Protein AF-A0A8K0CH19-F1 (afdb_monomer_lite)

Structure (mmCIF, N/CA/C/O backbone):
data_AF-A0A8K0CH19-F1
#
_entry.id   AF-A0A8K0CH19-F1
#
loop_
_atom_site.group_PDB
_atom_site.id
_atom_site.type_symbol
_atom_site.label_atom_id
_atom_site.label_alt_id
_atom_site.label_comp_id
_atom_site.label_asym_id
_atom_site.label_entity_id
_atom_site.label_seq_id
_atom_site.pdbx_PDB_ins_code
_atom_site.Cartn_x
_atom_site.Cartn_y
_atom_site.Cartn_z
_atom_site.occupancy
_atom_site.B_iso_or_equiv
_atom_site.auth_seq_id
_atom_site.auth_comp_id
_atom_site.auth_asym_id
_atom_site.auth_atom_id
_atom_site.pdbx_PDB_model_num
ATOM 1 N N . MET A 1 1 ? -45.791 -76.992 17.269 1.00 42.19 1 MET A N 1
ATOM 2 C CA . MET A 1 1 ? -44.495 -76.421 16.843 1.00 42.19 1 MET A CA 1
ATOM 3 C C . MET A 1 1 ? -44.687 -75.770 15.486 1.00 42.19 1 MET A C 1
ATOM 5 O O . MET A 1 1 ? -45.422 -76.334 14.689 1.00 42.19 1 MET A O 1
ATOM 9 N N . ALA A 1 2 ? -44.024 -74.625 15.293 1.00 30.45 2 ALA A N 1
ATOM 10 C CA . ALA A 1 2 ? -44.167 -73.616 14.233 1.00 30.45 2 ALA A CA 1
ATOM 11 C C . ALA A 1 2 ? -45.208 -72.511 14.525 1.00 30.45 2 ALA A C 1
ATOM 13 O O . ALA A 1 2 ? -46.260 -72.442 13.901 1.00 30.45 2 ALA A O 1
ATOM 14 N N . GLU A 1 3 ? -44.885 -71.625 15.477 1.00 32.59 3 GLU A N 1
ATOM 15 C CA . GLU A 1 3 ? -45.406 -70.251 15.468 1.00 32.59 3 GLU A CA 1
ATOM 16 C C . GLU A 1 3 ? -44.476 -69.396 14.594 1.00 32.59 3 GLU A C 1
ATOM 18 O O . GLU A 1 3 ? -43.272 -69.305 14.844 1.00 32.59 3 GLU A O 1
ATOM 23 N N . ASN A 1 4 ? -45.040 -68.815 13.535 1.00 35.94 4 ASN A N 1
ATOM 24 C CA . ASN A 1 4 ? -44.378 -67.883 12.626 1.00 35.94 4 ASN A CA 1
ATOM 25 C C . ASN A 1 4 ? -44.043 -66.583 13.368 1.00 35.94 4 ASN A C 1
ATOM 27 O O . ASN A 1 4 ? -44.925 -65.764 13.622 1.00 35.94 4 ASN A O 1
ATOM 31 N N . ASN A 1 5 ? -42.770 -66.385 13.708 1.00 42.81 5 ASN A N 1
ATOM 32 C CA . ASN A 1 5 ? -42.294 -65.165 14.353 1.00 42.81 5 ASN A CA 1
ATOM 33 C C . ASN A 1 5 ? -41.932 -64.123 13.275 1.00 42.81 5 ASN A C 1
ATOM 35 O O . ASN A 1 5 ? -40.780 -64.012 12.854 1.00 42.81 5 ASN A O 1
ATOM 39 N N . GLU A 1 6 ? -42.926 -63.379 12.782 1.00 58.75 6 GLU A N 1
ATOM 40 C CA . GLU A 1 6 ? -42.674 -62.181 11.972 1.00 58.75 6 GLU A CA 1
ATOM 41 C C . GLU A 1 6 ? -42.127 -61.071 12.887 1.00 58.75 6 GLU A C 1
ATOM 43 O O . GLU A 1 6 ? -42.857 -60.441 13.652 1.00 58.75 6 GLU A O 1
ATOM 48 N N . ASN A 1 7 ? -40.809 -60.857 12.854 1.00 67.06 7 ASN A N 1
ATOM 49 C CA . ASN A 1 7 ? -40.148 -59.800 13.623 1.00 67.06 7 ASN A CA 1
ATOM 50 C C . ASN A 1 7 ? -40.568 -58.406 13.127 1.00 67.06 7 ASN A C 1
ATOM 52 O O . ASN A 1 7 ? -40.637 -58.159 11.921 1.00 67.06 7 ASN A O 1
ATOM 56 N N . ILE A 1 8 ? -40.782 -57.462 14.051 1.00 77.94 8 ILE A N 1
ATOM 57 C CA . ILE A 1 8 ? -41.044 -56.063 13.689 1.00 77.94 8 ILE A CA 1
ATOM 58 C C . ILE A 1 8 ? -39.742 -55.376 13.220 1.00 77.94 8 ILE A C 1
ATOM 60 O O . ILE A 1 8 ? -38.651 -55.792 13.614 1.00 77.94 8 ILE A O 1
ATOM 64 N N . PRO A 1 9 ? -39.811 -54.301 12.403 1.00 76.75 9 PRO A N 1
ATOM 65 C CA . PRO A 1 9 ? -38.633 -53.667 11.788 1.00 76.75 9 PRO A CA 1
ATOM 66 C C . PRO A 1 9 ? -37.587 -53.099 12.759 1.00 76.75 9 PRO A C 1
ATOM 68 O O . PRO A 1 9 ? -36.509 -52.697 12.326 1.00 76.75 9 PRO A O 1
ATOM 71 N N . TRP A 1 10 ? -37.888 -53.031 14.059 1.00 81.62 10 TRP A N 1
ATOM 72 C CA . TRP A 1 10 ? -36.995 -52.490 15.082 1.00 81.62 10 TRP A CA 1
ATOM 73 C C . TRP A 1 10 ? -36.620 -53.584 16.087 1.00 81.62 10 TRP A C 1
ATOM 75 O O . TRP A 1 10 ? -37.356 -53.784 17.055 1.00 81.62 10 TRP A O 1
ATOM 85 N N . PRO A 1 11 ? -35.458 -54.247 15.916 1.00 77.81 11 PRO A N 1
ATOM 86 C CA . PRO A 1 11 ? -35.057 -55.390 16.739 1.00 77.81 11 PRO A CA 1
ATOM 87 C C . PRO A 1 11 ? -35.082 -55.120 18.247 1.00 77.81 11 PRO A C 1
ATOM 89 O O . PRO A 1 11 ? -35.492 -55.976 19.021 1.00 77.81 11 PRO A O 1
ATOM 92 N N . LEU A 1 12 ? -34.737 -53.893 18.658 1.00 77.50 12 LEU A N 1
ATOM 93 C CA . LEU A 1 12 ? -34.756 -53.443 20.058 1.00 77.50 12 LEU A CA 1
ATOM 94 C C . LEU A 1 12 ? -36.145 -53.504 20.720 1.00 77.50 12 LEU A C 1
ATOM 96 O O . LEU A 1 12 ? -36.247 -53.491 21.942 1.00 77.50 12 LEU A O 1
ATOM 100 N N . TYR A 1 13 ? -37.217 -53.532 19.928 1.00 80.38 13 TYR A N 1
ATOM 101 C CA . TYR A 1 13 ? -38.595 -53.570 20.413 1.00 80.38 13 TYR A CA 1
ATOM 102 C C . TYR A 1 13 ? -39.215 -54.973 20.337 1.00 80.38 13 TYR A C 1
ATOM 104 O O . TYR A 1 13 ? -40.284 -55.168 20.917 1.00 80.38 13 TYR A O 1
ATOM 112 N N . ASN A 1 14 ? -38.555 -55.946 19.692 1.00 79.69 14 ASN A N 1
ATOM 113 C CA . ASN A 1 14 ? -39.063 -57.317 19.528 1.00 79.69 14 ASN A CA 1
ATOM 114 C C . ASN A 1 14 ? -39.298 -58.026 20.871 1.00 79.69 14 ASN A C 1
ATOM 116 O O . ASN A 1 14 ? -40.173 -58.877 20.970 1.00 79.69 14 ASN A O 1
ATOM 120 N N . GLU A 1 15 ? -38.559 -57.655 21.922 1.00 77.88 15 GLU A N 1
ATOM 121 C CA . GLU A 1 15 ? -38.748 -58.218 23.268 1.00 77.88 15 GLU A CA 1
ATOM 122 C C . GLU A 1 15 ? -40.051 -57.758 23.945 1.00 77.88 15 GLU A C 1
ATOM 124 O O . GLU A 1 15 ? -40.527 -58.393 24.885 1.00 77.88 15 GLU A O 1
ATOM 129 N N . TYR A 1 16 ? -40.637 -56.647 23.489 1.00 82.00 16 TYR A N 1
ATOM 130 C CA . TYR A 1 16 ? -41.769 -55.990 24.155 1.00 82.00 16 TYR A CA 1
ATOM 131 C C . TYR A 1 16 ? -43.038 -55.955 23.301 1.00 82.00 16 TYR A C 1
ATOM 133 O O . TYR A 1 16 ? -44.139 -55.782 23.837 1.00 82.00 16 TYR A O 1
ATOM 141 N N . PHE A 1 17 ? -42.900 -56.120 21.985 1.00 87.00 17 PHE A N 1
ATOM 142 C CA . PHE A 1 17 ? -43.994 -56.059 21.028 1.00 87.00 17 PHE A CA 1
ATOM 143 C C . PHE A 1 17 ? -43.929 -57.225 20.049 1.00 87.00 17 PHE A C 1
ATOM 145 O O . PHE A 1 17 ? -42.879 -57.495 19.474 1.00 87.00 17 PHE A O 1
ATOM 152 N N . SER A 1 18 ? -45.075 -57.858 19.809 1.00 84.00 18 SER A N 1
ATOM 153 C CA . SER A 1 18 ? -45.239 -58.866 18.762 1.00 84.00 18 SER A CA 1
ATOM 154 C C . SER A 1 18 ? -45.997 -58.288 17.572 1.00 84.00 18 SER A C 1
ATOM 156 O O . SER A 1 18 ? -46.897 -57.454 17.725 1.00 84.00 18 SER A O 1
ATOM 158 N N . TYR A 1 19 ? -45.617 -58.697 16.365 1.00 85.25 19 TYR A N 1
ATOM 159 C CA . TYR A 1 19 ? -46.344 -58.328 15.157 1.00 85.25 19 TYR A CA 1
ATOM 160 C C . TYR A 1 19 ? -47.758 -58.932 15.173 1.00 85.25 19 TYR A C 1
ATOM 162 O O . TYR A 1 19 ? -47.952 -60.047 15.651 1.00 85.25 19 TYR A O 1
ATOM 170 N N . HIS A 1 20 ? -48.747 -58.187 14.669 1.00 83.19 20 HIS A N 1
ATOM 171 C CA . HIS A 1 20 ? -50.131 -58.657 14.576 1.00 83.19 20 HIS A CA 1
ATOM 172 C C . HIS A 1 20 ? -50.646 -58.670 13.132 1.00 83.19 20 HIS A C 1
ATOM 174 O O . HIS A 1 20 ? -51.088 -59.704 12.650 1.00 83.19 20 HIS A O 1
ATOM 180 N N . GLU A 1 21 ? -50.625 -57.530 12.436 1.00 81.88 21 GLU A N 1
ATOM 181 C CA . GLU A 1 21 ? -51.044 -57.443 11.028 1.00 81.88 21 GLU A CA 1
ATOM 182 C C . GLU A 1 21 ? -50.446 -56.206 10.345 1.00 81.88 21 GLU A C 1
ATOM 184 O O . GLU A 1 21 ? -50.095 -55.229 11.008 1.00 81.88 21 GLU A O 1
ATOM 189 N N . LYS A 1 22 ? -50.397 -56.194 9.010 1.00 80.19 22 LYS A N 1
ATOM 190 C CA . LYS A 1 22 ? -50.036 -55.017 8.208 1.00 80.19 22 LYS A CA 1
ATOM 191 C C . LYS A 1 22 ? -51.245 -54.542 7.413 1.00 80.19 22 LYS A C 1
ATOM 193 O O . LYS A 1 22 ? -51.845 -55.310 6.667 1.00 80.19 22 LYS A O 1
ATOM 198 N N . LYS A 1 23 ? -51.568 -53.253 7.528 1.00 73.25 23 LYS A N 1
ATOM 199 C CA . LYS A 1 23 ? -52.623 -52.581 6.755 1.00 73.25 23 LYS A CA 1
ATOM 200 C C . LYS A 1 23 ? -52.025 -51.373 6.038 1.00 73.25 23 LYS A C 1
ATOM 202 O O . LYS A 1 23 ? -51.727 -50.347 6.650 1.00 73.25 23 LYS A O 1
ATOM 207 N N . GLY A 1 24 ? -51.819 -51.507 4.728 1.00 78.19 24 GLY A N 1
ATOM 208 C CA . GLY A 1 24 ? -51.186 -50.477 3.899 1.00 78.19 24 GLY A CA 1
ATOM 209 C C . GLY A 1 24 ? -49.733 -50.202 4.310 1.00 78.19 24 GLY A C 1
ATOM 210 O O . GLY A 1 24 ? -48.910 -51.116 4.363 1.00 78.19 24 GLY A O 1
ATOM 211 N N . GLN A 1 25 ? -49.413 -48.936 4.602 1.00 76.94 25 GLN A N 1
ATOM 212 C CA . GLN A 1 25 ? -48.077 -48.499 5.044 1.00 76.94 25 GLN A CA 1
ATOM 213 C C . GLN A 1 25 ? -47.848 -48.614 6.566 1.00 76.94 25 GLN A C 1
ATOM 215 O O . GLN A 1 25 ? -46.754 -48.311 7.048 1.00 76.94 25 GLN A O 1
ATOM 220 N N . ASN A 1 26 ? -48.848 -49.081 7.322 1.00 83.94 26 ASN A N 1
ATOM 221 C CA . ASN A 1 26 ? -48.775 -49.228 8.773 1.00 83.94 26 ASN A CA 1
ATOM 222 C C . ASN A 1 26 ? -48.775 -50.702 9.192 1.00 83.94 26 ASN A C 1
ATOM 224 O O . ASN A 1 26 ? -49.422 -51.547 8.569 1.00 83.94 26 ASN A O 1
ATOM 228 N N . ILE A 1 27 ? -48.074 -50.987 10.286 1.00 86.75 27 ILE A N 1
ATOM 229 C CA . ILE A 1 27 ? -48.107 -52.265 10.992 1.00 86.75 27 ILE A CA 1
ATOM 230 C C . ILE A 1 27 ? -48.814 -52.091 12.331 1.00 86.75 27 ILE A C 1
ATOM 232 O O . ILE A 1 27 ? -48.576 -51.131 13.067 1.00 86.75 27 ILE A O 1
ATOM 236 N N . THR A 1 28 ? -49.688 -53.035 12.641 1.00 85.31 28 THR A N 1
ATOM 237 C CA . THR A 1 28 ? -50.307 -53.180 13.949 1.00 85.31 28 THR A CA 1
ATOM 238 C C . THR A 1 28 ? -49.471 -54.164 14.756 1.00 85.31 28 THR A C 1
ATOM 240 O O . THR A 1 28 ? -49.204 -55.279 14.307 1.00 85.31 28 THR A O 1
ATOM 243 N N . VAL A 1 29 ? -49.063 -53.756 15.954 1.00 88.88 29 VAL A N 1
ATOM 244 C CA . VAL A 1 29 ? -48.272 -54.571 16.881 1.00 88.88 29 VAL A CA 1
ATOM 245 C C . VAL A 1 29 ? -48.985 -54.686 18.225 1.00 88.88 29 VAL A C 1
ATOM 247 O O . VAL A 1 29 ? -49.681 -53.761 18.655 1.00 88.88 29 VAL A O 1
ATOM 250 N N . LYS A 1 30 ? -48.818 -55.817 18.903 1.00 85.88 30 LYS A N 1
ATOM 251 C CA . LYS A 1 30 ? -49.375 -56.095 20.226 1.00 85.88 30 LYS A CA 1
ATOM 252 C C . LYS A 1 30 ? -48.317 -55.856 21.296 1.00 85.88 30 LYS A C 1
ATOM 254 O O . LYS A 1 30 ? -47.218 -56.390 21.212 1.00 85.88 30 LYS A O 1
ATOM 259 N N . CYS A 1 31 ? -48.649 -55.069 22.318 1.00 87.50 31 CYS A N 1
ATOM 260 C CA . CYS A 1 31 ? -47.792 -54.916 23.493 1.00 87.50 31 CYS A CA 1
ATOM 261 C C . CYS A 1 31 ? -47.897 -56.156 24.386 1.00 87.50 31 CYS A C 1
ATOM 263 O O . CYS A 1 31 ? -48.989 -56.498 24.847 1.00 87.50 31 CYS A O 1
ATOM 265 N N . MET A 1 32 ? -46.762 -56.794 24.670 1.00 83.12 32 MET A N 1
ATOM 266 C CA . MET A 1 32 ? -46.691 -57.991 25.515 1.00 83.12 32 MET A CA 1
ATOM 267 C C . MET A 1 32 ? -46.634 -57.658 27.015 1.00 83.12 32 MET A C 1
ATOM 269 O O . MET A 1 32 ? -46.832 -58.534 27.850 1.00 83.12 32 MET A O 1
ATOM 273 N N . LEU A 1 33 ? -46.415 -56.387 27.368 1.00 83.00 33 LEU A N 1
ATOM 274 C CA . LEU A 1 33 ? -46.300 -55.914 28.754 1.00 83.00 33 LEU A CA 1
ATOM 275 C C . LEU A 1 33 ? -47.628 -55.432 29.367 1.00 83.00 33 LEU A C 1
ATOM 277 O O . LEU A 1 33 ? -47.699 -55.224 30.574 1.00 83.00 33 LEU A O 1
ATOM 281 N N . CYS A 1 34 ? -48.673 -55.238 28.558 1.00 82.06 34 CYS A N 1
ATOM 282 C CA . CYS A 1 34 ? -49.981 -54.731 29.003 1.00 82.06 34 CYS A CA 1
ATOM 283 C C . CYS A 1 34 ? -50.935 -55.821 29.531 1.00 82.06 34 CYS A C 1
ATOM 285 O O . CYS A 1 34 ? -52.100 -55.528 29.802 1.00 82.06 34 CYS A O 1
ATOM 287 N N . LEU A 1 35 ? -50.483 -57.072 29.665 1.00 74.38 35 LEU A N 1
ATOM 288 C CA . LEU A 1 35 ? -51.346 -58.178 30.092 1.00 74.38 35 LEU A CA 1
ATOM 289 C C . LEU A 1 35 ? -51.959 -57.923 31.488 1.00 74.38 35 LEU A C 1
ATOM 291 O O . LEU A 1 35 ? -51.276 -57.384 32.358 1.00 74.38 35 LEU A O 1
ATOM 295 N N . PRO A 1 36 ? -53.236 -58.304 31.716 1.00 57.53 36 PRO A N 1
ATOM 296 C CA . PRO A 1 36 ? -54.105 -59.102 30.837 1.00 57.53 36 PRO A CA 1
ATOM 297 C C . PRO A 1 36 ? -54.802 -58.298 29.722 1.00 57.53 36 PRO A C 1
ATOM 299 O O . PRO A 1 36 ? -55.461 -58.877 28.859 1.00 57.53 36 PRO A O 1
ATOM 302 N N . VAL A 1 37 ? -54.646 -56.972 29.691 1.00 72.50 37 VAL A N 1
ATOM 303 C CA . VAL A 1 37 ? -55.267 -56.106 28.682 1.00 72.50 37 VAL A CA 1
ATOM 304 C C . VAL A 1 37 ? -54.479 -56.186 27.373 1.00 72.50 37 VAL A C 1
ATOM 306 O O . VAL A 1 37 ? -53.375 -55.662 27.236 1.00 72.50 37 VAL A O 1
ATOM 309 N N . THR A 1 38 ? -55.059 -56.827 26.359 1.00 78.69 38 THR A N 1
ATOM 310 C CA . THR A 1 38 ? -54.433 -56.891 25.031 1.00 78.69 38 THR A CA 1
ATOM 311 C C . THR A 1 38 ? -54.470 -55.511 24.371 1.00 78.69 38 THR A C 1
ATOM 313 O O . THR A 1 38 ? -55.521 -55.059 23.919 1.00 78.69 38 THR A O 1
ATOM 316 N N . LYS A 1 39 ? -53.318 -54.827 24.307 1.00 82.69 39 LYS A N 1
ATOM 317 C CA . LYS A 1 39 ? -53.197 -53.508 23.670 1.00 82.69 39 LYS A CA 1
ATOM 318 C C . LYS A 1 39 ? -52.540 -53.612 22.293 1.00 82.69 39 LYS A C 1
ATOM 320 O O . LYS A 1 39 ? -51.369 -53.973 22.192 1.00 82.69 39 LYS A O 1
ATOM 325 N N . LEU A 1 40 ? -53.295 -53.252 21.254 1.00 85.12 40 LEU A N 1
ATOM 326 C CA . LEU A 1 40 ? -52.825 -53.144 19.870 1.00 85.12 40 LEU A CA 1
ATOM 327 C C . LEU A 1 40 ? -52.467 -51.689 19.533 1.00 85.12 40 LEU A C 1
ATOM 329 O O . LEU A 1 40 ? -53.176 -50.759 19.927 1.00 85.12 40 LEU A O 1
ATOM 333 N N . LEU A 1 41 ? -51.365 -51.494 18.812 1.00 84.94 41 LEU A N 1
ATOM 334 C CA . LEU A 1 41 ? -50.832 -50.193 18.410 1.00 84.94 41 LEU A CA 1
ATOM 335 C C . LEU A 1 41 ? -50.548 -50.198 16.910 1.00 84.94 41 LEU A C 1
ATOM 337 O O . LEU A 1 41 ? -49.833 -51.069 16.431 1.00 84.94 41 LEU A O 1
ATOM 341 N N . SER A 1 42 ? -51.053 -49.201 16.187 1.00 83.50 42 SER A N 1
ATOM 342 C CA . SER A 1 42 ? -50.683 -48.959 14.788 1.00 83.50 42 SER A CA 1
ATOM 343 C C . SER A 1 42 ? -49.466 -48.032 14.719 1.00 83.50 42 SER A C 1
ATOM 345 O O . SER A 1 42 ? -49.426 -46.991 15.386 1.00 83.50 42 SER A O 1
ATOM 347 N N . THR A 1 43 ? -48.461 -48.399 13.929 1.00 81.44 43 THR A N 1
ATOM 348 C CA . THR A 1 43 ? -47.263 -47.589 13.684 1.00 81.44 43 THR A CA 1
ATOM 349 C C . THR A 1 43 ? -46.808 -47.722 12.232 1.00 81.44 43 THR A C 1
ATOM 351 O O . THR A 1 43 ? -46.974 -48.774 11.619 1.00 81.44 43 THR A O 1
ATOM 354 N N . ALA A 1 44 ? -46.245 -46.660 11.657 1.00 81.25 44 ALA A N 1
ATOM 355 C CA . ALA A 1 44 ? -45.715 -46.705 10.293 1.00 81.25 44 ALA A CA 1
ATOM 356 C C . ALA A 1 44 ? -44.483 -47.616 10.229 1.00 81.25 44 ALA A C 1
ATOM 358 O O . ALA A 1 44 ? -43.667 -47.583 11.144 1.00 81.25 44 ALA A O 1
ATOM 359 N N . VAL A 1 45 ? -44.304 -48.388 9.150 1.00 79.44 45 VAL A N 1
ATOM 360 C CA . VAL A 1 45 ? -43.194 -49.367 9.003 1.00 79.44 45 VAL A CA 1
ATOM 361 C C . VAL A 1 45 ? -41.803 -48.737 9.203 1.00 79.44 45 VAL A C 1
ATOM 363 O O . VAL A 1 45 ? -40.871 -49.415 9.622 1.00 79.44 45 VAL A O 1
ATOM 366 N N . ASN A 1 46 ? -41.659 -47.436 8.940 1.00 77.94 46 ASN A N 1
ATOM 367 C CA . ASN A 1 46 ? -40.414 -46.670 9.057 1.00 77.94 46 ASN A CA 1
ATOM 368 C C . ASN A 1 46 ? -40.311 -45.793 10.325 1.00 77.94 46 ASN A C 1
ATOM 370 O O . ASN A 1 46 ? -39.316 -45.090 10.486 1.00 77.94 46 ASN A O 1
ATOM 374 N N . SER A 1 47 ? -41.293 -45.811 11.236 1.00 80.00 47 SER A N 1
ATOM 375 C CA . SER A 1 47 ? -41.249 -45.046 12.491 1.00 80.00 47 SER A CA 1
ATOM 376 C C . SER A 1 47 ? -41.692 -45.861 13.706 1.00 80.00 47 SER A C 1
ATOM 378 O O . SER A 1 47 ? -42.794 -46.398 13.741 1.00 80.00 47 SER A O 1
ATOM 380 N N . SER A 1 48 ? -40.870 -45.869 14.760 1.00 82.12 48 SER A N 1
ATOM 381 C CA . SER A 1 48 ? -41.164 -46.509 16.056 1.00 82.12 48 SER A CA 1
ATOM 382 C C . SER A 1 48 ? -41.770 -45.551 17.091 1.00 82.12 48 SER A C 1
ATOM 384 O O . SER A 1 48 ? -41.930 -45.896 18.264 1.00 82.12 48 SER A O 1
ATOM 386 N N . SER A 1 49 ? -42.131 -44.331 16.678 1.00 81.56 49 SER A N 1
ATOM 387 C CA . SER A 1 49 ? -42.540 -43.253 17.589 1.00 81.56 49 SER A CA 1
ATOM 388 C C . SER A 1 49 ? -43.763 -43.604 18.440 1.00 81.56 49 SER A C 1
ATOM 390 O O . SER A 1 49 ? -43.810 -43.251 19.619 1.00 81.56 49 SER A O 1
ATOM 392 N N . ASN A 1 50 ? -44.732 -44.339 17.885 1.00 82.31 50 ASN A N 1
ATOM 393 C CA . ASN A 1 50 ? -45.915 -44.767 18.635 1.00 82.31 50 ASN A CA 1
ATOM 394 C C . ASN A 1 50 ? -45.579 -45.847 19.675 1.00 82.31 50 ASN A C 1
ATOM 396 O O . ASN A 1 50 ? -46.142 -45.827 20.770 1.00 82.31 50 ASN A O 1
ATOM 400 N N . LEU A 1 51 ? -44.610 -46.722 19.385 1.00 85.81 51 LEU A N 1
ATOM 401 C CA . LEU A 1 51 ? -44.133 -47.751 20.317 1.00 85.81 51 LEU A CA 1
ATOM 402 C C . LEU A 1 51 ? -43.371 -47.117 21.482 1.00 85.81 51 LEU A C 1
ATOM 404 O O . LEU A 1 51 ? -43.658 -47.402 22.645 1.00 85.81 51 LEU A O 1
ATOM 408 N N . ARG A 1 52 ? -42.475 -46.169 21.178 1.00 82.94 52 ARG A N 1
ATOM 409 C CA . ARG A 1 52 ? -41.738 -45.391 22.183 1.00 82.94 52 ARG A CA 1
ATOM 410 C C . ARG A 1 52 ? -42.680 -44.587 23.080 1.00 82.94 52 ARG A C 1
ATOM 412 O O . ARG A 1 52 ? -42.543 -44.644 24.298 1.00 82.94 52 ARG A O 1
ATOM 419 N N . LYS A 1 53 ? -43.675 -43.891 22.509 1.00 84.06 53 LYS A N 1
ATOM 420 C CA . LYS A 1 53 ? -44.695 -43.152 23.281 1.00 84.06 53 LYS A CA 1
ATOM 421 C C . LYS A 1 53 ? -45.534 -44.075 24.164 1.00 84.06 53 LYS A C 1
ATOM 423 O O . LYS A 1 53 ? -45.869 -43.695 25.285 1.00 84.06 53 LYS A O 1
ATOM 428 N N . HIS A 1 54 ? -45.870 -45.272 23.684 1.00 85.38 54 HIS A N 1
ATOM 429 C CA . HIS A 1 54 ? -46.579 -46.259 24.492 1.00 85.38 54 HIS A CA 1
ATOM 430 C C . HIS A 1 54 ? -45.727 -46.735 25.677 1.00 85.38 54 HIS A C 1
ATOM 432 O O . HIS A 1 54 ? -46.203 -46.662 26.809 1.00 85.38 54 HIS A O 1
ATOM 438 N N . LEU A 1 55 ? -44.462 -47.121 25.453 1.00 84.38 55 LEU A N 1
ATOM 439 C CA . LEU A 1 55 ? -43.543 -47.492 26.538 1.00 84.38 55 LEU A CA 1
ATOM 440 C C . LEU A 1 55 ? -43.340 -46.340 27.525 1.00 84.38 55 LEU A C 1
ATOM 442 O O . LEU A 1 55 ? -43.397 -46.559 28.725 1.00 84.38 55 LEU A O 1
ATOM 446 N N . GLN A 1 56 ? -43.182 -45.104 27.053 1.00 83.19 56 GLN A N 1
ATOM 447 C CA . GLN A 1 56 ? -43.015 -43.944 27.931 1.00 83.19 56 GLN A CA 1
ATOM 448 C C . GLN A 1 56 ? -44.220 -43.719 28.855 1.00 83.19 56 GLN A C 1
ATOM 450 O O . GLN A 1 56 ? -44.042 -43.320 30.002 1.00 83.19 56 GLN A O 1
ATOM 455 N N . ARG A 1 57 ? -45.441 -43.956 28.362 1.00 80.19 57 ARG A N 1
ATOM 456 C CA . ARG A 1 57 ? -46.677 -43.684 29.111 1.00 80.19 57 ARG A CA 1
ATOM 457 C C . ARG A 1 57 ? -47.121 -44.846 29.993 1.00 80.19 57 ARG A C 1
ATOM 459 O O . ARG A 1 57 ? -47.591 -44.602 31.093 1.00 80.19 57 ARG A O 1
ATOM 466 N N . GLN A 1 58 ? -47.013 -46.079 29.503 1.00 79.94 58 GLN A N 1
ATOM 467 C CA . GLN A 1 58 ? -47.569 -47.265 30.167 1.00 79.94 58 GLN A CA 1
ATOM 468 C C . GLN A 1 58 ? -46.489 -48.134 30.829 1.00 79.94 58 GLN A C 1
ATOM 470 O O . GLN A 1 58 ? -46.770 -48.823 31.805 1.00 79.94 58 GLN A O 1
ATOM 475 N N . HIS A 1 59 ? -45.238 -48.075 30.352 1.00 82.81 59 HIS A N 1
ATOM 476 C CA . HIS A 1 59 ? -44.123 -48.899 30.844 1.00 82.81 59 HIS A CA 1
ATOM 477 C C . HIS A 1 59 ? -42.799 -48.110 30.987 1.00 82.81 59 HIS A C 1
ATOM 479 O O . HIS A 1 59 ? -41.763 -48.530 30.454 1.00 82.81 59 HIS A O 1
ATOM 485 N N . PRO A 1 60 ? -42.781 -46.965 31.703 1.00 76.44 60 PRO A N 1
ATOM 486 C CA . PRO A 1 60 ? -41.641 -46.039 31.719 1.00 76.44 60 PRO A CA 1
ATOM 487 C C . PRO A 1 60 ? -40.340 -46.668 32.243 1.00 76.44 60 PRO A C 1
ATOM 489 O O . PRO A 1 60 ? -39.247 -46.278 31.832 1.00 76.44 60 PRO A O 1
ATOM 492 N N . ALA A 1 61 ? -40.440 -47.681 33.109 1.00 71.62 61 ALA A N 1
ATOM 493 C CA . ALA A 1 61 ? -39.290 -48.420 33.627 1.00 71.62 61 ALA A CA 1
ATOM 494 C C . ALA A 1 61 ? -38.531 -49.203 32.539 1.00 71.62 61 ALA A C 1
ATOM 496 O O . ALA A 1 61 ? -37.315 -49.351 32.635 1.00 71.62 61 ALA A O 1
ATOM 497 N N . LYS A 1 62 ? -39.220 -49.671 31.487 1.00 72.56 62 LYS A N 1
ATOM 498 C CA . LYS A 1 62 ? -38.601 -50.414 30.377 1.00 72.56 62 LYS A CA 1
ATOM 499 C C . LYS A 1 62 ? -37.950 -49.490 29.347 1.00 72.56 62 LYS A C 1
ATOM 501 O O . LYS A 1 62 ? -36.936 -49.859 28.766 1.00 72.56 62 LYS A O 1
ATOM 506 N N . LEU A 1 63 ? -38.438 -48.254 29.203 1.00 69.19 63 LEU A N 1
ATOM 507 C CA . LEU A 1 63 ? -37.789 -47.243 28.362 1.00 69.19 63 LEU A CA 1
ATOM 508 C C . LEU A 1 63 ? -36.393 -46.860 28.891 1.00 69.19 63 LEU A C 1
ATOM 510 O O . LEU A 1 63 ? -35.471 -46.714 28.100 1.00 69.19 63 LEU A O 1
ATOM 514 N N . LYS A 1 64 ? -36.207 -46.783 30.219 1.00 59.62 64 LYS A N 1
ATOM 515 C CA . LYS A 1 64 ? -34.899 -46.499 30.848 1.00 59.62 64 LYS A CA 1
ATOM 516 C C . LYS A 1 64 ? -33.839 -47.583 30.613 1.00 59.62 64 LYS A C 1
ATOM 518 O O . LYS A 1 64 ? -32.657 -47.292 30.742 1.00 59.62 64 LYS A O 1
ATOM 523 N N . ILE A 1 65 ? -34.252 -48.815 30.306 1.00 63.09 65 ILE A N 1
ATOM 524 C CA . ILE A 1 65 ? -33.345 -49.926 29.970 1.00 63.09 65 ILE A CA 1
ATOM 525 C C . ILE A 1 65 ? -32.898 -49.833 28.500 1.00 63.09 65 ILE A C 1
ATOM 527 O O . ILE A 1 65 ? -31.786 -50.231 28.174 1.00 63.09 65 ILE A O 1
ATOM 531 N N . LEU A 1 66 ? -33.736 -49.258 27.630 1.00 61.53 66 LEU A N 1
ATOM 532 C CA . LEU A 1 66 ? -33.462 -49.070 26.200 1.00 61.53 66 LEU A CA 1
ATOM 533 C C . LEU A 1 66 ? -32.619 -47.818 25.885 1.00 61.53 66 LEU A C 1
ATOM 535 O O . LEU A 1 66 ? -32.223 -47.630 24.736 1.00 61.53 66 LEU A O 1
ATOM 539 N N . GLU A 1 67 ? -32.334 -46.958 26.869 1.00 55.25 67 GLU A N 1
ATOM 540 C CA . GLU A 1 67 ? -31.508 -45.757 26.697 1.00 55.25 67 GLU A CA 1
ATOM 541 C C . GLU A 1 67 ? -30.124 -45.934 27.348 1.00 55.25 67 GLU A C 1
ATOM 543 O O . GLU A 1 67 ? -30.042 -46.139 28.562 1.00 55.25 67 GLU A O 1
ATOM 548 N N . PRO A 1 68 ? -29.008 -45.830 26.599 1.00 42.94 68 PRO A N 1
ATOM 549 C CA . PRO A 1 68 ? -27.684 -45.872 27.205 1.00 42.94 68 PRO A CA 1
ATOM 550 C C . PRO A 1 68 ? -27.445 -44.625 28.074 1.00 42.94 68 PRO A C 1
ATOM 552 O O . PRO A 1 68 ? -27.654 -43.487 27.646 1.00 42.94 68 PRO A O 1
ATOM 555 N N . LYS A 1 69 ? -26.995 -44.846 29.318 1.00 36.94 69 LYS A N 1
ATOM 556 C CA . LYS A 1 69 ? -26.637 -43.794 30.285 1.00 36.94 69 LYS A CA 1
ATOM 557 C C . LYS A 1 69 ? -25.551 -42.870 29.709 1.00 36.94 69 LYS A C 1
ATOM 559 O O . LYS A 1 69 ? -24.499 -43.343 29.287 1.00 36.94 69 LYS A O 1
ATOM 564 N N . LYS A 1 70 ? -25.777 -41.549 29.766 1.00 39.78 70 LYS A N 1
ATOM 565 C CA . LYS A 1 70 ? -24.738 -40.516 29.587 1.00 39.78 70 LYS A CA 1
ATOM 566 C C . LYS A 1 70 ? -23.605 -40.769 30.591 1.00 39.78 70 LYS A C 1
ATOM 568 O O . LYS A 1 70 ? -23.856 -40.731 31.792 1.00 39.78 70 LYS A O 1
ATOM 573 N N . ALA A 1 71 ? -22.389 -41.028 30.112 1.00 32.19 71 ALA A N 1
ATOM 574 C CA . ALA A 1 71 ? -21.217 -41.214 30.963 1.00 32.19 71 ALA A CA 1
ATOM 575 C C . ALA A 1 71 ? -20.423 -39.906 31.109 1.00 32.19 71 ALA A C 1
ATOM 577 O O . ALA A 1 71 ? -20.035 -39.273 30.126 1.00 32.19 71 ALA A O 1
ATOM 578 N N . GLU A 1 72 ? -20.216 -39.522 32.366 1.00 31.22 72 GLU A N 1
ATOM 579 C CA . GLU A 1 72 ? -19.391 -38.417 32.848 1.00 31.22 72 GLU A CA 1
ATOM 580 C C . GLU A 1 72 ? -17.890 -38.661 32.621 1.00 31.22 72 GLU A C 1
ATOM 582 O O . GLU A 1 72 ? -17.406 -39.794 32.600 1.00 31.22 72 GLU A O 1
ATOM 587 N N . LYS A 1 73 ? -17.140 -37.560 32.497 1.00 33.44 73 LYS A N 1
ATOM 588 C CA . LYS A 1 73 ? -15.677 -37.524 32.371 1.00 33.44 73 LYS A CA 1
ATOM 589 C C . LYS A 1 73 ? -14.996 -38.167 33.589 1.00 33.44 73 LYS A C 1
ATOM 591 O O . LYS A 1 73 ? -15.142 -37.671 34.703 1.00 33.44 73 LYS A O 1
ATOM 596 N N . ARG A 1 74 ? -14.140 -39.171 33.367 1.00 27.17 74 ARG A N 1
ATOM 597 C CA . ARG A 1 74 ? -13.084 -39.580 34.311 1.00 27.17 74 ARG A CA 1
ATOM 598 C C . ARG A 1 74 ? -11.726 -39.611 33.610 1.00 27.17 74 ARG A C 1
ATOM 600 O O . ARG A 1 74 ? -11.598 -40.164 32.523 1.00 27.17 74 ARG A O 1
ATOM 607 N N . LYS A 1 75 ? -10.738 -38.978 34.249 1.00 34.88 75 LYS A N 1
ATOM 608 C CA . LYS A 1 75 ? -9.303 -39.060 33.937 1.00 34.88 75 LYS A CA 1
ATOM 609 C C . LYS A 1 75 ? -8.785 -40.455 34.311 1.00 34.88 75 LYS A C 1
ATOM 611 O O . LYS A 1 75 ? -9.040 -40.861 35.441 1.00 34.88 75 LYS A O 1
ATOM 616 N N . TYR A 1 76 ? -8.019 -41.115 33.439 1.00 24.53 76 TYR A N 1
ATOM 617 C CA . TYR A 1 76 ? -6.881 -41.953 33.842 1.00 24.53 76 TYR A CA 1
ATOM 618 C C . TYR A 1 76 ? -5.926 -42.237 32.669 1.00 24.53 76 TYR A C 1
ATOM 620 O O . TYR A 1 76 ? -6.263 -41.998 31.513 1.00 24.53 76 TYR A O 1
ATOM 628 N N . GLU A 1 77 ? -4.731 -42.666 33.054 1.00 25.55 77 GLU A N 1
ATOM 629 C CA . GLU A 1 77 ? -3.415 -42.636 32.411 1.00 25.55 77 GLU A CA 1
ATOM 630 C C . GLU A 1 77 ? -3.209 -43.529 31.172 1.00 25.55 77 GLU A C 1
ATOM 632 O O . GLU A 1 77 ? -3.959 -44.464 30.899 1.00 25.55 77 GLU A O 1
ATOM 637 N N . ASP A 1 78 ? -2.145 -43.194 30.434 1.00 31.12 78 ASP A N 1
ATOM 638 C CA . ASP A 1 78 ? -1.678 -43.785 29.179 1.00 31.12 78 ASP A CA 1
ATOM 639 C C . ASP A 1 78 ? -1.379 -45.294 29.243 1.00 31.12 78 ASP A C 1
ATOM 641 O O . ASP A 1 78 ? -0.684 -45.773 30.134 1.00 31.12 78 ASP A O 1
ATOM 645 N N . THR A 1 79 ? -1.778 -46.026 28.197 1.00 25.00 79 THR A N 1
ATOM 646 C CA . THR A 1 79 ? -0.912 -46.971 27.453 1.00 25.00 79 THR A CA 1
ATOM 647 C C . THR A 1 79 ? -1.563 -47.345 26.102 1.00 25.00 79 THR A C 1
ATOM 649 O O . THR A 1 79 ? -2.772 -47.188 25.925 1.00 25.00 79 THR A O 1
ATOM 652 N N . PRO A 1 80 ? -0.771 -47.740 25.082 1.00 40.50 80 PRO A N 1
ATOM 653 C CA . PRO A 1 80 ? -0.980 -47.281 23.714 1.00 40.50 80 PRO A CA 1
ATOM 654 C C . PRO A 1 80 ? -1.458 -48.385 22.767 1.00 40.50 80 PRO A C 1
ATOM 656 O O . PRO A 1 80 ? -0.853 -49.447 22.675 1.00 40.50 80 PRO A O 1
ATOM 659 N N . SER A 1 81 ? -2.495 -48.110 21.978 1.00 32.28 81 SER A N 1
ATOM 660 C CA . SER A 1 81 ? -2.660 -48.620 20.605 1.00 32.28 81 SER A CA 1
ATOM 661 C C . SER A 1 81 ? -4.003 -48.157 20.036 1.00 32.28 81 SER A C 1
ATOM 663 O O . SER A 1 81 ? -5.000 -48.050 20.739 1.00 32.28 81 SER A O 1
ATOM 665 N N . THR A 1 82 ? -4.039 -47.896 18.729 1.00 31.27 82 THR A N 1
ATOM 666 C CA . THR A 1 82 ? -5.224 -47.573 17.897 1.00 31.27 82 THR A CA 1
ATOM 667 C C . THR A 1 82 ? -5.658 -46.101 17.761 1.00 31.27 82 THR A C 1
ATOM 669 O O . THR A 1 82 ? -6.319 -45.781 16.775 1.00 31.27 82 THR A O 1
ATOM 672 N N . SER A 1 83 ? -5.209 -45.157 18.599 1.00 34.41 83 SER A N 1
ATOM 673 C CA . SER A 1 83 ? -5.513 -43.716 18.401 1.00 34.41 83 SER A CA 1
ATOM 674 C C . SER A 1 83 ? -4.620 -43.024 17.355 1.00 34.41 83 SER A C 1
ATOM 676 O O . SER A 1 83 ? -5.003 -42.022 16.747 1.00 34.41 83 SER A O 1
ATOM 678 N N . THR A 1 84 ? -3.444 -43.585 17.063 1.00 30.44 84 THR A N 1
ATOM 679 C CA . THR A 1 84 ? -2.424 -42.930 16.225 1.00 30.44 84 THR A CA 1
ATOM 680 C C . THR A 1 84 ? -2.748 -42.938 14.727 1.00 30.44 84 THR A C 1
ATOM 682 O O . THR A 1 84 ? -2.187 -42.132 13.987 1.00 30.44 84 THR A O 1
ATOM 685 N N . LYS A 1 85 ? -3.651 -43.810 14.249 1.00 30.45 85 LYS A N 1
ATOM 686 C CA . LYS A 1 85 ? -4.052 -43.833 12.827 1.00 30.45 85 LYS A CA 1
ATOM 687 C C . LYS A 1 85 ? -5.107 -42.775 12.493 1.00 30.45 85 LYS A C 1
ATOM 689 O O . LYS A 1 85 ? -4.995 -42.150 11.447 1.00 30.45 85 LYS A O 1
ATOM 694 N N . ILE A 1 86 ? -6.057 -42.507 13.392 1.00 38.84 86 ILE A N 1
ATOM 695 C CA . ILE A 1 86 ? -7.173 -41.578 13.131 1.00 38.84 86 ILE A CA 1
ATOM 696 C C . ILE A 1 86 ? -6.736 -40.110 13.294 1.00 38.84 86 ILE A C 1
ATOM 698 O O . ILE A 1 86 ? -7.131 -39.246 12.510 1.00 38.84 86 ILE A O 1
ATOM 702 N N . GLN A 1 87 ? -5.830 -39.823 14.234 1.00 32.12 87 GLN A N 1
ATOM 703 C CA . GLN A 1 87 ? -5.268 -38.476 14.396 1.00 32.12 87 GLN A CA 1
ATOM 704 C C . GLN A 1 87 ? -4.239 -38.127 13.313 1.00 32.12 87 GLN A C 1
ATOM 706 O O . GLN A 1 87 ? -4.170 -36.977 12.878 1.00 32.12 87 GLN A O 1
ATOM 711 N N . LYS A 1 88 ? -3.497 -39.119 12.793 1.00 30.09 88 LYS A N 1
ATOM 712 C CA . LYS A 1 88 ? -2.627 -38.900 11.629 1.00 30.09 88 LYS A CA 1
ATOM 713 C C . LYS A 1 88 ? -3.427 -38.594 10.368 1.00 30.09 88 LYS A C 1
ATOM 715 O O . LYS A 1 88 ? -2.991 -37.714 9.637 1.00 30.09 88 LYS A O 1
ATOM 720 N N . THR A 1 89 ? -4.598 -39.204 10.148 1.00 31.62 89 THR A N 1
ATOM 721 C CA . THR A 1 89 ? -5.447 -38.909 8.975 1.00 31.62 89 THR A CA 1
ATOM 722 C C . THR A 1 89 ? -6.090 -37.522 9.001 1.00 31.62 89 THR A C 1
ATOM 724 O O . THR A 1 89 ? -6.232 -36.921 7.942 1.00 31.62 89 THR A O 1
ATOM 727 N N . SER A 1 90 ? -6.394 -36.956 10.177 1.00 31.80 90 SER A N 1
ATOM 728 C CA . SER A 1 90 ? -6.887 -35.568 10.259 1.00 31.80 90 SER A CA 1
ATOM 729 C C . SER A 1 90 ? -5.794 -34.549 9.914 1.00 31.80 90 SER A C 1
ATOM 731 O O . SER A 1 90 ? -6.074 -33.534 9.288 1.00 31.80 90 SER A O 1
ATOM 733 N N . ASN A 1 91 ? -4.533 -34.854 10.248 1.00 28.23 91 ASN A N 1
ATOM 734 C CA . ASN A 1 91 ? -3.397 -33.988 9.927 1.00 28.23 91 ASN A CA 1
ATOM 735 C C . ASN A 1 91 ? -2.814 -34.238 8.525 1.00 28.23 91 ASN A C 1
ATOM 737 O O . ASN A 1 91 ? -2.193 -33.333 7.980 1.00 28.23 91 ASN A O 1
ATOM 741 N N . THR A 1 92 ? -3.028 -35.406 7.901 1.00 27.67 92 THR A N 1
ATOM 742 C CA . THR A 1 92 ? -2.637 -35.650 6.490 1.00 27.67 92 THR A CA 1
ATOM 743 C C . THR A 1 92 ? -3.654 -35.120 5.478 1.00 27.67 92 THR A C 1
ATOM 745 O O . THR A 1 92 ? -3.293 -34.917 4.322 1.00 27.67 92 THR A O 1
ATOM 748 N N . LEU A 1 93 ? -4.886 -34.805 5.899 1.00 33.56 93 LEU A N 1
ATOM 749 C CA . LEU A 1 93 ? -5.875 -34.126 5.052 1.00 33.56 93 LEU A CA 1
ATOM 750 C C . LEU A 1 93 ? -5.654 -32.608 4.928 1.00 33.56 93 LEU A C 1
ATOM 752 O O . LEU A 1 93 ? -6.378 -31.947 4.194 1.00 33.56 93 LEU A O 1
ATOM 756 N N . THR A 1 94 ? -4.637 -32.051 5.592 1.00 32.25 94 THR A N 1
ATOM 757 C CA . THR A 1 94 ? -4.252 -30.632 5.461 1.00 32.25 94 THR A CA 1
ATOM 758 C C . THR A 1 94 ? -3.615 -30.301 4.104 1.00 32.25 94 THR A C 1
ATOM 760 O O . THR A 1 94 ? -3.466 -29.132 3.764 1.00 32.25 94 THR A O 1
ATOM 763 N N . ASN A 1 95 ? -3.297 -31.319 3.293 1.00 30.81 95 ASN A N 1
ATOM 764 C CA . ASN A 1 95 ? -2.797 -31.166 1.923 1.00 30.81 95 ASN A CA 1
ATOM 765 C C . ASN A 1 95 ? -3.895 -31.245 0.847 1.00 30.81 95 ASN A C 1
ATOM 767 O O . ASN A 1 95 ? -3.598 -31.108 -0.344 1.00 30.81 95 ASN A O 1
ATOM 771 N N . TRP A 1 96 ? -5.160 -31.466 1.226 1.00 34.34 96 TRP A N 1
ATOM 772 C CA . TRP A 1 96 ? -6.259 -31.406 0.270 1.00 34.34 96 TRP A CA 1
ATOM 773 C C . TRP A 1 96 ? -6.601 -29.937 0.020 1.00 34.34 96 TRP A C 1
ATOM 775 O O . TRP A 1 96 ? -7.259 -29.287 0.826 1.00 34.34 96 TRP A O 1
ATOM 785 N N . LYS A 1 97 ? -6.113 -29.399 -1.104 1.00 42.69 97 LYS A N 1
ATOM 786 C CA . LYS A 1 97 ? -6.516 -28.083 -1.617 1.00 42.69 97 LYS A CA 1
ATOM 787 C C . LYS A 1 97 ? -8.036 -27.944 -1.512 1.00 42.69 97 LYS A C 1
ATOM 789 O O . LYS A 1 97 ? -8.745 -28.817 -2.015 1.00 42.69 97 LYS A O 1
ATOM 794 N N . ILE A 1 98 ? -8.477 -26.864 -0.868 1.00 54.50 98 ILE A N 1
ATOM 795 C CA . ILE A 1 98 ? -9.870 -26.512 -0.562 1.00 54.50 98 ILE A CA 1
ATOM 796 C C . ILE A 1 98 ? -10.791 -26.934 -1.713 1.00 54.50 98 ILE A C 1
ATOM 798 O O . ILE A 1 98 ? -10.627 -26.484 -2.848 1.00 54.50 98 ILE A O 1
ATOM 802 N N . GLN A 1 99 ? -11.681 -27.885 -1.420 1.00 57.72 99 GLN A N 1
ATOM 803 C CA . GLN A 1 99 ? -12.634 -28.449 -2.368 1.00 57.72 99 GLN A CA 1
ATOM 804 C C . GLN A 1 99 ? -14.013 -27.829 -2.166 1.00 57.72 99 GLN A C 1
ATOM 806 O O . GLN A 1 99 ? -14.360 -27.446 -1.046 1.00 57.72 99 GLN A O 1
ATOM 811 N N . PRO A 1 100 ? -14.841 -27.821 -3.215 1.00 64.25 100 PRO A N 1
ATOM 812 C CA . PRO A 1 100 ? -16.259 -27.541 -3.083 1.00 64.25 100 PRO A CA 1
ATOM 813 C C . PRO A 1 100 ? -16.931 -28.404 -2.018 1.00 64.25 100 PRO A C 1
ATOM 815 O O . PRO A 1 100 ? -16.712 -29.617 -1.974 1.00 64.25 100 PRO A O 1
ATOM 818 N N . LEU A 1 101 ? -17.827 -27.816 -1.221 1.00 70.94 101 LEU A N 1
ATOM 819 C CA . LEU A 1 101 ? -18.605 -28.574 -0.232 1.00 70.94 101 LEU A CA 1
ATOM 820 C C . LEU A 1 101 ? -19.442 -29.679 -0.891 1.00 70.94 101 LEU A C 1
ATOM 822 O O . LEU A 1 101 ? -19.734 -30.684 -0.264 1.00 70.94 101 LEU A O 1
ATOM 826 N N . GLN A 1 102 ? -19.791 -29.533 -2.168 1.00 74.00 102 GLN A N 1
ATOM 827 C CA . GLN A 1 102 ? -20.537 -30.518 -2.948 1.00 74.00 102 GLN A CA 1
ATOM 828 C C . GLN A 1 102 ? -19.727 -31.791 -3.247 1.00 74.00 102 GLN A C 1
ATOM 830 O O . GLN A 1 102 ? -20.308 -32.796 -3.649 1.00 74.00 102 GLN A O 1
ATOM 835 N N . VAL A 1 103 ? -18.403 -31.794 -3.035 1.00 78.38 103 VAL A N 1
ATOM 836 C CA . VAL A 1 103 ? -17.578 -32.998 -3.221 1.00 78.38 103 VAL A CA 1
ATOM 837 C C . VAL A 1 103 ? -18.025 -34.128 -2.296 1.00 78.38 103 VAL A C 1
ATOM 839 O O . VAL A 1 103 ? -18.004 -35.280 -2.725 1.00 78.38 103 VAL A O 1
ATOM 842 N N . VAL A 1 104 ? -18.507 -33.826 -1.082 1.00 81.25 104 VAL A N 1
ATOM 843 C CA . VAL A 1 104 ? -18.980 -34.875 -0.158 1.00 81.25 104 VAL A CA 1
ATOM 844 C C . VAL A 1 104 ? -20.278 -35.548 -0.608 1.00 81.25 104 VAL A C 1
ATOM 846 O O . VAL A 1 104 ? -20.576 -36.648 -0.151 1.00 81.25 104 VAL A O 1
ATOM 849 N N . ASP A 1 105 ? -21.008 -34.933 -1.542 1.00 81.75 105 ASP A N 1
ATOM 850 C CA . ASP A 1 105 ? -22.211 -35.511 -2.147 1.00 81.75 105 ASP A CA 1
ATOM 851 C C . ASP A 1 105 ? -21.891 -36.326 -3.415 1.00 81.75 105 ASP A C 1
ATOM 853 O O . ASP A 1 105 ? -22.765 -37.001 -3.964 1.00 81.75 105 ASP A O 1
ATOM 857 N N . ASN A 1 106 ? -20.649 -36.280 -3.913 1.00 82.94 106 ASN A N 1
ATOM 858 C CA . ASN A 1 106 ? -20.259 -37.017 -5.109 1.00 82.94 106 ASN A CA 1
ATOM 859 C C . ASN A 1 106 ? -20.225 -38.525 -4.824 1.00 82.94 106 ASN A C 1
ATOM 861 O O . ASN A 1 106 ? -19.522 -38.986 -3.925 1.00 82.94 106 ASN A O 1
ATOM 865 N N . LYS A 1 107 ? -20.937 -39.311 -5.641 1.00 81.50 107 LYS A N 1
ATOM 866 C CA . LYS A 1 107 ? -21.046 -40.764 -5.466 1.00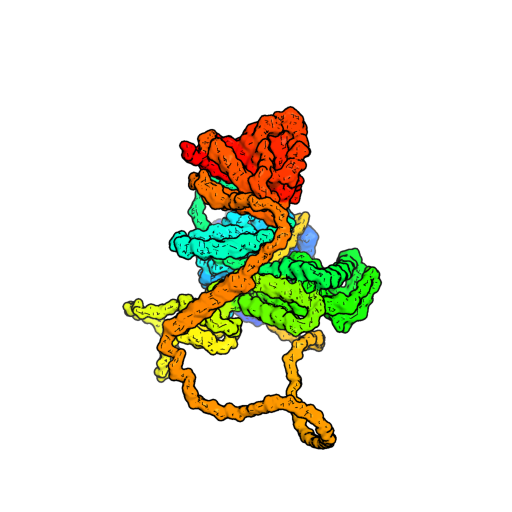 81.50 107 LYS A CA 1
ATOM 867 C C . LYS A 1 107 ? -19.685 -41.468 -5.448 1.00 81.50 107 LYS A C 1
ATOM 869 O O . LYS A 1 107 ? -19.456 -42.283 -4.565 1.00 81.50 107 LYS A O 1
ATOM 874 N N . SER A 1 108 ? -18.759 -41.085 -6.325 1.00 82.88 108 SER A N 1
ATOM 875 C CA . SER A 1 108 ? -17.404 -41.648 -6.361 1.00 82.88 108 SER A CA 1
ATOM 876 C C . SER A 1 108 ? -16.600 -41.318 -5.100 1.00 82.88 108 SER A C 1
ATOM 878 O O . SER A 1 108 ? -15.824 -42.147 -4.633 1.00 82.88 108 SER A O 1
ATOM 880 N N . PHE A 1 109 ? -16.792 -40.125 -4.523 1.00 82.94 109 PHE A N 1
ATOM 881 C CA . PHE A 1 109 ? -16.169 -39.745 -3.252 1.00 82.94 109 PHE A CA 1
ATOM 882 C C . PHE A 1 109 ? -16.758 -40.544 -2.086 1.00 82.94 109 PHE A C 1
ATOM 884 O O . PHE A 1 109 ? -16.015 -41.064 -1.258 1.00 82.94 109 PHE A O 1
ATOM 891 N N . ILE A 1 110 ? -18.084 -40.694 -2.047 1.00 82.38 110 ILE A N 1
ATOM 892 C CA . ILE A 1 110 ? -18.770 -41.506 -1.038 1.00 82.38 110 ILE A CA 1
ATOM 893 C C . ILE A 1 110 ? -18.290 -42.957 -1.123 1.00 82.38 110 ILE A C 1
ATOM 895 O O . ILE A 1 110 ? -17.878 -43.513 -0.111 1.00 82.38 110 ILE A O 1
ATOM 899 N N . ASP A 1 111 ? -18.277 -43.551 -2.315 1.00 81.62 111 ASP A N 1
ATOM 900 C CA . ASP A 1 111 ? -17.867 -44.943 -2.518 1.00 81.62 111 ASP A CA 1
ATOM 901 C C . ASP A 1 111 ? -16.397 -45.164 -2.118 1.00 81.62 111 ASP A C 1
ATOM 903 O O . ASP A 1 111 ? -16.080 -46.162 -1.471 1.00 81.62 111 ASP A O 1
ATOM 907 N N . LEU A 1 112 ? -15.515 -44.195 -2.398 1.00 82.69 112 LEU A N 1
ATOM 908 C CA . LEU A 1 112 ? -14.119 -44.203 -1.948 1.00 82.69 112 LEU A CA 1
ATOM 909 C C . LEU A 1 112 ? -13.992 -44.138 -0.418 1.00 82.69 112 LEU A C 1
ATOM 911 O O . LEU A 1 112 ? -13.189 -44.863 0.164 1.00 82.69 112 LEU A O 1
ATOM 915 N N . VAL A 1 113 ? -14.757 -43.269 0.248 1.00 80.50 113 VAL A N 1
ATOM 916 C CA . VAL A 1 113 ? -14.696 -43.097 1.712 1.00 80.50 113 VAL A CA 1
ATOM 917 C C . VAL A 1 113 ? -15.337 -44.276 2.451 1.00 80.50 113 VAL A C 1
ATOM 919 O O . VAL A 1 113 ? -14.931 -44.592 3.572 1.00 80.50 113 VAL A O 1
ATOM 922 N N . MET A 1 114 ? -16.319 -44.933 1.835 1.00 80.25 114 MET A N 1
ATOM 923 C CA . MET A 1 114 ? -16.993 -46.112 2.384 1.00 80.25 114 MET A CA 1
ATOM 924 C C . MET A 1 114 ? -16.224 -47.417 2.169 1.00 80.25 114 MET A C 1
ATOM 926 O O . MET A 1 114 ? -16.530 -48.422 2.813 1.00 80.25 114 MET A O 1
ATOM 930 N N . LEU A 1 115 ? -15.211 -47.416 1.304 1.00 80.56 115 LEU A N 1
ATOM 931 C CA . LEU A 1 115 ? -14.397 -48.589 1.006 1.00 80.56 115 LEU A CA 1
ATOM 932 C C . LEU A 1 115 ? -13.668 -49.076 2.274 1.00 80.56 115 LEU A C 1
ATOM 934 O O . LEU A 1 115 ? -12.785 -48.408 2.810 1.00 80.56 115 LEU A O 1
ATOM 938 N N . GLY A 1 116 ? -14.062 -50.252 2.774 1.00 67.50 116 GLY A N 1
ATOM 939 C CA . GLY A 1 116 ? -13.477 -50.875 3.968 1.00 67.50 116 GLY A CA 1
ATOM 940 C C . GLY A 1 116 ? -13.971 -50.329 5.315 1.00 67.50 116 GLY A C 1
ATOM 941 O O . GLY A 1 116 ? -13.330 -50.593 6.334 1.00 67.50 116 GLY A O 1
ATOM 942 N N . ARG A 1 117 ? -15.080 -49.575 5.351 1.00 72.19 117 ARG A N 1
ATOM 943 C CA . ARG A 1 117 ? -15.706 -49.085 6.593 1.00 72.19 117 ARG A CA 1
ATOM 944 C C . ARG A 1 117 ? -16.993 -49.825 6.950 1.00 72.19 117 ARG A C 1
ATOM 946 O O . ARG A 1 117 ? -17.633 -50.445 6.108 1.00 72.19 117 ARG A O 1
ATOM 953 N N . ASP A 1 118 ? -17.346 -49.747 8.231 1.00 71.75 118 ASP A N 1
ATOM 954 C CA . ASP A 1 118 ? -18.573 -50.323 8.778 1.00 71.75 118 ASP A CA 1
ATOM 955 C C . ASP A 1 118 ? -19.816 -49.664 8.155 1.00 71.75 118 ASP A C 1
ATOM 957 O O . ASP A 1 118 ? -19.925 -48.437 8.104 1.00 71.75 118 ASP A O 1
ATOM 961 N N . SER A 1 119 ? -20.762 -50.494 7.714 1.00 64.94 119 SER A N 1
ATOM 962 C CA . SER A 1 119 ? -22.034 -50.108 7.083 1.00 64.94 119 SER A CA 1
ATOM 963 C C . SER A 1 119 ? -22.923 -49.192 7.938 1.00 64.94 119 SER A C 1
ATOM 965 O O . SER A 1 119 ? -23.851 -48.576 7.417 1.00 64.94 119 SER A O 1
ATOM 967 N N . ALA A 1 120 ? -22.638 -49.078 9.238 1.00 69.31 120 ALA A N 1
ATOM 968 C CA . ALA A 1 120 ? -23.335 -48.185 10.160 1.00 69.31 120 ALA A CA 1
ATOM 969 C C . ALA A 1 120 ? -22.910 -46.705 10.055 1.00 69.31 120 ALA A C 1
ATOM 971 O O . ALA A 1 120 ? -23.591 -45.833 10.597 1.00 69.31 120 ALA A O 1
ATOM 972 N N . LEU A 1 121 ? -21.789 -46.396 9.395 1.00 72.94 121 LEU A N 1
ATOM 973 C CA . LEU A 1 121 ? -21.283 -45.029 9.257 1.00 72.94 121 LEU A CA 1
ATOM 974 C C . LEU A 1 121 ? -21.755 -44.413 7.936 1.00 72.94 121 LEU A C 1
ATOM 976 O O . LEU A 1 121 ? -21.568 -44.995 6.875 1.00 72.94 121 LEU A O 1
ATOM 980 N N . SER A 1 122 ? -22.332 -43.210 7.990 1.00 77.38 122 SER A N 1
ATOM 981 C CA . SER A 1 122 ? -22.731 -42.432 6.808 1.00 77.38 122 SER A CA 1
ATOM 982 C C . SER A 1 122 ? -21.746 -41.292 6.532 1.00 77.38 122 SER A C 1
ATOM 984 O O . SER A 1 122 ? -21.308 -40.614 7.465 1.00 77.38 122 SER A O 1
ATOM 986 N N . VAL A 1 123 ? -21.446 -41.019 5.260 1.00 79.62 123 VAL A N 1
ATOM 987 C CA . VAL A 1 123 ? -20.712 -39.810 4.861 1.00 79.62 123 VAL A CA 1
ATOM 988 C C . VAL A 1 123 ? -21.636 -38.610 5.051 1.00 79.62 123 VAL A C 1
ATOM 990 O O . VAL A 1 123 ? -22.821 -38.660 4.726 1.00 79.62 123 VAL A O 1
ATOM 993 N N . MET A 1 124 ? -21.093 -37.548 5.637 1.00 82.38 124 MET A N 1
ATOM 994 C CA . MET A 1 124 ? -21.810 -36.299 5.869 1.00 82.38 124 MET A CA 1
ATOM 995 C C . MET A 1 124 ? -22.188 -35.655 4.532 1.00 82.38 124 MET A C 1
ATOM 997 O O . MET A 1 124 ? -21.335 -35.544 3.659 1.00 82.38 124 MET A O 1
ATOM 1001 N N . CYS A 1 125 ? -23.434 -35.201 4.383 1.00 82.88 125 CYS A N 1
ATOM 1002 C CA . CYS A 1 125 ? -23.843 -34.457 3.191 1.00 82.88 125 CYS A CA 1
ATOM 1003 C C . CYS A 1 125 ? -23.391 -32.992 3.258 1.00 82.88 125 CYS A C 1
ATOM 1005 O O . CYS A 1 125 ? -23.142 -32.450 4.343 1.00 82.88 125 CYS A O 1
ATOM 1007 N N . SER A 1 126 ? -23.350 -32.316 2.110 1.00 79.94 126 SER A N 1
ATOM 1008 C CA . SER A 1 126 ? -22.910 -30.917 2.003 1.00 79.94 126 SER A CA 1
ATOM 1009 C C . SER A 1 126 ? -23.699 -29.963 2.903 1.00 79.94 126 SER A C 1
ATOM 1011 O O . SER A 1 126 ? -23.124 -29.032 3.465 1.00 79.94 126 SER A O 1
ATOM 1013 N N . LYS A 1 127 ? -25.001 -30.212 3.114 1.00 81.25 127 LYS A N 1
ATOM 1014 C CA . LYS A 1 127 ? -25.850 -29.417 4.021 1.00 81.25 127 LYS A CA 1
ATOM 1015 C C . LYS A 1 127 ? -25.393 -29.523 5.475 1.00 81.25 127 LYS A C 1
ATOM 1017 O O . LYS A 1 127 ? -25.278 -28.506 6.156 1.00 81.25 127 LYS A O 1
ATOM 1022 N N . THR A 1 128 ? -25.118 -30.738 5.948 1.00 82.06 128 THR A N 1
ATOM 1023 C CA . THR A 1 128 ? -24.613 -30.966 7.308 1.00 82.06 128 THR A CA 1
ATOM 1024 C C . THR A 1 128 ? -23.199 -30.413 7.459 1.00 82.06 128 THR A C 1
ATOM 1026 O O . THR A 1 128 ? -22.911 -29.773 8.466 1.00 82.06 128 THR A O 1
ATOM 1029 N N . LEU A 1 129 ? -22.349 -30.562 6.437 1.00 81.56 129 LEU A N 1
ATOM 1030 C CA . LEU A 1 129 ? -21.006 -29.981 6.424 1.00 81.56 129 LEU A CA 1
ATOM 1031 C C . LEU A 1 129 ? -21.049 -28.451 6.520 1.00 81.56 129 LEU A C 1
ATOM 1033 O O . LEU A 1 129 ? -20.356 -27.876 7.354 1.00 81.56 129 LEU A O 1
ATOM 1037 N N . ARG A 1 130 ? -21.921 -27.797 5.741 1.00 76.44 130 ARG A N 1
ATOM 1038 C CA . ARG A 1 130 ? -22.160 -26.347 5.817 1.00 76.44 130 ARG A CA 1
ATOM 1039 C C . ARG A 1 130 ? -22.613 -25.927 7.213 1.00 76.44 130 ARG A C 1
ATOM 1041 O O . ARG A 1 130 ? -22.069 -24.979 7.761 1.00 76.44 130 ARG A O 1
ATOM 1048 N N . SER A 1 131 ? -23.590 -26.628 7.792 1.00 79.38 131 SER A N 1
ATOM 1049 C CA . SER A 1 131 ? -24.091 -26.320 9.137 1.00 79.38 131 SER A CA 1
ATOM 1050 C C . SER A 1 131 ? -23.001 -26.442 10.202 1.00 79.38 131 SER A C 1
ATOM 1052 O O . SER A 1 131 ? -22.929 -25.602 11.094 1.00 79.38 131 SER A O 1
ATOM 1054 N N . ASN A 1 132 ? -22.156 -27.470 10.116 1.00 80.62 132 ASN A N 1
ATOM 1055 C CA . ASN A 1 132 ? -21.064 -27.667 11.066 1.00 80.62 132 ASN A CA 1
ATOM 1056 C C . ASN A 1 132 ? -19.995 -26.577 10.924 1.00 80.62 132 ASN A C 1
ATOM 1058 O O . ASN A 1 132 ? -19.559 -26.041 11.935 1.00 80.62 132 ASN A O 1
ATOM 1062 N N . LEU A 1 133 ? -19.642 -26.189 9.693 1.00 79.31 133 LEU A N 1
ATOM 1063 C CA . LEU A 1 133 ? -18.708 -25.086 9.440 1.00 79.31 133 LEU A CA 1
ATOM 1064 C C . LEU A 1 133 ? -19.201 -23.761 10.033 1.00 79.31 133 LEU A C 1
ATOM 1066 O O . LEU A 1 133 ? -18.422 -23.060 10.670 1.00 79.31 133 LEU A O 1
ATOM 1070 N N . VAL A 1 134 ? -20.491 -23.441 9.879 1.00 77.50 134 VAL A N 1
ATOM 1071 C CA . VAL A 1 134 ? -21.093 -22.239 10.486 1.00 77.50 134 VAL A CA 1
ATOM 1072 C C . VAL A 1 134 ? -20.988 -22.291 12.014 1.00 77.50 134 VAL A C 1
ATOM 1074 O O . VAL A 1 134 ? -20.532 -21.332 12.630 1.00 77.50 134 VAL A O 1
ATOM 1077 N N . GLN A 1 135 ? -21.332 -23.426 12.633 1.00 80.50 135 GLN A N 1
ATOM 1078 C CA . GLN A 1 135 ? -21.239 -23.589 14.090 1.00 80.50 135 GLN A CA 1
ATOM 1079 C C . GLN A 1 135 ? -19.796 -23.514 14.607 1.00 80.50 135 GLN A C 1
ATOM 1081 O O . GLN A 1 135 ? -19.544 -22.955 15.677 1.00 80.50 135 GLN A O 1
ATOM 1086 N N . ASP A 1 136 ? -18.838 -24.081 13.875 1.00 79.38 136 ASP A N 1
ATOM 1087 C CA . ASP A 1 136 ? -17.425 -24.023 14.243 1.00 79.38 136 ASP A CA 1
ATOM 1088 C C . ASP A 1 136 ? -16.865 -22.601 14.086 1.00 79.38 136 ASP A C 1
ATOM 1090 O O . ASP A 1 136 ? -16.108 -22.155 14.952 1.00 79.38 136 ASP A O 1
ATOM 1094 N N . ALA A 1 137 ? -17.298 -21.850 13.069 1.00 76.31 137 ALA A N 1
ATOM 1095 C CA . ALA A 1 137 ? -16.953 -20.440 12.900 1.00 76.31 137 ALA A CA 1
ATOM 1096 C C . ALA A 1 137 ? -17.534 -19.560 14.014 1.00 76.31 137 ALA A C 1
ATOM 1098 O O . ALA A 1 137 ? -16.814 -18.747 14.592 1.00 76.31 137 ALA A O 1
ATOM 1099 N N . GLU A 1 138 ? -18.794 -19.767 14.406 1.00 82.12 138 GLU A N 1
ATOM 1100 C CA . GLU A 1 138 ? -19.392 -19.079 15.558 1.00 82.12 138 GLU A CA 1
ATOM 1101 C C . GLU A 1 138 ? -18.641 -19.389 16.857 1.00 82.12 138 GLU A C 1
ATOM 1103 O O . GLU A 1 138 ? -18.336 -18.484 17.640 1.00 82.12 138 GLU A O 1
ATOM 1108 N N . ARG A 1 139 ? -18.283 -20.661 17.083 1.00 84.00 139 ARG A N 1
ATOM 1109 C CA . ARG A 1 139 ? -17.468 -21.064 18.237 1.00 84.00 139 ARG A CA 1
ATOM 1110 C C . ARG A 1 139 ? -16.104 -20.377 18.210 1.00 84.00 139 ARG A C 1
ATOM 1112 O O . ARG A 1 139 ? -15.624 -19.930 19.251 1.00 84.00 139 ARG A O 1
ATOM 1119 N N . MET A 1 140 ? -15.479 -20.287 17.039 1.00 82.75 140 MET A N 1
ATOM 1120 C CA . MET A 1 140 ? -14.193 -19.622 16.863 1.00 82.75 140 MET A CA 1
ATOM 1121 C C . MET A 1 140 ? -14.290 -18.123 17.139 1.00 82.75 140 MET A C 1
ATOM 1123 O O . MET A 1 140 ? -13.476 -17.606 17.904 1.00 82.75 140 MET A O 1
ATOM 1127 N N . ARG A 1 141 ? -15.310 -17.449 16.602 1.00 85.44 141 ARG A N 1
ATOM 1128 C CA . ARG A 1 141 ? -15.592 -16.034 16.863 1.00 85.44 141 ARG A CA 1
ATOM 1129 C C . ARG A 1 141 ? -15.740 -15.776 18.359 1.00 85.44 141 ARG A C 1
ATOM 1131 O O . ARG A 1 141 ? -15.040 -14.923 18.890 1.00 85.44 141 ARG A O 1
ATOM 1138 N N . ASN A 1 142 ? -16.546 -16.576 19.058 1.00 89.00 142 ASN A N 1
ATOM 1139 C CA . ASN A 1 142 ? -16.726 -16.446 20.507 1.00 89.00 142 ASN A CA 1
ATOM 1140 C C . ASN A 1 142 ? -15.404 -16.632 21.274 1.00 89.00 142 ASN A C 1
ATOM 1142 O O . ASN A 1 142 ? -15.098 -15.849 22.168 1.00 89.00 142 ASN A O 1
ATOM 1146 N N . ASN A 1 143 ? -14.577 -17.610 20.888 1.00 90.12 143 ASN A N 1
ATOM 1147 C CA . ASN A 1 143 ? -13.256 -17.814 21.494 1.00 90.12 143 ASN A CA 1
ATOM 1148 C C . ASN A 1 143 ? -12.306 -16.627 21.263 1.00 90.12 143 ASN A C 1
ATOM 1150 O O . ASN A 1 143 ? -11.501 -16.302 22.142 1.00 90.12 143 ASN A O 1
ATOM 1154 N N . ILE A 1 144 ? -12.363 -16.007 20.079 1.00 90.19 144 ILE A N 1
ATOM 1155 C CA . ILE A 1 144 ? -11.595 -14.799 19.760 1.00 90.19 144 ILE A CA 1
ATOM 1156 C C . ILE A 1 144 ? -12.097 -13.640 20.624 1.00 90.19 144 ILE A C 1
ATOM 1158 O O . ILE A 1 144 ? -11.273 -13.021 21.290 1.00 90.19 144 ILE A O 1
ATOM 1162 N N . CYS A 1 145 ? -13.411 -13.404 20.709 1.00 90.56 145 CYS A N 1
ATOM 1163 C CA . CYS A 1 145 ? -13.988 -12.360 21.562 1.00 90.56 145 CYS A CA 1
ATOM 1164 C C . CYS A 1 145 ? -13.564 -12.522 23.028 1.00 90.56 145 CYS A C 1
ATOM 1166 O O . CYS A 1 145 ? -13.013 -11.588 23.599 1.00 90.56 145 CYS A O 1
ATOM 1168 N N . SER A 1 146 ? -13.696 -13.720 23.613 1.00 91.62 146 SER A N 1
ATOM 1169 C CA . SER A 1 146 ? -13.255 -13.978 24.996 1.00 91.62 146 SER A CA 1
ATOM 1170 C C . SER A 1 146 ? -11.748 -13.795 25.194 1.00 91.62 146 SER A C 1
ATOM 1172 O O . SER A 1 146 ? -11.301 -13.445 26.283 1.00 91.62 146 SER A O 1
ATOM 1174 N N . THR A 1 147 ? -10.942 -14.040 24.155 1.00 92.19 147 THR A N 1
ATOM 1175 C CA . THR A 1 147 ? -9.499 -13.771 24.212 1.00 92.19 147 THR A CA 1
ATOM 1176 C C . THR A 1 147 ? -9.239 -12.265 24.183 1.00 92.19 147 THR A C 1
ATOM 1178 O O . THR A 1 147 ? -8.521 -11.763 25.040 1.00 92.19 147 THR A O 1
ATOM 1181 N N . LEU A 1 148 ? -9.825 -11.543 23.224 1.00 92.12 148 LEU A N 1
ATOM 1182 C CA . LEU A 1 148 ? -9.625 -10.103 23.030 1.00 92.12 148 LEU A CA 1
ATOM 1183 C C . LEU A 1 148 ? -10.238 -9.263 24.157 1.00 92.12 148 LEU A C 1
ATOM 1185 O O . LEU A 1 148 ? -9.777 -8.152 24.406 1.00 92.12 148 LEU A O 1
ATOM 1189 N N . GLU A 1 149 ? -11.221 -9.786 24.889 1.00 92.12 149 GLU A N 1
ATOM 1190 C CA . GLU A 1 149 ? -11.780 -9.161 26.091 1.00 92.12 149 GLU A CA 1
ATOM 1191 C C . GLU A 1 149 ? -10.704 -8.906 27.159 1.00 92.12 149 GLU A C 1
ATOM 1193 O O . GLU A 1 149 ? -10.674 -7.829 27.750 1.00 92.12 149 GLU A O 1
ATOM 1198 N N . GLN A 1 150 ? -9.757 -9.835 27.316 1.00 90.75 150 GLN A N 1
ATOM 1199 C CA . GLN A 1 150 ? -8.668 -9.768 28.301 1.00 90.75 150 GLN A CA 1
ATOM 1200 C C . GLN A 1 150 ? -7.450 -8.962 27.822 1.00 90.75 150 GLN A C 1
ATOM 1202 O O . GLN A 1 150 ? -6.477 -8.809 28.559 1.00 90.75 150 GLN A O 1
ATOM 1207 N N . ILE A 1 151 ? -7.465 -8.495 26.574 1.00 93.69 151 ILE A N 1
ATOM 1208 C CA . ILE A 1 151 ? -6.359 -7.767 25.954 1.00 93.69 151 ILE A CA 1
ATOM 1209 C C . ILE A 1 151 ? -6.669 -6.272 25.952 1.00 93.69 151 ILE A C 1
ATOM 1211 O O . ILE A 1 151 ? -7.746 -5.864 25.523 1.00 93.69 151 ILE A O 1
ATOM 1215 N N . ASP A 1 152 ? -5.713 -5.457 26.394 1.00 90.38 152 ASP A N 1
ATOM 1216 C CA . ASP A 1 152 ? -5.862 -3.995 26.441 1.00 90.38 152 ASP A CA 1
ATOM 1217 C C . ASP A 1 152 ? -5.586 -3.331 25.084 1.00 90.38 152 ASP A C 1
ATOM 1219 O O . ASP A 1 152 ? -6.249 -2.368 24.707 1.00 90.38 152 ASP A O 1
ATOM 1223 N N . PHE A 1 153 ? -4.604 -3.856 24.344 1.00 93.31 153 PHE A N 1
ATOM 1224 C CA . PHE A 1 153 ? -4.092 -3.256 23.115 1.00 93.31 153 PHE A CA 1
ATOM 1225 C C . PHE A 1 153 ? -4.145 -4.254 21.961 1.00 93.31 153 PHE A C 1
ATOM 1227 O O . PHE A 1 153 ? -3.553 -5.333 22.028 1.00 93.31 153 PHE A O 1
ATOM 1234 N N . VAL A 1 154 ? -4.826 -3.870 20.885 1.00 93.19 154 VAL A N 1
ATOM 1235 C CA . VAL A 1 154 ? -4.970 -4.654 19.655 1.00 93.19 154 VAL A CA 1
ATOM 1236 C C . VAL A 1 154 ? -4.451 -3.823 18.488 1.00 93.19 154 VAL A C 1
ATOM 1238 O O . VAL A 1 154 ? -4.686 -2.624 18.418 1.00 93.19 154 VAL A O 1
ATOM 1241 N N . ALA A 1 155 ? -3.745 -4.431 17.549 1.00 92.38 155 ALA A N 1
ATOM 1242 C CA . ALA A 1 155 ? -3.470 -3.833 16.252 1.00 92.38 155 ALA A CA 1
ATOM 1243 C C . ALA A 1 155 ? -4.212 -4.616 15.184 1.00 92.38 155 ALA A C 1
ATOM 1245 O O . ALA A 1 155 ? -4.388 -5.827 15.303 1.00 92.38 155 ALA A O 1
ATOM 1246 N N . THR A 1 156 ? -4.628 -3.939 14.129 1.00 91.88 156 THR A N 1
ATOM 1247 C CA . THR A 1 156 ? -5.261 -4.591 12.988 1.00 91.88 156 THR A CA 1
ATOM 1248 C C . THR A 1 156 ? -4.399 -4.418 11.751 1.00 91.88 156 THR A C 1
ATOM 1250 O O . THR A 1 156 ? -3.675 -3.432 11.610 1.00 91.88 156 THR A O 1
ATOM 1253 N N . THR A 1 157 ? -4.437 -5.392 10.850 1.00 89.50 157 THR A N 1
ATOM 1254 C CA . THR A 1 157 ? -3.980 -5.190 9.475 1.00 89.50 157 THR A CA 1
ATOM 1255 C C . THR A 1 157 ? -5.140 -5.447 8.544 1.00 89.50 157 THR A C 1
ATOM 1257 O O . THR A 1 157 ? -5.882 -6.413 8.741 1.00 89.50 157 THR A O 1
ATOM 1260 N N . ALA A 1 158 ? -5.289 -4.595 7.543 1.00 86.31 158 ALA A N 1
ATOM 1261 C CA . ALA A 1 158 ? -6.362 -4.702 6.575 1.00 86.31 158 ALA A CA 1
ATOM 1262 C C . ALA A 1 158 ? -5.796 -4.643 5.156 1.00 86.31 158 ALA A C 1
ATOM 1264 O O . ALA A 1 158 ? -4.795 -3.971 4.908 1.00 86.31 158 ALA A O 1
ATOM 1265 N N . ASP A 1 159 ? -6.421 -5.412 4.274 1.00 82.94 159 ASP A N 1
ATOM 1266 C CA . ASP A 1 159 ? -6.058 -5.557 2.869 1.00 82.94 159 ASP A CA 1
ATOM 1267 C C . ASP A 1 159 ? -7.339 -5.635 2.034 1.00 82.94 159 ASP A C 1
ATOM 1269 O O . ASP A 1 159 ? -8.330 -6.232 2.472 1.00 82.94 159 ASP A O 1
ATOM 1273 N N . CYS A 1 160 ? -7.336 -5.021 0.854 1.00 79.56 160 CYS A N 1
ATOM 1274 C CA . CYS A 1 160 ? -8.457 -5.071 -0.077 1.00 79.56 160 CYS A CA 1
ATOM 1275 C C . CYS A 1 160 ? -7.957 -5.483 -1.451 1.00 79.56 160 CYS A C 1
ATOM 1277 O O . CYS A 1 160 ? -7.091 -4.836 -2.026 1.00 79.56 160 CYS A O 1
ATOM 1279 N N . TRP A 1 161 ? -8.556 -6.531 -2.004 1.00 75.25 161 TRP A N 1
ATOM 1280 C CA . TRP A 1 161 ? -8.202 -7.020 -3.329 1.00 75.25 161 TRP A CA 1
ATOM 1281 C C . TRP A 1 161 ? -9.446 -7.323 -4.152 1.00 75.25 161 TRP A C 1
ATOM 1283 O O . TRP A 1 161 ? -10.500 -7.707 -3.632 1.00 75.25 161 TRP A O 1
ATOM 1293 N N . SER A 1 162 ? -9.286 -7.204 -5.464 1.00 68.81 162 SER A N 1
ATOM 1294 C CA . SER A 1 162 ? -10.281 -7.596 -6.454 1.00 68.81 162 SER A CA 1
ATOM 1295 C C . SER A 1 162 ? -9.893 -8.933 -7.085 1.00 68.81 162 SER A C 1
ATOM 1297 O O . SER A 1 162 ? -8.723 -9.231 -7.317 1.00 68.81 162 SER A O 1
ATOM 1299 N N . ASN A 1 163 ? -10.883 -9.779 -7.347 1.00 66.38 163 ASN A N 1
ATOM 1300 C CA . ASN A 1 163 ? -10.733 -11.058 -8.027 1.00 66.38 163 ASN A CA 1
ATOM 1301 C C . ASN A 1 163 ? -11.873 -11.231 -9.037 1.00 66.38 163 ASN A C 1
ATOM 1303 O O . ASN A 1 163 ? -12.987 -11.646 -8.697 1.00 66.38 163 ASN A O 1
ATOM 1307 N N . GLY A 1 164 ? -11.601 -10.878 -10.294 1.00 70.88 164 GLY A N 1
ATOM 1308 C CA . GLY A 1 164 ? -12.636 -10.745 -11.315 1.00 70.88 164 GLY A CA 1
ATOM 1309 C C . GLY A 1 164 ? -13.599 -9.607 -10.966 1.00 70.88 164 GLY A C 1
ATOM 1310 O O . GLY A 1 164 ? -13.168 -8.516 -10.629 1.00 70.88 164 GLY A O 1
ATOM 1311 N N . LYS A 1 165 ? -14.911 -9.867 -11.006 1.00 75.31 165 LYS A N 1
ATOM 1312 C CA . LYS A 1 165 ? -15.967 -8.870 -10.721 1.00 75.31 165 LYS A CA 1
ATOM 1313 C C . LYS A 1 165 ? -16.348 -8.770 -9.234 1.00 75.31 165 LYS A C 1
ATOM 1315 O O . LYS A 1 165 ? -17.492 -8.459 -8.902 1.00 75.31 165 LYS A O 1
ATOM 1320 N N . ARG A 1 166 ? -15.465 -9.191 -8.329 1.00 75.19 166 ARG A N 1
ATOM 1321 C CA . ARG A 1 166 ? -15.741 -9.272 -6.887 1.00 75.19 166 ARG A CA 1
ATOM 1322 C C . ARG A 1 166 ? -14.536 -8.762 -6.128 1.00 75.19 166 ARG A C 1
ATOM 1324 O O . ARG A 1 166 ? -13.426 -9.187 -6.432 1.00 75.19 166 ARG A O 1
ATOM 1331 N N . SER A 1 167 ? -14.774 -7.966 -5.100 1.00 79.38 167 SER A N 1
ATOM 1332 C CA . SER A 1 167 ? -13.702 -7.453 -4.252 1.00 79.38 167 SER A CA 1
ATOM 1333 C C . SER A 1 167 ? -13.974 -7.799 -2.802 1.00 79.38 167 SER A C 1
ATOM 1335 O O . SER A 1 167 ? -15.123 -8.000 -2.391 1.00 79.38 167 SER A O 1
ATOM 1337 N N . PHE A 1 168 ? -12.900 -7.917 -2.037 1.00 81.69 168 PHE A N 1
ATOM 1338 C CA . PHE A 1 168 ? -12.928 -8.448 -0.687 1.00 81.69 168 PHE A CA 1
ATOM 1339 C C . PHE A 1 168 ? -12.067 -7.586 0.229 1.00 81.69 168 PHE A C 1
ATOM 1341 O O . PHE A 1 168 ? -10.996 -7.140 -0.168 1.00 81.69 168 PHE A O 1
ATOM 1348 N N . LEU A 1 169 ? -12.545 -7.381 1.454 1.00 85.06 169 LEU A N 1
ATOM 1349 C CA . LEU A 1 169 ? -11.844 -6.737 2.553 1.00 85.06 169 LEU A CA 1
ATOM 1350 C C . LEU A 1 169 ? -11.436 -7.806 3.565 1.00 85.06 169 LEU A C 1
ATOM 1352 O O . LEU A 1 169 ? -12.277 -8.379 4.263 1.00 85.06 169 LEU A O 1
ATOM 1356 N N . GLY A 1 170 ? -10.140 -8.054 3.658 1.00 85.81 170 GLY A N 1
ATOM 1357 C CA . GLY A 1 170 ? -9.545 -8.917 4.662 1.00 85.81 170 GLY A CA 1
ATOM 1358 C C . GLY A 1 170 ? -9.070 -8.107 5.859 1.00 85.81 170 GLY A C 1
ATOM 1359 O O . GLY A 1 170 ? -8.330 -7.142 5.691 1.00 85.81 170 GLY A O 1
ATOM 1360 N N . VAL A 1 171 ? -9.442 -8.509 7.075 1.00 88.62 171 VAL A N 1
ATOM 1361 C CA . VAL A 1 171 ? -8.982 -7.875 8.319 1.00 88.62 171 VAL A CA 1
ATOM 1362 C C . VAL A 1 171 ? -8.447 -8.933 9.274 1.00 88.62 171 VAL A C 1
ATOM 1364 O O . VAL A 1 171 ? -9.092 -9.952 9.529 1.00 88.62 171 VAL A O 1
ATOM 1367 N N . THR A 1 172 ? -7.270 -8.681 9.839 1.00 90.81 172 THR A N 1
ATOM 1368 C CA . THR A 1 172 ? -6.667 -9.514 10.887 1.00 90.81 172 THR A CA 1
ATOM 1369 C C . THR A 1 172 ? -6.363 -8.677 12.123 1.00 90.81 172 THR A C 1
ATOM 1371 O O . THR A 1 172 ? -6.016 -7.503 12.005 1.00 90.81 172 THR A O 1
ATOM 1374 N N . ALA A 1 173 ? -6.496 -9.273 13.305 1.00 92.38 173 ALA A N 1
ATOM 1375 C CA . ALA A 1 173 ? -6.116 -8.692 14.585 1.00 92.38 173 ALA A CA 1
ATOM 1376 C C . ALA A 1 173 ? -4.820 -9.315 15.100 1.00 92.38 173 ALA A C 1
ATOM 1378 O O . ALA A 1 173 ? -4.572 -10.507 14.918 1.00 92.38 173 ALA A O 1
ATOM 1379 N N . HIS A 1 174 ? -4.035 -8.506 15.799 1.00 92.19 174 HIS A N 1
ATOM 1380 C CA . HIS A 1 174 ? -2.741 -8.844 16.372 1.00 92.19 174 HIS A CA 1
ATOM 1381 C C . HIS A 1 174 ? -2.644 -8.261 17.771 1.00 92.19 174 HIS A C 1
ATOM 1383 O O . HIS A 1 174 ? -3.023 -7.114 18.002 1.00 92.19 174 HIS A O 1
ATOM 1389 N N . TRP A 1 175 ? -2.112 -9.032 18.707 1.00 93.38 175 TRP A N 1
ATOM 1390 C CA . TRP A 1 175 ? -1.857 -8.567 20.065 1.00 93.38 175 TRP A CA 1
ATOM 1391 C C . TRP A 1 175 ? -0.609 -9.233 20.622 1.00 93.38 175 TRP A C 1
ATOM 1393 O O . TRP A 1 175 ? -0.216 -10.319 20.197 1.00 93.38 175 TRP A O 1
ATOM 1403 N N . ILE A 1 176 ? 0.031 -8.581 21.586 1.00 91.75 176 ILE A N 1
ATOM 1404 C CA . ILE A 1 176 ? 1.117 -9.190 22.351 1.00 91.75 176 ILE A CA 1
ATOM 1405 C C . ILE A 1 176 ? 0.498 -9.833 23.585 1.00 91.75 176 ILE A C 1
ATOM 1407 O O . ILE A 1 176 ? -0.165 -9.160 24.374 1.00 91.75 176 ILE A O 1
ATOM 1411 N N . ASN A 1 177 ? 0.700 -11.139 23.754 1.00 89.69 177 ASN A N 1
ATOM 1412 C CA . ASN A 1 177 ? 0.246 -11.851 24.937 1.00 89.69 177 ASN A CA 1
ATOM 1413 C C . ASN A 1 177 ? 0.962 -11.265 26.165 1.00 89.69 177 ASN A C 1
ATOM 1415 O O . ASN A 1 177 ? 2.193 -11.339 26.228 1.00 89.69 177 ASN A O 1
ATOM 1419 N N . PRO A 1 178 ? 0.238 -10.703 27.151 1.00 87.19 178 PRO A N 1
ATOM 1420 C CA . PRO A 1 178 ? 0.879 -10.046 28.273 1.00 87.19 178 PRO A CA 1
ATOM 1421 C C . PRO A 1 178 ? 1.829 -10.972 29.012 1.00 87.19 178 PRO A C 1
ATOM 1423 O O . PRO A 1 178 ? 2.883 -10.495 29.397 1.00 87.19 178 PRO A O 1
ATOM 1426 N N . SER A 1 179 ? 1.514 -12.266 29.158 1.00 85.50 179 SER A N 1
ATOM 1427 C CA . SER A 1 179 ? 2.295 -13.249 29.917 1.00 85.50 179 SER A CA 1
ATOM 1428 C C . SER A 1 179 ? 3.555 -13.717 29.194 1.00 85.50 179 SER A C 1
ATOM 1430 O O . SER A 1 179 ? 4.610 -13.745 29.820 1.00 85.50 179 SER A O 1
ATOM 1432 N N . THR A 1 180 ? 3.455 -14.071 27.909 1.00 85.69 180 THR A N 1
ATOM 1433 C CA . THR A 1 180 ? 4.589 -14.620 27.138 1.00 85.69 180 THR A CA 1
ATOM 1434 C C . THR A 1 180 ? 5.375 -13.558 26.379 1.00 85.69 180 THR A C 1
ATOM 1436 O O . THR A 1 180 ? 6.472 -13.841 25.925 1.00 85.69 180 THR A O 1
ATOM 1439 N N . LEU A 1 181 ? 4.812 -12.355 26.218 1.00 86.19 181 LEU A N 1
ATOM 1440 C CA . LEU A 1 181 ? 5.316 -11.285 25.350 1.00 86.19 181 LEU A CA 1
ATOM 1441 C C . LEU A 1 181 ? 5.449 -11.681 23.874 1.00 86.19 181 LEU A C 1
ATOM 1443 O O . LEU A 1 181 ? 5.978 -10.910 23.080 1.00 86.19 181 LEU A O 1
ATOM 1447 N N . GLU A 1 182 ? 4.904 -12.832 23.485 1.00 87.00 182 GLU A N 1
ATOM 1448 C CA . GLU A 1 182 ? 4.833 -13.261 22.096 1.00 87.00 182 GLU A CA 1
ATOM 1449 C C . GLU A 1 182 ? 3.612 -12.650 21.410 1.00 87.00 182 GLU A C 1
ATOM 1451 O O . GLU A 1 182 ? 2.547 -12.472 22.012 1.00 87.00 182 GLU A O 1
ATOM 1456 N N . ARG A 1 183 ? 3.747 -12.365 20.114 1.00 88.75 183 ARG A N 1
ATOM 1457 C CA . ARG A 1 183 ? 2.618 -11.939 19.291 1.00 88.75 183 ARG A CA 1
ATOM 1458 C C . ARG A 1 183 ? 1.697 -13.118 18.981 1.00 88.75 183 ARG A C 1
ATOM 1460 O O . ARG A 1 183 ? 2.142 -14.154 18.490 1.00 88.75 183 ARG A O 1
ATOM 1467 N N . GLU A 1 184 ? 0.407 -12.912 19.194 1.00 89.81 184 GLU A N 1
ATOM 1468 C CA . GLU A 1 184 ? -0.672 -13.760 18.697 1.00 89.81 184 GLU A CA 1
ATOM 1469 C C . GLU A 1 184 ? -1.483 -12.983 17.646 1.00 89.81 184 GLU A C 1
ATOM 1471 O O . GLU A 1 184 ? -1.525 -11.749 17.660 1.00 89.81 184 GLU A O 1
ATOM 1476 N N . SER A 1 185 ? -2.111 -13.706 16.719 1.00 89.62 185 SER A N 1
ATOM 1477 C CA . SER A 1 185 ? -2.946 -13.122 15.670 1.00 89.62 185 SER A CA 1
ATOM 1478 C C . SER A 1 185 ? -4.192 -13.962 15.388 1.00 89.62 185 SER A C 1
ATOM 1480 O O . SER A 1 185 ? -4.242 -15.164 15.682 1.00 89.62 185 SER A O 1
ATOM 1482 N N . ALA A 1 186 ? -5.215 -13.317 14.834 1.00 88.81 186 ALA A N 1
ATOM 1483 C CA . ALA A 1 186 ? -6.458 -13.946 14.403 1.00 88.81 186 ALA A CA 1
ATOM 1484 C C . ALA A 1 186 ? -7.022 -13.251 13.158 1.00 88.81 186 ALA A C 1
ATOM 1486 O O . ALA A 1 186 ? -6.969 -12.026 13.045 1.00 88.81 186 ALA A O 1
ATOM 1487 N N . ALA A 1 187 ? -7.600 -14.026 12.242 1.00 87.75 187 ALA A N 1
ATOM 1488 C CA . ALA A 1 187 ? -8.436 -13.478 11.182 1.00 87.75 187 ALA A CA 1
ATOM 1489 C C . ALA A 1 187 ? -9.742 -12.962 11.799 1.00 87.75 187 ALA A C 1
ATOM 1491 O O . ALA A 1 187 ? -10.384 -13.693 12.554 1.00 87.75 187 ALA A O 1
ATOM 1492 N N . LEU A 1 188 ? -10.118 -11.718 11.504 1.00 87.38 188 LEU A N 1
ATOM 1493 C CA . LEU A 1 188 ? -11.404 -11.166 11.930 1.00 87.38 188 LEU A CA 1
ATOM 1494 C C . LEU A 1 188 ? -12.452 -11.301 10.833 1.00 87.38 188 LEU A C 1
ATOM 1496 O O . LEU A 1 188 ? -13.587 -11.656 11.113 1.00 87.38 188 LEU A O 1
ATOM 1500 N N . ALA A 1 189 ? -12.084 -10.997 9.590 1.00 85.38 189 ALA A N 1
ATOM 1501 C CA . ALA A 1 189 ? -13.054 -10.944 8.509 1.00 85.38 189 ALA A CA 1
ATOM 1502 C C . ALA A 1 189 ? -12.401 -11.125 7.139 1.00 85.38 189 ALA A C 1
ATOM 1504 O O . ALA A 1 189 ? -11.255 -10.724 6.935 1.00 85.38 189 ALA A O 1
ATOM 1505 N N . CYS A 1 190 ? -13.167 -11.680 6.202 1.00 83.62 190 CYS A N 1
ATOM 1506 C CA . CYS A 1 190 ? -12.906 -11.661 4.764 1.00 83.62 190 CYS A CA 1
ATOM 1507 C C . CYS A 1 190 ? -14.219 -11.287 4.066 1.00 83.62 190 CYS A C 1
ATOM 1509 O O . CYS A 1 190 ? -14.928 -12.140 3.530 1.00 83.62 190 CYS A O 1
ATOM 1511 N N . ARG A 1 191 ? -14.584 -10.006 4.143 1.00 82.12 191 ARG A N 1
ATOM 1512 C CA . ARG A 1 191 ? -15.894 -9.515 3.706 1.00 82.12 191 ARG A CA 1
ATOM 1513 C C . ARG A 1 191 ? -15.915 -9.216 2.231 1.00 82.12 191 ARG A C 1
ATOM 1515 O O . ARG A 1 191 ? -15.067 -8.483 1.736 1.00 82.12 191 ARG A O 1
ATOM 1522 N N . ARG A 1 192 ? -16.947 -9.686 1.538 1.00 81.94 192 ARG A N 1
ATOM 1523 C CA . ARG A 1 192 ? -17.221 -9.222 0.181 1.00 81.94 192 ARG A CA 1
ATOM 1524 C C . ARG A 1 192 ? -17.697 -7.771 0.212 1.00 81.94 192 ARG A C 1
ATOM 1526 O O . ARG A 1 192 ? -18.677 -7.446 0.876 1.00 81.94 192 ARG A O 1
ATOM 1533 N N . LEU A 1 193 ? -17.054 -6.931 -0.585 1.00 81.19 193 LEU A N 1
ATOM 1534 C CA . LEU A 1 193 ? -17.491 -5.572 -0.865 1.00 81.19 193 LEU A CA 1
ATOM 1535 C C . LEU A 1 193 ? -18.359 -5.583 -2.136 1.00 81.19 193 LEU A C 1
ATOM 1537 O O . LEU A 1 193 ? -17.997 -6.204 -3.139 1.00 81.19 193 LEU A O 1
ATOM 1541 N N . LYS A 1 194 ? -19.535 -4.950 -2.079 1.00 77.44 194 LYS A N 1
ATOM 1542 C CA . LYS A 1 194 ? -20.495 -4.851 -3.192 1.00 77.44 194 LYS A CA 1
ATOM 1543 C C . LYS A 1 194 ? -20.678 -3.383 -3.573 1.00 77.44 194 LYS A C 1
ATOM 1545 O O . LYS A 1 194 ? -20.788 -2.550 -2.681 1.00 77.44 194 LYS A O 1
ATOM 1550 N N . GLY A 1 195 ? -20.779 -3.105 -4.872 1.00 71.31 195 GLY A N 1
ATOM 1551 C CA . GLY A 1 195 ? -20.900 -1.738 -5.386 1.00 71.31 195 GLY A CA 1
ATOM 1552 C C . GLY A 1 195 ? -19.572 -0.980 -5.362 1.00 71.31 195 GLY A C 1
ATOM 1553 O O . GLY A 1 195 ? -18.510 -1.596 -5.274 1.00 71.31 195 GLY A O 1
ATOM 1554 N N . LYS A 1 196 ? -19.651 0.351 -5.453 1.00 68.00 196 LYS A N 1
ATOM 1555 C CA . LYS A 1 196 ? -18.495 1.256 -5.466 1.00 68.00 196 LYS A CA 1
ATOM 1556 C C . LYS A 1 196 ? -17.655 1.082 -4.193 1.00 68.00 196 LYS A C 1
ATOM 1558 O O . LYS A 1 196 ? -18.180 1.100 -3.079 1.00 68.00 196 LYS A O 1
ATOM 1563 N N . HIS A 1 197 ? -16.340 0.918 -4.341 1.00 67.88 197 HIS A N 1
ATOM 1564 C CA . HIS A 1 197 ? -15.400 0.750 -3.220 1.00 67.88 197 HIS A CA 1
ATOM 1565 C C . HIS A 1 197 ? -14.948 2.108 -2.673 1.00 67.88 197 HIS A C 1
ATOM 1567 O O . HIS A 1 197 ? -13.751 2.396 -2.613 1.00 67.88 197 HIS A O 1
ATOM 1573 N N . THR A 1 198 ? -15.899 2.972 -2.329 1.00 69.06 198 THR A N 1
ATOM 1574 C CA . THR A 1 198 ? -15.596 4.303 -1.807 1.00 69.06 198 THR A CA 1
ATOM 1575 C C . THR A 1 198 ? -14.980 4.215 -0.406 1.00 69.06 198 THR A C 1
ATOM 1577 O O . THR A 1 198 ? -15.114 3.220 0.319 1.00 69.06 198 THR A O 1
ATOM 1580 N N . PHE A 1 199 ? -14.245 5.256 -0.018 1.00 69.12 199 PHE A N 1
ATOM 1581 C CA . PHE A 1 199 ? -13.505 5.276 1.244 1.00 69.12 199 PHE A CA 1
ATOM 1582 C C . PHE A 1 199 ? -14.427 5.185 2.475 1.00 69.12 199 PHE A C 1
ATOM 1584 O O . PHE A 1 199 ? -14.055 4.608 3.496 1.00 69.12 199 PHE A O 1
ATOM 1591 N N . ASP A 1 200 ? -15.644 5.713 2.378 1.00 68.31 200 ASP A N 1
ATOM 1592 C CA . ASP A 1 200 ? -16.675 5.677 3.412 1.00 68.31 200 ASP A CA 1
ATOM 1593 C C . ASP A 1 200 ? -17.310 4.284 3.549 1.00 68.31 200 ASP A C 1
ATOM 1595 O O . ASP A 1 200 ? -17.573 3.844 4.669 1.00 68.31 200 ASP A O 1
ATOM 1599 N N . VAL A 1 201 ? -17.482 3.541 2.447 1.00 77.81 201 VAL A N 1
ATOM 1600 C CA . VAL A 1 201 ? -17.907 2.131 2.488 1.00 77.81 201 VAL A CA 1
ATOM 1601 C C . VAL A 1 201 ? -16.844 1.285 3.186 1.00 77.81 201 VAL A C 1
ATOM 1603 O O . VAL A 1 201 ? -17.176 0.486 4.063 1.00 77.81 201 VAL A O 1
ATOM 1606 N N . LEU A 1 202 ? -15.562 1.492 2.866 1.00 80.25 202 LEU A N 1
ATOM 1607 C CA . LEU A 1 202 ? -14.454 0.815 3.550 1.00 80.25 202 LEU A CA 1
ATOM 1608 C C . LEU A 1 202 ? -14.421 1.155 5.046 1.00 80.25 202 LEU A C 1
ATOM 1610 O O . LEU A 1 202 ? -14.332 0.246 5.871 1.00 80.25 202 LEU A O 1
ATOM 1614 N N . ALA A 1 203 ? -14.562 2.434 5.406 1.00 79.94 203 ALA A N 1
ATOM 1615 C CA . ALA A 1 203 ? -14.603 2.880 6.797 1.00 79.94 203 ALA A CA 1
ATOM 1616 C C . ALA A 1 203 ? -15.757 2.235 7.580 1.00 79.94 203 ALA A C 1
ATOM 1618 O O . ALA A 1 203 ? -15.540 1.683 8.661 1.00 79.94 203 ALA A O 1
ATOM 1619 N N . ARG A 1 204 ? -16.969 2.237 7.009 1.00 82.06 204 ARG A N 1
ATOM 1620 C CA . ARG A 1 204 ? -18.161 1.600 7.590 1.00 82.06 204 ARG A CA 1
ATOM 1621 C C . ARG A 1 204 ? -17.962 0.105 7.803 1.00 82.06 204 ARG A C 1
ATOM 1623 O O . ARG A 1 204 ? -18.260 -0.408 8.881 1.00 82.06 204 ARG A O 1
ATOM 1630 N N . GLN A 1 205 ? -17.417 -0.593 6.807 1.00 85.50 205 GLN A N 1
ATOM 1631 C CA . GLN A 1 205 ? -17.163 -2.030 6.907 1.00 85.50 205 GLN A CA 1
ATOM 1632 C C . GLN A 1 205 ? -16.106 -2.356 7.962 1.00 85.50 205 GLN A C 1
ATOM 1634 O O . GLN A 1 205 ? -16.315 -3.256 8.773 1.00 85.50 205 GLN A O 1
ATOM 1639 N N . MET A 1 206 ? -15.006 -1.603 8.016 1.00 85.94 206 MET A N 1
ATOM 1640 C CA . MET A 1 206 ? -13.978 -1.783 9.043 1.00 85.94 206 MET A CA 1
ATOM 1641 C C . MET A 1 206 ? -14.521 -1.521 10.448 1.00 85.94 206 MET A C 1
ATOM 1643 O O . MET A 1 206 ? -14.293 -2.325 11.349 1.00 85.94 206 MET A O 1
ATOM 1647 N N . TYR A 1 207 ? -15.276 -0.437 10.633 1.00 85.94 207 TYR A N 1
ATOM 1648 C CA . TYR A 1 207 ? -15.876 -0.113 11.924 1.00 85.94 207 TYR A CA 1
ATOM 1649 C C . TYR A 1 207 ? -16.875 -1.186 12.376 1.00 85.94 207 TYR A C 1
ATOM 1651 O O . TYR A 1 207 ? -16.828 -1.617 13.526 1.00 85.94 207 TYR A O 1
ATOM 1659 N N . SER A 1 208 ? -17.706 -1.698 11.462 1.00 87.00 208 SER A N 1
ATOM 1660 C CA . SER A 1 208 ? -18.601 -2.828 11.740 1.00 87.00 208 SER A CA 1
ATOM 1661 C C . SER A 1 208 ? -17.833 -4.076 12.194 1.00 87.00 208 SER A C 1
ATOM 1663 O O . SER A 1 208 ? -18.202 -4.666 13.206 1.00 87.00 208 SER A O 1
ATOM 1665 N N . ILE A 1 209 ? -16.725 -4.435 11.531 1.00 89.38 209 ILE A N 1
ATOM 1666 C CA . ILE A 1 209 ? -15.867 -5.549 11.974 1.00 89.38 209 ILE A CA 1
ATOM 1667 C C . ILE A 1 209 ? -15.349 -5.294 13.397 1.00 89.38 209 ILE A C 1
ATOM 1669 O O . ILE A 1 209 ? -15.315 -6.202 14.222 1.00 89.38 209 ILE A O 1
ATOM 1673 N N . TYR A 1 210 ? -14.951 -4.064 13.722 1.00 89.94 210 TYR A N 1
ATOM 1674 C CA . TYR A 1 210 ? -14.445 -3.742 15.059 1.00 89.94 210 TYR A CA 1
ATOM 1675 C C . TYR A 1 210 ? -15.517 -3.860 16.147 1.00 89.94 210 TYR A C 1
ATOM 1677 O O . TYR A 1 210 ? -15.200 -4.297 17.257 1.00 89.94 210 TYR A O 1
ATOM 1685 N N . LEU A 1 211 ? -16.770 -3.523 15.829 1.00 88.12 211 LEU A N 1
ATOM 1686 C CA . LEU A 1 211 ? -17.912 -3.693 16.727 1.00 88.12 211 LEU A CA 1
ATOM 1687 C C . LEU A 1 211 ? -18.247 -5.171 16.965 1.00 88.12 211 LEU A C 1
ATOM 1689 O O . LEU A 1 211 ? -18.452 -5.559 18.116 1.00 88.12 211 LEU A O 1
ATOM 1693 N N . ASP A 1 212 ? -18.210 -6.009 15.926 1.00 87.88 212 ASP A N 1
ATOM 1694 C CA . ASP A 1 212 ? -18.537 -7.443 16.026 1.00 87.88 212 ASP A CA 1
ATOM 1695 C C . ASP A 1 212 ? -17.634 -8.206 17.005 1.00 87.88 212 ASP A C 1
ATOM 1697 O O . ASP A 1 212 ? -18.042 -9.209 17.603 1.00 87.88 212 ASP A O 1
ATOM 1701 N N . TYR A 1 213 ? -16.409 -7.708 17.191 1.00 89.81 213 TYR A N 1
ATOM 1702 C CA . TYR A 1 213 ? -15.426 -8.230 18.141 1.00 89.81 213 TYR A CA 1
ATOM 1703 C C . TYR A 1 213 ? -15.272 -7.366 19.403 1.00 89.81 213 TYR A C 1
ATOM 1705 O O . TYR A 1 213 ? -14.485 -7.718 20.280 1.00 89.81 213 TYR A O 1
ATOM 1713 N N . SER A 1 214 ? -16.016 -6.259 19.521 1.00 88.94 214 SER A N 1
ATOM 1714 C CA . SER A 1 214 ? -15.965 -5.318 20.654 1.00 88.94 214 SER A CA 1
ATOM 1715 C C . SER A 1 214 ? -14.555 -4.779 20.946 1.00 88.94 214 SER A C 1
ATOM 1717 O O . SER A 1 214 ? -14.132 -4.655 22.098 1.00 88.94 214 SER A O 1
ATOM 1719 N N . ILE A 1 215 ? -13.800 -4.471 19.886 1.00 89.31 215 ILE A N 1
ATOM 1720 C CA . ILE A 1 215 ? -12.407 -4.001 19.966 1.00 89.31 215 ILE A CA 1
ATOM 1721 C C . ILE A 1 215 ? -12.208 -2.549 19.533 1.00 89.31 215 ILE A C 1
ATOM 1723 O O . ILE A 1 215 ? -11.085 -2.057 19.596 1.00 89.31 215 ILE A O 1
ATOM 1727 N N . GLN A 1 216 ? -13.259 -1.831 19.140 1.00 86.12 216 GLN A N 1
ATOM 1728 C CA . GLN A 1 216 ? -13.194 -0.462 18.615 1.00 86.12 216 GLN A CA 1
ATOM 1729 C C . GLN A 1 216 ? -12.390 0.511 19.501 1.00 86.12 216 GLN A C 1
ATOM 1731 O O . GLN A 1 216 ? -11.692 1.380 18.989 1.00 86.12 216 GLN A O 1
ATOM 1736 N N . ASN A 1 217 ? -12.412 0.314 20.825 1.00 85.12 217 ASN A N 1
ATOM 1737 C CA . ASN A 1 217 ? -11.693 1.150 21.796 1.00 85.12 217 ASN A CA 1
ATOM 1738 C C . ASN A 1 217 ? -10.305 0.616 22.190 1.00 85.12 217 ASN A C 1
ATOM 1740 O O . ASN A 1 217 ? -9.579 1.280 22.925 1.00 85.12 217 ASN A O 1
ATOM 1744 N N . LYS A 1 218 ? -9.941 -0.581 21.722 1.00 89.62 218 LYS A N 1
ATOM 1745 C CA . LYS A 1 218 ? -8.684 -1.278 22.038 1.00 89.62 218 LYS A CA 1
ATOM 1746 C C . LYS A 1 218 ? -7.662 -1.187 20.905 1.00 89.62 218 LYS A C 1
ATOM 1748 O O . LYS A 1 218 ? -6.498 -1.541 21.099 1.00 89.62 218 LYS A O 1
ATOM 1753 N N . ILE A 1 219 ? -8.087 -0.750 19.715 1.00 89.38 219 ILE A N 1
ATOM 1754 C CA . ILE A 1 219 ? -7.218 -0.699 18.541 1.00 89.38 219 ILE A CA 1
ATOM 1755 C C . ILE A 1 219 ? -6.227 0.462 18.672 1.00 89.38 219 ILE A C 1
ATOM 1757 O O . ILE A 1 219 ? -6.610 1.629 18.609 1.00 89.38 219 ILE A O 1
ATOM 1761 N N . VAL A 1 220 ? -4.940 0.138 18.820 1.00 87.62 220 VAL A N 1
ATOM 1762 C CA . VAL A 1 220 ? -3.852 1.127 18.884 1.00 87.62 220 VAL A CA 1
ATOM 1763 C C . VAL A 1 220 ? -3.452 1.633 17.504 1.00 87.62 220 VAL A C 1
ATOM 1765 O O . VAL A 1 220 ? -3.032 2.778 17.366 1.00 87.62 220 VAL A O 1
ATOM 1768 N N . CYS A 1 221 ? -3.551 0.776 16.484 1.00 86.94 221 CYS A N 1
ATOM 1769 C CA . CYS A 1 221 ? -3.168 1.107 15.120 1.00 86.94 221 CYS A CA 1
ATOM 1770 C C . CYS A 1 221 ? -3.757 0.110 14.114 1.00 86.94 221 CYS A C 1
ATOM 1772 O O . CYS A 1 221 ? -3.761 -1.096 14.375 1.00 86.94 221 CYS A O 1
ATOM 1774 N N . THR A 1 222 ? -4.174 0.607 12.948 1.00 86.38 222 THR A N 1
ATOM 1775 C CA . THR A 1 222 ? -4.444 -0.214 11.759 1.00 86.38 222 THR A CA 1
ATOM 1776 C C . THR A 1 222 ? -3.318 -0.062 10.730 1.00 86.38 222 THR A C 1
ATOM 1778 O O . THR A 1 222 ? -2.985 1.054 10.338 1.00 86.38 222 THR A O 1
ATOM 1781 N N . THR A 1 223 ? -2.721 -1.171 10.285 1.00 85.12 223 THR A N 1
ATOM 1782 C CA . THR A 1 223 ? -1.680 -1.198 9.239 1.00 85.12 223 THR A CA 1
ATOM 1783 C C . THR A 1 223 ? -2.270 -1.615 7.902 1.00 85.12 223 THR A C 1
ATOM 1785 O O . THR A 1 223 ? -2.879 -2.681 7.805 1.00 85.12 223 THR A O 1
ATOM 1788 N N . MET A 1 224 ? -2.060 -0.806 6.872 1.00 80.19 224 MET A N 1
ATOM 1789 C CA . MET A 1 224 ? -2.690 -0.989 5.560 1.00 80.19 224 MET A CA 1
ATOM 1790 C C . MET A 1 224 ? -1.685 -0.747 4.444 1.00 80.19 224 MET A C 1
ATOM 1792 O O . MET A 1 224 ? -0.650 -0.122 4.683 1.00 80.19 224 MET A O 1
ATOM 1796 N N . ASP A 1 225 ? -1.959 -1.254 3.247 1.00 70.75 225 ASP A N 1
ATOM 1797 C CA . ASP A 1 225 ? -1.218 -0.846 2.055 1.00 70.75 225 ASP A CA 1
ATOM 1798 C C . ASP A 1 225 ? -1.454 0.648 1.743 1.00 70.75 225 ASP A C 1
ATOM 1800 O O . ASP A 1 225 ? -2.283 1.315 2.367 1.00 70.75 225 ASP A O 1
ATOM 1804 N N . ASN A 1 226 ? -0.678 1.218 0.818 1.00 62.91 226 ASN A N 1
ATOM 1805 C CA . ASN A 1 226 ? -0.792 2.643 0.484 1.00 62.91 226 ASN A CA 1
ATOM 1806 C C . ASN A 1 226 ? -1.974 2.941 -0.457 1.00 62.91 226 ASN A C 1
ATOM 1808 O O . ASN A 1 226 ? -1.999 4.012 -1.058 1.00 62.91 226 ASN A O 1
ATOM 1812 N N . GLY A 1 227 ? -2.961 2.042 -0.565 1.00 59.22 227 GLY A N 1
ATOM 1813 C CA . GLY A 1 227 ? -4.121 2.230 -1.427 1.00 59.22 227 GLY A CA 1
ATOM 1814 C C . GLY A 1 227 ? -4.818 3.565 -1.146 1.00 59.22 227 GLY A C 1
ATOM 1815 O O . GLY A 1 227 ? -5.178 3.878 -0.003 1.00 59.22 227 GLY A O 1
ATOM 1816 N N . SER A 1 228 ? -5.020 4.365 -2.195 1.00 55.75 228 SER A N 1
ATOM 1817 C CA . SER A 1 228 ? -5.569 5.729 -2.111 1.00 55.75 228 SER A CA 1
ATOM 1818 C C . SER A 1 228 ? -6.926 5.777 -1.389 1.00 55.75 228 SER A C 1
ATOM 1820 O O . SER A 1 228 ? -7.185 6.680 -0.588 1.00 55.75 228 SER A O 1
ATOM 1822 N N . LYS A 1 229 ? -7.760 4.743 -1.579 1.00 60.09 229 LYS A N 1
ATOM 1823 C CA . LYS A 1 229 ? -9.070 4.554 -0.928 1.00 60.09 229 LYS A CA 1
ATOM 1824 C C . LYS A 1 229 ? -8.964 4.430 0.599 1.00 60.09 229 LYS A C 1
ATOM 1826 O O . LYS A 1 229 ? -9.758 5.032 1.322 1.00 60.09 229 LYS A O 1
ATOM 1831 N N . PHE A 1 230 ? -7.954 3.727 1.108 1.00 59.09 230 PHE A N 1
ATOM 1832 C CA . PHE A 1 230 ? -7.720 3.598 2.549 1.00 59.09 230 PHE A CA 1
ATOM 1833 C C . PHE A 1 230 ? -7.109 4.858 3.159 1.00 59.09 230 PHE A C 1
ATOM 1835 O O . PHE A 1 230 ? -7.528 5.284 4.237 1.00 59.09 230 PHE A O 1
ATOM 1842 N N . CYS A 1 231 ? -6.181 5.507 2.448 1.00 57.12 231 CYS A N 1
ATOM 1843 C CA . CYS A 1 231 ? -5.614 6.781 2.889 1.00 57.12 231 CYS A CA 1
ATOM 1844 C C . CYS A 1 231 ? -6.708 7.853 3.054 1.00 57.12 231 CYS A C 1
ATOM 1846 O O . CYS A 1 231 ? -6.731 8.553 4.069 1.00 57.12 231 CYS A O 1
ATOM 1848 N N . LYS A 1 232 ? -7.660 7.933 2.112 1.00 58.44 232 LYS A N 1
ATOM 1849 C CA . LYS A 1 232 ? -8.820 8.840 2.193 1.00 58.44 232 LYS A CA 1
ATOM 1850 C C . LYS A 1 232 ? -9.747 8.499 3.370 1.00 58.44 232 LYS A C 1
ATOM 1852 O O . LYS A 1 232 ? -10.124 9.402 4.117 1.00 58.44 232 LYS A O 1
ATOM 1857 N N . ALA A 1 233 ? -10.040 7.214 3.602 1.00 55.16 233 ALA A N 1
ATOM 1858 C CA . ALA A 1 233 ? -10.924 6.760 4.685 1.00 55.16 233 ALA A CA 1
ATOM 1859 C C . ALA A 1 233 ? -10.423 7.202 6.065 1.00 55.16 233 ALA A C 1
ATOM 1861 O O . ALA A 1 233 ? -11.158 7.791 6.857 1.00 55.16 233 ALA A O 1
ATOM 1862 N N . PHE A 1 234 ? -9.141 6.971 6.344 1.00 60.84 234 PHE A N 1
ATOM 1863 C CA . PHE A 1 234 ? -8.567 7.349 7.629 1.00 60.84 234 PHE A CA 1
ATOM 1864 C C . PHE A 1 234 ? -8.278 8.851 7.731 1.00 60.84 234 PHE A C 1
ATOM 1866 O O . PHE A 1 234 ? -8.362 9.391 8.830 1.00 60.84 234 PHE A O 1
ATOM 1873 N N . ARG A 1 235 ? -8.005 9.559 6.625 1.00 56.59 235 ARG A N 1
ATOM 1874 C CA . ARG A 1 235 ? -7.907 11.030 6.640 1.00 56.59 235 ARG A CA 1
ATOM 1875 C C . ARG A 1 235 ? -9.219 11.669 7.103 1.00 56.59 235 ARG A C 1
ATOM 1877 O O . ARG A 1 235 ? -9.173 12.606 7.887 1.00 56.59 235 ARG A O 1
ATOM 1884 N N . TYR A 1 236 ? -10.366 11.144 6.675 1.00 52.66 236 TYR A N 1
ATOM 1885 C CA . TYR A 1 236 ? -11.675 11.698 7.028 1.00 52.66 236 TYR A CA 1
ATOM 1886 C C . TYR A 1 236 ? -12.145 11.280 8.436 1.00 52.66 236 TYR A C 1
ATOM 1888 O O . TYR A 1 236 ? -12.533 12.125 9.237 1.00 52.66 236 TYR A O 1
ATOM 1896 N N . TYR A 1 237 ? -12.045 9.991 8.784 1.00 56.88 237 TYR A N 1
ATOM 1897 C CA . TYR A 1 237 ? -12.669 9.441 10.002 1.00 56.88 237 TYR A CA 1
ATOM 1898 C C . TYR A 1 237 ? -11.739 9.300 11.228 1.00 56.88 237 TYR A C 1
ATOM 1900 O O . TYR A 1 237 ? -12.203 8.896 12.293 1.00 56.88 237 TYR A O 1
ATOM 1908 N N . VAL A 1 238 ? -10.441 9.628 11.128 1.00 54.66 238 VAL A N 1
ATOM 1909 C CA . VAL A 1 238 ? -9.535 9.730 12.302 1.00 54.66 238 VAL A CA 1
ATOM 1910 C C . VAL A 1 238 ? -9.561 11.134 12.920 1.00 54.66 238 VAL A C 1
ATOM 1912 O O . VAL A 1 238 ? -9.381 11.282 14.129 1.00 54.66 238 VAL A O 1
ATOM 1915 N N . ILE A 1 239 ? -9.799 12.173 12.111 1.00 49.25 239 ILE A N 1
ATOM 1916 C CA . ILE A 1 239 ? -9.699 13.585 12.524 1.00 49.25 239 ILE A CA 1
ATOM 1917 C C . ILE A 1 239 ? -10.848 14.006 13.464 1.00 49.25 239 ILE A C 1
ATOM 1919 O O . ILE A 1 239 ? -10.673 14.914 14.276 1.00 49.25 239 ILE A O 1
ATOM 1923 N N . ASN A 1 240 ? -11.969 13.277 13.487 1.00 41.44 240 ASN A N 1
ATOM 1924 C CA . ASN A 1 240 ? -13.131 13.604 14.327 1.00 41.44 240 ASN A CA 1
ATOM 1925 C C . ASN A 1 240 ? -13.003 13.257 15.823 1.00 41.44 240 ASN A C 1
ATOM 1927 O O . ASN A 1 240 ? -13.977 13.346 16.562 1.00 41.44 240 ASN A O 1
ATOM 1931 N N . LYS A 1 241 ? -11.813 12.895 16.326 1.00 39.22 241 LYS A N 1
ATOM 1932 C CA . LYS A 1 241 ? -11.648 12.548 17.749 1.00 39.22 241 LYS A CA 1
ATOM 1933 C C . LYS A 1 241 ? -11.324 13.728 18.679 1.00 39.22 241 LYS A C 1
ATOM 1935 O O . LYS A 1 241 ? -11.375 13.529 19.884 1.00 39.22 241 LYS A O 1
ATOM 1940 N N . ASN A 1 242 ? -10.990 14.930 18.187 1.00 37.91 242 ASN A N 1
ATOM 1941 C CA . ASN A 1 242 ? -10.694 16.090 19.053 1.00 37.91 242 ASN A CA 1
ATOM 1942 C C . ASN A 1 242 ? -10.882 17.447 18.343 1.00 37.91 242 ASN A C 1
ATOM 1944 O O . ASN A 1 242 ? -9.911 18.109 17.972 1.00 37.91 242 ASN A O 1
ATOM 1948 N N . ILE A 1 243 ? -12.125 17.929 18.258 1.00 41.03 243 ILE A N 1
ATOM 1949 C CA . ILE A 1 243 ? -12.433 19.307 17.821 1.00 41.03 243 ILE A CA 1
ATOM 1950 C C . ILE A 1 243 ? -11.811 20.375 18.757 1.00 41.03 243 ILE A C 1
ATOM 1952 O O . ILE A 1 243 ? -11.612 21.514 18.347 1.00 41.03 243 ILE A O 1
ATOM 1956 N N . LEU A 1 244 ? -11.351 20.022 19.967 1.00 38.81 244 LEU A N 1
ATOM 1957 C CA . LEU A 1 244 ? -10.630 20.959 20.847 1.00 38.81 244 LEU A CA 1
ATOM 1958 C C . LEU A 1 244 ? -9.138 21.161 20.498 1.00 38.81 244 LEU A C 1
ATOM 1960 O O . LEU A 1 244 ? -8.539 22.140 20.933 1.00 38.81 244 LEU A O 1
ATOM 1964 N N . SER A 1 245 ? -8.531 20.278 19.694 1.00 38.38 245 SER A N 1
ATOM 1965 C CA . SER A 1 245 ? -7.144 20.436 19.209 1.00 38.38 245 SER A CA 1
ATOM 1966 C C . SER A 1 245 ? -7.060 21.225 17.894 1.00 38.38 245 SER A C 1
ATOM 1968 O O . SER A 1 245 ? -5.962 21.558 17.438 1.00 38.38 245 SER A O 1
ATOM 1970 N N . TYR A 1 246 ? -8.211 21.515 17.281 1.00 41.28 246 TYR A N 1
ATOM 1971 C CA . TYR A 1 246 ? -8.334 22.071 15.935 1.00 41.28 246 TYR A CA 1
ATOM 1972 C C . TYR A 1 246 ? -7.644 23.439 15.792 1.00 41.28 246 TYR A C 1
ATOM 1974 O O . TYR A 1 246 ? -7.021 23.700 14.770 1.00 41.28 246 TYR A O 1
ATOM 1982 N N . ILE A 1 247 ? -7.619 24.255 16.853 1.00 40.00 247 ILE A N 1
ATOM 1983 C CA . ILE A 1 247 ? -7.032 25.608 16.823 1.00 40.00 247 ILE A CA 1
ATOM 1984 C C . ILE A 1 247 ? -5.491 25.596 16.891 1.00 40.00 247 ILE A C 1
ATOM 1986 O O . ILE A 1 247 ? -4.847 26.495 16.358 1.00 40.00 247 ILE A O 1
ATOM 1990 N N . LEU A 1 248 ? -4.867 24.570 17.484 1.00 35.06 248 LEU A N 1
ATOM 1991 C CA . LEU A 1 248 ? -3.397 24.475 17.562 1.00 35.06 248 LEU A CA 1
ATOM 1992 C C . LEU A 1 248 ? -2.775 23.768 16.345 1.00 35.06 248 LEU A C 1
ATOM 1994 O O . LEU A 1 248 ? -1.581 23.913 16.090 1.00 35.06 248 LEU A O 1
ATOM 1998 N N . SER A 1 249 ? -3.570 23.021 15.572 1.00 40.84 249 SER A N 1
ATOM 1999 C CA . SER A 1 249 ? -3.082 22.221 14.441 1.00 40.84 249 SER A CA 1
ATOM 2000 C C . SER A 1 249 ? -3.009 22.968 13.109 1.00 40.84 249 SER A C 1
ATOM 2002 O O . SER A 1 249 ? -2.400 22.455 12.179 1.00 40.84 249 SER A O 1
ATOM 2004 N N . THR A 1 250 ? -3.569 24.172 12.987 1.00 36.81 250 THR A N 1
ATOM 2005 C CA . THR A 1 250 ? -3.689 24.882 11.699 1.00 36.81 250 THR A CA 1
ATOM 2006 C C . THR A 1 250 ? -2.328 25.191 11.058 1.00 36.81 250 THR A C 1
ATOM 2008 O O . THR A 1 250 ? -2.194 25.169 9.838 1.00 36.81 250 THR A O 1
ATOM 2011 N N . ILE A 1 251 ? -1.276 25.367 11.867 1.00 40.03 251 ILE A N 1
ATOM 2012 C CA . ILE A 1 251 ? 0.109 25.525 11.384 1.00 40.03 251 ILE A CA 1
ATOM 2013 C C . ILE A 1 251 ? 0.718 24.169 10.976 1.00 40.03 251 ILE A C 1
ATOM 2015 O O . ILE A 1 251 ? 1.449 24.081 9.990 1.00 40.03 251 ILE A O 1
ATOM 2019 N N . TRP A 1 252 ? 0.376 23.087 11.682 1.00 36.56 252 TRP A N 1
ATOM 2020 C CA . TRP A 1 252 ? 0.816 21.727 11.350 1.00 36.56 252 TRP A CA 1
ATOM 2021 C C . TRP A 1 252 ? 0.111 21.181 10.096 1.00 36.56 252 TRP A C 1
ATOM 2023 O O . TRP A 1 252 ? 0.733 20.500 9.288 1.00 36.56 252 TRP A O 1
ATOM 2033 N N . PHE A 1 253 ? -1.162 21.526 9.888 1.00 35.94 253 PHE A N 1
ATOM 2034 C CA . PHE A 1 253 ? -2.000 21.093 8.767 1.00 35.94 253 PHE A CA 1
ATOM 2035 C C . PHE A 1 253 ? -1.501 21.644 7.422 1.00 35.94 253 PHE A C 1
ATOM 2037 O O . PHE A 1 253 ? -1.360 20.879 6.469 1.00 35.94 253 PHE A O 1
ATOM 2044 N N . SER A 1 254 ? -1.121 22.926 7.356 1.00 36.12 254 SER A N 1
ATOM 2045 C CA . SER A 1 254 ? -0.492 23.502 6.154 1.00 36.12 254 SER A CA 1
ATOM 2046 C C . SER A 1 254 ? 0.895 22.921 5.867 1.00 36.12 254 SER A C 1
ATOM 2048 O O . SER A 1 254 ? 1.259 22.740 4.706 1.00 36.12 254 SER A O 1
ATOM 2050 N N . PHE A 1 255 ? 1.669 22.577 6.902 1.00 34.53 255 PHE A N 1
ATOM 2051 C CA . PHE A 1 255 ? 2.992 21.972 6.723 1.00 34.53 255 PHE A CA 1
ATOM 2052 C C . PHE A 1 255 ? 2.901 20.502 6.274 1.00 34.53 255 PHE A C 1
ATOM 2054 O O . PHE A 1 255 ? 3.680 20.061 5.433 1.00 34.53 255 PHE A O 1
ATOM 2061 N N . PHE A 1 256 ? 1.916 19.751 6.781 1.00 35.16 256 PHE A N 1
ATOM 2062 C CA . PHE A 1 256 ? 1.707 18.342 6.436 1.00 35.16 256 PHE A CA 1
ATOM 2063 C C . PHE A 1 256 ? 1.092 18.165 5.037 1.00 35.16 256 PHE A C 1
ATOM 2065 O O . PHE A 1 256 ? 1.524 17.281 4.300 1.00 35.16 256 PHE A O 1
ATOM 2072 N N . ASN A 1 257 ? 0.154 19.032 4.629 1.00 37.81 257 ASN A N 1
ATOM 2073 C CA . ASN A 1 257 ? -0.457 18.979 3.293 1.00 37.81 257 ASN A CA 1
ATOM 2074 C C . ASN A 1 257 ? 0.519 19.397 2.180 1.00 37.81 257 ASN A C 1
ATOM 2076 O O . ASN A 1 257 ? 0.563 18.741 1.145 1.00 37.81 257 ASN A O 1
ATOM 2080 N N . ARG A 1 258 ? 1.378 20.401 2.411 1.00 32.75 258 ARG A N 1
ATOM 2081 C CA . ARG A 1 258 ? 2.355 20.869 1.408 1.00 32.75 258 ARG A CA 1
ATOM 2082 C C . ARG A 1 258 ? 3.460 19.848 1.099 1.00 32.75 258 ARG A C 1
ATOM 2084 O O . ARG A 1 258 ? 4.035 19.876 0.014 1.00 32.75 258 ARG A O 1
ATOM 2091 N N . VAL A 1 259 ? 3.763 18.940 2.027 1.00 37.72 259 VAL A N 1
ATOM 2092 C CA . VAL A 1 259 ? 4.686 17.812 1.787 1.00 37.72 259 VAL A CA 1
ATOM 2093 C C . VAL A 1 259 ? 3.976 16.654 1.068 1.00 37.72 259 VAL A C 1
ATOM 2095 O O . VAL A 1 259 ? 4.607 15.965 0.275 1.00 37.72 259 VAL A O 1
ATOM 2098 N N . TYR A 1 260 ? 2.669 16.476 1.293 1.00 37.44 260 TYR A N 1
ATOM 2099 C CA . TYR A 1 260 ? 1.857 15.401 0.708 1.00 37.44 260 TYR A CA 1
ATOM 2100 C C . TYR A 1 260 ? 1.402 15.669 -0.738 1.00 37.44 260 TYR A C 1
ATOM 2102 O O . TYR A 1 260 ? 1.455 14.762 -1.564 1.00 37.44 260 TYR A O 1
ATOM 2110 N N . GLU A 1 261 ? 1.002 16.898 -1.077 1.00 33.53 261 GLU A N 1
ATOM 2111 C CA . GLU A 1 261 ? 0.552 17.253 -2.439 1.00 33.53 261 GLU A CA 1
ATOM 2112 C C . GLU A 1 261 ? 1.674 17.182 -3.480 1.00 33.53 261 GLU A C 1
ATOM 2114 O O . GLU A 1 261 ? 1.448 16.771 -4.614 1.00 33.53 261 GLU A O 1
ATOM 2119 N N . ASN A 1 262 ? 2.911 17.495 -3.084 1.00 32.84 262 ASN A N 1
ATOM 2120 C CA . ASN A 1 262 ? 4.070 17.397 -3.976 1.00 32.84 262 ASN A CA 1
ATOM 2121 C C . ASN A 1 262 ? 4.492 15.942 -4.274 1.00 32.84 262 ASN A C 1
ATOM 2123 O O . ASN A 1 262 ? 5.352 15.732 -5.122 1.00 32.84 262 ASN A O 1
ATOM 2127 N N . GLN A 1 263 ? 3.916 14.950 -3.585 1.00 38.34 263 GLN A N 1
ATOM 2128 C CA . GLN A 1 263 ? 4.264 13.529 -3.705 1.00 38.34 263 GLN A CA 1
ATOM 2129 C C . GLN A 1 263 ? 3.210 12.729 -4.500 1.00 38.34 263 GLN A C 1
ATOM 2131 O O . GLN A 1 263 ? 3.555 11.741 -5.139 1.00 38.34 263 GLN A O 1
ATOM 2136 N N . GLU A 1 264 ? 1.946 13.180 -4.530 1.00 33.94 264 GLU A N 1
ATOM 2137 C CA . GLU A 1 264 ? 0.857 12.552 -5.308 1.00 33.94 264 GLU A CA 1
ATOM 2138 C C . GLU A 1 264 ? 0.871 12.903 -6.809 1.00 33.94 264 GLU A C 1
ATOM 2140 O O . GLU A 1 264 ? 0.235 12.204 -7.598 1.00 33.94 264 GLU A O 1
ATOM 2145 N N . LEU A 1 265 ? 1.585 13.957 -7.224 1.00 34.47 265 LEU A N 1
ATOM 2146 C CA . LEU A 1 265 ? 1.662 14.358 -8.636 1.00 34.47 265 LEU A CA 1
ATOM 2147 C C . LEU A 1 265 ? 2.555 13.434 -9.488 1.00 34.47 265 LEU A C 1
ATOM 2149 O O . LEU A 1 265 ? 2.300 13.311 -10.677 1.00 34.47 265 LEU A O 1
ATOM 2153 N N . GLU A 1 266 ? 3.542 12.737 -8.906 1.00 35.84 266 GLU A N 1
ATOM 2154 C CA . GLU A 1 266 ? 4.371 11.758 -9.647 1.00 35.84 266 GLU A CA 1
ATOM 2155 C C . GLU A 1 266 ? 3.794 10.323 -9.619 1.00 35.84 266 GLU A C 1
ATOM 2157 O O . GLU A 1 266 ? 4.109 9.514 -10.490 1.00 35.84 266 GLU A O 1
ATOM 2162 N N . GLU A 1 267 ? 2.939 9.976 -8.645 1.00 33.72 267 GLU A N 1
ATOM 2163 C CA . GLU A 1 267 ? 2.369 8.618 -8.515 1.00 33.72 267 GLU A CA 1
ATOM 2164 C C . GLU A 1 267 ? 1.068 8.422 -9.323 1.00 33.72 267 GLU A C 1
ATOM 2166 O O . GLU A 1 267 ? 0.707 7.282 -9.618 1.00 33.72 267 GLU A O 1
ATOM 2171 N N . ARG A 1 268 ? 0.404 9.507 -9.757 1.00 30.17 268 ARG A N 1
ATOM 2172 C CA . ARG A 1 268 ? -0.834 9.455 -10.563 1.00 30.17 268 ARG A CA 1
ATOM 2173 C C . ARG A 1 268 ? -0.641 8.969 -12.006 1.00 30.17 268 ARG A C 1
ATOM 2175 O O . ARG A 1 268 ? -1.602 8.522 -12.615 1.00 30.17 268 ARG A O 1
ATOM 2182 N N . GLU A 1 269 ? 0.577 8.992 -12.546 1.00 30.94 269 GLU A N 1
ATOM 2183 C CA . GLU A 1 269 ? 0.828 8.583 -13.939 1.00 30.94 269 GLU A CA 1
ATOM 2184 C C . GLU A 1 269 ? 0.931 7.059 -14.156 1.00 30.94 269 GLU A C 1
ATOM 2186 O O . GLU A 1 269 ? 1.092 6.631 -15.294 1.00 30.94 269 GLU A O 1
ATOM 2191 N N . ASN A 1 270 ? 0.890 6.206 -13.117 1.00 38.16 270 ASN A N 1
ATOM 2192 C CA . ASN A 1 270 ? 1.301 4.799 -13.281 1.00 38.16 270 ASN A CA 1
ATOM 2193 C C . ASN A 1 270 ? 0.465 3.729 -12.541 1.00 38.16 270 ASN A C 1
ATOM 2195 O O . ASN A 1 270 ? 1.012 2.669 -12.203 1.00 38.16 270 ASN A O 1
ATOM 2199 N N . GLU A 1 271 ? -0.837 3.956 -12.345 1.00 27.34 271 GLU A N 1
ATOM 2200 C CA . GLU A 1 271 ? -1.824 2.887 -12.106 1.00 27.34 271 GLU A CA 1
ATOM 2201 C C . GLU A 1 271 ? -2.776 2.789 -13.305 1.00 27.34 271 GLU A C 1
ATOM 2203 O O . GLU A 1 271 ? -3.681 3.596 -13.481 1.00 27.34 271 GLU A O 1
ATOM 2208 N N . ASP A 1 272 ? -2.547 1.776 -14.140 1.00 31.22 272 ASP A N 1
ATOM 2209 C CA . ASP A 1 272 ? -3.471 1.334 -15.184 1.00 31.22 272 ASP A CA 1
ATOM 2210 C C . ASP A 1 272 ? -4.569 0.488 -14.504 1.00 31.22 272 ASP A C 1
ATOM 2212 O O . ASP A 1 272 ? -4.554 -0.739 -14.546 1.00 31.22 272 ASP A O 1
ATOM 2216 N N . ASP A 1 273 ? -5.451 1.161 -13.765 1.00 28.91 273 ASP A N 1
ATOM 2217 C CA . ASP A 1 273 ? -6.768 0.675 -13.344 1.00 28.91 273 ASP A CA 1
ATOM 2218 C C . ASP A 1 273 ? -7.705 1.895 -13.357 1.00 28.91 273 ASP A C 1
ATOM 2220 O O . ASP A 1 273 ? -7.775 2.685 -12.414 1.00 28.91 273 ASP A O 1
ATOM 2224 N N . ASN A 1 274 ? -8.397 2.064 -14.488 1.00 31.48 274 ASN A N 1
ATOM 2225 C CA . ASN A 1 274 ? -9.533 2.969 -14.640 1.00 31.48 274 ASN A CA 1
ATOM 2226 C C . ASN A 1 274 ? -10.569 2.673 -13.552 1.00 31.48 274 ASN A C 1
ATOM 2228 O O . ASN A 1 274 ? -11.256 1.665 -13.654 1.00 31.48 274 ASN A O 1
ATOM 2232 N N . ASP A 1 275 ? -10.677 3.549 -12.556 1.00 28.38 275 ASP A N 1
ATOM 2233 C CA . ASP A 1 275 ? -11.870 3.776 -11.732 1.00 28.38 275 ASP A CA 1
ATOM 2234 C C . ASP A 1 275 ? -11.696 5.131 -11.004 1.00 28.38 275 ASP A C 1
ATOM 2236 O O . ASP A 1 275 ? -11.643 5.210 -9.770 1.00 28.38 275 ASP A O 1
ATOM 2240 N N . GLU A 1 276 ? -11.564 6.226 -11.763 1.00 28.62 276 GLU A N 1
ATOM 2241 C CA . GLU A 1 276 ? -11.878 7.554 -11.226 1.00 28.62 276 GLU A CA 1
ATOM 2242 C C . GLU A 1 276 ? -13.397 7.668 -11.119 1.00 28.62 276 GLU A C 1
ATOM 2244 O O . GLU A 1 276 ? -14.110 7.760 -12.115 1.00 28.62 276 GLU A O 1
ATOM 2249 N N . GLU A 1 277 ? -13.908 7.605 -9.892 1.00 30.86 277 GLU A N 1
ATOM 2250 C CA . GLU A 1 277 ? -15.341 7.628 -9.643 1.00 30.86 277 GLU A CA 1
ATOM 2251 C C . GLU A 1 277 ? -15.728 8.854 -8.810 1.00 30.86 277 GLU A C 1
ATOM 2253 O O . GLU A 1 277 ? -15.340 8.993 -7.645 1.00 30.86 277 GLU A O 1
ATOM 2258 N N . PHE A 1 278 ? -16.509 9.741 -9.435 1.00 25.50 278 PHE A N 1
ATOM 2259 C CA . PHE A 1 278 ? -17.216 10.849 -8.796 1.00 25.50 278 PHE A CA 1
ATOM 2260 C C . PHE A 1 278 ? -18.160 10.307 -7.706 1.00 25.50 278 PHE A C 1
ATOM 2262 O O . PHE A 1 278 ? -18.929 9.365 -7.928 1.00 25.50 278 PHE A O 1
ATOM 2269 N N . ILE A 1 279 ? -18.097 10.893 -6.507 1.00 31.16 279 ILE A N 1
ATOM 2270 C CA . ILE A 1 279 ? -18.992 10.563 -5.392 1.00 31.16 279 ILE A CA 1
ATOM 2271 C C . ILE A 1 279 ? -20.227 11.461 -5.491 1.00 31.16 279 ILE A C 1
ATOM 2273 O O . ILE A 1 279 ? -20.147 12.663 -5.246 1.00 31.16 279 ILE A O 1
ATOM 2277 N N . GLU A 1 280 ? -21.371 10.861 -5.815 1.00 26.77 280 GLU A N 1
ATOM 2278 C CA . GLU A 1 280 ? -22.678 11.510 -5.754 1.00 26.77 280 GLU A CA 1
ATOM 2279 C C . GLU A 1 280 ? -23.131 11.626 -4.287 1.00 26.77 280 GLU A C 1
ATOM 2281 O O . GLU A 1 280 ? -23.384 10.626 -3.603 1.00 26.77 280 GLU A O 1
ATOM 2286 N N . LEU A 1 281 ? -23.222 12.866 -3.798 1.00 27.50 281 LEU A N 1
ATOM 2287 C CA . LEU A 1 281 ? -23.563 13.224 -2.414 1.00 27.50 281 LEU A CA 1
ATOM 2288 C C . LEU A 1 281 ? -24.961 12.723 -1.989 1.00 27.50 281 LEU A C 1
ATOM 2290 O O . LEU A 1 281 ? -25.226 12.564 -0.798 1.00 27.50 281 LEU A O 1
ATOM 2294 N N . THR A 1 282 ? -25.835 12.420 -2.952 1.00 28.25 282 THR A N 1
ATOM 2295 C CA . THR A 1 282 ? -27.205 11.925 -2.748 1.00 28.25 282 THR A CA 1
ATOM 2296 C C . THR A 1 282 ? -27.243 10.539 -2.100 1.00 28.25 282 THR A C 1
ATOM 2298 O O . THR A 1 282 ? -28.070 10.276 -1.230 1.00 28.25 282 THR A O 1
ATOM 2301 N N . SER A 1 283 ? -26.283 9.668 -2.423 1.00 29.94 283 SER A N 1
ATOM 2302 C CA . SER A 1 283 ? -26.230 8.295 -1.893 1.00 29.94 283 SER A CA 1
ATOM 2303 C C . SER A 1 283 ? -25.822 8.203 -0.410 1.00 29.94 283 SER A C 1
ATOM 2305 O O . SER A 1 283 ? -25.941 7.141 0.206 1.00 29.94 283 SER A O 1
ATOM 2307 N N . LEU A 1 284 ? -25.398 9.325 0.189 1.00 32.25 284 LEU A N 1
ATOM 2308 C CA . LEU A 1 284 ? -25.146 9.468 1.628 1.00 32.25 284 LEU A CA 1
ATOM 2309 C C . LEU A 1 284 ? -26.394 9.880 2.431 1.00 32.25 284 LEU A C 1
ATOM 2311 O O . LEU A 1 284 ? -26.362 9.798 3.657 1.00 32.25 284 LEU A O 1
ATOM 2315 N N . LEU A 1 285 ? -27.472 10.319 1.770 1.00 30.44 285 LEU A N 1
ATOM 2316 C CA . LEU A 1 285 ? -28.668 10.867 2.424 1.00 30.44 285 LEU A CA 1
ATOM 2317 C C . LEU A 1 285 ? -29.857 9.892 2.484 1.00 30.44 285 LEU A C 1
ATOM 2319 O O . LEU A 1 285 ? -30.830 10.186 3.170 1.00 30.44 285 LEU A O 1
ATOM 2323 N N . GLU A 1 286 ? -29.773 8.725 1.839 1.00 31.30 286 GLU A N 1
ATOM 2324 C CA . GLU A 1 286 ? -30.866 7.730 1.803 1.00 31.30 286 GLU A CA 1
ATOM 2325 C C . GLU A 1 286 ? -30.618 6.481 2.676 1.00 31.30 286 GLU A C 1
ATOM 2327 O O . GLU A 1 286 ? -31.306 5.470 2.549 1.00 31.30 286 GLU A O 1
ATOM 2332 N N . GLY A 1 287 ? -29.638 6.523 3.583 1.00 31.14 287 GLY A N 1
ATOM 2333 C CA . GLY A 1 287 ? -29.421 5.465 4.573 1.00 31.14 287 GLY A CA 1
ATOM 2334 C C . GLY A 1 287 ? -30.120 5.780 5.893 1.00 31.14 287 GLY A C 1
ATOM 2335 O O . GLY A 1 287 ? -29.673 6.672 6.608 1.00 31.14 287 GLY A O 1
ATOM 2336 N N . ASP A 1 288 ? -31.181 5.035 6.206 1.00 30.17 288 ASP A N 1
ATOM 2337 C CA . ASP A 1 288 ? -31.972 5.122 7.439 1.00 30.17 288 ASP A CA 1
ATOM 2338 C C . ASP A 1 288 ? -31.138 5.354 8.721 1.00 30.17 288 ASP A C 1
ATOM 2340 O O . ASP A 1 288 ? -30.241 4.584 9.067 1.00 30.17 288 ASP A O 1
ATOM 2344 N N . ASP A 1 289 ? -31.489 6.442 9.411 1.00 38.91 289 ASP A N 1
ATOM 2345 C CA . ASP A 1 289 ? -31.572 6.638 10.864 1.00 38.91 289 ASP A CA 1
ATOM 2346 C C . ASP A 1 289 ? -30.674 5.746 11.754 1.00 38.91 289 ASP A C 1
ATOM 2348 O O . ASP A 1 289 ? -31.092 4.688 12.202 1.00 38.91 289 ASP A O 1
ATOM 2352 N N . TYR A 1 290 ? -29.430 6.187 11.998 1.00 32.94 290 TYR A N 1
ATOM 2353 C CA . TYR A 1 290 ? -28.682 6.153 13.274 1.00 32.94 290 TYR A CA 1
ATOM 2354 C C . TYR A 1 290 ? -27.310 6.802 13.023 1.00 32.94 290 TYR A C 1
ATOM 2356 O O . TYR A 1 290 ? -26.353 6.149 12.598 1.00 32.94 290 TYR A O 1
ATOM 2364 N N . SER A 1 291 ? -27.181 8.102 13.300 1.00 37.16 291 SER A N 1
ATOM 2365 C CA . SER A 1 291 ? -25.895 8.809 13.296 1.00 37.16 291 SER A CA 1
ATOM 2366 C C . SER A 1 291 ? -25.012 8.328 14.457 1.00 37.16 291 SER A C 1
ATOM 2368 O O . SER A 1 291 ? -24.868 8.998 15.480 1.00 37.16 291 SER A O 1
ATOM 2370 N N . THR A 1 292 ? -24.422 7.143 14.317 1.00 42.31 292 THR A N 1
ATOM 2371 C CA . THR A 1 292 ? -23.246 6.763 15.103 1.00 42.31 292 THR A CA 1
ATOM 2372 C C . THR A 1 292 ? -22.059 7.427 14.428 1.00 42.31 292 THR A C 1
ATOM 2374 O O . THR A 1 292 ? -21.700 7.066 13.310 1.00 42.31 292 THR A O 1
ATOM 2377 N N . GLU A 1 293 ? -21.485 8.439 15.068 1.00 58.88 293 GLU A N 1
ATOM 2378 C CA . GLU A 1 293 ? -20.280 9.114 14.594 1.00 58.88 293 GLU A CA 1
ATOM 2379 C C . GLU A 1 293 ? -19.157 8.072 14.425 1.00 58.88 293 GLU A C 1
ATOM 2381 O O . GLU A 1 293 ? -18.649 7.507 15.396 1.00 58.88 293 GLU A O 1
ATOM 2386 N N . ILE A 1 294 ? -18.829 7.726 13.175 1.00 63.94 294 ILE A N 1
ATOM 2387 C CA . ILE A 1 294 ? -17.821 6.704 12.876 1.00 63.94 294 ILE A CA 1
ATOM 2388 C C . ILE A 1 294 ? -16.450 7.309 13.155 1.00 63.94 294 ILE A C 1
ATOM 2390 O O . ILE A 1 294 ? -16.011 8.217 12.455 1.00 63.94 294 ILE A O 1
ATOM 2394 N N . ILE A 1 295 ? -15.755 6.776 14.157 1.00 67.06 295 ILE A N 1
ATOM 2395 C CA . ILE A 1 295 ? -14.379 7.161 14.475 1.00 67.06 295 ILE A CA 1
ATOM 2396 C C . ILE A 1 295 ? -13.484 5.955 14.217 1.00 67.06 295 ILE A C 1
ATOM 2398 O O . ILE A 1 295 ? -13.577 4.935 14.907 1.00 67.06 295 ILE A O 1
ATOM 2402 N N . LEU A 1 296 ? -12.607 6.071 13.221 1.00 73.75 296 LEU A N 1
ATOM 2403 C CA . LEU A 1 296 ? -11.603 5.050 12.947 1.00 73.75 296 LEU A CA 1
ATOM 2404 C C . LEU A 1 296 ? -10.385 5.227 13.873 1.00 73.75 296 LEU A C 1
ATOM 2406 O O . LEU A 1 296 ? -10.021 6.351 14.227 1.00 73.75 296 LEU A O 1
ATOM 2410 N N . PRO A 1 297 ? -9.729 4.127 14.280 1.00 74.25 297 PRO A N 1
ATOM 2411 C CA . PRO A 1 297 ? -8.493 4.196 15.053 1.00 74.25 297 PRO A CA 1
ATOM 2412 C C . PRO A 1 297 ? -7.345 4.798 14.220 1.00 74.25 297 PRO A C 1
ATOM 2414 O O . PRO A 1 297 ? -7.430 4.841 12.994 1.00 74.25 297 PRO A O 1
ATOM 2417 N N . PRO A 1 298 ? -6.231 5.223 14.846 1.00 75.31 298 PRO A N 1
ATOM 2418 C CA . PRO A 1 298 ? -5.049 5.678 14.117 1.00 75.31 298 PRO A CA 1
ATOM 2419 C C . PRO A 1 298 ? -4.566 4.641 13.092 1.00 75.31 298 PRO A C 1
ATOM 2421 O O . PRO A 1 298 ? -4.638 3.434 13.340 1.00 75.31 298 PRO A O 1
ATOM 2424 N N . HIS A 1 299 ? -4.019 5.097 11.963 1.00 79.94 299 HIS A N 1
ATOM 2425 C CA . HIS A 1 299 ? -3.447 4.213 10.945 1.00 79.94 299 HIS A CA 1
ATOM 2426 C C . HIS A 1 299 ? -1.962 4.469 10.713 1.00 79.94 299 HIS A C 1
ATOM 2428 O O . HIS A 1 299 ? -1.442 5.562 10.958 1.00 79.94 299 HIS A O 1
ATOM 2434 N N . HIS A 1 300 ? -1.287 3.450 10.189 1.00 75.94 300 HIS A N 1
ATOM 2435 C CA . HIS A 1 300 ? 0.053 3.573 9.635 1.00 75.94 300 HIS A CA 1
ATOM 2436 C C . HIS A 1 300 ? 0.139 2.883 8.271 1.00 75.94 300 HIS A C 1
ATOM 2438 O O . HIS A 1 300 ? -0.484 1.847 8.027 1.00 75.94 300 HIS A O 1
ATOM 2444 N N . ARG A 1 301 ? 0.925 3.499 7.388 1.00 78.19 301 ARG A N 1
ATOM 2445 C CA . ARG A 1 301 ? 1.217 3.016 6.040 1.00 78.19 301 ARG A CA 1
ATOM 2446 C C . ARG A 1 301 ? 2.189 1.855 6.098 1.00 78.19 301 ARG A C 1
ATOM 2448 O O . ARG A 1 301 ? 3.243 1.977 6.712 1.00 78.19 301 ARG A O 1
ATOM 2455 N N . CYS A 1 302 ? 1.888 0.758 5.417 1.00 84.81 302 CYS A N 1
ATOM 2456 C CA . CYS A 1 302 ? 2.759 -0.405 5.363 1.00 84.81 302 CYS A CA 1
ATOM 2457 C C . CYS A 1 302 ? 4.183 -0.008 4.942 1.00 84.81 302 CYS A C 1
ATOM 2459 O O . CYS A 1 302 ? 4.443 0.316 3.786 1.00 84.81 302 CYS A O 1
ATOM 2461 N N . ALA A 1 303 ? 5.140 -0.102 5.868 1.00 85.56 303 ALA A N 1
ATOM 2462 C CA . ALA A 1 303 ? 6.526 0.256 5.591 1.00 85.56 303 ALA A CA 1
ATOM 2463 C C . ALA A 1 303 ? 7.159 -0.676 4.551 1.00 85.56 303 ALA A C 1
ATOM 2465 O O . ALA A 1 303 ? 8.013 -0.246 3.783 1.00 85.56 303 ALA A O 1
ATOM 2466 N N . CYS A 1 304 ? 6.712 -1.936 4.490 1.00 84.69 304 CYS A N 1
ATOM 2467 C CA . CYS A 1 304 ? 7.139 -2.863 3.443 1.00 84.69 304 CYS A CA 1
ATOM 2468 C C . CYS A 1 304 ? 6.633 -2.444 2.061 1.00 84.69 304 CYS A C 1
ATOM 2470 O O . CYS A 1 304 ? 7.378 -2.547 1.095 1.00 84.69 304 CYS A O 1
ATOM 2472 N N . HIS A 1 305 ? 5.399 -1.949 1.958 1.00 82.06 305 HIS A N 1
ATOM 2473 C CA . HIS A 1 305 ? 4.879 -1.418 0.701 1.00 82.06 305 HIS A CA 1
ATOM 2474 C C . HIS A 1 305 ? 5.615 -0.125 0.312 1.00 82.06 305 HIS A C 1
ATOM 2476 O O . HIS A 1 305 ? 6.015 0.055 -0.830 1.00 82.06 305 HIS A O 1
ATOM 2482 N N . THR A 1 306 ? 5.919 0.740 1.278 1.00 83.69 306 THR A N 1
ATOM 2483 C CA . THR A 1 306 ? 6.736 1.932 1.022 1.00 83.69 306 THR A CA 1
ATOM 2484 C C . THR A 1 306 ? 8.143 1.584 0.519 1.00 83.69 306 THR A C 1
ATOM 2486 O O . THR A 1 306 ? 8.606 2.157 -0.460 1.00 83.69 306 THR A O 1
ATOM 2489 N N . LEU A 1 307 ? 8.825 0.617 1.140 1.00 86.88 307 LEU A N 1
ATOM 2490 C CA . LEU A 1 307 ? 10.132 0.138 0.669 1.00 86.88 307 LEU A CA 1
ATOM 2491 C C . LEU A 1 307 ? 10.040 -0.609 -0.672 1.00 86.88 307 LEU A C 1
ATOM 2493 O O . LEU A 1 307 ? 10.985 -0.589 -1.454 1.00 86.88 307 LEU A O 1
ATOM 2497 N N . HIS A 1 308 ? 8.905 -1.247 -0.957 1.00 84.19 308 HIS A N 1
ATOM 2498 C CA . HIS A 1 308 ? 8.621 -1.842 -2.259 1.00 84.19 308 HIS A CA 1
ATOM 2499 C C . HIS A 1 308 ? 8.585 -0.781 -3.366 1.00 84.19 308 HIS A C 1
ATOM 2501 O O . HIS A 1 308 ? 9.175 -1.006 -4.422 1.00 84.19 308 HIS A O 1
ATOM 2507 N N . LEU A 1 309 ? 7.957 0.376 -3.126 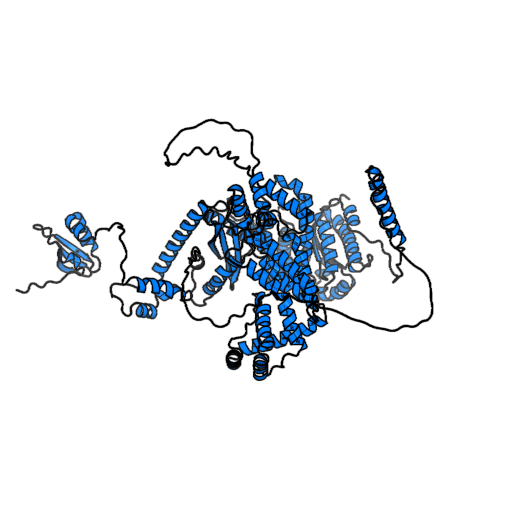1.00 84.12 309 LEU A N 1
ATOM 2508 C CA . LEU A 1 309 ? 7.955 1.497 -4.076 1.00 84.12 309 LEU A CA 1
ATOM 2509 C C . LEU A 1 309 ? 9.379 2.003 -4.346 1.00 84.12 309 LEU A C 1
ATOM 2511 O O . LEU A 1 309 ? 9.732 2.233 -5.498 1.00 84.12 309 LEU A O 1
ATOM 2515 N N . VAL A 1 310 ? 10.237 2.051 -3.320 1.00 88.56 310 VAL A N 1
ATOM 2516 C CA . VAL A 1 310 ? 11.668 2.367 -3.495 1.00 88.56 310 VAL A CA 1
ATOM 2517 C C . VAL A 1 310 ? 12.361 1.334 -4.396 1.00 88.56 310 VAL A C 1
ATOM 2519 O O . VAL A 1 310 ? 13.092 1.686 -5.319 1.00 88.56 310 VAL A O 1
ATOM 2522 N N . ALA A 1 311 ? 12.113 0.043 -4.158 1.00 86.31 311 ALA A N 1
ATOM 2523 C CA . ALA A 1 311 ? 12.728 -1.055 -4.909 1.00 86.31 311 ALA A CA 1
ATOM 2524 C C . ALA A 1 311 ? 12.281 -1.144 -6.378 1.00 86.31 311 ALA A C 1
ATOM 2526 O O . ALA A 1 311 ? 12.948 -1.803 -7.177 1.00 86.31 311 ALA A O 1
ATOM 2527 N N . THR A 1 312 ? 11.131 -0.555 -6.709 1.00 85.31 312 THR A N 1
ATOM 2528 C CA . THR A 1 312 ? 10.476 -0.685 -8.014 1.00 85.31 312 THR A CA 1
ATOM 2529 C C . THR A 1 312 ? 10.420 0.662 -8.722 1.00 85.31 312 THR A C 1
ATOM 2531 O O . THR A 1 312 ? 11.243 0.909 -9.597 1.00 85.31 312 THR A O 1
ATOM 2534 N N . LYS A 1 313 ? 9.512 1.545 -8.305 1.00 84.19 313 LYS A N 1
ATOM 2535 C CA . LYS A 1 313 ? 9.251 2.850 -8.920 1.00 84.19 313 LYS A CA 1
ATOM 2536 C C . LYS A 1 313 ? 10.453 3.778 -8.837 1.00 84.19 313 LYS A C 1
ATOM 2538 O O . LYS A 1 313 ? 10.913 4.270 -9.861 1.00 84.19 313 LYS A O 1
ATOM 2543 N N . ASP A 1 314 ? 11.017 3.976 -7.648 1.00 88.06 314 ASP A N 1
ATOM 2544 C CA . ASP A 1 314 ? 12.152 4.893 -7.536 1.00 88.06 314 ASP A CA 1
ATOM 2545 C C . ASP A 1 314 ? 13.349 4.335 -8.303 1.00 88.06 314 ASP A C 1
ATOM 2547 O O . ASP A 1 314 ? 13.949 5.060 -9.085 1.00 88.06 314 ASP A O 1
ATOM 2551 N N . ALA A 1 315 ? 13.644 3.036 -8.168 1.00 89.31 315 ALA A N 1
ATOM 2552 C CA . ALA A 1 315 ? 14.742 2.372 -8.871 1.00 89.31 315 ALA A CA 1
ATOM 2553 C C . ALA A 1 315 ? 14.710 2.552 -10.407 1.00 89.31 315 ALA A C 1
ATOM 2555 O O . ALA A 1 315 ? 15.767 2.500 -11.045 1.00 89.31 315 ALA A O 1
ATOM 2556 N N . GLU A 1 316 ? 13.548 2.812 -11.018 1.00 88.75 316 GLU A N 1
ATOM 2557 C CA . GLU A 1 316 ? 13.436 3.155 -12.442 1.00 88.75 316 GLU A CA 1
ATOM 2558 C C . GLU A 1 316 ? 14.095 4.498 -12.786 1.00 88.75 316 GLU A C 1
ATOM 2560 O O . GLU A 1 316 ? 14.627 4.642 -13.890 1.00 88.75 316 GLU A O 1
ATOM 2565 N N . LYS A 1 317 ? 14.190 5.448 -11.846 1.00 91.88 317 LYS A N 1
ATOM 2566 C CA . LYS A 1 317 ? 14.908 6.723 -12.036 1.00 91.88 317 LYS A CA 1
ATOM 2567 C C . LYS A 1 317 ? 16.397 6.500 -12.338 1.00 91.88 317 LYS A C 1
ATOM 2569 O O . LYS A 1 317 ? 17.012 7.297 -13.046 1.00 91.88 317 LYS A O 1
ATOM 2574 N N . ALA A 1 318 ? 16.973 5.354 -11.951 1.00 92.25 318 ALA A N 1
ATOM 2575 C CA . ALA A 1 318 ? 18.335 4.982 -12.349 1.00 92.25 318 ALA A CA 1
ATOM 2576 C C . ALA A 1 318 ? 18.495 4.838 -13.881 1.00 92.25 318 ALA A C 1
ATOM 2578 O O . ALA A 1 318 ? 19.603 4.979 -14.406 1.00 92.25 318 ALA A O 1
ATOM 2579 N N . MET A 1 319 ? 17.399 4.618 -14.624 1.00 91.31 319 MET A N 1
ATOM 2580 C CA . MET A 1 319 ? 17.379 4.546 -16.093 1.00 91.31 319 MET A CA 1
ATOM 2581 C C . MET A 1 319 ? 17.642 5.889 -16.782 1.00 91.31 319 MET A C 1
ATOM 2583 O O . MET A 1 319 ? 17.853 5.901 -17.996 1.00 91.31 319 MET A O 1
ATOM 2587 N N . ILE A 1 320 ? 17.655 7.009 -16.051 1.00 92.50 320 ILE A N 1
ATOM 2588 C CA . ILE A 1 320 ? 18.091 8.310 -16.581 1.00 92.50 320 ILE A CA 1
ATOM 2589 C C . ILE A 1 320 ? 19.571 8.239 -16.985 1.00 92.50 320 ILE A C 1
ATOM 2591 O O . ILE A 1 320 ? 19.982 8.807 -17.998 1.00 92.50 320 ILE A O 1
ATOM 2595 N N . ASN A 1 321 ? 20.384 7.468 -16.253 1.00 93.56 321 ASN A N 1
ATOM 2596 C CA . ASN A 1 321 ? 21.777 7.253 -16.610 1.00 93.56 321 ASN A CA 1
ATOM 2597 C C . ASN A 1 321 ? 21.896 6.329 -17.837 1.00 93.56 321 ASN A C 1
ATOM 2599 O O . ASN A 1 321 ? 21.591 5.137 -17.771 1.00 93.56 321 ASN A O 1
ATOM 2603 N N . ALA A 1 322 ? 22.405 6.861 -18.952 1.00 93.25 322 ALA A N 1
ATOM 2604 C CA . ALA A 1 322 ? 22.492 6.137 -20.223 1.00 93.25 322 ALA A CA 1
ATOM 2605 C C . ALA A 1 322 ? 23.310 4.834 -20.140 1.00 93.25 322 ALA A C 1
ATOM 2607 O O . ALA A 1 322 ? 22.909 3.815 -20.708 1.00 93.25 322 ALA A O 1
ATOM 2608 N N . ARG A 1 323 ? 24.428 4.841 -19.397 1.00 93.44 323 ARG A N 1
ATOM 2609 C CA . ARG A 1 323 ? 25.305 3.670 -19.238 1.00 93.44 323 ARG A CA 1
ATOM 2610 C C . ARG A 1 323 ? 24.605 2.556 -18.461 1.00 93.44 323 ARG A C 1
ATOM 2612 O O . ARG A 1 323 ? 24.650 1.406 -18.892 1.00 93.44 323 ARG A O 1
ATOM 2619 N N . TYR A 1 324 ? 23.939 2.897 -17.356 1.00 94.81 324 TYR A N 1
ATOM 2620 C CA . TYR A 1 324 ? 23.133 1.952 -16.580 1.00 94.81 324 TYR A CA 1
ATOM 2621 C C . TYR A 1 324 ? 21.956 1.416 -17.405 1.00 94.81 324 TYR A C 1
ATOM 2623 O O . TYR A 1 324 ? 21.781 0.205 -17.519 1.00 94.81 324 TYR A O 1
ATOM 2631 N N . LYS A 1 325 ? 21.203 2.299 -18.072 1.00 95.31 325 LYS A N 1
ATOM 2632 C CA . LYS A 1 325 ? 20.057 1.939 -18.922 1.00 95.31 325 LYS A CA 1
ATOM 2633 C C . LYS A 1 325 ? 20.430 0.926 -20.003 1.00 95.31 325 LYS A C 1
ATOM 2635 O O . LYS A 1 325 ? 19.698 -0.039 -20.219 1.00 95.31 325 LYS A O 1
ATOM 2640 N N . GLN A 1 326 ? 21.555 1.138 -20.686 1.00 94.62 326 GLN A N 1
ATOM 2641 C CA . GLN A 1 326 ? 22.003 0.262 -21.766 1.00 94.62 326 GLN A CA 1
ATOM 2642 C C . GLN A 1 326 ? 22.346 -1.144 -21.255 1.00 94.62 326 GLN A C 1
ATOM 2644 O O . GLN A 1 326 ? 21.837 -2.128 -21.798 1.00 94.62 326 GLN A O 1
ATOM 2649 N N . ILE A 1 327 ? 23.169 -1.250 -20.203 1.00 96.06 327 ILE A N 1
ATOM 2650 C CA . ILE A 1 327 ? 23.582 -2.555 -19.667 1.00 96.06 327 ILE A CA 1
ATOM 2651 C C . ILE A 1 327 ? 22.419 -3.281 -18.978 1.00 96.06 327 ILE A C 1
ATOM 2653 O O . ILE A 1 327 ? 22.260 -4.488 -19.174 1.00 96.06 327 ILE A O 1
ATOM 2657 N N . PHE A 1 328 ? 21.552 -2.549 -18.267 1.00 94.94 328 PHE A N 1
ATOM 2658 C CA . PHE A 1 328 ? 20.349 -3.094 -17.641 1.00 94.94 328 PHE A CA 1
ATOM 2659 C C . PHE A 1 328 ? 19.426 -3.704 -18.696 1.00 94.94 328 PHE A C 1
ATOM 2661 O O . PHE A 1 328 ? 19.086 -4.881 -18.606 1.00 94.94 328 PHE A O 1
ATOM 2668 N N . ARG A 1 329 ? 19.068 -2.944 -19.743 1.00 94.62 329 ARG A N 1
ATOM 2669 C CA . ARG A 1 329 ? 18.162 -3.421 -20.802 1.00 94.62 329 ARG A CA 1
ATOM 2670 C C . ARG A 1 329 ? 18.735 -4.619 -21.555 1.00 94.62 329 ARG A C 1
ATOM 2672 O O . ARG A 1 329 ? 17.994 -5.566 -21.801 1.00 94.62 329 ARG A O 1
ATOM 2679 N N . SER A 1 330 ? 20.031 -4.609 -21.883 1.00 95.25 330 SER A N 1
ATOM 2680 C CA . SER A 1 330 ? 20.689 -5.749 -22.544 1.00 95.25 330 SER A CA 1
ATOM 2681 C C . SER A 1 330 ? 20.613 -7.014 -21.688 1.00 95.25 330 SER A C 1
ATOM 2683 O O . SER A 1 330 ? 20.140 -8.058 -22.144 1.00 95.25 330 SER A O 1
ATOM 2685 N N . THR A 1 331 ? 21.010 -6.898 -20.418 1.00 95.50 331 THR A N 1
ATOM 2686 C CA . THR A 1 331 ? 21.055 -8.020 -19.474 1.00 95.50 331 THR A CA 1
ATOM 2687 C C . THR A 1 331 ? 19.658 -8.572 -19.202 1.00 95.50 331 THR A C 1
ATOM 2689 O O . THR A 1 331 ? 19.405 -9.763 -19.381 1.00 95.50 331 THR A O 1
ATOM 2692 N N . VAL A 1 332 ? 18.723 -7.702 -18.813 1.00 92.50 332 VAL A N 1
ATOM 2693 C CA . VAL A 1 332 ? 17.355 -8.077 -18.435 1.00 92.50 332 VAL A CA 1
ATOM 2694 C C . VAL A 1 332 ? 16.604 -8.670 -19.627 1.00 92.50 332 VAL A C 1
ATOM 2696 O O . VAL A 1 332 ? 15.881 -9.647 -19.452 1.00 92.50 332 VAL A O 1
ATOM 2699 N N . ALA A 1 333 ? 16.833 -8.186 -20.854 1.00 93.19 333 ALA A N 1
ATOM 2700 C CA . ALA A 1 333 ? 16.259 -8.792 -22.056 1.00 93.19 333 ALA A CA 1
ATOM 2701 C C . ALA A 1 333 ? 16.757 -10.229 -22.293 1.00 93.19 333 ALA A C 1
ATOM 2703 O O . ALA A 1 333 ? 15.966 -11.090 -22.689 1.00 93.19 333 ALA A O 1
ATOM 2704 N N . LYS A 1 334 ? 18.042 -10.523 -22.043 1.00 94.62 334 LYS A N 1
ATOM 2705 C CA . LYS A 1 334 ? 18.571 -11.898 -22.124 1.00 94.62 334 LYS A CA 1
ATOM 2706 C C . LYS A 1 334 ? 17.965 -12.793 -21.047 1.00 94.62 334 LYS A C 1
ATOM 2708 O O . LYS A 1 334 ? 17.508 -13.889 -21.372 1.00 94.62 334 LYS A O 1
ATOM 2713 N N . CYS A 1 335 ? 17.884 -12.311 -19.807 1.00 93.25 335 CYS A N 1
ATOM 2714 C CA . CYS A 1 335 ? 17.236 -13.039 -18.717 1.00 93.25 335 CYS A CA 1
ATOM 2715 C C . CYS A 1 335 ? 15.758 -13.327 -19.031 1.00 93.25 335 CYS A C 1
ATOM 2717 O O . CYS A 1 335 ? 15.326 -14.472 -18.929 1.00 93.25 335 CYS A O 1
ATOM 2719 N N . HIS A 1 336 ? 15.004 -12.338 -19.526 1.00 92.50 336 HIS A N 1
ATOM 2720 C CA . HIS A 1 336 ? 13.612 -12.528 -19.944 1.00 92.50 336 HIS A CA 1
ATOM 2721 C C . HIS A 1 336 ? 13.455 -13.562 -21.048 1.00 92.50 336 HIS A C 1
ATOM 2723 O O . HIS A 1 336 ? 12.545 -14.384 -20.970 1.00 92.50 336 HIS A O 1
ATOM 2729 N N . LYS A 1 337 ? 14.335 -13.568 -22.055 1.00 93.19 337 LYS A N 1
ATOM 2730 C CA . LYS A 1 337 ? 14.309 -14.598 -23.102 1.00 93.19 337 LYS A CA 1
ATOM 2731 C C . LYS A 1 337 ? 14.546 -15.993 -22.524 1.00 93.19 337 LYS A C 1
ATOM 2733 O O . LYS A 1 337 ? 13.852 -16.925 -22.922 1.00 93.19 337 LYS A O 1
ATOM 2738 N N . LEU A 1 338 ? 15.470 -16.134 -21.572 1.00 92.94 338 LEU A N 1
ATOM 2739 C CA . LEU A 1 338 ? 15.736 -17.407 -20.900 1.00 92.94 338 LEU A CA 1
ATOM 2740 C C . LEU A 1 338 ? 14.530 -17.872 -20.064 1.00 92.94 338 LEU A C 1
ATOM 2742 O O . LEU A 1 338 ? 14.071 -19.003 -20.224 1.00 92.94 338 LEU A O 1
ATOM 2746 N N . TRP A 1 339 ? 13.958 -16.991 -19.240 1.00 93.94 339 TRP A N 1
ATOM 2747 C CA . TRP A 1 339 ? 12.751 -17.285 -18.457 1.00 93.94 339 TRP A CA 1
ATOM 2748 C C . TRP A 1 339 ? 11.550 -17.624 -19.349 1.00 93.94 339 TRP A C 1
ATOM 2750 O O . TRP A 1 339 ? 10.817 -18.571 -19.072 1.00 93.94 339 TRP A O 1
ATOM 2760 N N . ALA A 1 340 ? 11.364 -16.897 -20.454 1.00 92.25 340 ALA A N 1
ATOM 2761 C CA . ALA A 1 340 ? 10.301 -17.160 -21.417 1.00 92.25 340 ALA A CA 1
ATOM 2762 C C . ALA A 1 340 ? 10.467 -18.531 -22.085 1.00 92.25 340 ALA A C 1
ATOM 2764 O O . ALA A 1 340 ? 9.492 -19.270 -22.196 1.00 92.25 340 ALA A O 1
ATOM 2765 N N . LYS A 1 341 ? 11.693 -18.910 -22.472 1.00 91.50 341 LYS A N 1
ATOM 2766 C CA . LYS A 1 341 ? 11.979 -20.236 -23.042 1.00 91.50 341 LYS A CA 1
ATOM 2767 C C . LYS A 1 341 ? 11.641 -21.358 -22.068 1.00 91.50 341 LYS A C 1
ATOM 2769 O O . LYS A 1 341 ? 10.987 -22.311 -22.483 1.00 91.50 341 LYS A O 1
ATOM 2774 N N . GLN A 1 342 ? 12.012 -21.216 -20.794 1.00 92.94 342 GLN A N 1
ATOM 2775 C CA . GLN A 1 342 ? 11.611 -22.163 -19.753 1.00 92.94 342 GLN A CA 1
ATOM 2776 C C . GLN A 1 342 ? 10.082 -22.275 -19.658 1.00 92.94 342 GLN A C 1
ATOM 2778 O O . GLN A 1 342 ? 9.543 -23.374 -19.633 1.00 92.94 342 GLN A O 1
ATOM 2783 N N . ASN A 1 343 ? 9.370 -21.149 -19.633 1.00 90.75 343 ASN A N 1
ATOM 2784 C CA . ASN A 1 343 ? 7.921 -21.148 -19.417 1.00 90.75 343 ASN A CA 1
ATOM 2785 C C . ASN A 1 343 ? 7.105 -21.608 -20.637 1.00 90.75 343 ASN A C 1
ATOM 2787 O O . ASN A 1 343 ? 5.957 -22.014 -20.480 1.00 90.75 343 ASN A O 1
ATOM 2791 N N . GLN A 1 344 ? 7.667 -21.526 -21.844 1.00 90.62 344 GLN A N 1
ATOM 2792 C CA . GLN A 1 344 ? 6.965 -21.835 -23.096 1.00 90.62 344 GLN A CA 1
ATOM 2793 C C . GLN A 1 344 ? 7.309 -23.216 -23.672 1.00 90.62 344 GLN A C 1
ATOM 2795 O O . GLN A 1 344 ? 6.564 -23.724 -24.506 1.00 90.62 344 GLN A O 1
ATOM 2800 N N . SER A 1 345 ? 8.425 -23.827 -23.262 1.00 93.19 345 SER A N 1
ATOM 2801 C CA . SER A 1 345 ? 8.893 -25.113 -23.785 1.00 93.19 345 SER A CA 1
ATOM 2802 C C . SER A 1 345 ? 9.193 -26.083 -22.651 1.00 93.19 345 SER A C 1
ATOM 2804 O O . SER A 1 345 ? 10.127 -25.879 -21.878 1.00 93.19 345 SER A O 1
ATOM 2806 N N . THR A 1 346 ? 8.449 -27.189 -22.605 1.00 91.25 346 THR A N 1
ATOM 2807 C CA . THR A 1 346 ? 8.690 -28.283 -21.653 1.00 91.25 346 THR A CA 1
ATOM 2808 C C . THR A 1 346 ? 10.087 -28.877 -21.819 1.00 91.25 346 THR A C 1
ATOM 2810 O O . THR A 1 346 ? 10.788 -29.052 -20.832 1.00 91.25 346 THR A O 1
ATOM 2813 N N . GLN A 1 347 ? 10.553 -29.062 -23.059 1.00 92.94 347 GLN A N 1
ATOM 2814 C CA . GLN A 1 347 ? 11.910 -29.550 -23.339 1.00 92.94 347 GLN A CA 1
ATOM 2815 C C . GLN A 1 347 ? 12.994 -28.594 -22.821 1.00 92.94 347 GLN A C 1
ATOM 2817 O O . GLN A 1 347 ? 14.034 -29.036 -22.341 1.00 92.94 347 GLN A O 1
ATOM 2822 N N . ALA A 1 348 ? 12.762 -27.280 -22.912 1.00 89.50 348 ALA A N 1
ATOM 2823 C CA . ALA A 1 348 ? 13.702 -26.294 -22.388 1.00 89.50 348 ALA A CA 1
ATOM 2824 C C . ALA A 1 348 ? 13.666 -26.269 -20.858 1.00 89.50 348 ALA A C 1
ATOM 2826 O O . ALA A 1 348 ? 14.720 -26.211 -20.235 1.00 89.50 348 ALA A O 1
ATOM 2827 N N . ALA A 1 349 ? 12.480 -26.366 -20.253 1.00 91.25 349 ALA A N 1
ATOM 2828 C CA . ALA A 1 349 ? 12.328 -26.445 -18.806 1.00 91.25 349 ALA A CA 1
ATOM 2829 C C . ALA A 1 349 ? 13.014 -27.679 -18.211 1.00 91.25 349 ALA A C 1
ATOM 2831 O O . ALA A 1 349 ? 13.743 -27.550 -17.228 1.00 91.25 349 ALA A O 1
ATOM 2832 N N . ASP A 1 350 ? 12.823 -28.849 -18.820 1.00 93.44 350 ASP A N 1
ATOM 2833 C CA . ASP A 1 350 ? 13.453 -30.095 -18.381 1.00 93.44 350 ASP A CA 1
ATOM 2834 C C . ASP A 1 350 ? 14.971 -30.006 -18.535 1.00 93.44 350 ASP A C 1
ATOM 2836 O O . ASP A 1 350 ? 15.697 -30.247 -17.574 1.00 93.44 350 ASP A O 1
ATOM 2840 N N . LYS A 1 351 ? 15.463 -29.512 -19.681 1.00 92.69 351 LYS A N 1
ATOM 2841 C CA . LYS A 1 351 ? 16.904 -29.327 -19.887 1.00 92.69 351 LYS A CA 1
ATOM 2842 C C . LYS A 1 351 ? 17.526 -28.348 -18.889 1.00 92.69 351 LYS A C 1
ATOM 2844 O O . LYS A 1 351 ? 18.622 -28.602 -18.396 1.00 92.69 351 LYS A O 1
ATOM 2849 N N . ILE A 1 352 ? 16.847 -27.240 -18.591 1.00 92.00 352 ILE A N 1
ATOM 2850 C CA . ILE A 1 352 ? 17.296 -26.260 -17.594 1.00 92.00 352 ILE A CA 1
ATOM 2851 C C . ILE A 1 352 ? 17.352 -26.906 -16.207 1.00 92.00 352 ILE A C 1
ATOM 2853 O O . ILE A 1 352 ? 18.355 -26.755 -15.515 1.00 92.00 352 ILE A O 1
ATOM 2857 N N . LYS A 1 353 ? 16.327 -27.668 -15.814 1.00 92.75 353 LYS A N 1
ATOM 2858 C CA . LYS A 1 353 ? 16.315 -28.377 -14.531 1.00 92.75 353 LYS A CA 1
ATOM 2859 C C . LYS A 1 353 ? 17.402 -29.446 -14.442 1.00 92.75 353 LYS A C 1
ATOM 2861 O O . LYS A 1 353 ? 18.015 -29.567 -13.387 1.00 92.75 353 LYS A O 1
ATOM 2866 N N . ASP A 1 354 ? 17.663 -30.177 -15.520 1.00 92.75 354 ASP A N 1
ATOM 2867 C CA . ASP A 1 354 ? 18.707 -31.203 -15.562 1.00 92.75 354 ASP A CA 1
ATOM 2868 C C . ASP A 1 354 ? 20.108 -30.598 -15.403 1.00 92.75 354 ASP A C 1
ATOM 2870 O O . ASP A 1 354 ? 20.959 -31.166 -14.726 1.00 92.75 354 ASP A O 1
ATOM 2874 N N . VAL A 1 355 ? 20.354 -29.437 -16.021 1.00 91.94 355 VAL A N 1
ATOM 2875 C CA . VAL A 1 355 ? 21.670 -28.778 -16.014 1.00 91.94 355 VAL A CA 1
ATOM 2876 C C . VAL A 1 355 ? 21.892 -27.935 -14.756 1.00 91.94 355 VAL A C 1
ATOM 2878 O O . VAL A 1 355 ? 22.991 -27.938 -14.208 1.00 91.94 355 VAL A O 1
ATOM 2881 N N . LEU A 1 356 ? 20.874 -27.202 -14.295 1.00 88.88 356 LEU A N 1
ATOM 2882 C CA . LEU A 1 356 ? 20.977 -26.300 -13.140 1.00 88.88 356 LEU A CA 1
ATOM 2883 C C . LEU A 1 356 ? 20.562 -26.962 -11.816 1.00 88.88 356 LEU A C 1
ATOM 2885 O O . LEU A 1 356 ? 20.734 -26.363 -10.757 1.00 88.88 356 LEU A O 1
ATOM 2889 N N . GLY A 1 357 ? 19.981 -28.165 -11.855 1.00 88.25 357 GLY A N 1
ATOM 2890 C CA . GLY A 1 357 ? 19.443 -28.879 -10.689 1.00 88.25 357 GLY A CA 1
ATOM 2891 C C . GLY A 1 357 ? 18.111 -28.327 -10.161 1.00 88.25 357 GLY A C 1
ATOM 2892 O O . GLY A 1 357 ? 17.491 -28.926 -9.282 1.00 88.25 357 GLY A O 1
ATOM 2893 N N . ALA A 1 358 ? 17.643 -27.198 -10.693 1.00 89.38 358 ALA A N 1
ATOM 2894 C CA . ALA A 1 358 ? 16.397 -26.548 -10.312 1.00 89.38 358 ALA A CA 1
ATOM 2895 C C . ALA A 1 358 ? 15.814 -25.758 -11.490 1.00 89.38 358 ALA A C 1
ATOM 2897 O O . ALA A 1 358 ? 16.536 -25.336 -12.392 1.00 89.38 358 ALA A O 1
ATOM 2898 N N . TYR A 1 359 ? 14.502 -25.515 -11.460 1.00 92.25 359 TYR A N 1
ATOM 2899 C CA . TYR A 1 359 ? 13.895 -24.538 -12.363 1.00 92.25 359 TYR A CA 1
ATOM 2900 C C . TYR A 1 359 ? 14.349 -23.123 -11.987 1.00 92.25 359 TYR A C 1
ATOM 2902 O O . TYR A 1 359 ? 14.538 -22.802 -10.807 1.00 92.25 359 TYR A O 1
ATOM 2910 N N . LEU A 1 360 ? 14.488 -22.260 -12.990 1.00 90.69 360 LEU A N 1
ATOM 2911 C CA . LEU A 1 360 ? 14.746 -20.845 -12.774 1.00 90.69 360 LEU A CA 1
ATOM 2912 C C . LEU A 1 360 ? 13.514 -20.185 -12.156 1.00 90.69 360 LEU A C 1
ATOM 2914 O O . LEU A 1 360 ? 12.397 -20.337 -12.658 1.00 90.69 360 LEU A O 1
ATOM 2918 N N . LYS A 1 361 ? 13.731 -19.410 -11.096 1.00 89.38 361 LYS A N 1
ATOM 2919 C CA . LYS A 1 361 ? 12.766 -18.443 -10.589 1.00 89.38 361 LYS A CA 1
ATOM 2920 C C . LYS A 1 361 ? 12.489 -17.442 -11.706 1.00 89.38 361 LYS A C 1
ATOM 2922 O O . LYS A 1 361 ? 13.413 -16.905 -12.313 1.00 89.38 361 LYS A O 1
ATOM 2927 N N . THR A 1 362 ? 11.215 -17.193 -11.971 1.00 85.56 362 THR A N 1
ATOM 2928 C CA . THR A 1 362 ? 10.787 -16.216 -12.972 1.00 85.56 362 THR A CA 1
ATOM 2929 C C . THR A 1 362 ? 10.208 -14.991 -12.276 1.00 85.56 362 THR A C 1
ATOM 2931 O O . THR A 1 362 ? 9.410 -15.171 -11.348 1.00 85.56 362 THR A O 1
ATOM 2934 N N . PRO A 1 363 ? 10.560 -13.767 -12.706 1.00 82.12 363 PRO A N 1
ATOM 2935 C CA . PRO A 1 363 ? 9.998 -12.560 -12.123 1.00 82.12 363 PRO A CA 1
ATOM 2936 C C . PRO A 1 363 ? 8.474 -12.544 -12.242 1.00 82.12 363 PRO A C 1
ATOM 2938 O O . PRO A 1 363 ? 7.907 -12.932 -13.264 1.00 82.12 363 PRO A O 1
ATOM 2941 N N . VAL A 1 364 ? 7.819 -12.078 -11.187 1.00 69.44 364 VAL A N 1
ATOM 2942 C CA . VAL A 1 364 ? 6.378 -11.874 -11.096 1.00 69.44 364 VAL A CA 1
ATOM 2943 C C . VAL A 1 364 ? 6.165 -10.420 -10.706 1.00 69.44 364 VAL A C 1
ATOM 2945 O O . VAL A 1 364 ? 6.559 -10.019 -9.614 1.00 69.44 364 VAL A O 1
ATOM 2948 N N . VAL A 1 365 ? 5.511 -9.649 -11.575 1.00 55.56 365 VAL A N 1
ATOM 2949 C CA . VAL A 1 365 ? 5.318 -8.196 -11.402 1.00 55.56 365 VAL A CA 1
ATOM 2950 C C . VAL A 1 365 ? 4.675 -7.859 -10.048 1.00 55.56 365 VAL A C 1
ATOM 2952 O O . VAL A 1 365 ? 5.086 -6.917 -9.385 1.00 55.56 365 VAL A O 1
ATOM 2955 N N . THR A 1 366 ? 3.759 -8.704 -9.563 1.00 53.53 366 THR A N 1
ATOM 2956 C CA . THR A 1 366 ? 3.067 -8.527 -8.272 1.00 53.53 366 THR A CA 1
ATOM 2957 C C . THR A 1 366 ? 3.918 -8.839 -7.031 1.00 53.53 366 THR A C 1
ATOM 2959 O O . THR A 1 366 ? 3.423 -8.777 -5.909 1.00 53.53 366 THR A O 1
ATOM 2962 N N . ARG A 1 367 ? 5.193 -9.221 -7.183 1.00 62.09 367 ARG A N 1
ATOM 2963 C CA . ARG A 1 367 ? 6.124 -9.492 -6.073 1.00 62.09 367 ARG A CA 1
ATOM 2964 C C . ARG A 1 367 ? 7.469 -8.825 -6.352 1.00 62.09 367 ARG A C 1
ATOM 2966 O O . ARG A 1 367 ? 8.258 -9.358 -7.126 1.00 62.09 367 ARG A O 1
ATOM 2973 N N . TRP A 1 368 ? 7.779 -7.725 -5.671 1.00 69.00 368 TRP A N 1
ATOM 2974 C CA . TRP A 1 368 ? 9.034 -6.974 -5.877 1.00 69.00 368 TRP A CA 1
ATOM 2975 C C . TRP A 1 368 ? 10.312 -7.811 -5.800 1.00 69.00 368 TRP A C 1
ATOM 2977 O O . TRP A 1 368 ? 11.199 -7.649 -6.633 1.00 69.00 368 TRP A O 1
ATOM 2987 N N . ASN A 1 369 ? 10.397 -8.732 -4.837 1.00 74.12 369 ASN A N 1
ATOM 2988 C CA . ASN A 1 369 ? 11.578 -9.573 -4.656 1.00 74.12 369 ASN A CA 1
ATOM 2989 C C . ASN A 1 369 ? 11.861 -10.479 -5.850 1.00 74.12 369 ASN A C 1
ATOM 2991 O O . ASN A 1 369 ? 12.982 -10.936 -6.022 1.00 74.12 369 ASN A O 1
ATOM 2995 N N . SER A 1 370 ? 10.861 -10.741 -6.691 1.00 82.00 370 SER A N 1
ATOM 2996 C CA . SER A 1 370 ? 10.942 -11.773 -7.717 1.00 82.00 370 SER A CA 1
ATOM 2997 C C . SER A 1 370 ? 12.022 -11.512 -8.769 1.00 82.00 370 SER A C 1
ATOM 2999 O O . SER A 1 370 ? 12.659 -12.465 -9.217 1.00 82.00 370 SER A O 1
ATOM 3001 N N . LEU A 1 371 ? 12.260 -10.249 -9.147 1.00 87.38 371 LEU A N 1
ATOM 3002 C CA . LEU A 1 371 ? 13.327 -9.904 -10.087 1.00 87.38 371 LEU A CA 1
ATOM 3003 C C . LEU A 1 371 ? 14.702 -10.072 -9.436 1.00 87.38 371 LEU A C 1
ATOM 3005 O O . LEU A 1 371 ? 15.586 -10.677 -10.039 1.00 87.38 371 LEU A O 1
ATOM 3009 N N . TYR A 1 372 ? 14.862 -9.585 -8.202 1.00 90.88 372 TYR A N 1
ATOM 3010 C CA . TYR A 1 372 ? 16.090 -9.753 -7.428 1.00 90.88 372 TYR A CA 1
ATOM 3011 C C . TYR A 1 372 ? 16.409 -11.236 -7.201 1.00 90.88 372 TYR A C 1
ATOM 3013 O O . TYR A 1 372 ? 17.501 -11.680 -7.527 1.00 90.88 372 TYR A O 1
ATOM 3021 N N . ASP A 1 373 ? 15.436 -12.020 -6.743 1.00 90.00 373 ASP A N 1
ATOM 3022 C CA . ASP A 1 373 ? 15.528 -13.464 -6.533 1.00 90.00 373 ASP A CA 1
ATOM 3023 C C . ASP A 1 373 ? 15.944 -14.227 -7.798 1.00 90.00 373 ASP A C 1
ATOM 3025 O O . ASP A 1 373 ? 16.774 -15.139 -7.744 1.00 90.00 373 ASP A O 1
ATOM 3029 N N . ALA A 1 374 ? 15.338 -13.880 -8.938 1.00 91.75 374 ALA A N 1
ATOM 3030 C CA . ALA A 1 374 ? 15.631 -14.502 -10.223 1.00 91.75 374 ALA A CA 1
ATOM 3031 C C . ALA A 1 374 ? 17.037 -14.133 -10.718 1.00 91.75 374 ALA A C 1
ATOM 3033 O O . ALA A 1 374 ? 17.779 -15.001 -11.180 1.00 91.75 374 ALA A O 1
ATOM 3034 N N . MET A 1 375 ? 17.429 -12.864 -10.572 1.00 92.88 375 MET A N 1
ATOM 3035 C CA . MET A 1 375 ? 18.784 -12.402 -10.881 1.00 92.88 375 MET A CA 1
ATOM 3036 C C . MET A 1 375 ? 19.827 -13.023 -9.952 1.00 92.88 375 MET A C 1
ATOM 3038 O O . MET A 1 375 ? 20.883 -13.429 -10.424 1.00 92.88 375 MET A O 1
ATOM 3042 N N . LEU A 1 376 ? 19.524 -13.171 -8.661 1.00 93.88 376 LEU A N 1
ATOM 3043 C CA . LEU A 1 376 ? 20.410 -13.778 -7.672 1.00 93.88 376 LEU A CA 1
ATOM 3044 C C . LEU A 1 376 ? 20.665 -15.253 -7.988 1.00 93.88 376 LEU A C 1
ATOM 3046 O O . LEU A 1 376 ? 21.806 -15.706 -7.923 1.00 93.88 376 LEU A O 1
ATOM 3050 N N . GLN A 1 377 ? 19.635 -16.000 -8.395 1.00 93.38 377 GLN A N 1
ATOM 3051 C CA . GLN A 1 377 ? 19.815 -17.385 -8.834 1.00 93.38 377 GLN A CA 1
ATOM 3052 C C . GLN A 1 377 ? 20.730 -17.465 -10.063 1.00 93.38 377 GLN A C 1
ATOM 3054 O O . GLN A 1 377 ? 21.659 -18.273 -10.087 1.00 93.38 377 GLN A O 1
ATOM 3059 N N . ILE A 1 378 ? 20.511 -16.601 -11.059 1.00 93.00 378 ILE A N 1
ATOM 3060 C CA . ILE A 1 378 ? 21.378 -16.508 -12.241 1.00 93.00 378 ILE A CA 1
ATOM 3061 C C . ILE A 1 378 ? 22.814 -16.149 -11.829 1.00 93.00 378 ILE A C 1
ATOM 3063 O O . ILE A 1 378 ? 23.754 -16.795 -12.289 1.00 93.00 378 ILE A O 1
ATOM 3067 N N . ASN A 1 379 ? 22.995 -15.183 -10.925 1.00 94.75 379 ASN A N 1
ATOM 3068 C CA . ASN A 1 379 ? 24.298 -14.766 -10.412 1.00 94.75 379 ASN A CA 1
ATOM 3069 C C . ASN A 1 379 ? 25.051 -15.915 -9.728 1.00 94.75 379 ASN A C 1
ATOM 3071 O O . ASN A 1 379 ? 26.245 -16.098 -9.963 1.00 94.75 379 ASN A O 1
ATOM 3075 N N . ASN A 1 380 ? 24.355 -16.718 -8.920 1.00 92.75 380 ASN A N 1
ATOM 3076 C CA . ASN A 1 380 ? 24.945 -17.868 -8.237 1.00 92.75 380 ASN A CA 1
ATOM 3077 C C . ASN A 1 380 ? 25.460 -18.906 -9.246 1.00 92.75 380 ASN A C 1
ATOM 3079 O O . ASN A 1 380 ? 26.583 -19.391 -9.108 1.00 92.75 380 ASN A O 1
ATOM 3083 N N . HIS A 1 381 ? 24.697 -19.192 -10.306 1.00 90.38 381 HIS A N 1
ATOM 3084 C CA . HIS A 1 381 ? 25.159 -20.080 -11.377 1.00 90.38 381 HIS A CA 1
ATOM 3085 C C . HIS A 1 381 ? 26.307 -19.471 -12.190 1.00 90.38 381 HIS A C 1
ATOM 3087 O O . HIS A 1 381 ? 27.261 -20.177 -12.501 1.00 90.38 381 HIS A O 1
ATOM 3093 N N . ILE A 1 382 ? 26.269 -18.169 -12.492 1.00 90.44 382 ILE A N 1
ATOM 3094 C CA . ILE A 1 382 ? 27.368 -17.466 -13.174 1.00 90.44 382 ILE A CA 1
ATOM 3095 C C . ILE A 1 382 ? 28.664 -17.529 -12.352 1.00 90.44 382 ILE A C 1
ATOM 3097 O O . ILE A 1 382 ? 29.730 -17.713 -12.933 1.00 90.44 382 ILE A O 1
ATOM 3101 N N . THR A 1 383 ? 28.571 -17.386 -11.029 1.00 88.00 383 THR A N 1
ATOM 3102 C CA . THR A 1 383 ? 29.731 -17.291 -10.130 1.00 88.00 383 THR A CA 1
ATOM 3103 C C . THR A 1 383 ? 30.338 -18.657 -9.817 1.00 88.00 383 THR A C 1
ATOM 3105 O O . THR A 1 383 ? 31.557 -18.795 -9.811 1.00 88.00 383 THR A O 1
ATOM 3108 N N . HIS A 1 384 ? 29.508 -19.672 -9.558 1.00 85.69 384 HIS A N 1
ATOM 3109 C CA . HIS A 1 384 ? 29.985 -20.977 -9.092 1.00 85.69 384 HIS A CA 1
ATOM 3110 C C . HIS A 1 384 ? 30.095 -22.028 -10.200 1.00 85.69 384 HIS A C 1
ATOM 3112 O O . HIS A 1 384 ? 30.942 -22.912 -10.108 1.00 85.69 384 HIS A O 1
ATOM 3118 N N . VAL A 1 385 ? 29.248 -21.964 -11.236 1.00 85.50 385 VAL A N 1
ATOM 3119 C CA . VAL A 1 385 ? 29.183 -22.990 -12.293 1.00 85.50 385 VAL A CA 1
ATOM 3120 C C . VAL A 1 385 ? 28.876 -22.354 -13.666 1.00 85.50 385 VAL A C 1
ATOM 3122 O O . VAL A 1 385 ? 27.832 -22.640 -14.264 1.00 85.50 385 VAL A O 1
ATOM 3125 N N . PRO A 1 386 ? 29.748 -21.481 -14.205 1.00 82.44 386 PRO A N 1
ATOM 3126 C CA . PRO A 1 386 ? 29.452 -20.676 -15.399 1.00 82.44 386 PRO A CA 1
ATOM 3127 C C . PRO A 1 386 ? 29.117 -21.505 -16.649 1.00 82.44 386 PRO A C 1
ATOM 3129 O O . PRO A 1 386 ? 28.311 -21.075 -17.479 1.00 82.44 386 PRO A O 1
ATOM 3132 N N . ASP A 1 387 ? 29.672 -22.711 -16.774 1.00 87.69 387 ASP A N 1
ATOM 3133 C CA . A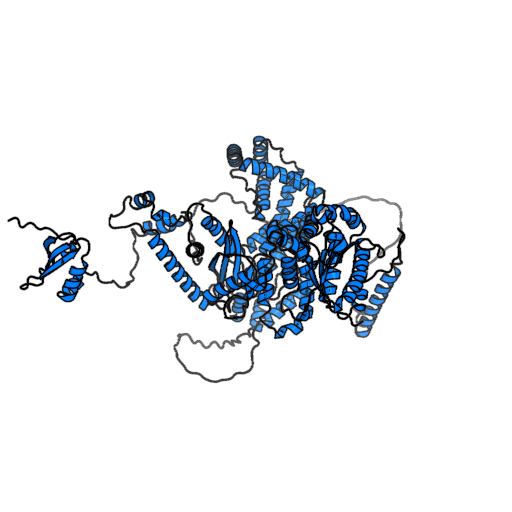SP A 1 387 ? 29.403 -23.603 -17.906 1.00 87.69 387 ASP A CA 1
ATOM 3134 C C . ASP A 1 387 ? 27.963 -24.125 -17.922 1.00 87.69 387 ASP A C 1
ATOM 3136 O O . ASP A 1 387 ? 27.387 -24.328 -18.994 1.00 87.69 387 ASP A O 1
ATOM 3140 N N . SER A 1 388 ? 27.337 -24.272 -16.749 1.00 88.06 388 SER A N 1
ATOM 3141 C CA . SER A 1 388 ? 25.952 -24.743 -16.631 1.00 88.06 388 SER A CA 1
ATOM 3142 C C . SER A 1 388 ? 24.970 -23.755 -17.268 1.00 88.06 388 SER A C 1
ATOM 3144 O O . SER A 1 388 ? 24.121 -24.137 -18.078 1.00 88.06 388 SER A O 1
ATOM 3146 N N . ILE A 1 389 ? 25.138 -22.457 -16.994 1.00 89.69 389 ILE A N 1
ATOM 3147 C CA . ILE A 1 389 ? 24.262 -21.430 -17.556 1.00 89.69 389 ILE A CA 1
ATOM 3148 C C . ILE A 1 389 ? 24.555 -21.193 -19.037 1.00 89.69 389 ILE A C 1
ATOM 3150 O O . ILE A 1 389 ? 23.622 -21.018 -19.816 1.00 89.69 389 ILE A O 1
ATOM 3154 N N . ASN A 1 390 ? 25.822 -21.279 -19.459 1.00 92.12 390 ASN A N 1
ATOM 3155 C CA . ASN A 1 390 ? 26.189 -21.214 -20.876 1.00 92.12 390 ASN A CA 1
ATOM 3156 C C . ASN A 1 390 ? 25.552 -22.362 -21.672 1.00 92.12 390 ASN A C 1
ATOM 3158 O O . ASN A 1 390 ? 24.959 -22.114 -22.717 1.00 92.12 390 ASN A O 1
ATOM 3162 N N . THR A 1 391 ? 25.573 -23.583 -21.130 1.00 92.56 391 THR A N 1
ATOM 3163 C CA . THR A 1 391 ? 24.924 -24.757 -21.736 1.00 92.56 391 THR A CA 1
ATOM 3164 C C . THR A 1 391 ? 23.418 -24.544 -21.910 1.00 92.56 391 THR A C 1
ATOM 3166 O O . THR A 1 391 ? 22.856 -24.889 -22.949 1.00 92.56 391 THR A O 1
ATOM 3169 N N . CYS A 1 392 ? 22.753 -23.939 -20.919 1.00 92.06 392 CYS A N 1
ATOM 3170 C CA . CYS A 1 392 ? 21.331 -23.603 -21.016 1.00 92.06 392 CYS A CA 1
ATOM 3171 C C . CYS A 1 392 ? 21.058 -22.550 -22.100 1.00 92.06 392 CYS A C 1
ATOM 3173 O O . CYS A 1 392 ? 20.105 -22.695 -22.868 1.00 92.06 392 CYS A O 1
ATOM 3175 N N . MET A 1 393 ? 21.893 -21.509 -22.181 1.00 92.88 393 MET A N 1
ATOM 3176 C CA . MET A 1 393 ? 21.774 -20.458 -23.197 1.00 92.88 393 MET A CA 1
ATOM 3177 C C . MET A 1 393 ? 21.974 -21.024 -24.607 1.00 92.88 393 MET A C 1
ATOM 3179 O O . MET A 1 393 ? 21.155 -20.752 -25.483 1.00 92.88 393 MET A O 1
ATOM 3183 N N . ASP A 1 394 ? 22.985 -21.873 -24.802 1.00 94.00 394 ASP A N 1
ATOM 3184 C CA . ASP A 1 394 ? 23.271 -22.515 -26.088 1.00 94.00 394 ASP A CA 1
ATOM 3185 C C . ASP A 1 394 ? 22.123 -23.431 -26.529 1.00 94.00 394 ASP A C 1
ATOM 3187 O O . ASP A 1 394 ? 21.659 -23.337 -27.665 1.00 94.00 394 ASP A O 1
ATOM 3191 N N . PHE A 1 395 ? 21.605 -24.268 -25.620 1.00 92.69 395 PHE A N 1
ATOM 3192 C CA . PHE A 1 395 ? 20.459 -25.138 -25.906 1.00 92.69 395 PHE A CA 1
ATOM 3193 C C . PHE A 1 395 ? 19.207 -24.335 -26.285 1.00 92.69 395 PHE A C 1
ATOM 3195 O O . PHE A 1 395 ? 18.458 -24.717 -27.181 1.00 92.69 395 PHE A O 1
ATOM 3202 N N . CYS A 1 396 ? 18.990 -23.193 -25.630 1.00 90.75 396 CYS A N 1
ATOM 3203 C CA . CYS A 1 396 ? 17.875 -22.298 -25.934 1.00 90.75 396 CYS A CA 1
ATOM 3204 C C . CYS A 1 396 ? 18.101 -21.427 -27.185 1.00 90.75 396 CYS A C 1
ATOM 3206 O O . CYS A 1 396 ? 17.220 -20.624 -27.513 1.00 90.75 396 CYS A O 1
ATOM 3208 N N . ALA A 1 397 ? 19.246 -21.572 -27.867 1.00 92.19 397 ALA A N 1
ATOM 3209 C CA . ALA A 1 397 ? 19.699 -20.731 -28.974 1.00 92.19 397 ALA A CA 1
ATOM 3210 C C . ALA A 1 397 ? 19.726 -19.229 -28.617 1.00 92.19 397 ALA A C 1
ATOM 3212 O O . ALA A 1 397 ? 19.308 -18.373 -29.399 1.00 92.19 397 ALA A O 1
ATOM 3213 N N . LEU A 1 398 ? 20.185 -18.903 -27.405 1.00 92.75 398 LEU A N 1
ATOM 3214 C CA . LEU A 1 398 ? 20.301 -17.540 -26.890 1.00 92.75 398 LEU A CA 1
ATOM 3215 C C . LEU A 1 398 ? 21.771 -17.096 -26.825 1.00 92.75 398 LEU A C 1
ATOM 3217 O O . LEU A 1 398 ? 22.635 -17.888 -26.451 1.00 92.75 398 LEU A O 1
ATOM 3221 N N . PRO A 1 399 ? 22.081 -15.816 -27.110 1.00 92.94 399 PRO A N 1
ATOM 3222 C CA . PRO A 1 399 ? 23.432 -15.294 -26.933 1.00 92.94 399 PRO A CA 1
ATOM 3223 C C . PRO A 1 399 ? 23.867 -15.377 -25.468 1.00 92.94 399 PRO A C 1
ATOM 3225 O O . PRO A 1 399 ? 23.159 -14.880 -24.590 1.00 92.94 399 PRO A O 1
ATOM 3228 N N . ARG A 1 400 ? 25.052 -15.941 -25.209 1.00 93.75 400 ARG A N 1
ATOM 3229 C CA . ARG A 1 400 ? 25.643 -16.012 -23.863 1.00 93.75 400 ARG A CA 1
ATOM 3230 C C . ARG A 1 400 ? 25.797 -14.614 -23.236 1.00 93.75 400 ARG A C 1
ATOM 3232 O O . ARG A 1 400 ? 25.852 -13.594 -23.934 1.00 93.75 400 ARG A O 1
ATOM 3239 N N . PHE A 1 401 ? 25.871 -14.567 -21.906 1.00 94.19 401 PHE A N 1
ATOM 3240 C CA . PHE A 1 401 ? 26.155 -13.329 -21.174 1.00 94.19 401 PHE A CA 1
ATOM 3241 C C . PHE A 1 401 ? 27.601 -12.884 -21.399 1.00 94.19 401 PHE A C 1
ATOM 3243 O O . PHE A 1 401 ? 28.520 -13.703 -21.275 1.00 94.19 401 PHE A O 1
ATOM 3250 N N . THR A 1 402 ? 27.787 -11.601 -21.711 1.00 94.69 402 THR A N 1
ATOM 3251 C CA . THR A 1 402 ? 29.108 -10.967 -21.827 1.00 94.69 402 THR A CA 1
ATOM 3252 C C . THR A 1 402 ? 29.696 -10.694 -20.443 1.00 94.69 402 THR A C 1
ATOM 3254 O O . THR A 1 402 ? 28.965 -10.662 -19.453 1.00 94.69 402 THR A O 1
ATOM 3257 N N . ASP A 1 403 ? 31.004 -10.450 -20.354 1.00 92.88 403 ASP A N 1
ATOM 3258 C CA . ASP A 1 403 ? 31.657 -10.157 -19.068 1.00 92.88 403 ASP A CA 1
ATOM 3259 C C . ASP A 1 403 ? 31.099 -8.887 -18.410 1.00 92.88 403 ASP A C 1
ATOM 3261 O O . ASP A 1 403 ? 30.879 -8.855 -17.201 1.00 92.88 403 ASP A O 1
ATOM 3265 N N . ALA A 1 404 ? 30.762 -7.874 -19.216 1.00 94.19 404 ALA A N 1
ATOM 3266 C CA . ALA A 1 404 ? 30.097 -6.661 -18.744 1.00 94.19 404 ALA A CA 1
ATOM 3267 C C . ALA A 1 404 ? 28.712 -6.947 -18.135 1.00 94.19 404 ALA A C 1
ATOM 3269 O O . ALA A 1 404 ? 28.356 -6.369 -17.111 1.00 94.19 404 ALA A O 1
ATOM 3270 N N . GLU A 1 405 ? 27.928 -7.844 -18.744 1.00 95.25 405 GLU A N 1
ATOM 3271 C CA . GLU A 1 405 ? 26.611 -8.237 -18.227 1.00 95.25 405 GLU A CA 1
ATOM 3272 C C . GLU A 1 405 ? 26.738 -9.085 -16.955 1.00 95.25 405 GLU A C 1
ATOM 3274 O O . GLU A 1 405 ? 25.949 -8.915 -16.030 1.00 95.25 405 GLU A O 1
ATOM 3279 N N . ARG A 1 406 ? 27.746 -9.965 -16.869 1.00 94.25 406 ARG A N 1
ATOM 3280 C CA . ARG A 1 406 ? 28.024 -10.759 -15.659 1.00 94.25 406 ARG A CA 1
ATOM 3281 C C . ARG A 1 406 ? 28.415 -9.871 -14.482 1.00 94.25 406 ARG A C 1
ATOM 3283 O O . ARG A 1 406 ? 27.859 -10.039 -13.399 1.00 94.25 406 ARG A O 1
ATOM 3290 N N . GLU A 1 407 ? 29.311 -8.907 -14.695 1.00 94.50 407 GLU A N 1
ATOM 3291 C CA . GLU A 1 407 ? 29.697 -7.968 -13.635 1.00 94.50 407 GLU A CA 1
ATOM 3292 C C . GLU A 1 407 ? 28.516 -7.072 -13.237 1.00 94.50 407 GLU A C 1
ATOM 3294 O O . GLU A 1 407 ? 28.284 -6.849 -12.052 1.00 94.50 407 GLU A O 1
ATOM 3299 N N . PHE A 1 408 ? 27.692 -6.642 -14.199 1.00 95.88 408 PHE A N 1
ATOM 3300 C CA . PHE A 1 408 ? 26.458 -5.917 -13.902 1.00 95.88 408 PHE A CA 1
ATOM 3301 C C . PHE A 1 408 ? 25.476 -6.737 -13.043 1.00 95.88 408 PHE A C 1
ATOM 3303 O O . PHE A 1 408 ? 24.964 -6.207 -12.060 1.00 95.88 408 PHE A O 1
ATOM 3310 N N . ILE A 1 409 ? 25.226 -8.017 -13.360 1.00 95.56 409 ILE A N 1
ATOM 3311 C CA . ILE A 1 409 ? 24.342 -8.894 -12.562 1.00 95.56 409 ILE A CA 1
ATOM 3312 C C . ILE A 1 409 ? 24.847 -8.996 -11.118 1.00 95.56 409 ILE A C 1
ATOM 3314 O O . ILE A 1 409 ? 24.058 -8.890 -10.174 1.00 95.56 409 ILE A O 1
ATOM 3318 N N . LYS A 1 410 ? 26.159 -9.167 -10.945 1.00 94.25 410 LYS A N 1
ATOM 3319 C CA . LYS A 1 410 ? 26.809 -9.240 -9.636 1.00 94.25 410 LYS A CA 1
ATOM 3320 C C . LYS A 1 410 ? 26.651 -7.938 -8.850 1.00 94.25 410 LYS A C 1
ATOM 3322 O O . LYS A 1 410 ? 26.217 -7.979 -7.698 1.00 94.25 410 LYS A O 1
ATOM 3327 N N . GLU A 1 411 ? 26.928 -6.790 -9.469 1.00 94.94 411 GLU A N 1
ATOM 3328 C CA . GLU A 1 411 ? 26.724 -5.477 -8.844 1.00 94.94 411 GLU A CA 1
ATOM 3329 C C . GLU A 1 411 ? 25.255 -5.229 -8.486 1.00 94.94 411 GLU A C 1
ATOM 3331 O O . GLU A 1 411 ? 24.962 -4.778 -7.379 1.00 94.94 411 GLU A O 1
ATOM 3336 N N . TYR A 1 412 ? 24.323 -5.563 -9.382 1.00 95.00 412 TYR A N 1
ATOM 3337 C CA . TYR A 1 412 ? 22.888 -5.412 -9.151 1.00 95.00 412 TYR A CA 1
ATOM 3338 C C . TYR A 1 412 ? 22.439 -6.228 -7.933 1.00 95.00 412 TYR A C 1
ATOM 3340 O O . TYR A 1 412 ? 21.777 -5.702 -7.037 1.00 95.00 412 TYR A O 1
ATOM 3348 N N . CYS A 1 413 ? 22.862 -7.495 -7.847 1.00 94.25 413 CYS A N 1
ATOM 3349 C CA . CYS A 1 413 ? 22.547 -8.352 -6.705 1.00 94.25 413 CYS A CA 1
ATOM 3350 C C . CYS A 1 413 ? 23.163 -7.819 -5.404 1.00 94.25 413 CYS A C 1
ATOM 3352 O O . CYS A 1 413 ? 22.533 -7.880 -4.349 1.00 94.25 413 CYS A O 1
ATOM 3354 N N . GLN A 1 414 ? 24.372 -7.264 -5.465 1.00 92.88 414 GLN A N 1
ATOM 3355 C CA . GLN A 1 414 ? 25.034 -6.666 -4.309 1.00 92.88 414 GLN A CA 1
ATOM 3356 C C . GLN A 1 414 ? 24.302 -5.414 -3.798 1.00 92.88 414 GLN A C 1
ATOM 3358 O O . GLN A 1 414 ? 24.173 -5.243 -2.585 1.00 92.88 414 GLN A O 1
ATOM 3363 N N . VAL A 1 415 ? 23.823 -4.553 -4.701 1.00 94.25 415 VAL A N 1
ATOM 3364 C CA . VAL A 1 415 ? 23.116 -3.307 -4.361 1.00 94.25 415 VAL A CA 1
ATOM 3365 C C . VAL A 1 415 ? 21.700 -3.574 -3.847 1.00 94.25 415 VAL A C 1
ATOM 3367 O O . VAL A 1 415 ? 21.285 -2.956 -2.871 1.00 94.25 415 VAL A O 1
ATOM 3370 N N . MET A 1 416 ? 20.974 -4.521 -4.445 1.00 92.62 416 MET A N 1
ATOM 3371 C CA . MET A 1 416 ? 19.600 -4.849 -4.040 1.00 92.62 416 MET A CA 1
ATOM 3372 C C . MET A 1 416 ? 19.526 -5.745 -2.790 1.00 92.62 416 MET A C 1
ATOM 3374 O O . MET A 1 416 ? 18.506 -5.754 -2.104 1.00 92.62 416 MET A O 1
ATOM 3378 N N . CYS A 1 417 ? 20.598 -6.469 -2.442 1.00 92.12 417 CYS A N 1
ATOM 3379 C CA . CYS A 1 417 ? 20.631 -7.396 -1.301 1.00 92.12 417 CYS A CA 1
ATOM 3380 C C . CYS A 1 417 ? 20.260 -6.757 0.057 1.00 92.12 417 CYS A C 1
ATOM 3382 O O . CYS A 1 417 ? 19.402 -7.314 0.752 1.00 92.12 417 CYS A O 1
ATOM 3384 N N . PRO A 1 418 ? 20.823 -5.596 0.463 1.00 93.06 418 PRO A N 1
ATOM 3385 C CA . PRO A 1 418 ? 20.425 -4.930 1.704 1.00 93.06 418 PRO A CA 1
ATOM 3386 C C . PRO A 1 418 ? 18.928 -4.612 1.760 1.00 93.06 418 PRO A C 1
ATOM 3388 O O . PRO A 1 418 ? 18.305 -4.827 2.800 1.00 93.06 418 PRO A O 1
ATOM 3391 N N . LEU A 1 419 ? 18.358 -4.146 0.644 1.00 90.94 419 LEU A N 1
ATOM 3392 C CA . LEU A 1 419 ? 16.939 -3.812 0.524 1.00 90.94 419 LEU A CA 1
ATOM 3393 C C . LEU A 1 419 ? 16.066 -5.067 0.620 1.00 90.94 419 LEU A C 1
ATOM 3395 O O . LEU A 1 419 ? 15.109 -5.076 1.394 1.00 90.94 419 LEU A O 1
ATOM 3399 N N . SER A 1 420 ? 16.457 -6.144 -0.074 1.00 89.25 420 SER A N 1
ATOM 3400 C CA . SER A 1 420 ? 15.796 -7.450 0.032 1.00 89.25 420 SER A CA 1
ATOM 3401 C C . SER A 1 420 ? 15.764 -7.943 1.477 1.00 89.25 420 SER A C 1
ATOM 3403 O O . SER A 1 420 ? 14.709 -8.261 2.018 1.00 89.25 420 SER A O 1
ATOM 3405 N N . THR A 1 421 ? 16.926 -7.913 2.134 1.00 89.19 421 THR A N 1
ATOM 3406 C CA . THR A 1 421 ? 17.096 -8.366 3.521 1.00 89.19 421 THR A CA 1
ATOM 3407 C C . THR A 1 421 ? 16.242 -7.549 4.491 1.00 89.19 421 THR A C 1
ATOM 3409 O O . THR A 1 421 ? 15.629 -8.102 5.402 1.00 89.19 421 THR A O 1
ATOM 3412 N N . ALA A 1 422 ? 16.199 -6.224 4.323 1.00 90.31 422 ALA A N 1
ATOM 3413 C CA . ALA A 1 422 ? 15.405 -5.341 5.172 1.00 90.31 422 ALA A CA 1
ATOM 3414 C C . ALA A 1 422 ? 13.915 -5.694 5.108 1.00 90.31 422 ALA A C 1
ATOM 3416 O O . ALA A 1 422 ? 13.243 -5.804 6.135 1.00 90.31 422 ALA A O 1
ATOM 3417 N N . LEU A 1 423 ? 13.409 -5.919 3.903 1.00 86.81 423 LEU A N 1
ATOM 3418 C CA . LEU A 1 423 ? 12.026 -6.297 3.679 1.00 86.81 423 LEU A CA 1
ATOM 3419 C C . LEU A 1 423 ? 11.714 -7.714 4.180 1.00 86.81 423 LEU A C 1
ATOM 3421 O O . LEU A 1 423 ? 10.688 -7.886 4.833 1.00 86.81 423 LEU A O 1
ATOM 3425 N N . ASP A 1 424 ? 12.602 -8.693 3.987 1.00 85.19 424 ASP A N 1
ATOM 3426 C CA . ASP A 1 424 ? 12.429 -10.048 4.536 1.00 85.19 424 ASP A CA 1
ATOM 3427 C C . ASP A 1 424 ? 12.323 -10.030 6.071 1.00 85.19 424 ASP A C 1
ATOM 3429 O O . ASP A 1 424 ? 11.479 -10.717 6.653 1.00 85.19 424 ASP A O 1
ATOM 3433 N N . ILE A 1 425 ? 13.121 -9.185 6.738 1.00 87.31 425 ILE A N 1
ATOM 3434 C CA . ILE A 1 425 ? 13.033 -8.973 8.190 1.00 87.31 425 ILE A CA 1
ATOM 3435 C C . ILE A 1 425 ? 11.680 -8.358 8.561 1.00 87.31 425 ILE A C 1
ATOM 3437 O O . ILE A 1 425 ? 11.001 -8.871 9.447 1.00 87.31 425 ILE A O 1
ATOM 3441 N N . LEU A 1 426 ? 11.263 -7.269 7.907 1.00 86.88 426 LEU A N 1
ATOM 3442 C CA . LEU A 1 426 ? 10.024 -6.558 8.259 1.00 86.88 426 LEU A CA 1
ATOM 3443 C C . LEU A 1 426 ? 8.751 -7.346 7.914 1.00 86.88 426 LEU A C 1
ATOM 3445 O O . LEU A 1 426 ? 7.714 -7.136 8.545 1.00 86.88 426 LEU A O 1
ATOM 3449 N N . GLN A 1 427 ? 8.823 -8.261 6.947 1.00 81.88 427 GLN A N 1
ATOM 3450 C CA . GLN A 1 427 ? 7.744 -9.182 6.583 1.00 81.88 427 GLN A CA 1
ATOM 3451 C C . GLN A 1 427 ? 7.697 -10.446 7.461 1.00 81.88 427 GLN A C 1
ATOM 3453 O O . GLN A 1 427 ? 6.790 -11.276 7.303 1.00 81.88 427 GLN A O 1
ATOM 3458 N N . GLY A 1 428 ? 8.635 -10.615 8.397 1.00 79.00 428 GLY A N 1
ATOM 3459 C CA . GLY A 1 428 ? 8.624 -11.726 9.342 1.00 79.00 428 GLY A CA 1
ATOM 3460 C C . GLY A 1 428 ? 7.397 -11.692 10.262 1.00 79.00 428 GLY A C 1
ATOM 3461 O O . GLY A 1 428 ? 7.008 -10.651 10.782 1.00 79.00 428 GLY A O 1
ATOM 3462 N N . GLU A 1 429 ? 6.763 -12.847 10.477 1.00 66.50 429 GLU A N 1
ATOM 3463 C CA . GLU A 1 429 ? 5.560 -12.948 11.326 1.00 66.50 429 GLU A CA 1
ATOM 3464 C C . GLU A 1 429 ? 5.900 -13.127 12.809 1.00 66.50 429 GLU A C 1
ATOM 3466 O O . GLU A 1 429 ? 5.175 -12.658 13.686 1.00 66.50 429 GLU A O 1
ATOM 3471 N N . LYS A 1 430 ? 7.013 -13.810 13.101 1.00 72.31 430 LYS A N 1
ATOM 3472 C CA . LYS A 1 430 ? 7.435 -14.151 14.463 1.00 72.31 430 LYS A CA 1
ATOM 3473 C C . LYS A 1 430 ? 8.551 -13.231 14.934 1.00 72.31 430 LYS A C 1
ATOM 3475 O O . LYS A 1 430 ? 9.558 -13.091 14.251 1.00 72.31 430 LYS A O 1
ATOM 3480 N N . GLY A 1 431 ? 8.383 -12.649 16.121 1.00 72.94 431 GLY A N 1
ATOM 3481 C CA . GLY A 1 431 ? 9.416 -11.845 16.784 1.00 72.94 431 GLY A CA 1
ATOM 3482 C C . GLY A 1 431 ? 9.681 -10.468 16.163 1.00 72.94 431 GLY A C 1
ATOM 3483 O O . GLY A 1 431 ? 10.570 -9.763 16.630 1.00 72.94 431 GLY A O 1
ATOM 3484 N N . ILE A 1 432 ? 8.920 -10.063 15.140 1.00 83.75 432 ILE A N 1
ATOM 3485 C CA . ILE A 1 432 ? 9.069 -8.758 14.485 1.00 83.75 432 ILE A CA 1
ATOM 3486 C C . ILE A 1 432 ? 8.091 -7.758 15.086 1.00 83.75 432 ILE A C 1
ATOM 3488 O O . ILE A 1 432 ? 6.922 -7.704 14.717 1.00 83.75 432 ILE A O 1
ATOM 3492 N N . TYR A 1 433 ? 8.573 -6.941 16.012 1.00 88.88 433 TYR A N 1
ATOM 3493 C CA . TYR A 1 433 ? 7.795 -5.874 16.641 1.00 88.88 433 TYR A CA 1
ATOM 3494 C C . TYR A 1 433 ? 7.888 -4.555 15.867 1.00 88.88 433 TYR A C 1
ATOM 3496 O O . TYR A 1 433 ? 8.815 -4.375 15.078 1.00 88.88 433 TYR A O 1
ATOM 3504 N N . MET A 1 434 ? 6.984 -3.598 16.112 1.00 89.62 434 MET A N 1
ATOM 3505 C CA . MET A 1 434 ? 7.098 -2.263 15.499 1.00 89.62 434 MET A CA 1
ATOM 3506 C C . MET A 1 434 ? 8.469 -1.615 15.770 1.00 89.62 434 MET A C 1
ATOM 3508 O O . MET A 1 434 ? 9.040 -0.970 14.893 1.00 89.62 434 MET A O 1
ATOM 3512 N N . GLY A 1 435 ? 9.072 -1.877 16.935 1.00 88.56 435 GLY A N 1
ATOM 3513 C CA . GLY A 1 435 ? 10.420 -1.429 17.282 1.00 88.56 435 GLY A CA 1
ATOM 3514 C C . GLY A 1 435 ? 11.554 -1.951 16.382 1.00 88.56 435 GLY A C 1
ATOM 3515 O O . GLY A 1 435 ? 12.680 -1.480 16.527 1.00 88.56 435 GLY A O 1
ATOM 3516 N N . TYR A 1 436 ? 11.300 -2.884 15.453 1.00 89.12 436 TYR A N 1
ATOM 3517 C CA . TYR A 1 436 ? 12.253 -3.308 14.413 1.00 89.12 436 TYR A CA 1
ATOM 3518 C C . TYR A 1 436 ? 12.271 -2.396 13.183 1.00 89.12 436 TYR A C 1
ATOM 3520 O O . TYR A 1 436 ? 13.236 -2.459 12.426 1.00 89.12 436 TYR A O 1
ATOM 3528 N N . LEU A 1 437 ? 11.275 -1.522 12.996 1.00 89.44 437 LEU A N 1
ATOM 3529 C CA . LEU A 1 437 ? 11.139 -0.700 11.790 1.00 89.44 437 LEU A CA 1
ATOM 3530 C C . LEU A 1 437 ? 12.313 0.271 11.572 1.00 89.44 437 LEU A C 1
ATOM 3532 O O . LEU A 1 437 ? 13.121 0.074 10.667 1.00 89.44 437 LEU A O 1
ATOM 3536 N N . LEU A 1 438 ? 12.438 1.296 12.420 1.00 88.25 438 LEU A N 1
ATOM 3537 C CA . LEU A 1 438 ? 13.506 2.310 12.328 1.00 88.25 438 LEU A CA 1
ATOM 3538 C C . LEU A 1 438 ? 14.930 1.724 12.263 1.00 88.25 438 LEU A C 1
ATOM 3540 O O . LEU A 1 438 ? 15.719 2.153 11.433 1.00 88.25 438 LEU A O 1
ATOM 3544 N N . PRO A 1 439 ? 15.286 0.719 13.068 1.00 87.19 439 PRO A N 1
ATOM 3545 C CA . PRO A 1 439 ? 16.619 0.112 13.050 1.00 87.19 439 PRO A CA 1
ATOM 3546 C C . PRO A 1 439 ? 16.944 -0.603 11.750 1.00 87.19 439 PRO A C 1
ATOM 3548 O O . PRO A 1 439 ? 18.079 -0.535 11.288 1.00 87.19 439 PRO A O 1
ATOM 3551 N N . VAL A 1 440 ? 15.964 -1.304 11.174 1.00 89.12 440 VAL A N 1
ATOM 3552 C CA . VAL A 1 440 ? 16.136 -1.957 9.878 1.00 89.12 440 VAL A CA 1
ATOM 3553 C C . VAL A 1 440 ? 16.334 -0.900 8.797 1.00 89.12 440 VAL A C 1
ATOM 3555 O O . VAL A 1 440 ? 17.237 -1.050 7.984 1.00 89.12 440 VAL A O 1
ATOM 3558 N N . LEU A 1 441 ? 15.579 0.201 8.839 1.00 89.06 441 LEU A N 1
ATOM 3559 C CA . LEU A 1 441 ? 15.725 1.319 7.902 1.00 89.06 441 LEU A CA 1
ATOM 3560 C C . LEU A 1 441 ? 17.084 2.025 8.028 1.00 89.06 441 LEU A C 1
ATOM 3562 O O . LEU A 1 441 ? 17.745 2.271 7.023 1.00 89.06 441 LEU A O 1
ATOM 3566 N N . TYR A 1 442 ? 17.542 2.301 9.250 1.00 86.69 442 TYR A N 1
ATOM 3567 C CA . TYR A 1 442 ? 18.859 2.903 9.488 1.00 86.69 442 TYR A CA 1
ATOM 3568 C C . TYR A 1 442 ? 19.992 1.955 9.082 1.00 86.69 442 TYR A C 1
ATOM 3570 O O . TYR A 1 442 ? 20.956 2.383 8.458 1.00 86.69 442 TYR A O 1
ATOM 3578 N N . SER A 1 443 ? 19.866 0.655 9.373 1.00 89.31 443 SER A N 1
ATOM 3579 C CA . SER A 1 443 ? 20.848 -0.340 8.930 1.00 89.31 443 SER A CA 1
ATOM 3580 C C . SER A 1 443 ? 20.853 -0.507 7.411 1.00 89.31 443 SER A C 1
ATOM 3582 O O . SER A 1 443 ? 21.920 -0.704 6.836 1.00 89.31 443 SER A O 1
ATOM 3584 N N . LEU A 1 444 ? 19.689 -0.428 6.761 1.00 90.62 444 LEU A N 1
ATOM 3585 C CA . LEU A 1 444 ? 19.564 -0.423 5.307 1.00 90.62 444 LEU A CA 1
ATOM 3586 C C . LEU A 1 444 ? 20.302 0.778 4.714 1.00 90.62 444 LEU A C 1
ATOM 3588 O O . LEU A 1 444 ? 21.123 0.584 3.820 1.00 90.62 444 LEU A O 1
ATOM 3592 N N . LYS A 1 445 ? 20.069 1.980 5.255 1.00 89.81 445 LYS A N 1
ATOM 3593 C CA . LYS A 1 445 ? 20.758 3.204 4.837 1.00 89.81 445 LYS A CA 1
ATOM 3594 C C . LYS A 1 445 ? 22.276 3.075 4.993 1.00 89.81 445 LYS A C 1
ATOM 3596 O O . LYS A 1 445 ? 22.978 3.158 3.994 1.00 89.81 445 LYS A O 1
ATOM 3601 N N . ASP A 1 446 ? 22.762 2.725 6.187 1.00 88.19 446 ASP A N 1
ATOM 3602 C CA . ASP A 1 446 ? 24.197 2.527 6.453 1.00 88.19 446 ASP A CA 1
ATOM 3603 C C . ASP A 1 446 ? 24.820 1.493 5.480 1.00 88.19 446 ASP A C 1
ATOM 3605 O O . ASP A 1 446 ? 25.936 1.670 4.986 1.00 88.19 446 ASP A O 1
ATOM 3609 N N . LYS A 1 447 ? 24.101 0.402 5.165 1.00 91.56 447 LYS A N 1
ATOM 3610 C CA . LYS A 1 447 ? 24.564 -0.637 4.226 1.00 91.56 447 LYS A CA 1
ATOM 3611 C C . LYS A 1 447 ? 24.570 -0.187 2.767 1.00 91.56 447 LYS A C 1
ATOM 3613 O O . LYS A 1 447 ? 25.397 -0.708 2.016 1.00 91.56 447 LYS A O 1
ATOM 3618 N N . LEU A 1 448 ? 23.654 0.694 2.361 1.00 91.50 448 LEU A N 1
ATOM 3619 C CA . LEU A 1 448 ? 23.600 1.287 1.022 1.00 91.50 448 LEU A CA 1
ATOM 3620 C C . LEU A 1 448 ? 24.667 2.377 0.863 1.00 91.50 448 LEU A C 1
ATOM 3622 O O . LEU A 1 448 ? 25.403 2.346 -0.122 1.00 91.50 448 LEU A O 1
ATOM 3626 N N . ASP A 1 449 ? 24.850 3.239 1.866 1.00 89.00 449 ASP A N 1
ATOM 3627 C CA . ASP A 1 449 ? 25.928 4.237 1.918 1.00 89.00 449 ASP A CA 1
ATOM 3628 C C . ASP A 1 449 ? 27.304 3.567 1.805 1.00 89.00 449 ASP A C 1
ATOM 3630 O O . ASP A 1 449 ? 28.161 3.981 1.022 1.00 89.00 449 ASP A O 1
ATOM 3634 N N . ALA A 1 450 ? 27.501 2.440 2.495 1.00 89.19 450 ALA A N 1
ATOM 3635 C CA . ALA A 1 450 ? 28.719 1.645 2.368 1.00 89.19 450 ALA A CA 1
ATOM 3636 C C . ALA A 1 450 ? 28.949 1.086 0.947 1.00 89.19 450 ALA A C 1
ATOM 3638 O O . ALA A 1 450 ? 30.090 0.773 0.601 1.00 89.19 450 ALA A O 1
ATOM 3639 N N . GLN A 1 451 ? 27.914 0.951 0.103 1.00 88.00 451 GLN A N 1
ATOM 3640 C CA . GLN A 1 451 ? 28.094 0.555 -1.302 1.00 88.00 451 GLN A CA 1
ATOM 3641 C C . GLN A 1 451 ? 28.668 1.687 -2.156 1.00 88.00 451 GLN A C 1
ATOM 3643 O O . GLN A 1 451 ? 29.364 1.392 -3.124 1.00 88.00 451 GLN A O 1
ATOM 3648 N N . ILE A 1 452 ? 28.433 2.957 -1.804 1.00 81.62 452 ILE A N 1
ATOM 3649 C CA . ILE A 1 452 ? 28.999 4.113 -2.524 1.00 81.62 452 ILE A CA 1
ATOM 3650 C C . ILE A 1 452 ? 30.527 4.081 -2.462 1.00 81.62 452 ILE A C 1
ATOM 3652 O O . ILE A 1 452 ? 31.203 4.364 -3.451 1.00 81.62 452 ILE A O 1
ATOM 3656 N N . MET A 1 453 ? 31.068 3.683 -1.309 1.00 74.81 453 MET A N 1
ATOM 3657 C CA . MET A 1 453 ? 32.510 3.571 -1.081 1.00 74.81 453 MET A CA 1
ATOM 3658 C C . MET A 1 453 ? 33.159 2.425 -1.867 1.00 74.81 453 MET A C 1
ATOM 3660 O O . MET A 1 453 ? 34.384 2.356 -1.961 1.00 74.81 453 MET A O 1
ATOM 3664 N N . LYS A 1 454 ? 32.363 1.519 -2.447 1.00 82.81 454 LYS A N 1
ATOM 3665 C CA . LYS A 1 454 ? 32.868 0.430 -3.283 1.00 82.81 454 LYS A CA 1
ATOM 3666 C C . LYS A 1 454 ? 33.021 0.891 -4.730 1.00 82.81 454 LYS A C 1
ATOM 3668 O O . LYS A 1 454 ? 32.264 1.716 -5.241 1.00 82.81 454 LYS A O 1
ATOM 3673 N N . SER A 1 455 ? 33.992 0.313 -5.432 1.00 79.44 455 SER A N 1
ATOM 3674 C CA . SER A 1 455 ? 34.257 0.589 -6.846 1.00 79.44 455 SER A CA 1
ATOM 3675 C C . SER A 1 455 ? 33.216 -0.070 -7.766 1.00 79.44 455 SER A C 1
ATOM 3677 O O . SER A 1 455 ? 33.536 -1.003 -8.495 1.00 79.44 455 SER A O 1
ATOM 3679 N N . LEU A 1 456 ? 31.966 0.400 -7.724 1.00 88.56 456 LEU A N 1
ATOM 3680 C CA . LEU A 1 456 ? 30.902 -0.023 -8.641 1.00 88.56 456 LEU A CA 1
ATOM 3681 C C . LEU A 1 456 ? 31.110 0.604 -10.034 1.00 88.56 456 LEU A C 1
ATOM 3683 O O . LEU A 1 456 ? 31.343 1.813 -10.156 1.00 88.56 456 LEU A O 1
ATOM 3687 N N . ILE A 1 457 ? 31.016 -0.207 -11.085 1.00 89.25 457 ILE A N 1
ATOM 3688 C CA . ILE A 1 457 ? 31.218 0.162 -12.490 1.00 89.25 457 ILE A CA 1
ATOM 3689 C C . ILE A 1 457 ? 29.907 0.642 -13.122 1.00 89.25 457 ILE A C 1
ATOM 3691 O O . ILE A 1 457 ? 29.915 1.620 -13.876 1.00 89.25 457 ILE A O 1
ATOM 3695 N N . TYR A 1 458 ? 28.788 -0.026 -12.825 1.00 92.94 458 TYR A N 1
ATOM 3696 C CA . TYR A 1 458 ? 27.492 0.211 -13.465 1.00 92.94 458 TYR A CA 1
ATOM 3697 C C . TYR A 1 458 ? 26.401 0.633 -12.479 1.00 92.94 458 TYR A C 1
ATOM 3699 O O . TYR A 1 458 ? 25.618 1.518 -12.812 1.00 92.94 458 TYR A O 1
ATOM 3707 N N . CYS A 1 459 ? 26.340 0.056 -11.275 1.00 94.19 459 CYS A N 1
ATOM 3708 C CA . CYS A 1 459 ? 25.195 0.229 -10.364 1.00 94.19 459 CYS A CA 1
ATOM 3709 C C . CYS A 1 459 ? 25.276 1.442 -9.418 1.00 94.19 459 CYS A C 1
ATOM 3711 O O . CYS A 1 459 ? 24.426 1.578 -8.542 1.00 94.19 459 CYS A O 1
ATOM 3713 N N . LYS A 1 460 ? 26.241 2.360 -9.592 1.00 93.00 460 LYS A N 1
ATOM 3714 C CA . LYS A 1 460 ? 26.293 3.615 -8.807 1.00 93.00 460 LYS A CA 1
ATOM 3715 C C . LYS A 1 460 ? 24.993 4.437 -8.875 1.00 93.00 460 LYS A C 1
ATOM 3717 O O . LYS A 1 460 ? 24.522 4.827 -7.809 1.00 93.00 460 LYS A O 1
ATOM 3722 N N . PRO A 1 461 ? 24.377 4.654 -10.059 1.00 94.25 461 PRO A N 1
ATOM 3723 C CA . PRO A 1 461 ? 23.121 5.401 -10.154 1.00 94.25 461 PRO A CA 1
ATOM 3724 C C . PRO A 1 461 ? 21.974 4.730 -9.392 1.00 94.25 461 PRO A C 1
ATOM 3726 O O . PRO A 1 461 ? 21.145 5.413 -8.806 1.00 94.25 461 PRO A O 1
ATOM 3729 N N . LEU A 1 462 ? 21.950 3.392 -9.352 1.00 94.81 462 LEU A N 1
ATOM 3730 C CA . LEU A 1 462 ? 20.944 2.644 -8.601 1.00 94.81 462 LEU A CA 1
ATOM 3731 C C . LEU A 1 462 ? 21.081 2.884 -7.091 1.00 94.81 462 LEU A C 1
ATOM 3733 O O . LEU A 1 462 ? 20.081 3.122 -6.429 1.00 94.81 462 LEU A O 1
ATOM 3737 N N . VAL A 1 463 ? 22.303 2.874 -6.545 1.00 94.31 463 VAL A N 1
ATOM 3738 C CA . VAL A 1 463 ? 22.531 3.148 -5.112 1.00 94.31 463 VAL A CA 1
ATOM 3739 C C . VAL A 1 463 ? 22.034 4.544 -4.725 1.00 94.31 463 VAL A C 1
ATOM 3741 O O . VAL A 1 463 ? 21.359 4.678 -3.709 1.00 94.31 463 VAL A O 1
ATOM 3744 N N . GLN A 1 464 ? 22.342 5.559 -5.539 1.00 92.94 464 GLN A N 1
ATOM 3745 C CA . GLN A 1 464 ? 21.944 6.950 -5.285 1.00 92.94 464 GLN A CA 1
ATOM 3746 C C . GLN A 1 464 ? 20.424 7.094 -5.228 1.00 92.94 464 GLN A C 1
ATOM 3748 O O . GLN A 1 464 ? 19.884 7.565 -4.234 1.00 92.94 464 GLN A O 1
ATOM 3753 N N . VAL A 1 465 ? 19.737 6.578 -6.243 1.00 93.94 465 VAL A N 1
ATOM 3754 C CA . VAL A 1 465 ? 18.278 6.640 -6.344 1.00 93.94 465 VAL A CA 1
ATOM 3755 C C . VAL A 1 465 ? 17.581 5.883 -5.206 1.00 93.94 465 VAL A C 1
ATOM 3757 O O . VAL A 1 465 ? 16.582 6.357 -4.669 1.00 93.94 465 VAL A O 1
ATOM 3760 N N . LEU A 1 466 ? 18.111 4.726 -4.787 1.00 93.44 466 LEU A N 1
ATOM 3761 C CA . LEU A 1 466 ? 17.569 3.990 -3.639 1.00 93.44 466 LEU A CA 1
ATOM 3762 C C . LEU A 1 466 ? 17.728 4.775 -2.327 1.00 93.44 466 LEU A C 1
ATOM 3764 O O . LEU A 1 466 ? 16.819 4.767 -1.498 1.00 93.44 466 LEU A O 1
ATOM 3768 N N . LEU A 1 467 ? 18.866 5.446 -2.126 1.00 92.75 467 LEU A N 1
ATOM 3769 C CA . LEU A 1 467 ? 19.101 6.288 -0.950 1.00 92.75 467 LEU A CA 1
ATOM 3770 C C . LEU A 1 467 ? 18.188 7.514 -0.946 1.00 92.75 467 LEU A C 1
ATOM 3772 O O . LEU A 1 467 ? 17.531 7.759 0.062 1.00 92.75 467 LEU A O 1
ATOM 3776 N N . GLU A 1 468 ? 18.078 8.215 -2.075 1.00 91.38 468 GLU A N 1
ATOM 3777 C CA . GLU A 1 468 ? 17.165 9.350 -2.254 1.00 91.38 468 GLU A CA 1
ATOM 3778 C C . GLU A 1 468 ? 15.714 8.945 -1.951 1.00 91.38 468 GLU A C 1
ATOM 3780 O O . GLU A 1 468 ? 15.022 9.630 -1.198 1.00 91.38 468 GLU A O 1
ATOM 3785 N N . GLY A 1 469 ? 15.269 7.782 -2.442 1.00 89.38 469 GLY A N 1
ATOM 3786 C CA . GLY A 1 469 ? 13.932 7.247 -2.173 1.00 89.38 469 GLY A CA 1
ATOM 3787 C C . GLY A 1 469 ? 13.664 6.939 -0.693 1.00 89.38 469 GLY A C 1
ATOM 3788 O O . GLY A 1 469 ? 12.551 7.157 -0.197 1.00 89.38 469 GLY A O 1
ATOM 3789 N N . ILE A 1 470 ? 14.678 6.462 0.038 1.00 89.50 470 ILE A N 1
ATOM 3790 C CA . ILE A 1 470 ? 14.611 6.216 1.490 1.00 89.50 470 ILE A CA 1
ATOM 3791 C C . ILE A 1 470 ? 14.603 7.540 2.264 1.00 89.50 470 ILE A C 1
ATOM 3793 O O . ILE A 1 470 ? 13.816 7.696 3.199 1.00 89.50 470 ILE A O 1
ATOM 3797 N N . GLU A 1 471 ? 15.458 8.492 1.892 1.00 87.50 471 GLU A N 1
ATOM 3798 C CA . GLU A 1 471 ? 15.569 9.800 2.547 1.00 87.50 471 GLU A CA 1
ATOM 3799 C C . GLU A 1 471 ? 14.306 10.636 2.368 1.00 87.50 471 GLU A C 1
ATOM 3801 O O . GLU A 1 471 ? 13.780 11.178 3.341 1.00 87.50 471 GLU A O 1
ATOM 3806 N N . TYR A 1 472 ? 13.754 10.650 1.156 1.00 84.75 472 TYR A N 1
ATOM 3807 C CA . TYR A 1 472 ? 12.510 11.341 0.839 1.00 84.75 472 TYR A CA 1
ATOM 3808 C C . TYR A 1 472 ? 11.343 10.886 1.727 1.00 84.75 472 TYR A C 1
ATOM 3810 O O . TYR A 1 472 ? 10.483 11.680 2.109 1.00 84.75 472 TYR A O 1
ATOM 3818 N N . ARG A 1 473 ? 11.338 9.609 2.127 1.00 80.81 473 ARG A N 1
ATOM 3819 C CA . ARG A 1 473 ? 10.289 9.007 2.962 1.00 80.81 473 ARG A CA 1
ATOM 3820 C C . ARG A 1 473 ? 10.663 8.909 4.446 1.00 80.81 473 ARG A C 1
ATOM 3822 O O . ARG A 1 473 ? 9.876 8.394 5.241 1.00 80.81 473 ARG A O 1
ATOM 3829 N N . GLN A 1 474 ? 11.805 9.462 4.863 1.00 75.25 474 GLN A N 1
ATOM 3830 C CA . GLN A 1 474 ? 12.261 9.441 6.258 1.00 75.25 474 GLN A CA 1
ATOM 3831 C C . GLN A 1 474 ? 11.302 10.181 7.206 1.00 75.25 474 GLN A C 1
ATOM 3833 O O . GLN A 1 474 ? 11.091 9.741 8.340 1.00 75.25 474 GLN A O 1
ATOM 3838 N N . SER A 1 475 ? 10.680 11.265 6.735 1.00 70.31 475 SER A N 1
ATOM 3839 C CA . SER A 1 475 ? 9.687 12.049 7.485 1.00 70.31 475 SER A CA 1
ATOM 3840 C C . SER A 1 475 ? 8.455 11.224 7.877 1.00 70.31 475 SER A C 1
ATOM 3842 O O . SER A 1 475 ? 7.889 11.426 8.949 1.00 70.31 475 SER A O 1
ATOM 3844 N N . ILE A 1 476 ? 8.079 10.232 7.060 1.00 70.75 476 ILE A N 1
ATOM 3845 C CA . ILE A 1 476 ? 6.949 9.329 7.318 1.00 70.75 476 ILE A CA 1
ATOM 3846 C C . ILE A 1 476 ? 7.239 8.424 8.522 1.00 70.75 476 ILE A C 1
ATOM 3848 O O . ILE A 1 476 ? 6.328 8.078 9.280 1.00 70.75 476 ILE A O 1
ATOM 3852 N N . TRP A 1 477 ? 8.502 8.035 8.702 1.00 72.81 477 TRP A N 1
ATOM 3853 C CA . TRP A 1 477 ? 8.918 7.080 9.726 1.00 72.81 477 TRP A CA 1
ATOM 3854 C C . TRP A 1 477 ? 9.323 7.745 11.047 1.00 72.81 477 TRP A C 1
ATOM 3856 O O . TRP A 1 477 ? 9.266 7.102 12.094 1.00 72.81 477 TRP A O 1
ATOM 3866 N N . TRP A 1 478 ? 9.672 9.034 11.051 1.00 80.06 478 TRP A N 1
ATOM 3867 C CA . TRP A 1 478 ? 10.045 9.758 12.271 1.00 80.06 478 TRP A CA 1
ATOM 3868 C C . TRP A 1 478 ? 8.825 10.257 13.069 1.00 80.06 478 TRP A C 1
ATOM 3870 O O . TRP A 1 478 ? 8.574 11.455 13.185 1.00 80.06 478 TRP A O 1
ATOM 3880 N N . LYS A 1 479 ? 8.049 9.324 13.632 1.00 83.00 479 LYS A N 1
ATOM 3881 C CA . LYS A 1 479 ? 6.883 9.611 14.491 1.00 83.00 479 LYS A CA 1
ATOM 3882 C C . LYS A 1 479 ? 7.149 9.229 15.947 1.00 83.00 479 LYS A C 1
ATOM 3884 O O . LYS A 1 479 ? 7.828 8.227 16.196 1.00 83.00 479 LYS A O 1
ATOM 3889 N N . LYS A 1 480 ? 6.574 9.976 16.904 1.00 84.62 480 LYS A N 1
ATOM 3890 C CA . LYS A 1 480 ? 6.743 9.745 18.356 1.00 84.62 480 LYS A CA 1
ATOM 3891 C C . LYS A 1 480 ? 6.462 8.287 18.721 1.00 84.62 480 LYS A C 1
ATOM 3893 O O . LYS A 1 480 ? 7.252 7.662 19.419 1.00 84.62 480 LYS A O 1
ATOM 3898 N N . GLU A 1 481 ? 5.394 7.704 18.186 1.00 85.62 481 GLU A N 1
ATOM 3899 C CA . GLU A 1 481 ? 4.958 6.338 18.486 1.00 85.62 481 GLU A CA 1
ATOM 3900 C C . GLU A 1 481 ? 5.950 5.280 17.985 1.00 85.62 481 GLU A C 1
ATOM 3902 O O . GLU A 1 481 ? 6.167 4.275 18.663 1.00 85.62 481 GLU A O 1
ATOM 3907 N N . LEU A 1 482 ? 6.573 5.509 16.822 1.00 86.88 482 LEU A N 1
ATOM 3908 C CA . LEU A 1 482 ? 7.562 4.604 16.223 1.00 86.88 482 LEU A CA 1
ATOM 3909 C C . LEU A 1 482 ? 8.902 4.676 16.961 1.00 86.88 482 LEU A C 1
ATOM 3911 O O . LEU A 1 482 ? 9.537 3.646 17.207 1.00 86.88 482 LEU A O 1
ATOM 3915 N N . VAL A 1 483 ? 9.306 5.883 17.365 1.00 87.06 483 VAL A N 1
ATOM 3916 C CA . VAL A 1 483 ? 10.493 6.098 18.201 1.00 87.06 483 VAL A CA 1
ATOM 3917 C C . VAL A 1 483 ? 10.293 5.447 19.569 1.00 87.06 483 VAL A C 1
ATOM 3919 O O . VAL A 1 483 ? 11.149 4.678 20.005 1.00 87.06 483 VAL A O 1
ATOM 3922 N N . LEU A 1 484 ? 9.132 5.647 20.200 1.00 86.94 484 LEU A N 1
ATOM 3923 C CA . LEU A 1 484 ? 8.777 5.000 21.464 1.00 86.94 484 LEU A CA 1
ATOM 3924 C C . LEU A 1 484 ? 8.796 3.476 21.353 1.00 86.94 484 LEU A C 1
ATOM 3926 O O . LEU A 1 484 ? 9.449 2.837 22.176 1.00 86.94 484 LEU A O 1
ATOM 3930 N N . ALA A 1 485 ? 8.168 2.892 20.321 1.00 87.94 485 ALA A N 1
ATOM 3931 C CA . ALA A 1 485 ? 8.156 1.443 20.091 1.00 87.94 485 ALA A CA 1
ATOM 3932 C C . ALA A 1 485 ? 9.568 0.845 20.107 1.00 87.94 485 ALA A C 1
ATOM 3934 O O . ALA A 1 485 ? 9.801 -0.217 20.690 1.00 87.94 485 ALA A O 1
ATOM 3935 N N . ARG A 1 486 ? 10.526 1.557 19.512 1.00 85.38 486 ARG A N 1
ATOM 3936 C CA . ARG A 1 486 ? 11.936 1.181 19.495 1.00 85.38 486 ARG A CA 1
ATOM 3937 C C . ARG A 1 486 ? 12.623 1.397 20.847 1.00 85.38 486 ARG A C 1
ATOM 3939 O O . ARG A 1 486 ? 13.316 0.490 21.310 1.00 85.38 486 ARG A O 1
ATOM 3946 N N . CYS A 1 487 ? 12.454 2.558 21.478 1.00 84.88 487 CYS A N 1
ATOM 3947 C CA . CYS A 1 487 ? 13.127 2.898 22.736 1.00 84.88 487 CYS A CA 1
ATOM 3948 C C . CYS A 1 487 ? 12.766 1.944 23.878 1.00 84.88 487 CYS A C 1
ATOM 3950 O O . CYS A 1 487 ? 13.621 1.615 24.696 1.00 84.88 487 CYS A O 1
ATOM 3952 N N . VAL A 1 488 ? 11.530 1.446 23.903 1.00 86.12 488 VAL A N 1
ATOM 3953 C CA . VAL A 1 488 ? 11.059 0.496 24.924 1.00 86.12 488 VAL A CA 1
ATOM 3954 C C . VAL A 1 488 ? 11.372 -0.964 24.583 1.00 86.12 488 VAL A C 1
ATOM 3956 O O . VAL A 1 488 ? 11.060 -1.862 25.362 1.00 86.12 488 VAL A O 1
ATOM 3959 N N . HIS A 1 489 ? 11.992 -1.231 23.430 1.00 86.31 489 HIS A N 1
ATOM 3960 C CA . HIS A 1 489 ? 12.345 -2.580 23.009 1.00 86.31 489 HIS A CA 1
ATOM 3961 C C . HIS A 1 489 ? 13.683 -3.031 23.649 1.00 86.31 489 HIS A C 1
ATOM 3963 O O . HIS A 1 489 ? 14.718 -2.402 23.393 1.00 86.31 489 HIS A O 1
ATOM 3969 N N . PRO A 1 490 ? 13.731 -4.151 24.407 1.00 81.00 490 PRO A N 1
ATOM 3970 C CA . PRO A 1 490 ? 14.917 -4.569 25.175 1.00 81.00 490 PRO A CA 1
ATOM 3971 C C . PRO A 1 490 ? 16.189 -4.791 24.347 1.00 81.00 490 PRO A C 1
ATOM 3973 O O . PRO A 1 490 ? 17.284 -4.459 24.796 1.00 81.00 490 PRO A O 1
ATOM 3976 N N . ARG A 1 491 ? 16.049 -5.280 23.107 1.00 81.19 491 ARG A N 1
ATOM 3977 C CA . ARG A 1 491 ? 17.167 -5.526 22.169 1.00 81.19 491 ARG A CA 1
ATOM 3978 C C . ARG A 1 491 ? 17.911 -4.257 21.730 1.00 81.19 491 ARG A C 1
ATOM 3980 O O . ARG A 1 491 ? 18.939 -4.325 21.066 1.00 81.19 491 ARG A O 1
ATOM 3987 N N . PHE A 1 492 ? 17.363 -3.086 22.004 1.00 81.06 492 PHE A N 1
ATOM 3988 C CA . PHE A 1 492 ? 17.367 -2.057 20.989 1.00 81.06 492 PHE A CA 1
ATOM 3989 C C . PHE A 1 492 ? 17.501 -0.653 21.571 1.00 81.06 492 PHE A C 1
ATOM 3991 O O . PHE A 1 492 ? 18.458 0.048 21.217 1.00 81.06 492 PHE A O 1
ATOM 3998 N N . LYS A 1 493 ? 16.601 -0.281 22.486 1.00 83.44 493 LYS A N 1
ATOM 3999 C CA . LYS A 1 493 ? 16.718 0.902 23.346 1.00 83.44 493 LYS A CA 1
ATOM 4000 C C . LYS A 1 493 ? 17.136 2.152 22.547 1.00 83.44 493 LYS A C 1
ATOM 4002 O O . LYS A 1 493 ? 16.636 2.386 21.445 1.00 83.44 493 LYS A O 1
ATOM 4007 N N . LEU A 1 494 ? 18.105 2.912 23.057 1.00 79.38 494 LEU A N 1
ATOM 4008 C CA . LEU A 1 494 ? 18.658 4.117 22.426 1.00 79.38 494 LEU A CA 1
ATOM 4009 C C . LEU A 1 494 ? 19.905 3.857 21.554 1.00 79.38 494 LEU A C 1
ATOM 4011 O O . LEU A 1 494 ? 20.493 4.802 21.040 1.00 79.38 494 LEU A O 1
ATOM 4015 N N . ALA A 1 495 ? 20.335 2.602 21.371 1.00 73.38 495 ALA A N 1
ATOM 4016 C CA . ALA A 1 495 ? 21.628 2.274 20.745 1.00 73.38 495 ALA A CA 1
ATOM 4017 C C . ALA A 1 495 ? 21.728 2.598 19.238 1.00 73.38 495 ALA A C 1
ATOM 4019 O O . ALA A 1 495 ? 22.806 2.543 18.661 1.00 73.38 495 ALA A O 1
ATOM 4020 N N . TRP A 1 496 ? 20.605 2.901 18.588 1.00 73.12 496 TRP A N 1
ATOM 4021 C CA . TRP A 1 496 ? 20.521 3.161 17.147 1.00 73.12 496 TRP A CA 1
ATOM 4022 C C . TRP A 1 496 ? 20.657 4.649 16.786 1.00 73.12 496 TRP A C 1
ATOM 4024 O O . TRP A 1 496 ? 20.911 4.971 15.628 1.00 73.12 496 TRP A O 1
ATOM 4034 N N . LEU A 1 497 ? 20.499 5.552 17.761 1.00 74.50 497 LEU A N 1
ATOM 4035 C CA . LEU A 1 497 ? 20.628 6.994 17.560 1.00 74.50 497 LEU A CA 1
ATOM 4036 C C . LEU A 1 497 ? 22.069 7.423 17.816 1.00 74.50 497 LEU A C 1
ATOM 4038 O O . LEU A 1 497 ? 22.521 7.452 18.959 1.00 74.50 497 LEU A O 1
ATOM 4042 N N . LYS A 1 498 ? 22.777 7.750 16.730 1.00 72.19 498 LYS A N 1
ATOM 4043 C CA . LYS A 1 498 ? 24.127 8.338 16.769 1.00 72.19 498 LYS A CA 1
ATOM 4044 C C . LYS A 1 498 ? 24.090 9.840 17.104 1.00 72.19 498 LYS A C 1
ATOM 4046 O O . LYS A 1 498 ? 25.055 10.375 17.631 1.00 72.19 498 LYS A O 1
ATOM 4051 N N . ASP A 1 499 ? 22.974 10.494 16.796 1.00 78.56 499 ASP A N 1
ATOM 4052 C CA . ASP A 1 499 ? 22.715 11.920 17.012 1.00 78.56 499 ASP A CA 1
ATOM 4053 C C . ASP A 1 499 ? 22.298 12.180 18.472 1.00 78.56 499 ASP A C 1
ATOM 4055 O O . ASP A 1 499 ? 21.347 11.559 18.961 1.00 78.56 499 ASP A O 1
ATOM 4059 N N . SER A 1 500 ? 23.017 13.066 19.175 1.00 77.81 500 SER A N 1
ATOM 4060 C CA . SER A 1 500 ? 22.786 13.317 20.603 1.00 77.81 500 SER A CA 1
ATOM 4061 C C . SER A 1 500 ? 21.469 14.036 20.881 1.00 77.81 500 SER A C 1
ATOM 4063 O O . SER A 1 500 ? 20.825 13.726 21.878 1.00 77.81 500 SER A O 1
ATOM 4065 N N . GLU A 1 501 ? 21.043 14.945 20.002 1.00 81.94 501 GLU A N 1
ATOM 4066 C CA . GLU A 1 501 ? 19.818 15.732 20.178 1.00 81.94 501 GLU A CA 1
ATOM 4067 C C . GLU A 1 501 ? 18.586 14.839 20.006 1.00 81.94 501 GLU A C 1
ATOM 4069 O O . GLU A 1 501 ? 17.701 14.787 20.862 1.00 81.94 501 GLU A O 1
ATOM 4074 N N . LYS A 1 502 ? 18.576 14.018 18.948 1.00 80.81 502 LYS A N 1
ATOM 4075 C CA . LYS A 1 502 ? 17.506 13.032 18.721 1.00 80.81 502 LYS A CA 1
ATOM 4076 C C . LYS A 1 502 ? 17.436 11.995 19.832 1.00 80.81 502 LYS A C 1
ATOM 4078 O O . LYS A 1 502 ? 16.354 11.514 20.166 1.00 80.81 502 LYS A O 1
ATOM 4083 N N . ARG A 1 503 ? 18.588 11.619 20.389 1.00 81.06 503 ARG A N 1
ATOM 4084 C CA . ARG A 1 503 ? 18.665 10.677 21.505 1.00 81.06 503 ARG A CA 1
ATOM 4085 C C . ARG A 1 503 ? 18.043 11.261 22.773 1.00 81.06 503 ARG A C 1
ATOM 4087 O O . ARG A 1 503 ? 17.268 10.557 23.415 1.00 81.06 503 ARG A O 1
ATOM 4094 N N . GLU A 1 504 ? 18.345 12.513 23.104 1.00 82.00 504 GLU A N 1
ATOM 4095 C CA . GLU A 1 504 ? 17.752 13.216 24.247 1.00 82.00 504 GLU A CA 1
ATOM 4096 C C . GLU A 1 504 ? 16.237 13.388 24.073 1.00 82.00 504 GLU A C 1
ATOM 4098 O O . GLU A 1 504 ? 15.465 13.054 24.970 1.00 82.00 504 GLU A O 1
ATOM 4103 N N . GLN A 1 505 ? 15.791 13.798 22.882 1.00 83.50 505 GLN A N 1
ATOM 4104 C CA . GLN A 1 505 ? 14.367 13.900 22.557 1.00 83.50 505 GLN A CA 1
ATOM 4105 C C . GLN A 1 505 ? 13.636 12.560 22.741 1.00 83.50 505 GLN A C 1
ATOM 4107 O O . GLN A 1 505 ? 12.566 12.505 23.349 1.00 83.50 505 GLN A O 1
ATOM 4112 N N . ALA A 1 506 ? 14.221 11.468 22.244 1.00 83.38 506 ALA A N 1
ATOM 4113 C CA . ALA A 1 506 ? 13.648 10.134 22.370 1.00 83.38 506 ALA A CA 1
ATOM 4114 C C . ALA A 1 506 ? 13.591 9.653 23.829 1.00 83.38 506 ALA A C 1
ATOM 4116 O O . ALA A 1 506 ? 12.642 8.968 24.208 1.00 83.38 506 ALA A O 1
ATOM 4117 N N . GLU A 1 507 ? 14.587 10.001 24.644 1.00 82.69 507 GLU A N 1
ATOM 4118 C CA . GLU A 1 507 ? 14.606 9.705 26.076 1.00 82.69 507 GLU A CA 1
ATOM 4119 C C . GLU A 1 507 ? 13.520 10.496 26.828 1.00 82.69 507 GLU A C 1
ATOM 4121 O O . GLU A 1 507 ? 12.755 9.903 27.593 1.00 82.69 507 GLU A O 1
ATOM 4126 N N . ASN A 1 508 ? 13.365 11.789 26.534 1.00 84.31 508 ASN A N 1
ATOM 4127 C CA . ASN A 1 508 ? 12.318 12.633 27.115 1.00 84.31 508 ASN A CA 1
ATOM 4128 C C . ASN A 1 508 ? 10.911 12.096 26.818 1.00 84.31 508 ASN A C 1
ATOM 4130 O O . ASN A 1 508 ? 10.092 11.988 27.730 1.00 84.31 508 ASN A O 1
ATOM 4134 N N . TRP A 1 509 ? 10.644 11.652 25.585 1.00 86.25 509 TRP A N 1
ATOM 4135 C CA . TRP A 1 509 ? 9.356 11.037 25.242 1.00 86.25 509 TRP A CA 1
ATOM 4136 C C . TRP A 1 509 ? 9.052 9.767 26.039 1.00 86.25 509 TRP A C 1
ATOM 4138 O O . TRP A 1 509 ? 7.890 9.522 26.360 1.00 86.25 509 TRP A O 1
ATOM 4148 N N . VAL A 1 510 ? 10.061 8.952 26.368 1.00 83.75 510 VAL A N 1
ATOM 4149 C CA . VAL A 1 510 ? 9.850 7.762 27.209 1.00 83.75 510 VAL A CA 1
ATOM 4150 C C . VAL A 1 510 ? 9.466 8.177 28.627 1.00 83.75 510 VAL A C 1
ATOM 4152 O O . VAL A 1 510 ? 8.584 7.554 29.212 1.00 83.75 510 VAL A O 1
ATOM 4155 N N . TYR A 1 511 ? 10.091 9.222 29.174 1.00 83.00 511 TYR A N 1
ATOM 4156 C CA . TYR A 1 511 ? 9.751 9.728 30.504 1.00 83.00 511 TYR A CA 1
ATOM 4157 C C . TYR A 1 511 ? 8.355 10.362 30.562 1.00 83.00 511 TYR A C 1
ATOM 4159 O O . TYR A 1 511 ? 7.668 10.175 31.560 1.00 83.00 511 TYR A O 1
ATOM 4167 N N . GLU A 1 512 ? 7.911 11.053 29.508 1.00 83.62 512 GLU A N 1
ATOM 4168 C CA . GLU A 1 512 ? 6.563 11.644 29.424 1.00 83.62 512 GLU A CA 1
ATOM 4169 C C . GLU A 1 512 ? 5.428 10.607 29.480 1.00 83.62 512 GLU A C 1
ATOM 4171 O O . GLU A 1 512 ? 4.363 10.886 30.023 1.00 83.62 512 GLU A O 1
ATOM 4176 N N . GLU A 1 513 ? 5.628 9.411 28.917 1.00 81.69 513 GLU A N 1
ATOM 4177 C CA . GLU A 1 513 ? 4.598 8.358 28.873 1.00 81.69 513 GLU A CA 1
ATOM 4178 C C . GLU A 1 513 ? 4.463 7.580 30.194 1.00 81.69 513 GLU A C 1
ATOM 4180 O O . GLU A 1 513 ? 3.632 6.672 30.312 1.00 81.69 513 GLU A O 1
ATOM 4185 N N . ILE A 1 514 ? 5.285 7.897 31.195 1.00 77.69 514 ILE A N 1
ATOM 4186 C CA . ILE A 1 514 ? 5.317 7.184 32.467 1.00 77.69 514 ILE A CA 1
ATOM 4187 C C . ILE A 1 514 ? 4.593 8.018 33.519 1.00 77.69 514 ILE A C 1
ATOM 4189 O O . ILE A 1 514 ? 4.922 9.187 33.701 1.00 77.69 514 ILE A O 1
ATOM 4193 N N . PRO A 1 515 ? 3.607 7.446 34.236 1.00 64.62 515 PRO A N 1
ATOM 4194 C CA . PRO A 1 515 ? 2.874 8.191 35.248 1.00 64.62 515 PRO A CA 1
ATOM 4195 C C . PRO A 1 515 ? 3.823 8.748 36.316 1.00 64.62 515 PRO A C 1
ATOM 4197 O O . PRO A 1 515 ? 4.535 7.980 36.972 1.00 64.62 515 PRO A O 1
ATOM 4200 N N . SER A 1 516 ? 3.807 10.070 36.512 1.00 52.56 516 SER A N 1
ATOM 4201 C CA . SER A 1 516 ? 4.520 10.716 37.616 1.00 52.56 516 SER A CA 1
ATOM 4202 C C . SER A 1 516 ? 4.086 10.115 38.959 1.00 52.56 516 SER A C 1
ATOM 4204 O O . SER A 1 516 ? 2.904 9.801 39.142 1.00 52.56 516 SER A O 1
ATOM 4206 N N . PRO A 1 517 ? 4.998 9.972 39.937 1.00 45.81 517 PRO A N 1
ATOM 4207 C CA . PRO A 1 517 ? 4.617 9.588 41.288 1.00 45.81 517 PRO A CA 1
ATOM 4208 C C . PRO A 1 517 ? 3.732 10.692 41.880 1.00 45.81 517 PRO A C 1
ATOM 4210 O O . PRO A 1 517 ? 4.238 11.740 42.261 1.00 45.81 517 PRO A O 1
ATOM 4213 N N . ASN A 1 518 ? 2.412 10.489 41.937 1.00 34.69 518 ASN A N 1
ATOM 4214 C CA . ASN A 1 518 ? 1.502 11.415 42.614 1.00 34.69 518 ASN A CA 1
ATOM 4215 C C . ASN A 1 518 ? 1.768 11.363 44.130 1.00 34.69 518 ASN A C 1
ATOM 4217 O O . ASN A 1 518 ? 1.480 10.339 44.757 1.00 34.69 518 ASN A O 1
ATOM 4221 N N . PRO A 1 519 ? 2.247 12.442 44.772 1.00 40.69 519 PRO A N 1
ATOM 4222 C CA . PRO A 1 519 ? 2.286 12.520 46.217 1.00 40.69 519 PRO A CA 1
ATOM 4223 C C . PRO A 1 519 ? 0.938 13.074 46.675 1.00 40.69 519 PRO A C 1
ATOM 4225 O O . PRO A 1 519 ? 0.793 14.289 46.776 1.00 40.69 519 PRO A O 1
ATOM 4228 N N . LYS A 1 520 ? -0.054 12.193 46.874 1.00 35.84 520 LYS A N 1
ATOM 4229 C CA . LYS A 1 520 ? -1.211 12.334 47.792 1.00 35.84 520 LYS A CA 1
ATOM 4230 C C . LYS A 1 520 ? -2.336 11.372 47.399 1.00 35.84 520 LYS A C 1
ATOM 4232 O O . LYS A 1 520 ? -3.114 11.654 46.499 1.00 35.84 520 LYS A O 1
ATOM 4237 N N . MET A 1 521 ? -2.458 10.288 48.156 1.00 28.94 521 MET A N 1
ATOM 4238 C CA . MET A 1 521 ? -3.729 9.853 48.745 1.00 28.94 521 MET A CA 1
ATOM 4239 C C . MET A 1 521 ? -3.405 8.815 49.821 1.00 28.94 521 MET A C 1
ATOM 4241 O O . MET A 1 521 ? -3.265 7.626 49.559 1.00 28.94 521 MET A O 1
ATOM 4245 N N . GLN A 1 522 ? -3.237 9.299 51.053 1.00 35.03 522 GLN A N 1
ATOM 4246 C CA . GLN A 1 522 ? -3.529 8.479 52.218 1.00 35.03 522 GLN A CA 1
ATOM 4247 C C . GLN A 1 522 ? -5.046 8.314 52.256 1.00 35.03 522 GLN A C 1
ATOM 4249 O O . GLN A 1 522 ? -5.761 9.268 52.549 1.00 35.03 522 GLN A O 1
ATOM 4254 N N . THR A 1 523 ? -5.527 7.111 51.978 1.00 29.03 523 THR A N 1
ATOM 4255 C CA . THR A 1 523 ? -6.799 6.643 52.526 1.00 29.03 523 THR A CA 1
ATOM 4256 C C . THR A 1 523 ? -6.587 5.226 53.025 1.00 29.03 523 THR A C 1
ATOM 4258 O O . THR A 1 523 ? -6.401 4.284 52.261 1.00 29.03 523 THR A O 1
ATOM 4261 N N . SER A 1 524 ? -6.546 5.154 54.348 1.00 33.75 524 SER A N 1
ATOM 4262 C CA . SER A 1 524 ? -6.635 3.993 55.218 1.00 33.75 524 SER A CA 1
ATOM 4263 C C . SER A 1 524 ? -7.796 3.064 54.866 1.00 33.75 524 SER A C 1
ATOM 4265 O O . SER A 1 524 ? -8.911 3.532 54.641 1.00 33.75 524 SER A O 1
ATOM 4267 N N . GLY A 1 525 ? -7.549 1.757 54.939 1.00 26.97 525 GLY A N 1
ATOM 4268 C CA . GLY A 1 525 ? -8.591 0.734 54.896 1.00 26.97 525 GLY A CA 1
ATOM 4269 C C . GLY A 1 525 ? -8.011 -0.661 54.704 1.00 26.97 525 GLY A C 1
ATOM 4270 O O . GLY A 1 525 ? -8.133 -1.231 53.627 1.00 26.97 525 GLY A O 1
ATOM 4271 N N . ALA A 1 526 ? -7.339 -1.178 55.733 1.00 33.12 526 ALA A N 1
ATOM 4272 C CA . ALA A 1 526 ? -6.954 -2.582 55.822 1.00 33.12 526 ALA A CA 1
ATOM 4273 C C . ALA A 1 526 ? -8.178 -3.450 56.163 1.00 33.12 526 ALA A C 1
ATOM 4275 O O . ALA A 1 526 ? -8.964 -3.060 57.026 1.00 33.12 526 ALA A O 1
ATOM 4276 N N . ALA A 1 527 ? -8.298 -4.614 55.517 1.00 27.89 527 ALA A N 1
ATOM 4277 C CA . ALA A 1 527 ? -8.991 -5.796 56.036 1.00 27.89 527 ALA A CA 1
ATOM 4278 C C . ALA A 1 527 ? -8.573 -7.049 55.233 1.00 27.89 527 ALA A C 1
ATOM 4280 O O . ALA A 1 527 ? -9.091 -7.311 54.152 1.00 27.89 527 ALA A O 1
ATOM 4281 N N . ASP A 1 528 ? -7.546 -7.720 55.758 1.00 27.72 528 ASP A N 1
ATOM 4282 C CA . ASP A 1 528 ? -7.395 -9.161 56.021 1.00 27.72 528 ASP A CA 1
ATOM 4283 C C . ASP A 1 528 ? -7.873 -10.236 55.025 1.00 27.72 528 ASP A C 1
ATOM 4285 O O . ASP A 1 528 ? -9.053 -10.337 54.694 1.00 27.72 528 ASP A O 1
ATOM 4289 N N . LEU A 1 529 ? -6.932 -11.135 54.676 1.00 31.48 529 LEU A N 1
ATOM 4290 C CA . LEU A 1 529 ? -6.880 -12.575 55.052 1.00 31.48 529 LEU A CA 1
ATOM 4291 C C . LEU A 1 529 ? -5.751 -13.261 54.234 1.00 31.48 529 LEU A C 1
ATOM 4293 O O . LEU A 1 529 ? -5.842 -13.349 53.013 1.00 31.48 529 LEU A O 1
ATOM 4297 N N . GLU A 1 530 ? -4.555 -13.456 54.817 1.00 31.16 530 GLU A N 1
ATOM 4298 C CA . GLU A 1 530 ? -3.994 -14.728 55.359 1.00 31.16 530 GLU A CA 1
ATOM 4299 C C . GLU A 1 530 ? -3.869 -15.886 54.330 1.00 31.16 530 GLU A C 1
ATOM 4301 O O . GLU A 1 530 ? -4.830 -16.223 53.655 1.00 31.16 530 GLU A O 1
ATOM 4306 N N . TYR A 1 531 ? -2.734 -16.584 54.143 1.00 30.55 531 TYR A N 1
ATOM 4307 C CA . TYR A 1 531 ? -1.869 -17.194 55.164 1.00 30.55 531 TYR A CA 1
ATOM 4308 C C . TYR A 1 531 ? -0.460 -17.588 54.633 1.00 30.55 531 TYR A C 1
ATOM 4310 O O . TYR A 1 531 ? -0.318 -18.084 53.517 1.00 30.55 531 TYR A O 1
ATOM 4318 N N . ASN A 1 532 ? 0.527 -17.363 55.510 1.00 29.27 532 ASN A N 1
ATOM 4319 C CA . ASN A 1 532 ? 1.921 -17.830 55.675 1.00 29.27 532 ASN A CA 1
ATOM 4320 C C . ASN A 1 532 ? 2.634 -18.733 54.643 1.00 29.27 532 ASN A C 1
ATOM 4322 O O . ASN A 1 532 ? 2.220 -19.865 54.400 1.00 29.27 532 ASN A O 1
ATOM 4326 N N . ASP A 1 533 ? 3.864 -18.327 54.290 1.00 26.62 533 ASP A N 1
ATOM 4327 C CA . ASP A 1 533 ? 4.978 -19.258 54.059 1.00 26.62 533 ASP A CA 1
ATOM 4328 C C . ASP A 1 533 ? 6.139 -18.989 55.045 1.00 26.62 533 ASP A C 1
ATOM 4330 O O . ASP A 1 533 ? 6.388 -17.874 55.502 1.00 26.62 533 ASP A O 1
ATOM 4334 N N . PHE A 1 534 ? 6.812 -20.074 55.392 1.00 32.34 534 PHE A N 1
ATOM 4335 C CA . PHE A 1 534 ? 7.475 -20.473 56.634 1.00 32.34 534 PHE A CA 1
ATOM 4336 C C . PHE A 1 534 ? 8.891 -19.890 56.862 1.00 32.34 534 PHE A C 1
ATOM 4338 O O . PHE A 1 534 ? 9.568 -20.259 57.820 1.00 32.34 534 PHE A O 1
ATOM 4345 N N . PHE A 1 535 ? 9.347 -18.951 56.025 1.00 28.59 535 PHE A N 1
ATOM 4346 C CA . PHE A 1 535 ? 10.727 -18.427 56.025 1.00 28.59 535 PHE A CA 1
ATOM 4347 C C . PHE A 1 535 ? 10.818 -16.902 56.185 1.00 28.59 535 PHE A C 1
ATOM 4349 O O . PHE A 1 535 ? 11.513 -16.224 55.428 1.00 28.59 535 PHE A O 1
ATOM 4356 N N . CYS A 1 536 ? 10.164 -16.338 57.202 1.00 30.34 536 CYS A N 1
ATOM 4357 C CA . CYS A 1 536 ? 10.356 -14.930 57.557 1.00 30.34 536 CYS A CA 1
ATOM 4358 C C . CYS A 1 536 ? 11.672 -14.743 58.340 1.00 30.34 536 CYS A C 1
ATOM 4360 O O . CYS A 1 536 ? 11.684 -14.500 59.545 1.00 30.34 536 CYS A O 1
ATOM 4362 N N . LEU A 1 537 ? 12.807 -14.891 57.649 1.00 30.42 537 LEU A N 1
ATOM 4363 C CA . LEU A 1 537 ? 14.057 -14.286 58.093 1.00 30.42 537 LEU A CA 1
ATOM 4364 C C . LEU A 1 537 ? 13.925 -12.787 57.842 1.00 30.42 537 LEU A C 1
ATOM 4366 O O . LEU A 1 537 ? 13.831 -12.355 56.694 1.00 30.42 537 LEU A O 1
ATOM 4370 N N . THR A 1 538 ? 13.915 -12.002 58.917 1.00 35.28 538 THR A N 1
ATOM 4371 C CA . THR A 1 538 ? 14.097 -10.549 58.889 1.00 35.28 538 THR A CA 1
ATOM 4372 C C . THR A 1 538 ? 15.434 -10.214 58.233 1.00 35.28 538 THR A C 1
ATOM 4374 O O . THR A 1 538 ? 16.438 -9.986 58.903 1.00 35.28 538 THR A O 1
ATOM 4377 N N . PHE A 1 539 ? 15.453 -10.171 56.906 1.00 30.38 539 PHE A N 1
ATOM 4378 C CA . PHE A 1 539 ? 16.338 -9.276 56.196 1.00 30.38 539 PHE A CA 1
ATOM 4379 C C . PHE A 1 539 ? 15.628 -7.932 56.172 1.00 30.38 539 PHE A C 1
ATOM 4381 O O . PHE A 1 539 ? 14.636 -7.754 55.468 1.00 30.38 539 PHE A O 1
ATOM 4388 N N . ASN A 1 540 ? 16.148 -6.992 56.959 1.00 34.78 540 ASN A N 1
ATOM 4389 C CA . ASN A 1 540 ? 15.997 -5.571 56.682 1.00 34.78 540 ASN A CA 1
ATOM 4390 C C . ASN A 1 540 ? 16.591 -5.316 55.290 1.00 34.78 540 ASN A C 1
ATOM 4392 O O . ASN A 1 540 ? 17.746 -4.924 55.150 1.00 34.78 540 ASN A O 1
ATOM 4396 N N . ALA A 1 541 ? 15.830 -5.628 54.249 1.00 31.28 541 ALA A N 1
ATOM 4397 C CA . ALA A 1 541 ? 16.041 -5.045 52.952 1.00 31.28 541 ALA A CA 1
ATOM 4398 C C . ALA A 1 541 ? 15.372 -3.677 53.030 1.00 31.28 541 ALA A C 1
ATOM 4400 O O . ALA A 1 541 ? 14.145 -3.585 53.073 1.00 31.28 541 ALA A O 1
ATOM 4401 N N . ASP A 1 542 ? 16.182 -2.623 53.045 1.00 32.84 542 ASP A N 1
ATOM 4402 C CA . ASP A 1 542 ? 15.784 -1.347 52.463 1.00 32.84 542 ASP A CA 1
ATOM 4403 C C . ASP A 1 542 ? 15.357 -1.621 51.013 1.00 32.84 542 ASP A C 1
ATOM 4405 O O . ASP A 1 542 ? 16.127 -1.497 50.060 1.00 32.84 542 ASP A O 1
ATOM 4409 N N . VAL A 1 543 ? 14.114 -2.063 50.824 1.00 37.72 543 VAL A N 1
ATOM 4410 C CA . VAL A 1 543 ? 13.470 -2.080 49.519 1.00 37.72 543 VAL A CA 1
ATOM 4411 C C . VAL A 1 543 ? 13.012 -0.651 49.287 1.00 37.72 543 VAL A C 1
ATOM 4413 O O . VAL A 1 543 ? 11.834 -0.318 49.389 1.00 37.72 543 VAL A O 1
ATOM 4416 N N . HIS A 1 544 ? 13.965 0.214 48.944 1.00 39.56 544 HIS A N 1
ATOM 4417 C CA . HIS A 1 544 ? 13.654 1.330 48.070 1.00 39.56 544 HIS A CA 1
ATOM 4418 C C . HIS A 1 544 ? 13.063 0.718 46.795 1.00 39.56 544 HIS A C 1
ATOM 4420 O O . HIS A 1 544 ? 13.787 0.278 45.898 1.00 39.56 544 HIS A O 1
ATOM 4426 N N . THR A 1 545 ? 11.734 0.625 46.717 1.00 45.38 545 THR A N 1
ATOM 4427 C CA . THR A 1 545 ? 11.041 0.383 45.455 1.00 45.38 545 THR A CA 1
ATOM 4428 C C . THR A 1 545 ? 11.405 1.549 44.551 1.00 45.38 545 THR A C 1
ATOM 4430 O O . THR A 1 545 ? 10.846 2.637 44.688 1.00 45.38 545 THR A O 1
ATOM 4433 N N . LYS A 1 546 ? 12.406 1.344 43.688 1.00 57.00 546 LYS A N 1
ATOM 4434 C CA . LYS A 1 546 ? 12.875 2.351 42.734 1.00 57.00 546 LYS A CA 1
ATOM 4435 C C . LYS A 1 546 ? 11.671 2.941 42.017 1.00 57.00 546 LYS A C 1
ATOM 4437 O O . LYS A 1 546 ? 10.799 2.183 41.582 1.00 57.00 546 LYS A O 1
ATOM 4442 N N . THR A 1 547 ? 11.604 4.259 41.898 1.00 66.12 547 THR A N 1
ATOM 4443 C CA . THR A 1 547 ? 10.482 4.912 41.211 1.00 66.12 547 THR A CA 1
ATOM 4444 C C . THR A 1 547 ? 10.402 4.438 39.748 1.00 66.12 547 THR A C 1
ATOM 4446 O O . THR A 1 547 ? 11.423 4.026 39.187 1.00 66.12 547 THR A O 1
ATOM 4449 N N . PRO A 1 548 ? 9.232 4.488 39.080 1.00 64.44 548 PRO A N 1
ATOM 4450 C CA . PRO A 1 548 ? 9.127 4.142 37.659 1.00 64.44 548 PRO A CA 1
ATOM 4451 C C . PRO A 1 548 ? 10.171 4.859 36.783 1.00 64.44 548 PRO A C 1
ATOM 4453 O O . PRO A 1 548 ? 10.763 4.233 35.908 1.00 64.44 548 PRO A O 1
ATOM 4456 N N . HIS A 1 549 ? 10.485 6.123 37.089 1.00 70.31 549 HIS A N 1
ATOM 4457 C CA . HIS A 1 549 ? 11.543 6.892 36.424 1.00 70.31 549 HIS A CA 1
ATOM 4458 C C . HIS A 1 549 ? 12.954 6.330 36.660 1.00 70.31 549 HIS A C 1
ATOM 4460 O O . HIS A 1 549 ? 13.731 6.202 35.714 1.00 70.31 549 HIS A O 1
ATOM 4466 N N . GLU A 1 550 ? 13.302 5.948 37.892 1.00 67.06 550 GLU A N 1
ATOM 4467 C CA . GLU A 1 550 ? 14.601 5.324 38.186 1.00 67.06 550 GLU A CA 1
ATOM 4468 C C . GLU A 1 550 ? 14.757 3.974 37.480 1.00 67.06 550 GLU A C 1
ATOM 4470 O O . GLU A 1 550 ? 15.837 3.644 36.989 1.00 67.06 550 GLU A O 1
ATOM 4475 N N . GLN A 1 551 ? 13.673 3.202 37.374 1.00 70.44 551 GLN A N 1
ATOM 4476 C CA . GLN A 1 551 ? 13.673 1.921 36.666 1.00 70.44 551 GLN A CA 1
ATOM 4477 C C . GLN A 1 551 ? 13.852 2.094 35.153 1.00 70.44 551 GLN A C 1
ATOM 4479 O O . GLN A 1 551 ? 14.510 1.271 34.520 1.00 70.44 551 GLN A O 1
ATOM 4484 N N . VAL A 1 552 ? 13.335 3.178 34.574 1.00 73.88 552 VAL A N 1
ATOM 4485 C CA . VAL A 1 552 ? 13.536 3.527 33.156 1.00 73.88 552 VAL A CA 1
ATOM 4486 C C . VAL A 1 552 ? 14.964 3.943 32.893 1.00 73.88 552 VAL A C 1
ATOM 4488 O O . VAL A 1 552 ? 15.575 3.449 31.950 1.00 73.88 552 VAL A O 1
ATOM 4491 N N . LYS A 1 553 ? 15.531 4.778 33.764 1.00 74.62 553 LYS A N 1
ATOM 4492 C CA . LYS A 1 553 ? 16.935 5.176 33.671 1.00 74.62 553 LYS A CA 1
ATOM 4493 C C . LYS A 1 553 ? 17.862 3.960 33.727 1.00 74.62 553 LYS A C 1
ATOM 4495 O O . LYS A 1 553 ? 18.816 3.862 32.956 1.00 74.62 553 LYS A O 1
ATOM 4500 N N . ILE A 1 554 ? 17.554 2.992 34.592 1.00 75.00 554 ILE A N 1
ATOM 4501 C CA . ILE A 1 554 ? 18.259 1.704 34.641 1.00 75.00 554 ILE A CA 1
ATOM 4502 C C . ILE A 1 554 ? 18.048 0.921 33.342 1.00 75.00 554 ILE A C 1
ATOM 4504 O O . ILE A 1 554 ? 19.015 0.504 32.716 1.00 75.00 554 ILE A O 1
ATOM 4508 N N . PHE A 1 555 ? 16.810 0.777 32.872 1.00 79.00 555 PHE A N 1
ATOM 4509 C CA . PHE A 1 555 ? 16.519 0.055 31.633 1.00 79.00 555 PHE A CA 1
ATOM 4510 C C . PHE A 1 555 ? 17.263 0.633 30.419 1.00 79.00 555 PHE A C 1
ATOM 4512 O O . PHE A 1 555 ? 17.841 -0.132 29.646 1.00 79.00 555 PHE A O 1
ATOM 4519 N N . LEU A 1 556 ? 17.280 1.959 30.262 1.00 75.88 556 LEU A N 1
ATOM 4520 C CA . LEU A 1 556 ? 17.940 2.655 29.155 1.00 75.88 556 LEU A CA 1
ATOM 4521 C C . LEU A 1 556 ? 19.474 2.597 29.240 1.00 75.88 556 LEU A C 1
ATOM 4523 O O . LEU A 1 556 ? 20.130 2.650 28.199 1.00 75.88 556 LEU A O 1
ATOM 4527 N N . SER A 1 557 ? 20.038 2.469 30.446 1.00 71.56 557 SER A N 1
ATOM 4528 C CA . SER A 1 557 ? 21.488 2.342 30.673 1.00 71.56 557 SER A CA 1
ATOM 4529 C C . SER A 1 557 ? 21.998 0.898 30.641 1.00 71.56 557 SER A C 1
ATOM 4531 O O . SER A 1 557 ? 23.180 0.669 30.392 1.00 71.56 557 SER A O 1
ATOM 4533 N N . GLU A 1 558 ? 21.128 -0.091 30.849 1.00 74.75 558 GLU A N 1
ATOM 4534 C CA . GLU A 1 558 ? 21.480 -1.505 30.743 1.00 74.75 558 GLU A CA 1
ATOM 4535 C C . GLU A 1 558 ? 21.833 -1.917 29.305 1.00 74.75 558 GLU A C 1
ATOM 4537 O O . GLU A 1 558 ? 21.233 -1.450 28.331 1.00 74.75 558 GLU A O 1
ATOM 4542 N N . GLN A 1 559 ? 22.715 -2.912 29.172 1.00 68.44 559 GLN A N 1
ATOM 4543 C CA . GLN A 1 559 ? 23.018 -3.530 27.880 1.00 68.44 559 GLN A CA 1
ATOM 4544 C C . GLN A 1 559 ? 21.759 -4.135 27.226 1.00 68.44 559 GLN A C 1
ATOM 4546 O O . GLN A 1 559 ? 20.818 -4.526 27.933 1.00 68.44 559 GLN A O 1
ATOM 4551 N N . PRO A 1 560 ? 21.694 -4.196 25.885 1.00 66.31 560 PRO A N 1
ATOM 4552 C CA . PRO A 1 560 ? 20.563 -4.796 25.192 1.00 66.31 560 PRO A CA 1
ATOM 4553 C C . PRO A 1 560 ? 20.384 -6.286 25.523 1.00 66.31 560 PRO A C 1
ATOM 4555 O O . PRO A 1 560 ? 21.361 -7.027 25.600 1.00 66.31 560 PRO A O 1
ATOM 4558 N N . LYS A 1 561 ? 19.135 -6.728 25.709 1.00 68.81 561 LYS A N 1
ATOM 4559 C CA . LYS A 1 561 ? 18.762 -8.112 26.081 1.00 68.81 561 LYS A CA 1
ATOM 4560 C C . LYS A 1 561 ? 17.650 -8.647 25.170 1.00 68.81 561 LYS A C 1
ATOM 4562 O O . LYS A 1 561 ? 17.011 -7.872 24.454 1.00 68.81 561 LYS A O 1
ATOM 4567 N N . GLU A 1 562 ? 17.407 -9.959 25.193 1.00 61.56 562 GLU A N 1
ATOM 4568 C CA . GLU A 1 562 ? 16.217 -10.552 24.559 1.00 61.56 562 GLU A CA 1
ATOM 4569 C C . GLU A 1 562 ? 14.919 -10.116 25.266 1.00 61.56 562 GLU A C 1
ATOM 4571 O O . GLU A 1 562 ? 14.946 -9.597 26.383 1.00 61.56 562 GLU A O 1
ATOM 4576 N N . THR A 1 563 ? 13.778 -10.262 24.585 1.00 59.44 563 THR A N 1
ATOM 4577 C CA . THR A 1 563 ? 12.470 -9.680 24.956 1.00 59.44 563 THR A CA 1
ATOM 4578 C C . THR A 1 563 ? 11.894 -10.137 26.300 1.00 59.44 563 THR A C 1
ATOM 4580 O O . THR A 1 563 ? 10.984 -9.487 26.809 1.00 59.44 563 THR A O 1
ATOM 4583 N N . ASP A 1 564 ? 12.445 -11.185 26.908 1.00 56.25 564 ASP A N 1
ATOM 4584 C CA . ASP A 1 564 ? 11.860 -11.867 28.070 1.00 56.25 564 ASP A CA 1
ATOM 4585 C C . ASP A 1 564 ? 12.181 -11.190 29.419 1.00 56.25 564 ASP A C 1
ATOM 4587 O O . ASP A 1 564 ? 11.804 -11.684 30.480 1.00 56.25 564 ASP A O 1
ATOM 4591 N N . SER A 1 565 ? 12.869 -10.043 29.411 1.00 58.44 565 SER A N 1
ATOM 4592 C CA . SER A 1 565 ? 13.360 -9.383 30.625 1.00 58.44 565 SER A CA 1
ATOM 4593 C C . SER A 1 565 ? 12.880 -7.931 30.723 1.00 58.44 565 SER A C 1
ATOM 4595 O O . SER A 1 565 ? 13.575 -6.999 30.321 1.00 58.44 565 SER A O 1
ATOM 4597 N N . PHE A 1 566 ? 11.682 -7.727 31.284 1.00 64.50 566 PHE A N 1
ATOM 4598 C CA . PHE A 1 566 ? 11.236 -6.411 31.756 1.00 64.50 566 PHE A CA 1
ATOM 4599 C C . PHE A 1 566 ? 11.291 -6.350 33.281 1.00 64.50 566 PHE A C 1
ATOM 4601 O O . PHE A 1 566 ? 10.593 -7.096 33.963 1.00 64.50 566 PHE A O 1
ATOM 4608 N N . SER A 1 567 ? 12.074 -5.412 33.812 1.00 60.03 567 SER A N 1
ATOM 4609 C CA . SER A 1 567 ? 12.231 -5.194 35.257 1.00 60.03 567 SER A CA 1
ATOM 4610 C C . SER A 1 567 ? 11.038 -4.468 35.900 1.00 60.03 567 SER A C 1
ATOM 4612 O O . SER A 1 567 ? 10.897 -4.485 37.117 1.00 60.03 567 SER A O 1
ATOM 4614 N N . CYS A 1 568 ? 10.179 -3.826 35.094 1.00 71.38 568 CYS A N 1
ATOM 4615 C CA . CYS A 1 568 ? 9.071 -2.979 35.544 1.00 71.38 568 CYS A CA 1
ATOM 4616 C C . CYS A 1 568 ? 7.770 -3.280 34.788 1.00 71.38 568 CYS A C 1
ATOM 4618 O O . CYS A 1 568 ? 7.770 -3.389 33.557 1.00 71.38 568 CYS A O 1
ATOM 4620 N N . SER A 1 569 ? 6.638 -3.306 35.501 1.00 77.25 569 SER A N 1
ATOM 4621 C CA . SER A 1 569 ? 5.306 -3.463 34.900 1.00 77.25 569 SER A CA 1
ATOM 4622 C C . SER A 1 569 ? 4.907 -2.286 33.997 1.00 77.25 569 SER A C 1
ATOM 4624 O O . SER A 1 569 ? 4.240 -2.506 32.987 1.00 77.25 569 SER A O 1
ATOM 4626 N N . ALA A 1 570 ? 5.351 -1.059 34.298 1.00 78.50 570 ALA A N 1
ATOM 4627 C CA . ALA A 1 570 ? 5.069 0.128 33.486 1.00 78.50 570 ALA A CA 1
ATOM 4628 C C . ALA A 1 570 ? 5.768 0.065 32.117 1.00 78.50 570 ALA A C 1
ATOM 4630 O O . ALA A 1 570 ? 5.117 0.229 31.087 1.00 78.50 570 ALA A O 1
ATOM 4631 N N . LEU A 1 571 ? 7.063 -0.278 32.092 1.00 81.25 571 LEU A N 1
ATOM 4632 C CA . LEU A 1 571 ? 7.816 -0.477 30.846 1.00 81.25 571 LEU A CA 1
ATOM 4633 C C . LEU A 1 571 ? 7.245 -1.623 30.007 1.00 81.25 571 LEU A C 1
ATOM 4635 O O . LEU A 1 571 ? 7.145 -1.496 28.791 1.00 81.25 571 LEU A O 1
ATOM 4639 N N . ARG A 1 572 ? 6.816 -2.717 30.649 1.00 84.81 572 ARG A N 1
ATOM 4640 C CA . ARG A 1 572 ? 6.149 -3.833 29.963 1.00 84.81 572 ARG A CA 1
ATOM 4641 C C . ARG A 1 572 ? 4.849 -3.383 29.294 1.00 84.81 572 ARG A C 1
ATOM 4643 O O . ARG A 1 572 ? 4.615 -3.723 28.139 1.00 84.81 572 ARG A O 1
ATOM 4650 N N . LYS A 1 573 ? 4.013 -2.602 29.988 1.00 86.38 573 LYS A N 1
ATOM 4651 C CA . LYS A 1 573 ? 2.780 -2.040 29.409 1.00 86.38 573 LYS A CA 1
ATOM 4652 C C . LYS A 1 573 ? 3.079 -1.104 28.239 1.00 86.38 573 LYS A C 1
ATOM 4654 O O . LYS A 1 573 ? 2.420 -1.207 27.209 1.00 86.38 573 LYS A O 1
ATOM 4659 N N . LEU A 1 574 ? 4.091 -0.245 28.368 1.00 86.50 574 LEU A N 1
ATOM 4660 C CA . LEU A 1 574 ? 4.502 0.675 27.306 1.00 86.50 574 LEU A CA 1
ATOM 4661 C C . LEU A 1 574 ? 5.050 -0.081 26.084 1.00 86.50 574 LEU A C 1
ATOM 4663 O O . LEU A 1 574 ? 4.698 0.237 24.948 1.00 86.50 574 LEU A O 1
ATOM 4667 N N . PHE A 1 575 ? 5.829 -1.143 26.312 1.00 89.38 575 PHE A N 1
ATOM 4668 C CA . PHE A 1 575 ? 6.253 -2.062 25.262 1.00 89.38 575 PHE A CA 1
ATOM 4669 C C . PHE A 1 575 ? 5.056 -2.659 24.533 1.00 89.38 575 PHE A C 1
ATOM 4671 O O . PHE A 1 575 ? 4.980 -2.511 23.318 1.00 89.38 575 PHE A O 1
ATOM 4678 N N . ILE A 1 576 ? 4.103 -3.257 25.254 1.00 90.12 576 ILE A N 1
ATOM 4679 C CA . ILE A 1 576 ? 2.907 -3.857 24.650 1.00 90.12 576 ILE A CA 1
ATOM 4680 C C . ILE A 1 576 ? 2.136 -2.804 23.839 1.00 90.12 576 ILE A C 1
ATOM 4682 O O . ILE A 1 576 ? 1.853 -3.043 22.668 1.00 90.12 576 ILE A O 1
ATOM 4686 N N . LYS A 1 577 ? 1.871 -1.616 24.397 1.00 90.19 577 LYS A N 1
ATOM 4687 C CA . LYS A 1 577 ? 1.144 -0.525 23.722 1.00 90.19 577 LYS A CA 1
ATOM 4688 C C . LYS A 1 577 ? 1.780 -0.141 22.380 1.00 90.19 577 LYS A C 1
ATOM 4690 O O . LYS A 1 577 ? 1.094 -0.128 21.362 1.00 90.19 577 LYS A O 1
ATOM 4695 N N . HIS A 1 578 ? 3.086 0.133 22.359 1.00 90.06 578 HIS A N 1
ATOM 4696 C CA . HIS A 1 578 ? 3.757 0.658 21.163 1.00 90.06 578 HIS A CA 1
ATOM 4697 C C . HIS A 1 578 ? 4.271 -0.421 20.193 1.00 90.06 578 HIS A C 1
ATOM 4699 O O . HIS A 1 578 ? 4.442 -0.141 19.010 1.00 90.06 578 HIS A O 1
ATOM 4705 N N . ASN A 1 579 ? 4.494 -1.662 20.643 1.00 91.44 579 ASN A N 1
ATOM 4706 C CA . ASN A 1 579 ? 5.014 -2.751 19.800 1.00 91.44 579 ASN A CA 1
ATOM 4707 C C . ASN A 1 579 ? 3.944 -3.710 19.260 1.00 91.44 579 ASN A C 1
ATOM 4709 O O . ASN A 1 579 ? 4.270 -4.590 18.453 1.00 91.44 579 ASN A O 1
ATOM 4713 N N . THR A 1 580 ? 2.684 -3.550 19.676 1.00 91.19 580 THR A N 1
ATOM 4714 C CA . THR A 1 580 ? 1.572 -4.370 19.173 1.00 91.19 580 THR A CA 1
ATOM 4715 C C . THR A 1 580 ? 1.319 -4.139 17.679 1.00 91.19 580 THR A C 1
ATOM 4717 O O . THR A 1 580 ? 1.046 -5.100 16.962 1.00 91.19 580 THR A O 1
ATOM 4720 N N . ALA A 1 581 ? 1.491 -2.907 17.189 1.00 89.00 581 ALA A N 1
ATOM 4721 C CA . ALA A 1 581 ? 1.398 -2.585 15.764 1.00 89.00 581 ALA A CA 1
ATOM 4722 C C . ALA A 1 581 ? 2.457 -3.316 14.913 1.00 89.00 581 ALA A C 1
ATOM 4724 O O . ALA A 1 581 ? 3.509 -3.733 15.410 1.00 89.00 581 ALA A O 1
ATOM 4725 N N . LEU A 1 582 ? 2.186 -3.461 13.612 1.00 87.81 582 LEU A N 1
ATOM 4726 C CA . LEU A 1 582 ? 3.073 -4.143 12.670 1.00 87.81 582 LEU A CA 1
ATOM 4727 C C . LEU A 1 582 ? 3.655 -3.166 11.648 1.00 87.81 582 LEU A C 1
ATOM 4729 O O . LEU A 1 582 ? 2.935 -2.316 11.137 1.00 87.81 582 LEU A O 1
ATOM 4733 N N . PRO A 1 583 ? 4.929 -3.319 11.252 1.00 86.38 583 PRO A N 1
ATOM 4734 C CA . PRO A 1 583 ? 5.479 -2.535 10.149 1.00 86.38 583 PRO A CA 1
ATOM 4735 C C . PRO A 1 583 ? 4.886 -2.939 8.785 1.00 86.38 583 PRO A C 1
ATOM 4737 O O . PRO A 1 583 ? 5.082 -2.225 7.804 1.00 86.38 583 PRO A O 1
ATOM 4740 N N . THR A 1 584 ? 4.163 -4.064 8.701 1.00 84.81 584 THR A N 1
ATOM 4741 C CA . THR A 1 584 ? 3.695 -4.667 7.448 1.00 84.81 584 THR A CA 1
ATOM 4742 C C . THR A 1 584 ? 2.207 -5.034 7.465 1.00 84.81 584 THR A C 1
ATOM 4744 O O . THR A 1 584 ? 1.705 -5.514 8.481 1.00 84.81 584 THR A O 1
ATOM 4747 N N . SER A 1 585 ? 1.516 -4.865 6.331 1.00 82.56 585 SER A N 1
ATOM 4748 C CA . SER A 1 585 ? 0.170 -5.406 6.084 1.00 82.56 585 SER A CA 1
ATOM 4749 C C . SER A 1 585 ? 0.208 -6.832 5.511 1.00 82.56 585 SER A C 1
ATOM 4751 O O . SER A 1 585 ? -0.835 -7.475 5.405 1.00 82.56 585 SER A O 1
ATOM 4753 N N . ALA A 1 586 ? 1.402 -7.383 5.237 1.00 70.38 586 ALA A N 1
ATOM 4754 C CA . ALA A 1 586 ? 1.599 -8.690 4.597 1.00 70.38 586 ALA A CA 1
ATOM 4755 C C . ALA A 1 586 ? 0.962 -9.875 5.345 1.00 70.38 586 ALA A C 1
ATOM 4757 O O . ALA A 1 586 ? 0.822 -10.959 4.780 1.00 70.38 586 ALA A O 1
ATOM 4758 N N . SER A 1 587 ? 0.589 -9.710 6.620 1.00 68.44 587 SER A N 1
ATOM 4759 C CA . SER A 1 587 ? -0.187 -10.728 7.334 1.00 68.44 587 SER A CA 1
ATOM 4760 C C . SER A 1 587 ? -1.588 -10.906 6.749 1.00 68.44 587 SER A C 1
ATOM 4762 O O . SER A 1 587 ? -2.043 -12.042 6.666 1.00 68.44 587 SER A O 1
ATOM 4764 N N . ALA A 1 588 ? -2.267 -9.823 6.357 1.00 69.00 588 ALA A N 1
ATOM 4765 C CA . ALA A 1 588 ? -3.564 -9.911 5.691 1.00 69.00 588 ALA A CA 1
ATOM 4766 C C . ALA A 1 588 ? -3.382 -10.430 4.257 1.00 69.00 588 ALA A C 1
ATOM 4768 O O . ALA A 1 588 ? -4.007 -11.426 3.897 1.00 69.00 588 ALA A O 1
ATOM 4769 N N . GLU A 1 589 ? -2.427 -9.869 3.507 1.00 69.94 589 GLU A N 1
ATOM 4770 C CA . GLU A 1 589 ? -2.142 -10.292 2.129 1.00 69.94 589 GLU A CA 1
ATOM 4771 C C . GLU A 1 589 ? -1.842 -11.795 2.047 1.00 69.94 589 GLU A C 1
ATOM 4773 O O . GLU A 1 589 ? -2.470 -12.521 1.284 1.00 69.94 589 GLU A O 1
ATOM 4778 N N . ARG A 1 590 ? -0.918 -12.326 2.863 1.00 71.12 590 ARG A N 1
ATOM 4779 C CA . ARG A 1 590 ? -0.566 -13.757 2.812 1.00 71.12 590 ARG A CA 1
ATOM 4780 C C . ARG A 1 590 ? -1.729 -14.660 3.188 1.00 71.12 590 ARG A C 1
ATOM 4782 O O . ARG A 1 590 ? -1.882 -15.712 2.568 1.00 71.12 590 ARG A O 1
ATOM 4789 N N . LEU A 1 591 ? -2.521 -14.266 4.183 1.00 70.88 591 LEU A N 1
ATOM 4790 C CA . LEU A 1 591 ? -3.659 -15.052 4.639 1.00 70.88 591 LEU A CA 1
ATOM 4791 C C . LEU A 1 591 ? -4.727 -15.146 3.549 1.00 70.88 591 LEU A C 1
ATOM 4793 O O . LEU A 1 591 ? -5.184 -16.239 3.209 1.00 70.88 591 LEU A O 1
ATOM 4797 N N . PHE A 1 592 ? -5.068 -14.007 2.949 1.00 68.19 592 PHE A N 1
ATOM 4798 C CA . PHE A 1 592 ? -6.180 -13.906 2.013 1.00 68.19 592 PHE A CA 1
ATOM 4799 C C . PHE A 1 592 ? -5.787 -14.080 0.539 1.00 68.19 592 PHE A C 1
ATOM 4801 O O . PHE A 1 592 ? -6.631 -14.378 -0.306 1.00 68.19 592 PHE A O 1
ATOM 4808 N N . ARG A 1 593 ? -4.495 -14.082 0.210 1.00 62.34 593 ARG A N 1
ATOM 4809 C CA . ARG A 1 593 ? -3.996 -14.515 -1.103 1.00 62.34 593 ARG A CA 1
ATOM 4810 C C . ARG A 1 593 ? -4.397 -15.952 -1.430 1.00 62.34 593 ARG A C 1
ATOM 4812 O O . ARG A 1 593 ? -4.689 -16.269 -2.583 1.00 62.34 593 ARG A O 1
ATOM 4819 N N . PHE A 1 594 ? -4.422 -16.837 -0.431 1.00 53.66 594 PHE A N 1
ATOM 4820 C CA . PHE A 1 594 ? -4.948 -18.190 -0.617 1.00 53.66 594 PHE A CA 1
ATOM 4821 C C . PHE A 1 594 ? -6.468 -18.180 -0.799 1.00 53.66 594 PHE A C 1
ATOM 4823 O O . PHE A 1 594 ? -6.964 -18.958 -1.614 1.00 53.66 594 PHE A O 1
ATOM 4830 N N . ALA A 1 595 ? -7.187 -17.259 -0.145 1.00 54.28 595 ALA A N 1
ATOM 4831 C CA . ALA A 1 595 ? -8.621 -17.065 -0.343 1.00 54.28 595 ALA A CA 1
ATOM 4832 C C . ALA A 1 595 ? -8.951 -16.683 -1.796 1.00 54.28 595 ALA A C 1
ATOM 4834 O O . ALA A 1 595 ? -9.857 -17.266 -2.373 1.00 54.28 595 ALA A O 1
ATOM 4835 N N . GLY A 1 596 ? -8.167 -15.834 -2.471 1.00 51.38 596 GLY A N 1
ATOM 4836 C CA . GLY A 1 596 ? -8.374 -15.527 -3.900 1.00 51.38 596 GLY A CA 1
ATOM 4837 C C . GLY A 1 596 ? -8.395 -16.764 -4.821 1.00 51.38 596 GLY A C 1
ATOM 4838 O O . GLY A 1 596 ? -9.196 -16.848 -5.756 1.00 51.38 596 GLY A O 1
ATOM 4839 N N . ASN A 1 597 ? -7.585 -17.784 -4.517 1.00 50.06 597 ASN A N 1
ATOM 4840 C CA . ASN A 1 597 ? -7.596 -19.067 -5.235 1.00 50.06 597 ASN A CA 1
ATOM 4841 C C . ASN A 1 597 ? -8.798 -19.955 -4.862 1.00 50.06 597 ASN A C 1
ATOM 4843 O O . ASN A 1 597 ? -9.273 -20.730 -5.691 1.00 50.06 597 ASN A O 1
ATOM 4847 N N . VAL A 1 598 ? -9.291 -19.845 -3.626 1.00 53.56 598 VAL A N 1
ATOM 4848 C CA . VAL A 1 598 ? -10.505 -20.523 -3.132 1.00 53.56 598 VAL A CA 1
ATOM 4849 C C . VAL A 1 598 ? -11.756 -19.941 -3.789 1.00 53.56 598 VAL A C 1
ATOM 4851 O O . VAL A 1 598 ? -12.632 -20.682 -4.223 1.00 53.56 598 VAL A O 1
ATOM 4854 N N . LEU A 1 599 ? -11.788 -18.617 -3.931 1.00 52.56 599 LEU A N 1
ATOM 4855 C CA . LEU A 1 599 ? -12.897 -17.825 -4.463 1.00 52.56 599 LEU A CA 1
ATOM 4856 C C . LEU A 1 599 ? -12.984 -17.859 -6.004 1.00 52.56 599 LEU A C 1
ATOM 4858 O O . LEU A 1 599 ? -13.987 -17.428 -6.570 1.00 52.56 599 LEU A O 1
ATOM 4862 N N . SER A 1 600 ? -11.947 -18.360 -6.695 1.00 50.22 600 SER A N 1
ATOM 4863 C CA . SER A 1 600 ? -11.835 -18.370 -8.167 1.00 50.22 600 SER A CA 1
ATOM 4864 C C . SER A 1 600 ? -11.966 -19.748 -8.830 1.00 50.22 600 SER A C 1
ATOM 4866 O O . SER A 1 600 ? -11.934 -19.826 -10.064 1.00 50.22 600 SER A O 1
ATOM 4868 N N . GLN A 1 601 ? -12.140 -20.852 -8.085 1.00 50.28 601 GLN A N 1
ATOM 4869 C CA . GLN A 1 601 ? -12.361 -22.157 -8.721 1.00 50.28 601 GLN A CA 1
ATOM 4870 C C . GLN A 1 601 ? -13.695 -22.163 -9.487 1.00 50.28 601 GLN A C 1
ATOM 4872 O O . GLN A 1 601 ? -14.775 -22.278 -8.913 1.00 50.28 601 GLN A O 1
ATOM 4877 N N . LYS A 1 602 ? -13.581 -22.076 -10.822 1.00 44.91 602 LYS A N 1
ATOM 4878 C CA . LYS A 1 602 ? -14.622 -21.882 -11.854 1.00 44.91 602 LYS A CA 1
ATOM 4879 C C . LYS A 1 602 ? -15.828 -22.844 -11.848 1.00 44.91 602 LYS A C 1
ATOM 4881 O O . LYS A 1 602 ? -16.597 -22.825 -12.804 1.00 44.91 602 LYS A O 1
ATOM 4886 N N . ARG A 1 603 ? -16.016 -23.716 -10.853 1.00 40.91 603 ARG A N 1
ATOM 4887 C CA . ARG A 1 603 ? -17.103 -24.711 -10.865 1.00 40.91 603 ARG A CA 1
ATOM 4888 C C . ARG A 1 603 ? -17.936 -24.826 -9.597 1.00 40.91 603 ARG A C 1
ATOM 4890 O O . ARG A 1 603 ? -18.924 -25.555 -9.648 1.00 40.91 603 ARG A O 1
ATOM 4897 N N . CYS A 1 604 ? -17.631 -24.114 -8.510 1.00 51.31 604 CYS A N 1
ATOM 4898 C CA . CYS A 1 604 ? -18.447 -24.206 -7.297 1.00 51.31 604 CYS A CA 1
ATOM 4899 C C . CYS A 1 604 ? -18.625 -22.852 -6.614 1.00 51.31 604 CYS A C 1
ATOM 4901 O O . CYS A 1 604 ? -17.770 -22.405 -5.859 1.00 51.31 604 CYS A O 1
ATOM 4903 N N . GLN A 1 605 ? -19.763 -22.213 -6.891 1.00 48.88 605 GLN A N 1
ATOM 4904 C CA . GLN A 1 605 ? -20.201 -21.013 -6.185 1.00 48.88 605 GLN A CA 1
ATOM 4905 C C . GLN A 1 605 ? -20.566 -21.380 -4.742 1.00 48.88 605 GLN A C 1
ATOM 4907 O O . GLN A 1 605 ? -21.539 -22.099 -4.498 1.00 48.88 605 GLN A O 1
ATOM 4912 N N . LEU A 1 606 ? -19.773 -20.900 -3.789 1.00 56.69 606 LEU A N 1
ATOM 4913 C CA . LEU A 1 606 ? -20.190 -20.774 -2.398 1.00 56.69 606 LEU A CA 1
ATOM 4914 C C . LEU A 1 606 ? -20.952 -19.444 -2.257 1.00 56.69 606 LEU A C 1
ATOM 4916 O O . LEU A 1 606 ? -20.725 -18.506 -3.017 1.00 56.69 606 LEU A O 1
ATOM 4920 N N . THR A 1 607 ? -21.914 -19.366 -1.336 1.00 57.41 607 THR A N 1
ATOM 4921 C CA . THR A 1 607 ? -22.575 -18.084 -1.030 1.00 57.41 607 THR A CA 1
ATOM 4922 C C . THR A 1 607 ? -21.607 -17.183 -0.264 1.00 57.41 607 THR A C 1
ATOM 4924 O O . THR A 1 607 ? -20.787 -17.717 0.482 1.00 57.41 607 THR A O 1
ATOM 4927 N N . ASP A 1 608 ? -21.747 -15.857 -0.385 1.00 60.12 608 ASP A N 1
ATOM 4928 C CA . ASP A 1 608 ? -20.871 -14.860 0.267 1.00 60.12 608 ASP A CA 1
ATOM 4929 C C . ASP A 1 608 ? -20.591 -15.197 1.753 1.00 60.12 608 ASP A C 1
ATOM 4931 O O . ASP A 1 608 ? -19.439 -15.216 2.175 1.00 60.12 608 ASP A O 1
ATOM 4935 N N . ASP A 1 609 ? -21.618 -15.600 2.511 1.00 56.81 609 ASP A N 1
ATOM 4936 C CA . ASP A 1 609 ? -21.481 -15.952 3.935 1.00 56.81 609 ASP A CA 1
ATOM 4937 C C . ASP A 1 609 ? -20.602 -17.193 4.187 1.00 56.81 609 ASP A C 1
ATOM 4939 O O . ASP A 1 609 ? -19.874 -17.271 5.172 1.00 56.81 609 ASP A O 1
ATOM 4943 N N . ILE A 1 610 ? -20.656 -18.200 3.305 1.00 57.44 610 ILE A N 1
ATOM 4944 C CA . ILE A 1 610 ? -19.815 -19.404 3.440 1.00 57.44 610 ILE A CA 1
ATOM 4945 C C . ILE A 1 610 ? -18.387 -19.082 3.017 1.00 57.44 610 ILE A C 1
ATOM 4947 O O . ILE A 1 610 ? -17.440 -19.655 3.551 1.00 57.44 610 ILE A O 1
ATOM 4951 N N . GLU A 1 611 ? -18.221 -18.206 2.033 1.00 59.72 611 GLU A N 1
ATOM 4952 C CA . GLU A 1 611 ? -16.906 -17.769 1.587 1.00 59.72 611 GLU A CA 1
ATOM 4953 C C . GLU A 1 611 ? -16.166 -17.051 2.712 1.00 59.72 611 GLU A C 1
ATOM 4955 O O . GLU A 1 611 ? -15.028 -17.412 2.994 1.00 59.72 611 GLU A O 1
ATOM 4960 N N . GLU A 1 612 ? -16.822 -16.143 3.435 1.00 58.34 612 GLU A N 1
ATOM 4961 C CA . GLU A 1 612 ? -16.241 -15.486 4.613 1.00 58.34 612 GLU A CA 1
ATOM 4962 C C . GLU A 1 612 ? -15.873 -16.501 5.715 1.00 58.34 612 GLU A C 1
ATOM 4964 O O . GLU A 1 612 ? -14.764 -16.471 6.255 1.00 58.34 612 GLU A O 1
ATOM 4969 N N . ILE A 1 613 ? -16.754 -17.472 5.982 1.00 59.50 613 ILE A N 1
ATOM 4970 C CA . ILE A 1 613 ? -16.543 -18.537 6.980 1.00 59.50 613 ILE A CA 1
ATOM 4971 C C . ILE A 1 613 ? -15.391 -19.483 6.607 1.00 59.50 613 ILE A C 1
ATOM 4973 O O . ILE A 1 613 ? -14.651 -19.946 7.469 1.00 59.50 613 ILE A O 1
ATOM 4977 N N . THR A 1 614 ? -15.229 -19.801 5.323 1.00 53.66 614 THR A N 1
ATOM 4978 C CA . THR A 1 614 ? -14.201 -20.749 4.851 1.00 53.66 614 THR A CA 1
ATOM 4979 C C . THR A 1 614 ? -12.831 -20.103 4.645 1.00 53.66 614 THR A C 1
ATOM 4981 O O . THR A 1 614 ? -11.834 -20.817 4.533 1.00 53.66 614 THR A O 1
ATOM 4984 N N . THR A 1 615 ? -12.768 -18.770 4.608 1.00 53.22 615 THR A N 1
ATOM 4985 C CA . THR A 1 615 ? -11.547 -17.987 4.350 1.00 53.22 615 THR A CA 1
ATOM 4986 C C . THR A 1 615 ? -10.996 -17.271 5.583 1.00 53.22 615 THR A C 1
ATOM 4988 O O . THR A 1 615 ? -9.926 -16.672 5.493 1.00 53.22 615 THR A O 1
ATOM 4991 N N . THR A 1 616 ? -11.661 -17.371 6.738 1.00 53.34 616 THR A N 1
ATOM 4992 C CA . THR A 1 616 ? -11.152 -16.950 8.054 1.00 53.34 616 THR A CA 1
ATOM 4993 C C . THR A 1 616 ? -10.523 -18.154 8.777 1.00 53.34 616 THR A C 1
ATOM 4995 O O . THR A 1 616 ? -11.204 -18.880 9.498 1.00 53.34 616 THR A O 1
ATOM 4998 N N . PRO A 1 617 ? -9.227 -18.457 8.564 1.00 42.81 617 PRO A N 1
ATOM 4999 C CA . PRO A 1 617 ? -8.598 -19.605 9.205 1.00 42.81 617 PRO A CA 1
ATOM 5000 C C . PRO A 1 617 ? -8.392 -19.405 10.714 1.00 42.81 617 PRO A C 1
ATOM 5002 O O . PRO A 1 617 ? -8.322 -18.288 11.228 1.00 42.81 617 PRO A O 1
ATOM 5005 N N . GLU A 1 618 ? -8.255 -20.549 11.389 1.00 48.34 618 GLU A N 1
ATOM 5006 C CA . GLU A 1 618 ? -8.058 -20.736 12.827 1.00 48.34 618 GLU A CA 1
ATOM 5007 C C . GLU A 1 618 ? -7.022 -19.807 13.483 1.00 48.34 618 GLU A C 1
ATOM 5009 O O . GLU A 1 618 ? -6.032 -19.382 12.883 1.00 48.34 618 GLU A O 1
ATOM 5014 N N . ARG A 1 619 ? -7.194 -19.607 14.798 1.00 34.91 619 ARG A N 1
ATOM 5015 C CA . ARG A 1 619 ? -6.186 -19.046 15.710 1.00 34.91 619 ARG A CA 1
ATOM 5016 C C . ARG A 1 619 ? -4.827 -19.729 15.487 1.00 34.91 619 ARG A C 1
ATOM 5018 O O . ARG A 1 619 ? -4.634 -20.891 15.848 1.00 34.91 619 ARG A O 1
ATOM 5025 N N . TYR A 1 620 ? -3.861 -18.994 14.943 1.00 36.62 620 TYR A N 1
ATOM 5026 C CA . TYR A 1 620 ? -2.539 -19.521 14.606 1.00 36.62 620 TYR A CA 1
ATOM 5027 C C . TYR A 1 620 ? -1.683 -19.693 15.878 1.00 36.62 620 TYR A C 1
ATOM 5029 O O . TYR A 1 620 ? -0.942 -18.801 16.281 1.00 36.62 620 TYR A O 1
ATOM 5037 N N . LYS A 1 621 ? -1.744 -20.859 16.538 1.00 30.12 621 LYS A N 1
ATOM 5038 C CA . LYS A 1 621 ? -0.733 -21.277 17.533 1.00 30.12 621 LYS A CA 1
ATOM 5039 C C . LYS A 1 621 ? 0.110 -22.418 16.978 1.00 30.12 621 LYS A C 1
ATOM 5041 O O . LYS A 1 621 ? -0.199 -23.593 17.167 1.00 30.12 621 LYS A O 1
ATOM 5046 N N . LYS A 1 622 ? 1.222 -22.087 16.316 1.00 29.69 622 LYS A N 1
ATOM 5047 C CA . LYS A 1 622 ? 2.191 -23.097 15.864 1.00 29.69 622 LYS A CA 1
ATOM 5048 C C . LYS A 1 622 ? 3.000 -23.593 17.072 1.00 29.69 622 LYS A C 1
ATOM 5050 O O . LYS A 1 622 ? 3.985 -22.962 17.451 1.00 29.69 622 LYS A O 1
ATOM 5055 N N . LYS A 1 623 ? 2.573 -24.708 17.685 1.00 23.38 623 LYS A N 1
ATOM 5056 C CA . LYS A 1 623 ? 3.339 -25.410 18.730 1.00 23.38 623 LYS A CA 1
ATOM 5057 C C . LYS A 1 623 ? 4.706 -25.831 18.184 1.00 23.38 623 LYS A C 1
ATOM 5059 O O . LYS A 1 623 ? 4.806 -26.428 17.115 1.00 23.38 623 LYS A O 1
ATOM 5064 N N . SER A 1 624 ? 5.745 -25.524 18.954 1.00 22.22 624 SER A N 1
ATOM 5065 C CA . SER A 1 624 ? 7.100 -26.043 18.785 1.00 22.22 624 SER A CA 1
ATOM 5066 C C . SER A 1 624 ? 7.081 -27.577 18.798 1.00 22.22 624 SER A C 1
ATOM 5068 O O . SER A 1 624 ? 6.826 -28.194 19.831 1.00 22.22 624 SER A O 1
ATOM 5070 N N . HIS A 1 625 ? 7.359 -28.203 17.655 1.00 22.91 625 HIS A N 1
ATOM 5071 C CA . HIS A 1 625 ? 7.866 -29.570 17.625 1.00 22.91 625 HIS A CA 1
ATOM 5072 C C . HIS A 1 625 ? 9.373 -29.512 17.408 1.00 22.91 625 HIS A C 1
ATOM 5074 O O . HIS A 1 625 ? 9.865 -29.521 16.284 1.00 22.91 625 HIS A O 1
ATOM 5080 N N . ARG A 1 626 ? 10.110 -29.492 18.520 1.00 24.98 626 ARG A N 1
ATOM 5081 C CA . ARG A 1 626 ? 11.519 -29.881 18.556 1.00 24.98 626 ARG A CA 1
ATOM 5082 C C . ARG A 1 626 ? 11.599 -31.382 18.268 1.00 24.98 626 ARG A C 1
ATOM 5084 O O . ARG A 1 626 ? 11.537 -32.196 19.184 1.00 24.98 626 ARG A O 1
ATOM 5091 N N . SER A 1 627 ? 11.689 -31.760 16.997 1.00 22.94 627 SER A N 1
ATOM 5092 C CA . SER A 1 627 ? 12.059 -33.122 16.607 1.00 22.94 627 SER A CA 1
ATOM 5093 C C . SER A 1 627 ? 13.581 -33.188 16.543 1.00 22.94 627 SER A C 1
ATOM 5095 O O . SER A 1 627 ? 14.209 -32.671 15.628 1.00 22.94 627 SER A O 1
ATOM 5097 N N . LYS A 1 628 ? 14.188 -33.808 17.559 1.00 27.27 628 LYS A N 1
ATOM 5098 C CA . LYS A 1 628 ? 15.530 -34.374 17.428 1.00 27.27 628 LYS A CA 1
ATOM 5099 C C . LYS A 1 628 ? 15.417 -35.570 16.478 1.00 27.27 628 LYS A C 1
ATOM 5101 O O . LYS A 1 628 ? 14.930 -36.616 16.895 1.00 27.27 628 LYS A O 1
ATOM 5106 N N . SER A 1 629 ? 15.897 -35.441 15.249 1.00 22.92 629 SER A N 1
ATOM 5107 C CA . SER A 1 629 ? 16.379 -36.582 14.468 1.00 22.92 629 SER A CA 1
ATOM 5108 C C . SER A 1 629 ? 17.824 -36.302 14.086 1.00 22.92 629 SER A C 1
ATOM 5110 O O . SER A 1 629 ? 18.121 -35.381 13.334 1.00 22.92 629 SER A O 1
ATOM 5112 N N . LYS A 1 630 ? 18.717 -37.069 14.709 1.00 22.30 630 LYS A N 1
ATOM 5113 C CA . LYS A 1 630 ? 20.140 -37.158 14.395 1.00 22.30 630 LYS A CA 1
ATOM 5114 C C . LYS A 1 630 ? 20.331 -37.758 12.993 1.00 22.30 630 LYS A C 1
ATOM 5116 O O . LYS A 1 630 ? 19.632 -38.719 12.683 1.00 22.30 630 LYS A O 1
ATOM 5121 N N . LEU A 1 631 ? 21.385 -37.274 12.318 1.00 21.47 631 LEU A N 1
ATOM 5122 C CA . LEU A 1 631 ? 22.122 -37.841 11.167 1.00 21.47 631 LEU A CA 1
ATOM 5123 C C . LEU A 1 631 ? 21.449 -37.594 9.799 1.00 21.47 631 LEU A C 1
ATOM 5125 O O . LEU A 1 631 ? 20.297 -37.959 9.620 1.00 21.47 631 LEU A O 1
ATOM 5129 N N . THR A 1 632 ? 22.075 -36.974 8.794 1.00 21.75 632 THR A N 1
ATOM 5130 C CA . THR A 1 632 ? 23.499 -36.720 8.488 1.00 21.75 632 THR A CA 1
ATOM 5131 C C . THR A 1 632 ? 23.659 -35.396 7.727 1.00 21.75 632 THR A C 1
ATOM 5133 O O . THR A 1 632 ? 22.937 -35.153 6.763 1.00 21.75 632 THR A O 1
ATOM 5136 N N . GLU A 1 633 ? 24.617 -34.574 8.154 1.00 22.83 633 GLU A N 1
ATOM 5137 C CA . GLU A 1 633 ? 25.083 -33.357 7.480 1.00 22.83 633 GLU A CA 1
ATOM 5138 C C . GLU A 1 633 ? 25.832 -33.690 6.181 1.00 22.83 633 GLU A C 1
ATOM 5140 O O . GLU A 1 633 ? 26.625 -34.631 6.152 1.00 22.83 633 GLU A O 1
ATOM 5145 N N . ASN A 1 634 ? 25.610 -32.891 5.132 1.00 21.62 634 ASN A N 1
ATOM 5146 C CA . ASN A 1 634 ? 26.701 -32.307 4.351 1.00 21.62 634 ASN A CA 1
ATOM 5147 C C . ASN A 1 634 ? 26.222 -31.092 3.530 1.00 21.62 634 ASN A C 1
ATOM 5149 O O . ASN A 1 634 ? 25.251 -31.172 2.782 1.00 21.62 634 ASN A O 1
ATOM 5153 N N . SER A 1 635 ? 26.991 -30.009 3.699 1.00 22.41 635 SER A N 1
ATOM 5154 C CA . SER A 1 635 ? 27.142 -28.786 2.894 1.00 22.41 635 SER A CA 1
ATOM 5155 C C . SER A 1 635 ? 25.972 -27.794 2.776 1.00 22.41 635 SER A C 1
ATOM 5157 O O . SER A 1 635 ? 25.340 -27.689 1.729 1.00 22.41 635 SER A O 1
ATOM 5159 N N . GLU A 1 636 ? 25.818 -26.950 3.801 1.00 22.30 636 GLU A N 1
ATOM 5160 C CA . GLU A 1 636 ? 25.489 -25.525 3.643 1.00 22.30 636 GLU A CA 1
ATOM 5161 C C . GLU A 1 636 ? 26.743 -24.718 4.023 1.00 22.30 636 GLU A C 1
ATOM 5163 O O . GLU A 1 636 ? 27.312 -24.917 5.095 1.00 22.30 636 GLU A O 1
ATOM 5168 N N . SER A 1 637 ? 27.223 -23.860 3.121 1.00 24.08 637 SER A N 1
ATOM 5169 C CA . SER A 1 637 ? 28.359 -22.965 3.360 1.00 24.08 637 SER A CA 1
ATOM 5170 C C . SER A 1 637 ? 27.855 -21.587 3.788 1.00 24.08 637 SER A C 1
ATOM 5172 O O . SER A 1 637 ? 27.424 -20.790 2.950 1.00 24.08 637 SER A O 1
ATOM 5174 N N . GLU A 1 638 ? 27.933 -21.311 5.087 1.00 23.34 638 GLU A N 1
ATOM 5175 C CA . GLU A 1 638 ? 27.907 -19.961 5.651 1.00 23.34 638 GLU A CA 1
ATOM 5176 C C . GLU A 1 638 ? 29.236 -19.248 5.349 1.00 23.34 638 GLU A C 1
ATOM 5178 O O . GLU A 1 638 ? 30.318 -19.810 5.512 1.00 23.34 638 GLU A O 1
ATOM 5183 N N . CYS A 1 639 ? 29.164 -17.993 4.901 1.00 20.92 639 CYS A N 1
ATOM 5184 C CA . CYS A 1 639 ? 30.324 -17.118 4.755 1.00 20.92 639 CYS A CA 1
ATOM 5185 C C . CYS A 1 639 ? 30.562 -16.404 6.093 1.00 20.92 639 CYS A C 1
ATOM 5187 O O . CYS A 1 639 ? 29.871 -15.438 6.422 1.00 20.92 639 CYS A O 1
ATOM 5189 N N . SER A 1 640 ? 31.507 -16.913 6.882 1.00 21.47 640 SER A N 1
ATOM 5190 C CA . SER A 1 640 ? 31.969 -16.310 8.132 1.00 21.47 640 SER A CA 1
ATOM 5191 C C . SER A 1 640 ? 33.137 -15.353 7.886 1.00 21.47 640 SER A C 1
ATOM 5193 O O . SER A 1 640 ? 34.118 -15.703 7.231 1.00 21.47 640 SER A O 1
ATOM 5195 N N . VAL A 1 641 ? 33.042 -14.161 8.470 1.00 24.69 641 VAL A N 1
ATOM 5196 C CA . VAL A 1 641 ? 34.125 -13.185 8.621 1.00 24.69 641 VAL A CA 1
ATOM 5197 C C . VAL A 1 641 ? 34.700 -13.351 10.027 1.00 24.69 641 VAL A C 1
ATOM 5199 O O . VAL A 1 641 ? 33.972 -13.052 10.968 1.00 24.69 641 VAL A O 1
ATOM 5202 N N . SER A 1 642 ? 35.958 -13.791 10.164 1.00 21.61 642 SER A N 1
ATOM 5203 C CA . SER A 1 642 ? 36.975 -13.161 11.033 1.00 21.61 642 SER A CA 1
ATOM 5204 C C . SER A 1 642 ? 38.324 -13.916 11.051 1.00 21.61 642 SER A C 1
ATOM 5206 O O . SER A 1 642 ? 38.378 -15.139 10.959 1.00 21.61 642 SER A O 1
ATOM 5208 N N . ASP A 1 643 ? 39.378 -13.105 11.207 1.00 22.34 643 ASP A N 1
ATOM 5209 C CA . ASP A 1 643 ? 40.687 -13.341 11.842 1.00 22.34 643 ASP A CA 1
ATOM 5210 C C . ASP A 1 643 ? 41.863 -13.970 11.071 1.00 22.34 643 ASP A C 1
ATOM 5212 O O . ASP A 1 643 ? 42.003 -15.183 10.936 1.00 22.34 643 ASP A O 1
ATOM 5216 N N . CYS A 1 644 ? 42.829 -13.103 10.736 1.00 21.81 644 CYS A N 1
ATOM 5217 C CA . CYS A 1 644 ? 44.252 -13.387 10.924 1.00 21.81 644 CYS A CA 1
ATOM 5218 C C . CYS A 1 644 ? 45.055 -12.094 11.202 1.00 21.81 644 CYS A C 1
ATOM 5220 O O . CYS A 1 644 ? 45.395 -11.336 10.298 1.00 21.81 644 CYS A O 1
ATOM 5222 N N . GLU A 1 645 ? 45.379 -11.877 12.479 1.00 23.47 645 GLU A N 1
ATOM 5223 C CA . GLU A 1 645 ? 46.541 -11.114 12.958 1.00 23.47 645 GLU A CA 1
ATOM 5224 C C . GLU A 1 645 ? 47.434 -12.045 13.804 1.00 23.47 645 GLU A C 1
ATOM 5226 O O . GLU A 1 645 ? 46.956 -13.059 14.321 1.00 23.47 645 GLU A O 1
ATOM 5231 N N . ASN A 1 646 ? 48.699 -11.623 13.956 1.00 23.48 646 ASN A N 1
ATOM 5232 C CA . ASN A 1 646 ? 49.833 -12.155 14.740 1.00 23.48 646 ASN A CA 1
ATOM 5233 C C . ASN A 1 646 ? 50.786 -13.087 13.965 1.00 23.48 646 ASN A C 1
ATOM 5235 O O . ASN A 1 646 ? 50.359 -14.023 13.302 1.00 23.48 646 ASN A O 1
ATOM 5239 N N . ASP A 1 647 ? 52.114 -12.977 14.046 1.00 22.27 647 ASP A N 1
ATOM 5240 C CA . ASP A 1 647 ? 53.038 -12.022 14.676 1.00 22.27 647 ASP A CA 1
ATOM 5241 C C . ASP A 1 647 ? 54.466 -12.403 14.226 1.00 22.27 647 ASP A C 1
ATOM 5243 O O . ASP A 1 647 ? 54.706 -13.562 13.894 1.00 22.27 647 ASP A O 1
ATOM 5247 N N . THR A 1 648 ? 55.405 -11.453 14.328 1.00 22.30 648 THR A N 1
ATOM 5248 C CA . THR A 1 648 ? 56.839 -11.550 14.724 1.00 22.30 648 THR A CA 1
ATOM 5249 C C . THR A 1 648 ? 57.895 -10.850 13.854 1.00 22.30 648 THR A C 1
ATOM 5251 O O . THR A 1 648 ? 57.935 -10.905 12.630 1.00 22.30 648 THR A O 1
ATOM 5254 N N . ALA A 1 649 ? 58.765 -10.158 14.596 1.00 21.34 649 ALA A N 1
ATOM 5255 C CA . ALA A 1 649 ? 59.832 -9.241 14.225 1.00 21.34 649 ALA A CA 1
ATOM 5256 C C . ALA A 1 649 ? 61.153 -9.919 13.810 1.00 21.34 649 ALA A C 1
ATOM 5258 O O . ALA A 1 649 ? 61.451 -10.993 14.316 1.00 21.34 649 ALA A O 1
ATOM 5259 N N . GLN A 1 650 ? 62.004 -9.219 13.035 1.00 20.55 650 GLN A N 1
ATOM 5260 C CA . GLN A 1 650 ? 63.351 -8.757 13.458 1.00 20.55 650 GLN A CA 1
ATOM 5261 C C . GLN A 1 650 ? 64.224 -8.171 12.314 1.00 20.55 650 GLN A C 1
ATOM 5263 O O . GLN A 1 650 ? 64.481 -8.813 11.306 1.00 20.55 650 GLN A O 1
ATOM 5268 N N . SER A 1 651 ? 64.742 -6.960 12.588 1.00 20.20 651 SER A N 1
ATOM 5269 C CA . SER A 1 651 ? 66.120 -6.441 12.397 1.00 20.20 651 SER A CA 1
ATOM 5270 C C . SER A 1 651 ? 66.797 -6.251 11.016 1.00 20.20 651 SER A C 1
ATOM 5272 O O . SER A 1 651 ? 67.089 -7.223 10.336 1.00 20.20 651 SER A O 1
ATOM 5274 N N . ASN A 1 652 ? 67.233 -4.986 10.797 1.00 20.02 652 ASN A N 1
ATOM 5275 C CA . ASN A 1 652 ? 68.580 -4.485 10.396 1.00 20.02 652 ASN A CA 1
ATOM 5276 C C . ASN A 1 652 ? 69.188 -4.942 9.040 1.00 20.02 652 ASN A C 1
ATOM 5278 O O . ASN A 1 652 ? 69.086 -6.095 8.674 1.00 20.02 652 ASN A O 1
ATOM 5282 N N . SER A 1 653 ? 69.912 -4.150 8.231 1.00 20.31 653 SER A N 1
ATOM 5283 C CA . SER A 1 653 ? 70.693 -2.908 8.408 1.00 20.31 653 SER A CA 1
ATOM 5284 C C . SER A 1 653 ? 71.263 -2.431 7.047 1.00 20.31 653 SER A C 1
ATOM 5286 O O . SER A 1 653 ? 71.593 -3.294 6.245 1.00 20.31 653 SER A O 1
ATOM 5288 N N . TYR A 1 654 ? 71.449 -1.100 6.884 1.00 19.89 654 TYR A N 1
ATOM 5289 C CA . TYR A 1 654 ? 72.587 -0.341 6.272 1.00 19.89 654 TYR A CA 1
ATOM 5290 C C . TYR A 1 654 ? 73.173 -0.762 4.887 1.00 19.89 654 TYR A C 1
ATOM 5292 O O . TYR A 1 654 ? 73.311 -1.935 4.601 1.00 19.89 654 TYR A O 1
ATOM 5300 N N . SER A 1 655 ? 73.636 0.098 3.960 1.00 20.69 655 SER A N 1
ATOM 5301 C CA . SER A 1 655 ? 74.219 1.456 4.034 1.00 20.69 655 SER A CA 1
ATOM 5302 C C . SER A 1 655 ? 74.560 2.056 2.645 1.00 20.69 655 SER A C 1
ATOM 5304 O O . SER A 1 655 ? 74.967 1.319 1.753 1.00 20.69 655 SER A O 1
ATOM 5306 N N . SER A 1 656 ? 74.642 3.402 2.606 1.00 20.38 656 SER A N 1
ATOM 5307 C CA . SER A 1 656 ? 75.544 4.279 1.801 1.00 20.38 656 SER A CA 1
ATOM 5308 C C . SER A 1 656 ? 75.241 4.471 0.296 1.00 20.38 656 SER A C 1
ATOM 5310 O O . SER A 1 656 ? 74.800 3.534 -0.347 1.00 20.38 656 SER A O 1
ATOM 5312 N N . SER A 1 657 ? 75.431 5.633 -0.352 1.00 20.78 657 SER A N 1
ATOM 5313 C CA . SER A 1 657 ? 76.339 6.780 -0.123 1.00 20.78 657 SER A CA 1
ATOM 5314 C C . SER A 1 657 ? 75.900 8.074 -0.876 1.00 20.78 657 SER A C 1
ATOM 5316 O O . SER A 1 657 ? 75.109 8.036 -1.812 1.00 20.78 657 SER A O 1
ATOM 5318 N N . TYR A 1 658 ? 76.430 9.217 -0.407 1.00 20.25 658 TYR A N 1
ATOM 5319 C CA . TYR A 1 658 ? 76.309 10.646 -0.808 1.00 20.25 658 TYR A CA 1
ATOM 5320 C C . TYR A 1 658 ? 76.849 10.984 -2.238 1.00 20.25 658 TYR A C 1
ATOM 5322 O O . TYR A 1 658 ? 77.696 10.250 -2.732 1.00 20.25 658 TYR A O 1
ATOM 5330 N N . SER A 1 659 ? 76.521 12.094 -2.945 1.00 21.52 659 SER A N 1
ATOM 5331 C CA . SER A 1 659 ? 76.864 13.512 -2.630 1.00 21.52 659 SER A CA 1
ATOM 5332 C C . SER A 1 659 ? 76.271 14.572 -3.615 1.00 21.52 659 SER A C 1
ATOM 5334 O O . SER A 1 659 ? 76.264 14.342 -4.817 1.00 21.52 659 SER A O 1
ATOM 5336 N N . SER A 1 660 ? 75.861 15.727 -3.045 1.00 22.41 660 SER A N 1
ATOM 5337 C CA . SER A 1 660 ? 75.753 17.162 -3.479 1.00 22.41 660 SER A CA 1
ATOM 5338 C C . SER A 1 660 ? 75.368 17.625 -4.906 1.00 22.41 660 SER A C 1
ATOM 5340 O O . SER A 1 660 ? 76.108 17.361 -5.844 1.00 22.41 660 SER A O 1
ATOM 5342 N N . ASP A 1 661 ? 74.378 18.539 -5.039 1.00 21.70 661 ASP A N 1
ATOM 5343 C CA . ASP A 1 661 ? 74.590 20.014 -4.991 1.00 21.70 661 ASP A CA 1
ATOM 5344 C C . ASP A 1 661 ? 73.286 20.882 -5.056 1.00 21.70 661 ASP A C 1
ATOM 5346 O O . ASP A 1 661 ? 72.391 20.602 -5.844 1.00 21.70 661 ASP A O 1
ATOM 5350 N N . ARG A 1 662 ? 73.267 21.981 -4.262 1.00 23.25 662 ARG A N 1
ATOM 5351 C CA . ARG A 1 662 ? 72.525 23.291 -4.347 1.00 23.25 662 ARG A CA 1
ATOM 5352 C C . ARG A 1 662 ? 70.973 23.349 -4.164 1.00 23.25 662 ARG A C 1
ATOM 5354 O O . ARG A 1 662 ? 70.257 22.895 -5.039 1.00 23.25 662 ARG A O 1
ATOM 5361 N N . ILE A 1 663 ? 70.339 23.820 -3.056 1.00 23.28 663 ILE A N 1
ATOM 5362 C CA . ILE A 1 663 ? 70.364 25.082 -2.221 1.00 23.28 663 ILE A CA 1
ATOM 5363 C C . ILE A 1 663 ? 69.454 26.199 -2.815 1.00 23.28 663 ILE A C 1
ATOM 5365 O O . ILE A 1 663 ? 69.568 26.408 -4.017 1.00 23.28 663 ILE A O 1
ATOM 5369 N N . PRO A 1 664 ? 68.711 27.062 -2.057 1.00 27.48 664 PRO A N 1
ATOM 5370 C CA . PRO A 1 664 ? 68.072 27.030 -0.706 1.00 27.48 664 PRO A CA 1
ATOM 5371 C C . PRO A 1 664 ? 66.622 27.660 -0.712 1.00 27.48 664 PRO A C 1
ATOM 5373 O O . PRO A 1 664 ? 66.151 28.070 -1.757 1.00 27.48 664 PRO A O 1
ATOM 5376 N N . TYR A 1 665 ? 65.804 27.809 0.349 1.00 20.11 665 TYR A N 1
ATOM 5377 C CA . TYR A 1 665 ? 66.041 28.505 1.624 1.00 20.11 665 TYR A CA 1
ATOM 5378 C C . TYR A 1 665 ? 64.938 28.223 2.673 1.00 20.11 665 TYR A C 1
ATOM 5380 O O . TYR A 1 665 ? 63.762 28.437 2.419 1.00 20.11 665 TYR A O 1
ATOM 5388 N N . LYS A 1 666 ? 65.430 27.777 3.847 1.00 22.09 666 LYS A N 1
ATOM 5389 C CA . LYS A 1 666 ? 65.015 27.928 5.268 1.00 22.09 666 LYS A CA 1
ATOM 5390 C C . LYS A 1 666 ? 63.534 27.814 5.674 1.00 22.09 666 LYS A C 1
ATOM 5392 O O . LYS A 1 666 ? 62.678 28.443 5.086 1.00 22.09 666 LYS A O 1
ATOM 5397 N N . LYS A 1 667 ? 63.146 27.224 6.815 1.00 21.22 667 LYS A N 1
ATOM 5398 C CA . LYS A 1 667 ? 63.691 26.386 7.927 1.00 21.22 667 LYS A CA 1
ATOM 5399 C C . LYS A 1 667 ? 62.725 26.678 9.099 1.00 21.22 667 LYS A C 1
ATOM 5401 O O . LYS A 1 667 ? 62.546 27.842 9.413 1.00 21.22 667 LYS A O 1
ATOM 5406 N N . SER A 1 668 ? 62.086 25.666 9.701 1.00 21.09 668 SER A N 1
ATOM 5407 C CA . SER A 1 668 ? 62.339 25.182 11.086 1.00 21.09 668 SER A CA 1
ATOM 5408 C C . SER A 1 668 ? 61.750 26.070 12.201 1.00 21.09 668 SER A C 1
ATOM 5410 O O . SER A 1 668 ? 61.756 27.276 12.059 1.00 21.09 668 SER A O 1
ATOM 5412 N N . LYS A 1 669 ? 61.337 25.616 13.384 1.00 20.84 669 LYS A N 1
ATOM 5413 C CA . LYS A 1 669 ? 61.323 24.319 14.074 1.00 20.84 669 LYS A CA 1
ATOM 5414 C C . LYS A 1 669 ? 60.414 24.503 15.312 1.00 20.84 669 LYS A C 1
ATOM 5416 O O . LYS A 1 669 ? 60.227 25.623 15.770 1.00 20.84 669 LYS A O 1
ATOM 5421 N N . LYS A 1 670 ? 59.919 23.385 15.849 1.00 29.00 670 LYS A N 1
ATOM 5422 C CA . LYS A 1 670 ? 59.129 23.228 17.088 1.00 29.00 670 LYS A CA 1
ATOM 5423 C C . LYS A 1 670 ? 59.625 24.033 18.303 1.00 29.00 670 LYS A C 1
ATOM 5425 O O . LYS A 1 670 ? 60.821 23.999 18.580 1.00 29.00 670 LYS A O 1
ATOM 5430 N N . VAL A 1 671 ? 58.676 24.512 19.116 1.00 20.48 671 VAL A N 1
ATOM 5431 C CA . VAL A 1 671 ? 58.760 24.598 20.589 1.00 20.48 671 VAL A CA 1
ATOM 5432 C C . VAL A 1 671 ? 57.380 24.252 21.168 1.00 20.48 671 VAL A C 1
ATOM 5434 O O . VAL A 1 671 ? 56.363 24.730 20.678 1.00 20.48 671 VAL A O 1
ATOM 5437 N N . SER A 1 672 ? 57.352 23.386 22.178 1.00 30.16 672 SER A N 1
ATOM 5438 C CA . SER A 1 672 ? 56.217 23.158 23.077 1.00 30.16 672 SER A CA 1
ATOM 5439 C C . SER A 1 672 ? 56.245 24.194 24.202 1.00 30.16 672 SER A C 1
ATOM 5441 O O . SER A 1 672 ? 57.288 24.320 24.841 1.00 30.16 672 SER A O 1
ATOM 5443 N N . LEU A 1 673 ? 55.128 24.865 24.487 1.00 23.98 673 LEU A N 1
ATOM 5444 C CA . LEU A 1 673 ? 54.927 25.646 25.711 1.00 23.98 673 LEU A CA 1
ATOM 5445 C C . LEU A 1 673 ? 53.500 25.451 26.239 1.00 23.98 673 LEU A C 1
ATOM 5447 O O . LEU A 1 673 ? 52.553 25.237 25.486 1.00 23.98 673 LEU A O 1
ATOM 5451 N N . SER A 1 674 ? 53.437 25.435 27.562 1.00 22.97 674 SER A N 1
ATOM 5452 C CA . SER A 1 674 ? 52.338 25.143 28.472 1.00 22.97 674 SER A CA 1
ATOM 5453 C C . SER A 1 674 ? 51.270 26.236 28.549 1.00 22.97 674 SER A C 1
ATOM 5455 O O . SER A 1 674 ? 51.504 27.371 28.155 1.00 22.97 674 SER A O 1
ATOM 5457 N N . ASN A 1 675 ? 50.130 25.849 29.132 1.00 38.66 675 ASN A N 1
ATOM 5458 C CA . ASN A 1 675 ? 49.045 26.686 29.650 1.00 38.66 675 ASN A CA 1
ATOM 5459 C C . ASN A 1 675 ? 49.485 28.071 30.147 1.00 38.66 675 ASN A C 1
ATOM 5461 O O . ASN A 1 675 ? 50.293 28.141 31.066 1.00 38.66 675 ASN A O 1
ATOM 5465 N N . GLU A 1 676 ? 48.864 29.115 29.603 1.00 27.95 676 GLU A N 1
ATOM 5466 C CA . GLU A 1 676 ? 48.214 30.269 30.253 1.00 27.95 676 GLU A CA 1
ATOM 5467 C C . GLU A 1 676 ? 47.913 31.306 29.143 1.00 27.95 676 GLU A C 1
ATOM 5469 O O . GLU A 1 676 ? 48.482 31.217 28.066 1.00 27.95 676 GLU A O 1
ATOM 5474 N N . GLU A 1 677 ? 46.969 32.230 29.349 1.00 27.00 677 GLU A N 1
ATOM 5475 C CA . GLU A 1 677 ? 46.611 33.355 28.438 1.00 27.00 677 GLU A CA 1
ATOM 5476 C C . GLU A 1 677 ? 45.483 33.211 27.388 1.00 27.00 677 GLU A C 1
ATOM 5478 O O . GLU A 1 677 ? 45.257 34.143 26.625 1.00 27.00 677 GLU A O 1
ATOM 5483 N N . TYR A 1 678 ? 44.639 32.172 27.405 1.00 28.41 678 TYR A N 1
ATOM 5484 C CA . TYR A 1 678 ? 43.334 32.236 26.691 1.00 28.41 678 TYR A CA 1
ATOM 5485 C C . TYR A 1 678 ? 42.129 32.054 27.613 1.00 28.41 678 TYR A C 1
ATOM 5487 O O . TYR A 1 678 ? 41.095 31.493 27.253 1.00 28.41 678 TYR A O 1
ATOM 5495 N N . LYS A 1 679 ? 42.265 32.566 28.836 1.00 31.48 679 LYS A N 1
ATOM 5496 C CA . LYS A 1 679 ? 41.211 32.589 29.849 1.00 31.48 679 LYS A CA 1
ATOM 5497 C C . LYS A 1 679 ? 40.821 34.018 30.224 1.00 31.48 679 LYS A C 1
ATOM 5499 O O . LYS A 1 679 ? 40.683 34.304 31.399 1.00 31.48 679 LYS A O 1
ATOM 5504 N N . GLU A 1 680 ? 40.616 34.910 29.250 1.00 33.66 680 GLU A N 1
ATOM 5505 C CA . GLU A 1 680 ? 40.038 36.229 29.569 1.00 33.66 680 GLU A CA 1
ATOM 5506 C C . GLU A 1 680 ? 39.308 36.964 28.427 1.00 33.66 680 GLU A C 1
ATOM 5508 O O . GLU A 1 680 ? 39.209 38.185 28.435 1.00 33.66 680 GLU A O 1
ATOM 5513 N N . PHE A 1 681 ? 38.715 36.250 27.459 1.00 36.09 681 PHE A N 1
ATOM 5514 C CA . PHE A 1 681 ? 37.888 36.911 26.428 1.00 36.09 681 PHE A CA 1
ATOM 5515 C C . PHE A 1 681 ? 36.578 36.185 26.074 1.00 36.09 681 PHE A C 1
ATOM 5517 O O . PHE A 1 681 ? 36.068 36.302 24.965 1.00 36.09 681 PHE A O 1
ATOM 5524 N N . SER A 1 682 ? 35.987 35.430 27.008 1.00 39.53 682 SER A N 1
ATOM 5525 C CA . SER A 1 682 ? 34.667 34.800 26.799 1.00 39.53 682 SER A CA 1
ATOM 5526 C C . SER A 1 682 ? 33.711 35.015 27.976 1.00 39.53 682 SER A C 1
ATOM 5528 O O . SER A 1 682 ? 33.101 34.086 28.507 1.00 39.53 682 SER A O 1
ATOM 5530 N N . ARG A 1 683 ? 33.578 36.264 28.417 1.00 41.69 683 ARG A N 1
ATOM 5531 C CA . ARG A 1 683 ? 32.566 36.654 29.406 1.00 41.69 683 ARG A CA 1
ATOM 5532 C C . ARG A 1 683 ? 31.863 37.942 28.994 1.00 41.69 683 ARG A C 1
ATOM 5534 O O . ARG A 1 683 ? 31.819 38.909 29.738 1.00 41.69 683 ARG A O 1
ATOM 5541 N N . ASN A 1 684 ? 31.291 37.956 27.793 1.00 45.03 684 ASN A N 1
ATOM 5542 C CA . ASN A 1 684 ? 30.170 38.854 27.542 1.00 45.03 684 ASN A CA 1
ATOM 5543 C C . ASN A 1 684 ? 29.270 38.304 26.422 1.00 45.03 684 ASN A C 1
ATOM 5545 O O . ASN A 1 684 ? 29.696 38.295 25.265 1.00 45.03 684 ASN A O 1
ATOM 5549 N N . PRO A 1 685 ? 28.037 37.849 26.724 1.00 51.06 685 PRO A N 1
ATOM 5550 C CA . PRO A 1 685 ? 27.120 37.295 25.720 1.00 51.06 685 PRO A CA 1
ATOM 5551 C C . PRO A 1 685 ? 26.735 38.322 24.641 1.00 51.06 685 PRO A C 1
ATOM 5553 O O . PRO A 1 685 ? 26.358 37.949 23.535 1.00 51.06 685 PRO A O 1
ATOM 5556 N N . ILE A 1 686 ? 26.918 39.613 24.928 1.00 54.75 686 ILE A N 1
ATOM 5557 C CA . ILE A 1 686 ? 26.673 40.719 23.998 1.00 54.75 686 ILE A CA 1
ATOM 5558 C C . ILE A 1 686 ? 27.753 40.781 22.902 1.00 54.75 686 ILE A C 1
ATOM 5560 O O . ILE A 1 686 ? 27.432 41.037 21.745 1.00 54.75 686 ILE A O 1
ATOM 5564 N N . CYS A 1 687 ? 29.018 40.467 23.206 1.00 44.75 687 CYS A N 1
ATOM 5565 C CA . CYS A 1 687 ? 30.090 40.492 22.203 1.00 44.75 687 CYS A CA 1
ATOM 5566 C C . CYS A 1 687 ? 29.970 39.334 21.202 1.00 44.75 687 CYS A C 1
ATOM 5568 O O . CYS A 1 687 ? 30.187 39.531 20.010 1.00 44.75 687 CYS A O 1
ATOM 5570 N N . CYS A 1 688 ? 29.556 38.146 21.653 1.00 51.69 688 CYS A N 1
ATOM 5571 C CA . CYS A 1 688 ? 29.305 37.009 20.763 1.00 51.69 688 CYS A CA 1
ATOM 5572 C C . CYS A 1 688 ? 28.097 37.254 19.846 1.00 51.69 688 CYS A C 1
ATOM 5574 O O . CYS A 1 688 ? 28.140 36.885 18.675 1.00 51.69 688 CYS A O 1
ATOM 5576 N N . LEU A 1 689 ? 27.061 37.936 20.349 1.00 57.59 689 LEU A N 1
ATOM 5577 C CA . LEU A 1 689 ? 25.895 38.322 19.553 1.00 57.59 689 LEU A CA 1
ATOM 5578 C C . LEU A 1 689 ? 26.256 39.376 18.493 1.00 57.59 689 LEU A C 1
ATOM 5580 O O . LEU A 1 689 ? 25.851 39.255 17.342 1.00 57.59 689 LEU A O 1
ATOM 5584 N N . MET A 1 690 ? 27.077 40.368 18.848 1.00 55.16 690 MET A N 1
ATOM 5585 C CA . MET A 1 690 ? 27.527 41.406 17.912 1.00 55.16 690 MET A CA 1
ATOM 5586 C C . MET A 1 690 ? 28.462 40.852 16.831 1.00 55.16 690 MET A C 1
ATOM 5588 O O . MET A 1 690 ? 28.380 41.275 15.682 1.00 55.16 690 MET A O 1
ATOM 5592 N N . ILE A 1 691 ? 29.301 39.864 17.161 1.00 59.81 691 ILE A N 1
ATOM 5593 C CA . ILE A 1 691 ? 30.146 39.170 16.178 1.00 59.81 691 ILE A CA 1
ATOM 5594 C C . ILE A 1 691 ? 29.291 38.285 15.261 1.00 59.81 691 ILE A C 1
ATOM 5596 O O . ILE A 1 691 ? 29.505 38.292 14.053 1.00 59.81 691 ILE A O 1
ATOM 5600 N N . ALA A 1 692 ? 28.280 37.587 15.787 1.00 62.88 692 ALA A N 1
ATOM 5601 C CA . ALA A 1 692 ? 27.359 36.796 14.970 1.00 62.88 692 ALA A CA 1
ATOM 5602 C C . ALA A 1 692 ? 26.541 37.676 14.008 1.00 62.88 692 ALA A C 1
ATOM 5604 O O . ALA A 1 692 ? 26.423 37.353 12.829 1.00 62.88 692 ALA A O 1
ATOM 5605 N N . ILE A 1 693 ? 26.052 38.829 14.474 1.00 67.75 693 ILE A N 1
ATOM 5606 C CA . ILE A 1 693 ? 25.339 39.801 13.634 1.00 67.75 693 ILE A CA 1
ATOM 5607 C C . ILE A 1 693 ? 26.288 40.417 12.598 1.00 67.75 693 ILE A C 1
ATOM 5609 O O . ILE A 1 693 ? 25.913 40.531 11.437 1.00 67.75 693 ILE A O 1
ATOM 5613 N N . ALA A 1 694 ? 27.532 40.740 12.960 1.00 65.50 694 ALA A N 1
ATOM 5614 C CA . ALA A 1 694 ? 28.519 41.250 12.008 1.00 65.50 694 ALA A CA 1
ATOM 5615 C C . ALA A 1 694 ? 28.885 40.215 10.930 1.00 65.50 694 ALA A C 1
ATOM 5617 O O . ALA A 1 694 ? 29.029 40.581 9.769 1.00 65.50 694 ALA A O 1
ATOM 5618 N N . VAL A 1 695 ? 28.974 38.926 11.276 1.00 70.88 695 VAL A N 1
ATOM 5619 C CA . VAL A 1 695 ? 29.226 37.834 10.318 1.00 70.88 695 VAL A CA 1
ATOM 5620 C C . VAL A 1 695 ? 28.023 37.606 9.400 1.00 70.88 695 VAL A C 1
ATOM 5622 O O . VAL A 1 695 ? 28.210 37.368 8.211 1.00 70.88 695 VAL A O 1
ATOM 5625 N N . ILE A 1 696 ? 26.796 37.750 9.906 1.00 70.06 696 ILE A N 1
ATOM 5626 C CA . ILE A 1 696 ? 25.577 37.658 9.090 1.00 70.06 696 ILE A CA 1
ATOM 5627 C C . ILE A 1 696 ? 25.449 38.875 8.165 1.00 70.06 696 ILE A C 1
ATOM 5629 O O . ILE A 1 696 ? 25.146 38.715 6.989 1.00 70.06 696 ILE A O 1
ATOM 5633 N N . VAL A 1 697 ? 25.752 40.085 8.642 1.00 70.69 697 VAL A N 1
ATOM 5634 C CA . VAL A 1 697 ? 25.704 41.312 7.827 1.00 70.69 697 VAL A CA 1
ATOM 5635 C C . VAL A 1 697 ? 26.823 41.336 6.781 1.00 70.69 697 VAL A C 1
ATOM 5637 O O . VAL A 1 697 ? 26.575 41.731 5.645 1.00 70.69 697 VAL A O 1
ATOM 5640 N N . LEU A 1 698 ? 28.025 40.850 7.108 1.00 61.91 698 LEU A N 1
ATOM 5641 C CA . LEU A 1 698 ? 29.117 40.688 6.141 1.00 61.91 698 LEU A CA 1
ATOM 5642 C C . LEU A 1 698 ? 28.855 39.537 5.161 1.00 61.91 698 LEU A C 1
ATOM 5644 O O . LEU A 1 698 ? 29.203 39.657 3.991 1.00 61.91 698 LEU A O 1
ATOM 5648 N N . GLY A 1 699 ? 28.200 38.459 5.600 1.00 66.62 699 GLY A N 1
ATOM 5649 C CA . GLY A 1 699 ? 27.771 37.349 4.747 1.00 66.62 699 GLY A CA 1
ATOM 5650 C C . GLY A 1 699 ? 26.681 37.761 3.757 1.00 66.62 699 GLY A C 1
ATOM 5651 O O . GLY A 1 699 ? 26.806 37.491 2.566 1.00 66.62 699 GLY A O 1
ATOM 5652 N N . CYS A 1 700 ? 25.667 38.497 4.214 1.00 55.19 700 CYS A N 1
ATOM 5653 C CA . CYS A 1 700 ? 24.637 39.074 3.351 1.00 55.19 700 CYS A CA 1
ATOM 5654 C C . CYS A 1 700 ? 25.227 40.149 2.428 1.00 55.19 700 CYS A C 1
ATOM 5656 O O . CYS A 1 700 ? 24.929 40.158 1.239 1.00 55.19 700 CYS A O 1
ATOM 5658 N N . GLY A 1 701 ? 26.126 41.000 2.933 1.00 55.66 701 GLY A N 1
ATOM 5659 C CA . GLY A 1 701 ? 26.843 41.991 2.129 1.00 55.66 701 GLY A CA 1
ATOM 5660 C C . GLY A 1 701 ? 27.681 41.356 1.019 1.00 55.66 701 GLY A C 1
ATOM 5661 O O . GLY A 1 701 ? 27.613 41.806 -0.118 1.00 55.66 701 GLY A O 1
ATOM 5662 N N . LEU A 1 702 ? 28.397 40.262 1.301 1.00 50.34 702 LEU A N 1
ATOM 5663 C CA . LEU A 1 702 ? 29.142 39.499 0.293 1.00 50.34 702 LEU A CA 1
ATOM 5664 C C . LEU A 1 702 ? 28.216 38.785 -0.699 1.00 50.34 702 LEU A C 1
ATOM 5666 O O . LEU A 1 702 ? 28.556 38.709 -1.877 1.00 50.34 702 LEU A O 1
ATOM 5670 N N . PHE A 1 703 ? 27.036 38.332 -0.271 1.00 45.59 703 PHE A N 1
ATOM 5671 C CA . PHE A 1 703 ? 26.030 37.742 -1.160 1.00 45.59 703 PHE A CA 1
ATOM 5672 C C . PHE A 1 703 ? 25.428 38.782 -2.125 1.00 45.59 703 PHE A C 1
ATOM 5674 O O . PHE A 1 703 ? 25.218 38.480 -3.295 1.00 45.59 703 PHE A O 1
ATOM 5681 N N . PHE A 1 704 ? 25.248 40.032 -1.676 1.00 44.06 704 PHE A N 1
ATOM 5682 C CA . PHE A 1 704 ? 24.791 41.150 -2.516 1.00 44.06 704 PHE A CA 1
ATOM 5683 C C . PHE A 1 704 ? 25.904 41.794 -3.367 1.00 44.06 704 PHE A C 1
ATOM 5685 O O . PHE A 1 704 ? 25.599 42.445 -4.362 1.00 44.06 704 PHE A O 1
ATOM 5692 N N . TRP A 1 705 ? 27.185 41.614 -3.019 1.00 42.62 705 TRP A N 1
ATOM 5693 C CA . TRP A 1 705 ? 28.320 42.173 -3.776 1.00 42.62 705 TRP A CA 1
ATOM 5694 C C . TRP A 1 705 ? 28.938 41.191 -4.783 1.00 42.62 705 TRP A C 1
ATOM 5696 O O . TRP A 1 705 ? 29.522 41.625 -5.773 1.00 42.62 705 TRP A O 1
ATOM 5706 N N . THR A 1 706 ? 28.797 39.877 -4.566 1.00 36.69 706 THR A N 1
ATOM 5707 C CA . THR A 1 706 ? 29.315 38.837 -5.483 1.00 36.69 706 THR A CA 1
ATOM 5708 C C . THR A 1 706 ? 28.310 38.366 -6.533 1.00 36.69 706 THR A C 1
ATOM 5710 O O . THR A 1 706 ? 28.706 37.669 -7.465 1.00 36.69 706 THR A O 1
ATOM 5713 N N . PHE A 1 707 ? 27.057 38.821 -6.459 1.00 37.12 707 PHE A N 1
ATOM 5714 C CA . PHE A 1 707 ? 26.075 38.679 -7.535 1.00 37.12 707 PHE A CA 1
ATOM 5715 C C . PHE A 1 707 ? 25.629 40.046 -8.072 1.00 37.12 707 PHE A C 1
ATOM 5717 O O . PHE A 1 707 ? 24.502 40.478 -7.826 1.00 37.12 707 PHE A O 1
ATOM 5724 N N . PRO A 1 708 ? 26.489 40.754 -8.826 1.00 31.58 708 PRO A N 1
ATOM 5725 C CA . PRO A 1 708 ? 26.008 41.745 -9.765 1.00 31.58 708 PRO A CA 1
ATOM 5726 C C . PRO A 1 708 ? 25.318 41.038 -10.940 1.00 31.58 708 PRO A C 1
ATOM 5728 O O . PRO A 1 708 ? 25.796 40.027 -11.457 1.00 31.58 708 PRO A O 1
ATOM 5731 N N . ASN A 1 709 ? 24.184 41.612 -11.337 1.00 41.19 709 ASN A N 1
ATOM 5732 C CA . ASN A 1 709 ? 23.423 41.343 -12.553 1.00 41.19 709 ASN A CA 1
ATOM 5733 C C . ASN A 1 709 ? 24.279 40.851 -13.735 1.00 41.19 709 ASN A C 1
ATOM 5735 O O . ASN A 1 709 ? 25.194 41.544 -14.178 1.00 41.19 709 ASN A O 1
ATOM 5739 N N . SER A 1 710 ? 23.892 39.716 -14.318 1.00 32.09 710 SER A N 1
ATOM 5740 C CA . SER A 1 710 ? 24.100 39.459 -15.747 1.00 32.09 710 SER A CA 1
ATOM 5741 C C . SER A 1 710 ? 22.888 38.730 -16.324 1.00 32.09 710 SER A C 1
ATOM 5743 O O . SER A 1 710 ? 22.895 37.536 -16.598 1.00 32.09 710 SER A O 1
ATOM 5745 N N . GLU A 1 711 ? 21.817 39.498 -16.523 1.00 36.78 711 GLU A N 1
ATOM 5746 C CA . GLU A 1 711 ? 21.097 39.380 -17.785 1.00 36.78 711 GLU A CA 1
ATOM 5747 C C . GLU A 1 711 ? 22.004 39.929 -18.895 1.00 36.78 711 GLU A C 1
ATOM 5749 O O . GLU A 1 711 ? 22.470 41.066 -18.828 1.00 36.78 711 GLU A O 1
ATOM 5754 N N . SER A 1 712 ? 22.210 39.136 -19.941 1.00 29.06 712 SER A N 1
ATOM 5755 C CA . SER A 1 712 ? 22.200 39.655 -21.308 1.00 29.06 712 SER A CA 1
ATOM 5756 C C . SER A 1 712 ? 21.565 38.583 -22.196 1.00 29.06 712 SER A C 1
ATOM 5758 O O . SER A 1 712 ? 22.187 37.564 -22.476 1.00 29.06 712 SER A O 1
ATOM 5760 N N . VAL A 1 713 ? 20.247 38.667 -22.377 1.00 30.73 713 VAL A N 1
ATOM 5761 C CA . VAL A 1 713 ? 19.588 39.233 -23.568 1.00 30.73 713 VAL A CA 1
ATOM 5762 C C . VAL A 1 713 ? 19.418 38.166 -24.650 1.00 30.73 713 VAL A C 1
ATOM 5764 O O . VAL A 1 713 ? 20.241 38.014 -25.545 1.00 30.73 713 VAL A O 1
ATOM 5767 N N . GLU A 1 714 ? 18.269 37.497 -24.592 1.00 26.08 714 GLU A N 1
ATOM 5768 C CA . GLU A 1 714 ? 17.437 37.353 -25.782 1.00 26.08 714 GLU A CA 1
ATOM 5769 C C . GLU A 1 714 ? 16.226 38.267 -25.543 1.00 26.08 714 GLU A C 1
ATOM 5771 O O . GLU A 1 714 ? 15.305 37.975 -24.785 1.00 26.08 714 GLU A O 1
ATOM 5776 N N . SER A 1 715 ? 16.340 39.490 -26.049 1.00 26.25 715 SER A N 1
ATOM 5777 C CA . SER A 1 715 ? 15.328 40.536 -25.960 1.00 26.25 715 SER A CA 1
ATOM 5778 C C . SER A 1 715 ? 14.110 40.176 -26.805 1.00 26.25 715 SER A C 1
ATOM 5780 O O . SER A 1 715 ? 14.290 39.981 -28.005 1.00 26.25 715 SER A O 1
ATOM 5782 N N . LEU A 1 716 ? 12.900 40.222 -26.232 1.00 27.97 716 LEU A N 1
ATOM 5783 C CA . LEU A 1 716 ? 11.790 41.083 -26.688 1.00 27.97 716 LEU A CA 1
ATOM 5784 C C . LEU A 1 716 ? 10.483 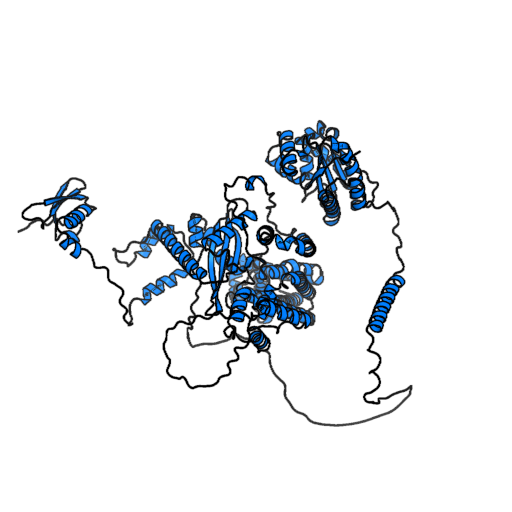40.807 -25.909 1.00 27.97 716 LEU A C 1
ATOM 5786 O O . LEU A 1 716 ? 10.045 39.671 -25.810 1.00 27.97 716 LEU A O 1
ATOM 5790 N N . HIS A 1 717 ? 9.855 41.909 -25.474 1.00 30.47 717 HIS A N 1
ATOM 5791 C CA . HIS A 1 717 ? 8.508 42.095 -24.894 1.00 30.47 717 HIS A CA 1
ATOM 5792 C C . HIS A 1 717 ? 8.359 41.999 -23.364 1.00 30.47 717 HIS A C 1
ATOM 5794 O O . HIS A 1 717 ? 7.890 41.030 -22.781 1.00 30.47 717 HIS A O 1
ATOM 5800 N N . TYR A 1 718 ? 8.717 43.117 -22.725 1.00 34.06 718 TYR A N 1
ATOM 5801 C CA . TYR A 1 718 ? 8.315 43.492 -21.373 1.00 34.06 718 TYR A CA 1
ATOM 5802 C C . TYR A 1 718 ? 6.844 43.945 -21.398 1.00 34.06 718 TYR A C 1
ATOM 5804 O O . TYR A 1 718 ? 6.553 45.082 -21.765 1.00 34.06 718 TYR A O 1
ATOM 5812 N N . GLY A 1 719 ? 5.922 43.047 -21.046 1.00 36.38 719 GLY A N 1
ATOM 5813 C CA . GLY A 1 719 ? 4.524 43.366 -20.745 1.00 36.38 719 GLY A CA 1
ATOM 5814 C C . GLY A 1 719 ? 4.270 43.236 -19.242 1.00 36.38 719 GLY A C 1
ATOM 5815 O O . GLY A 1 719 ? 4.787 42.315 -18.610 1.00 36.38 719 GLY A O 1
ATOM 5816 N N . ASN A 1 720 ? 3.509 44.168 -18.660 1.00 49.28 720 ASN A N 1
ATOM 5817 C CA . ASN A 1 720 ? 3.079 44.146 -17.256 1.00 49.28 720 ASN A CA 1
ATOM 5818 C C . ASN A 1 720 ? 2.565 42.752 -16.864 1.00 49.28 720 ASN A C 1
ATOM 5820 O O . ASN A 1 720 ? 1.539 42.300 -17.369 1.00 49.28 720 ASN A O 1
ATOM 5824 N N . LYS A 1 721 ? 3.274 42.062 -15.966 1.00 57.66 721 LYS A N 1
ATOM 5825 C CA . LYS A 1 721 ? 2.912 40.706 -15.553 1.00 57.66 721 LYS A CA 1
ATOM 5826 C C . LYS A 1 721 ? 1.725 40.783 -14.591 1.00 57.66 721 LYS A C 1
ATOM 5828 O O . LYS A 1 721 ? 1.911 41.100 -13.422 1.00 57.66 721 LYS A O 1
ATOM 5833 N N . VAL A 1 722 ? 0.523 40.535 -15.107 1.00 73.81 722 VAL A N 1
ATOM 5834 C CA . VAL A 1 722 ? -0.717 40.459 -14.318 1.00 73.81 722 VAL A CA 1
ATOM 5835 C C . VAL A 1 722 ? -0.581 39.325 -13.299 1.00 73.81 722 VAL A C 1
ATOM 5837 O O . VAL A 1 722 ? -0.222 38.204 -13.668 1.00 73.81 722 VAL A O 1
ATOM 5840 N N . THR A 1 723 ? -0.833 39.605 -12.022 1.00 84.44 723 THR A N 1
ATOM 5841 C CA . THR A 1 723 ? -0.785 38.618 -10.934 1.00 84.44 723 THR A CA 1
ATOM 5842 C C . THR A 1 723 ? -2.189 38.218 -10.486 1.00 84.44 723 THR A C 1
ATOM 5844 O O . THR A 1 723 ? -3.147 38.962 -10.687 1.00 84.44 723 THR A O 1
ATOM 5847 N N . ILE A 1 724 ? -2.338 37.046 -9.854 1.00 87.19 724 ILE A N 1
ATOM 5848 C CA . ILE A 1 724 ? -3.647 36.626 -9.323 1.00 87.19 724 ILE A CA 1
ATOM 5849 C C . ILE A 1 724 ? -4.120 37.569 -8.204 1.00 87.19 724 ILE A C 1
ATOM 5851 O O . ILE A 1 724 ? -5.318 37.777 -8.037 1.00 87.19 724 ILE A O 1
ATOM 5855 N N . GLN A 1 725 ? -3.182 38.188 -7.475 1.00 85.06 725 GLN A N 1
ATOM 5856 C CA . GLN A 1 725 ? -3.479 39.180 -6.444 1.00 85.06 725 GLN A CA 1
ATOM 5857 C C . GLN A 1 725 ? -4.118 40.444 -7.036 1.00 85.06 725 GLN A C 1
ATOM 5859 O O . GLN A 1 725 ? -4.995 41.032 -6.405 1.00 85.06 725 GLN A O 1
ATOM 5864 N N . ASP A 1 726 ? -3.741 40.830 -8.260 1.00 84.94 726 ASP A N 1
ATOM 5865 C CA . ASP A 1 726 ? -4.369 41.957 -8.958 1.00 84.94 726 ASP A CA 1
ATOM 5866 C C . ASP A 1 726 ? -5.844 41.647 -9.263 1.00 84.94 726 ASP A C 1
ATOM 5868 O O . ASP A 1 726 ? -6.718 42.475 -9.008 1.00 84.94 726 ASP A O 1
ATOM 5872 N N . LEU A 1 727 ? -6.147 40.422 -9.710 1.00 87.56 727 LEU A N 1
ATOM 5873 C CA . LEU A 1 727 ? -7.523 39.973 -9.951 1.00 87.56 727 LEU A CA 1
ATOM 5874 C C . LEU A 1 727 ? -8.339 39.931 -8.653 1.00 87.56 727 LEU A C 1
ATOM 5876 O O . LEU A 1 727 ? -9.458 40.437 -8.619 1.00 87.56 727 LEU A O 1
ATOM 5880 N N . GLN A 1 728 ? -7.766 39.395 -7.573 1.00 89.12 728 GLN A N 1
ATOM 5881 C CA . GLN A 1 728 ? -8.398 39.377 -6.249 1.00 89.12 728 GLN A CA 1
ATOM 5882 C C . GLN A 1 728 ? -8.756 40.784 -5.762 1.00 89.12 728 GLN A C 1
ATOM 5884 O O . GLN A 1 728 ? -9.814 40.987 -5.171 1.00 89.12 728 GLN A O 1
ATOM 5889 N N . SER A 1 729 ? -7.886 41.764 -6.025 1.00 87.31 729 SER A N 1
ATOM 5890 C CA . SER A 1 729 ? -8.124 43.153 -5.633 1.00 87.31 729 SER A CA 1
ATOM 5891 C C . SER A 1 729 ? -9.263 43.816 -6.416 1.00 87.31 729 SER A C 1
ATOM 5893 O O . SER A 1 729 ? -9.974 44.650 -5.859 1.00 87.31 729 SER A O 1
ATOM 5895 N N . ASN A 1 730 ? -9.475 43.407 -7.673 1.00 87.75 730 ASN A N 1
ATOM 5896 C CA . ASN A 1 730 ? -10.530 43.934 -8.540 1.00 87.75 730 ASN A CA 1
ATOM 5897 C C . ASN A 1 730 ? -11.914 43.323 -8.248 1.00 87.75 730 ASN A C 1
ATOM 5899 O O . ASN A 1 730 ? -12.924 43.943 -8.573 1.00 87.75 730 ASN A O 1
ATOM 5903 N N . PHE A 1 731 ? -11.967 42.132 -7.639 1.00 93.06 731 PHE A N 1
ATOM 5904 C CA . PHE A 1 731 ? -13.205 41.385 -7.372 1.00 93.06 731 PHE A CA 1
ATOM 5905 C C . PHE A 1 731 ? -13.217 40.811 -5.932 1.00 93.06 731 PHE A C 1
ATOM 5907 O O . PHE A 1 731 ? -13.123 39.594 -5.732 1.00 93.06 731 PHE A O 1
ATOM 5914 N N . PRO A 1 732 ? -13.282 41.673 -4.898 1.00 89.38 732 PRO A N 1
ATOM 5915 C CA . PRO A 1 732 ? -13.067 41.281 -3.504 1.00 89.38 732 PRO A CA 1
ATOM 5916 C C . PRO A 1 732 ? -14.212 40.474 -2.873 1.00 89.38 732 PRO A C 1
ATOM 5918 O O . PRO A 1 732 ? -14.005 39.879 -1.815 1.00 89.38 732 PRO A O 1
ATOM 5921 N N . LEU A 1 733 ? -15.417 40.455 -3.459 1.00 91.38 733 LEU A N 1
ATOM 5922 C CA . LEU A 1 733 ? -16.549 39.680 -2.932 1.00 91.38 733 LEU A CA 1
ATOM 5923 C C . LEU A 1 733 ? -16.534 38.215 -3.389 1.00 91.38 733 LEU A C 1
ATOM 5925 O O . LEU A 1 733 ? -17.337 37.416 -2.897 1.00 91.38 733 LEU A O 1
ATOM 5929 N N . GLN A 1 734 ? -15.632 37.837 -4.299 1.00 93.12 734 GLN A N 1
ATOM 5930 C CA . GLN A 1 734 ? -15.470 36.444 -4.710 1.00 93.12 734 GLN A CA 1
ATOM 5931 C C . GLN A 1 734 ? -14.752 35.618 -3.634 1.00 93.12 734 GLN A C 1
ATOM 5933 O O . GLN A 1 734 ? -13.884 36.102 -2.910 1.00 93.12 734 GLN A O 1
ATOM 5938 N N . SER A 1 735 ? -15.089 34.330 -3.548 1.00 89.31 735 SER A N 1
ATOM 5939 C CA . SER A 1 735 ? -14.489 33.404 -2.578 1.00 89.31 735 SER A CA 1
ATOM 5940 C C . SER A 1 735 ? -12.996 33.160 -2.831 1.00 89.31 735 SER A C 1
ATOM 5942 O O . SER A 1 735 ? -12.588 33.031 -3.983 1.00 89.31 735 SER A O 1
ATOM 5944 N N . GLU A 1 736 ? -12.207 32.942 -1.774 1.00 88.25 736 GLU A N 1
ATOM 5945 C CA . GLU A 1 736 ? -10.801 32.512 -1.901 1.00 88.25 736 GLU A CA 1
ATOM 5946 C C . GLU A 1 736 ? -10.642 31.203 -2.697 1.00 88.25 736 GLU A C 1
ATOM 5948 O O . GLU A 1 736 ? -9.668 31.036 -3.429 1.00 88.25 736 GLU A O 1
ATOM 5953 N N . GLU A 1 737 ? -11.622 30.297 -2.609 1.00 88.88 737 GLU A N 1
ATOM 5954 C CA . GLU A 1 737 ? -11.661 29.045 -3.376 1.00 88.88 737 GLU A CA 1
ATOM 5955 C C . GLU A 1 737 ? -11.596 29.286 -4.893 1.00 88.88 737 GLU A C 1
ATOM 5957 O O . GLU A 1 737 ? -10.845 28.604 -5.588 1.00 88.88 737 GLU A O 1
ATOM 5962 N N . LEU A 1 738 ? -12.310 30.300 -5.394 1.00 93.56 738 LEU A N 1
ATOM 5963 C CA . LEU A 1 738 ? -12.323 30.672 -6.813 1.00 93.56 738 LEU A CA 1
ATOM 5964 C C . LEU A 1 738 ? -10.926 31.063 -7.301 1.00 93.56 738 LEU A C 1
ATOM 5966 O O . LEU A 1 738 ? -10.492 30.621 -8.365 1.00 93.56 738 LEU A O 1
ATOM 5970 N N . TRP A 1 739 ? -10.202 31.859 -6.516 1.00 93.50 739 TRP A N 1
ATOM 5971 C CA . TRP A 1 739 ? -8.876 32.339 -6.897 1.00 93.50 739 TRP A CA 1
ATOM 5972 C C . TRP A 1 739 ? -7.816 31.249 -6.819 1.00 93.50 739 TRP A C 1
ATOM 5974 O O . TRP A 1 739 ? -6.998 31.132 -7.730 1.00 93.50 739 TRP A O 1
ATOM 5984 N N . ASN A 1 740 ? -7.870 30.419 -5.775 1.00 90.19 740 ASN A N 1
ATOM 5985 C CA . ASN A 1 740 ? -6.983 29.267 -5.636 1.00 90.19 740 ASN A CA 1
ATOM 5986 C C . ASN A 1 740 ? -7.194 28.270 -6.785 1.00 90.19 740 ASN A C 1
ATOM 5988 O O . ASN A 1 740 ? -6.222 27.752 -7.336 1.00 90.19 740 ASN A O 1
ATOM 5992 N N . ALA A 1 741 ? -8.449 28.037 -7.183 1.00 90.88 741 ALA A N 1
ATOM 5993 C CA . ALA A 1 741 ? -8.781 27.175 -8.311 1.00 90.88 741 ALA A CA 1
ATOM 5994 C C . ALA A 1 741 ? -8.270 27.748 -9.643 1.00 90.88 741 ALA A C 1
ATOM 5996 O O . ALA A 1 741 ? -7.654 27.016 -10.418 1.00 90.88 741 ALA A O 1
ATOM 5997 N N . LEU A 1 742 ? -8.472 29.047 -9.899 1.00 93.19 742 LEU A N 1
ATOM 5998 C CA . LEU A 1 742 ? -7.969 29.721 -11.102 1.00 93.19 742 LEU A CA 1
ATOM 5999 C C . LEU A 1 742 ? -6.439 29.680 -11.188 1.00 93.19 742 LEU A C 1
ATOM 6001 O O . LEU A 1 742 ? -5.898 29.269 -12.214 1.00 93.19 742 LEU A O 1
ATOM 6005 N N . GLU A 1 743 ? -5.731 30.066 -10.122 1.00 93.62 743 GLU A N 1
ATOM 6006 C CA . GLU A 1 743 ? -4.264 30.045 -10.103 1.00 93.62 743 GLU A CA 1
ATOM 6007 C C . GLU A 1 743 ? -3.729 28.623 -10.282 1.00 93.62 743 GLU A C 1
ATOM 6009 O O . GLU A 1 743 ? -2.892 28.388 -11.155 1.00 93.62 743 GLU A O 1
ATOM 6014 N N . SER A 1 744 ? -4.233 27.661 -9.505 1.00 90.94 744 SER A N 1
ATOM 6015 C CA . SER A 1 744 ? -3.761 26.279 -9.583 1.00 90.94 744 SER A CA 1
ATOM 6016 C C . SER A 1 744 ? -4.043 25.664 -10.952 1.00 90.94 744 SER A C 1
ATOM 6018 O O . SER A 1 744 ? -3.124 25.118 -11.560 1.00 90.94 744 SER A O 1
ATOM 6020 N N . GLY A 1 745 ? -5.268 25.795 -11.475 1.00 91.19 745 GLY A N 1
ATOM 6021 C CA . GLY A 1 745 ? -5.653 25.181 -12.747 1.00 91.19 745 GLY A CA 1
ATOM 6022 C C . GLY A 1 745 ? -4.893 25.760 -13.942 1.00 91.19 745 GLY A C 1
ATOM 6023 O O . GLY A 1 745 ? -4.401 25.011 -14.781 1.00 91.19 745 GLY A O 1
ATOM 6024 N N . ILE A 1 746 ? -4.681 2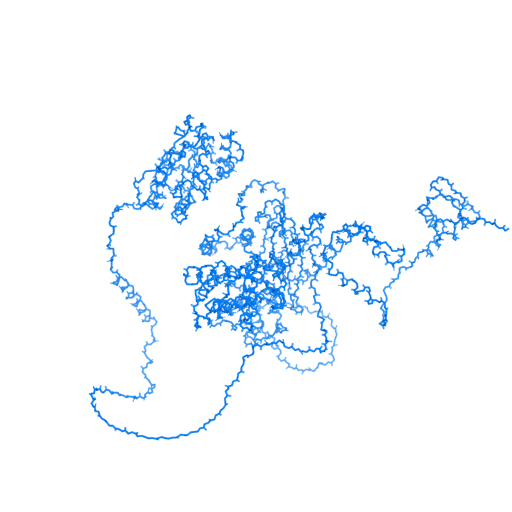7.080 -13.990 1.00 93.19 746 ILE A N 1
ATOM 6025 C CA . ILE A 1 746 ? -3.906 27.725 -15.067 1.00 93.19 746 ILE A CA 1
ATOM 6026 C C . ILE A 1 746 ? -2.417 27.349 -14.984 1.00 93.19 746 ILE A C 1
ATOM 6028 O O . ILE A 1 746 ? -1.773 27.099 -16.007 1.00 93.19 746 ILE A O 1
ATOM 6032 N N . GLN A 1 747 ? -1.848 27.282 -13.776 1.00 89.00 747 GLN A N 1
ATOM 6033 C CA . GLN A 1 747 ? -0.462 26.839 -13.584 1.00 89.00 747 GLN A CA 1
ATOM 6034 C C . GLN A 1 747 ? -0.283 25.354 -13.923 1.00 89.00 747 GLN A C 1
ATOM 6036 O O . GLN A 1 747 ? 0.782 24.963 -14.403 1.00 89.00 747 GLN A O 1
ATOM 6041 N N . GLU A 1 748 ? -1.305 24.529 -13.699 1.00 87.69 748 GLU A N 1
ATOM 6042 C CA . GLU A 1 748 ? -1.303 23.109 -14.042 1.00 87.69 748 GLU A CA 1
ATOM 6043 C C . GLU A 1 748 ? -1.228 22.896 -15.557 1.00 87.69 748 GLU A C 1
ATOM 6045 O O . GLU A 1 748 ? -0.390 22.109 -15.992 1.00 87.69 748 GLU A O 1
ATOM 6050 N N . VAL A 1 749 ? -1.962 23.672 -16.369 1.00 90.50 749 VAL A N 1
ATOM 6051 C CA . VAL A 1 749 ? -1.844 23.622 -17.845 1.00 90.50 749 VAL A CA 1
ATOM 6052 C C . VAL A 1 749 ? -0.401 23.856 -18.293 1.00 90.50 749 VAL A C 1
ATOM 6054 O O . VAL A 1 749 ? 0.115 23.152 -19.159 1.00 90.50 749 VAL A O 1
ATOM 6057 N N . LYS A 1 750 ? 0.295 24.817 -17.674 1.00 86.81 750 LYS A N 1
ATOM 6058 C CA . LYS A 1 750 ? 1.700 25.109 -17.989 1.00 86.81 750 LYS A CA 1
ATOM 6059 C C . LYS A 1 750 ? 2.655 23.986 -17.578 1.00 86.81 750 LYS A C 1
ATOM 6061 O O . LYS A 1 750 ? 3.663 23.782 -18.251 1.00 86.81 750 LYS A O 1
ATOM 6066 N N . LYS A 1 751 ? 2.388 23.324 -16.451 1.00 85.12 751 LYS A N 1
ATOM 6067 C CA . LYS A 1 751 ? 3.274 22.304 -15.868 1.00 85.12 751 LYS A CA 1
ATOM 6068 C C . LYS A 1 751 ? 3.066 20.922 -16.480 1.00 85.12 751 LYS A C 1
ATOM 6070 O O . LYS A 1 751 ? 4.049 20.236 -16.726 1.00 85.12 751 LYS A O 1
ATOM 6075 N N . LEU A 1 752 ? 1.811 20.531 -16.685 1.00 80.69 752 LEU A N 1
ATOM 6076 C CA . LEU A 1 752 ? 1.412 19.180 -17.080 1.00 80.69 752 LEU A CA 1
ATOM 6077 C C . LEU A 1 752 ? 1.033 19.068 -18.560 1.00 80.69 752 LEU A C 1
ATOM 6079 O O . LEU A 1 752 ? 0.856 17.958 -19.042 1.00 80.69 752 LEU A O 1
ATOM 6083 N N . ASN A 1 753 ? 0.934 20.190 -19.283 1.00 85.25 753 ASN A N 1
ATOM 6084 C CA . ASN A 1 753 ? 0.580 20.222 -20.704 1.00 85.25 753 ASN A CA 1
ATOM 6085 C C . ASN A 1 753 ? -0.737 19.479 -21.007 1.00 85.25 753 ASN A C 1
ATOM 6087 O O . ASN A 1 753 ? -0.810 18.661 -21.916 1.00 85.25 753 ASN A O 1
ATOM 6091 N N . LYS A 1 754 ? -1.774 19.760 -20.216 1.00 86.06 754 LYS A N 1
ATOM 6092 C CA . LYS A 1 754 ? -3.138 19.236 -20.379 1.00 86.06 754 LYS A CA 1
ATOM 6093 C C . LYS A 1 754 ? -4.152 20.372 -20.204 1.00 86.06 754 LYS A C 1
ATOM 6095 O O . LYS A 1 754 ? -3.809 21.352 -19.530 1.00 86.06 754 LYS A O 1
ATOM 6100 N N . PRO A 1 755 ? -5.371 20.288 -20.769 1.00 92.69 755 PRO A N 1
ATOM 6101 C CA . PRO A 1 755 ? -6.315 21.382 -20.660 1.00 92.69 755 PRO A CA 1
ATOM 6102 C C . PRO A 1 755 ? -6.840 21.543 -19.230 1.00 92.69 755 PRO A C 1
ATOM 6104 O O . PRO A 1 755 ? -6.952 20.575 -18.482 1.00 92.69 755 PRO A O 1
ATOM 6107 N N . SER A 1 756 ? -7.206 22.768 -18.860 1.00 95.75 756 SER A N 1
ATOM 6108 C CA . SER A 1 756 ? -7.927 23.049 -17.612 1.00 95.75 756 SER A CA 1
ATOM 6109 C C . SER A 1 756 ? -9.279 23.667 -17.928 1.00 95.75 756 SER A C 1
ATOM 6111 O O . SER A 1 756 ? -9.374 24.570 -18.762 1.00 95.75 756 SER A O 1
ATOM 6113 N N . VAL A 1 757 ? -10.330 23.157 -17.291 1.00 96.75 757 VAL A N 1
ATOM 6114 C CA . VAL A 1 757 ? -11.713 23.509 -17.608 1.00 96.75 757 VAL A CA 1
ATOM 6115 C C . VAL A 1 757 ? -12.412 24.058 -16.370 1.00 96.75 757 VAL A C 1
ATOM 6117 O O . VAL A 1 757 ? -12.380 23.459 -15.294 1.00 96.75 757 VAL A O 1
ATOM 6120 N N . PHE A 1 758 ? -13.057 25.210 -16.530 1.00 97.38 758 PHE A N 1
ATOM 6121 C CA . PHE A 1 758 ? -13.822 25.876 -15.485 1.00 97.38 758 PHE A CA 1
ATOM 6122 C C . PHE A 1 758 ? -15.233 26.161 -15.977 1.00 97.38 758 PHE A C 1
ATOM 6124 O O . PHE A 1 758 ? -15.411 26.666 -17.083 1.00 97.38 758 PHE A O 1
ATOM 6131 N N . LEU A 1 759 ? -16.223 25.913 -15.128 1.00 97.69 759 LEU A N 1
ATOM 6132 C CA . LEU A 1 759 ? -17.621 26.252 -15.347 1.00 97.69 759 LEU A CA 1
ATOM 6133 C C . LEU A 1 759 ? -18.085 27.243 -14.278 1.00 97.69 759 LEU A C 1
ATOM 6135 O O . LEU A 1 759 ? -18.184 26.912 -13.097 1.00 97.69 759 LEU A O 1
ATOM 6139 N N . PHE A 1 760 ? -18.383 28.467 -14.698 1.00 97.06 760 PHE A N 1
ATOM 6140 C CA . PHE A 1 760 ? -18.821 29.553 -13.831 1.00 97.06 760 PHE A CA 1
ATOM 6141 C C . PHE A 1 760 ? -20.341 29.691 -13.847 1.00 97.06 760 PHE A C 1
ATOM 6143 O O . PHE A 1 760 ? -20.942 29.993 -14.880 1.00 97.06 760 PHE A O 1
ATOM 6150 N N . LEU A 1 761 ? -20.954 29.512 -12.681 1.00 96.00 761 LEU A N 1
ATOM 6151 C CA . LEU A 1 761 ? -22.381 29.707 -12.458 1.00 96.00 761 LEU A CA 1
ATOM 6152 C C . LEU A 1 761 ? -22.637 31.127 -11.970 1.00 96.00 761 LEU A C 1
ATOM 6154 O O . LEU A 1 761 ? -22.030 31.562 -10.987 1.00 96.00 761 LEU A O 1
ATOM 6158 N N . HIS A 1 762 ? -23.561 31.832 -12.615 1.00 94.44 762 HIS A N 1
ATOM 6159 C CA . HIS A 1 762 ? -23.904 33.198 -12.232 1.00 94.44 762 HIS A CA 1
ATOM 6160 C C . HIS A 1 762 ? -25.409 33.473 -12.332 1.00 94.44 762 HIS A C 1
ATOM 6162 O O . HIS A 1 762 ? -26.117 32.906 -13.164 1.00 94.44 762 HIS A O 1
ATOM 6168 N N . GLU A 1 763 ? -25.894 34.378 -11.483 1.00 92.12 763 GLU A N 1
ATOM 6169 C CA . GLU A 1 763 ? -27.230 34.976 -11.609 1.00 92.12 763 GLU A CA 1
ATOM 6170 C C . GLU A 1 763 ? -27.184 36.130 -12.635 1.00 92.12 763 GLU A C 1
ATOM 6172 O O . GLU A 1 763 ? -26.101 36.583 -13.024 1.00 92.12 763 GLU A O 1
ATOM 6177 N N . GLU A 1 764 ? -28.342 36.634 -13.085 1.00 90.50 764 GLU A N 1
ATOM 6178 C CA . GLU A 1 764 ? -28.380 37.781 -14.019 1.00 90.50 764 GLU A CA 1
ATOM 6179 C C . GLU A 1 764 ? -27.696 39.020 -13.418 1.00 90.50 764 GLU A C 1
ATOM 6181 O O . GLU A 1 764 ? -26.994 39.737 -14.122 1.00 90.50 764 GLU A O 1
ATOM 6186 N N . GLU A 1 765 ? -27.827 39.229 -12.106 1.00 89.12 765 GLU A N 1
ATOM 6187 C CA . GLU A 1 765 ? -27.213 40.352 -11.383 1.00 89.12 765 GLU A CA 1
ATOM 6188 C C . GLU A 1 765 ? -25.675 40.323 -11.418 1.00 89.12 765 GLU A C 1
ATOM 6190 O O . GLU A 1 765 ? -25.035 41.365 -11.346 1.00 89.12 765 GLU A O 1
ATOM 6195 N N . ALA A 1 766 ? -25.069 39.139 -11.558 1.00 91.44 766 ALA A N 1
ATOM 6196 C CA . ALA A 1 766 ? -23.617 38.953 -11.584 1.00 91.44 766 ALA A CA 1
ATOM 6197 C C . ALA A 1 766 ? -23.031 38.923 -13.007 1.00 91.44 766 ALA A C 1
ATOM 6199 O O . ALA A 1 766 ? -21.843 38.648 -13.184 1.00 91.44 766 ALA A O 1
ATOM 6200 N N . LYS A 1 767 ? -23.848 39.184 -14.034 1.00 91.00 767 LYS A N 1
ATOM 6201 C CA . LYS A 1 767 ? -23.460 39.071 -15.447 1.00 91.00 767 LYS A CA 1
ATOM 6202 C C . LYS A 1 767 ? -22.314 40.004 -15.834 1.00 91.00 767 LYS A C 1
ATOM 6204 O O . LYS A 1 767 ? -21.394 39.591 -16.539 1.00 91.00 767 LYS A O 1
ATOM 6209 N N . ASP A 1 768 ? -22.339 41.246 -15.366 1.00 91.44 768 ASP A N 1
ATOM 6210 C CA . ASP A 1 768 ? -21.263 42.200 -15.650 1.00 91.44 768 ASP A CA 1
ATOM 6211 C C . ASP A 1 768 ? -19.985 41.825 -14.894 1.00 91.44 768 ASP A C 1
ATOM 6213 O O . ASP A 1 768 ? -18.890 41.870 -15.458 1.00 91.44 768 ASP A O 1
ATOM 6217 N N . THR A 1 769 ? -20.127 41.336 -13.659 1.00 93.81 769 THR A N 1
ATOM 6218 C CA . THR A 1 769 ? -19.017 40.818 -12.857 1.00 93.81 769 THR A CA 1
ATOM 6219 C C . THR A 1 769 ? -18.303 39.664 -13.551 1.00 93.81 769 THR A C 1
ATOM 6221 O O . THR A 1 769 ? -17.092 39.745 -13.739 1.00 93.81 769 THR A O 1
ATOM 6224 N N . ILE A 1 770 ? -19.017 38.622 -13.998 1.00 94.50 770 ILE A N 1
ATOM 6225 C CA . ILE A 1 770 ? -18.379 37.476 -14.667 1.00 94.50 770 ILE A CA 1
ATOM 6226 C C . ILE A 1 770 ? -17.722 37.879 -15.993 1.00 94.50 770 ILE A C 1
ATOM 6228 O O . ILE A 1 770 ? -16.636 37.405 -16.314 1.00 94.50 770 ILE A O 1
ATOM 6232 N N . ASN A 1 771 ? -18.327 38.794 -16.755 1.00 92.62 771 ASN A N 1
ATOM 6233 C CA . ASN A 1 771 ? -17.742 39.267 -18.009 1.00 92.62 771 ASN A CA 1
ATOM 6234 C C . ASN A 1 771 ? -16.417 40.008 -17.786 1.00 92.62 771 ASN A C 1
ATOM 6236 O O . ASN A 1 771 ? -15.446 39.749 -18.502 1.00 92.62 771 ASN A O 1
ATOM 6240 N N . ASN A 1 772 ? -16.367 40.892 -16.789 1.00 91.44 772 ASN A N 1
ATOM 6241 C CA . ASN A 1 772 ? -15.156 41.631 -16.444 1.00 91.44 772 ASN A CA 1
ATOM 6242 C C . ASN A 1 772 ? -14.099 40.705 -15.824 1.00 91.44 772 ASN A C 1
ATOM 6244 O O . ASN A 1 772 ? -12.932 40.760 -16.208 1.00 91.44 772 ASN A O 1
ATOM 6248 N N . MET A 1 773 ? -14.517 39.791 -14.945 1.00 93.62 773 MET A N 1
ATOM 6249 C CA . MET A 1 773 ? -13.624 38.830 -14.300 1.00 93.62 773 MET A CA 1
ATOM 6250 C C . MET A 1 773 ? -12.978 37.888 -15.318 1.00 93.62 773 MET A C 1
ATOM 6252 O O . MET A 1 773 ? -11.772 37.671 -15.263 1.00 93.62 773 MET A O 1
ATOM 6256 N N . LEU A 1 774 ? -13.738 37.367 -16.288 1.00 93.88 774 LEU A N 1
ATOM 6257 C CA . LEU A 1 774 ? -13.183 36.508 -17.339 1.00 93.88 774 LEU A CA 1
ATOM 6258 C C . LEU A 1 774 ? -12.229 37.242 -18.273 1.00 93.88 774 LEU A C 1
ATOM 6260 O O . LEU A 1 774 ? -11.282 36.625 -18.747 1.00 93.88 774 LEU A O 1
ATOM 6264 N N . SER A 1 775 ? -12.448 38.535 -18.519 1.00 90.44 775 SER A N 1
ATOM 6265 C CA . SER A 1 775 ? -11.504 39.366 -19.275 1.00 90.44 775 SER A CA 1
ATOM 6266 C C . SER A 1 775 ? -10.149 39.465 -18.567 1.00 90.44 775 SER A C 1
ATOM 6268 O O . SER A 1 775 ? -9.107 39.431 -19.217 1.00 90.44 775 SER A O 1
ATOM 6270 N N . ASP A 1 776 ? -10.133 39.581 -17.240 1.00 90.31 776 ASP A N 1
ATOM 6271 C CA . ASP A 1 776 ? -8.876 39.672 -16.493 1.00 90.31 776 ASP A CA 1
ATOM 6272 C C . ASP A 1 776 ? -8.254 38.289 -16.239 1.00 90.31 776 ASP A C 1
ATOM 6274 O O . ASP A 1 776 ? -7.037 38.127 -16.358 1.00 90.31 776 ASP A O 1
ATOM 6278 N N . ALA A 1 777 ? -9.077 37.263 -15.999 1.00 92.81 777 ALA A N 1
ATOM 6279 C CA . ALA A 1 777 ? -8.644 35.870 -15.887 1.00 92.81 777 ALA A CA 1
ATOM 6280 C C . ALA A 1 777 ? -8.050 35.334 -17.196 1.00 92.81 777 ALA A C 1
ATOM 6282 O O . ALA A 1 777 ? -7.059 34.603 -17.154 1.00 92.81 777 ALA A O 1
ATOM 6283 N N . SER A 1 778 ? -8.593 35.720 -18.357 1.00 93.00 778 SER A N 1
ATOM 6284 C CA . SER A 1 778 ? -8.024 35.334 -19.650 1.00 93.00 778 SER A CA 1
ATOM 6285 C C . SER A 1 778 ? -6.662 35.974 -19.876 1.00 93.00 778 SER A C 1
ATOM 6287 O O . SER A 1 778 ? -5.727 35.249 -20.196 1.00 93.00 778 SER A O 1
ATOM 6289 N N . LYS A 1 779 ? -6.507 37.276 -19.590 1.00 90.50 779 LYS A N 1
ATOM 6290 C CA . LYS A 1 779 ? -5.202 37.954 -19.680 1.00 90.50 779 LYS A CA 1
ATOM 6291 C C . LYS A 1 779 ? -4.170 37.280 -18.787 1.00 90.50 779 LYS A C 1
ATOM 6293 O O . LYS A 1 779 ? -3.048 37.038 -19.220 1.00 90.50 779 LYS A O 1
ATOM 6298 N N . TYR A 1 780 ? -4.545 36.951 -17.549 1.00 91.69 780 TYR A N 1
ATOM 6299 C CA . TYR A 1 780 ? -3.679 36.221 -16.623 1.00 91.69 780 TYR A CA 1
ATOM 6300 C C . TYR A 1 780 ? -3.270 34.849 -17.193 1.00 91.69 780 TYR A C 1
ATOM 6302 O O . TYR A 1 780 ? -2.080 34.522 -17.221 1.00 91.69 780 TYR A O 1
ATOM 6310 N N . ALA A 1 781 ? -4.227 34.077 -17.718 1.00 92.62 781 ALA A N 1
ATOM 6311 C CA . ALA A 1 781 ? -3.965 32.785 -18.347 1.00 92.62 781 ALA A CA 1
ATOM 6312 C C . ALA A 1 781 ? -3.051 32.900 -19.579 1.00 92.62 781 ALA A C 1
ATOM 6314 O O . ALA A 1 781 ? -2.070 32.168 -19.691 1.00 92.62 781 ALA A O 1
ATOM 6315 N N . GLU A 1 782 ? -3.309 33.848 -20.476 1.00 90.00 782 GLU A N 1
ATOM 6316 C CA . GLU A 1 782 ? -2.527 34.081 -21.696 1.00 90.00 782 GLU A CA 1
ATOM 6317 C C . GLU A 1 782 ? -1.095 34.511 -21.373 1.00 90.00 782 GLU A C 1
ATOM 6319 O O . GLU A 1 782 ? -0.139 33.958 -21.918 1.00 90.00 782 GLU A O 1
ATOM 6324 N N . CYS A 1 783 ? -0.932 35.394 -20.390 1.00 89.12 783 CYS A N 1
ATOM 6325 C CA . CYS A 1 783 ? 0.365 35.836 -19.885 1.00 89.12 783 CYS A CA 1
ATOM 6326 C C . CYS A 1 783 ? 1.198 34.662 -19.338 1.00 89.12 783 CYS A C 1
ATOM 6328 O O . CYS A 1 783 ? 2.407 34.570 -19.565 1.00 89.12 783 CYS A O 1
ATOM 6330 N N . ILE A 1 784 ? 0.560 33.717 -18.639 1.00 88.88 784 ILE A N 1
ATOM 6331 C CA . ILE A 1 784 ? 1.235 32.539 -18.078 1.00 88.88 784 ILE A CA 1
ATOM 6332 C C . ILE A 1 784 ? 1.575 31.511 -19.152 1.00 88.88 784 ILE A C 1
ATOM 6334 O O . ILE A 1 784 ? 2.687 30.960 -19.137 1.00 88.88 784 ILE A O 1
ATOM 6338 N N . LEU A 1 785 ? 0.620 31.232 -20.038 1.00 89.81 785 LEU A N 1
ATOM 6339 C CA . LEU A 1 785 ? 0.710 30.167 -21.027 1.00 89.81 785 LEU A CA 1
ATOM 6340 C C . LEU A 1 785 ? 1.541 30.603 -22.227 1.00 89.81 785 LEU A C 1
ATOM 6342 O O . LEU A 1 785 ? 2.499 29.917 -22.577 1.00 89.81 785 LEU A O 1
ATOM 6346 N N . ASN A 1 786 ? 1.226 31.738 -22.834 1.00 84.44 786 ASN A N 1
ATOM 6347 C CA . ASN A 1 786 ? 1.851 32.191 -24.073 1.00 84.44 786 ASN A CA 1
ATOM 6348 C C . ASN A 1 786 ? 3.054 33.112 -23.825 1.00 84.44 786 ASN A C 1
ATOM 6350 O O . ASN A 1 786 ? 3.856 33.309 -24.731 1.00 84.44 786 ASN A O 1
ATOM 6354 N N . GLY A 1 787 ? 3.208 33.650 -22.608 1.00 80.69 787 GLY A N 1
ATOM 6355 C CA . GLY A 1 787 ? 4.224 34.667 -22.305 1.00 80.69 787 GLY A CA 1
ATOM 6356 C C . GLY A 1 787 ? 3.880 36.054 -22.857 1.00 80.69 787 GLY A C 1
ATOM 6357 O O . GLY A 1 787 ? 4.631 36.996 -22.628 1.00 80.69 787 GLY A O 1
ATOM 6358 N N . ASP A 1 788 ? 2.744 36.168 -23.547 1.00 79.44 788 ASP A N 1
ATOM 6359 C CA . ASP A 1 788 ? 2.190 37.385 -24.121 1.00 79.44 788 ASP A CA 1
ATOM 6360 C C . ASP A 1 788 ? 0.797 37.608 -23.519 1.00 79.44 788 ASP A C 1
ATOM 6362 O O . ASP A 1 788 ? -0.108 36.785 -23.673 1.00 79.44 788 ASP A O 1
ATOM 6366 N N . CYS A 1 789 ? 0.662 38.710 -22.786 1.00 78.81 789 CYS A N 1
ATOM 6367 C CA . CYS A 1 789 ? -0.538 39.079 -22.040 1.00 78.81 789 CYS A CA 1
ATOM 6368 C C . CYS A 1 789 ? -1.515 39.907 -22.914 1.00 78.81 789 CYS A C 1
ATOM 6370 O O . CYS A 1 789 ? -2.561 40.325 -22.421 1.00 78.81 789 CYS A O 1
ATOM 6372 N N . GLU A 1 790 ? -1.172 40.161 -24.189 1.00 76.94 790 GLU A N 1
ATOM 6373 C CA . GLU A 1 790 ? -1.997 40.874 -25.181 1.00 76.94 790 GLU A CA 1
ATOM 6374 C C . GLU A 1 790 ? -2.721 39.944 -26.166 1.00 76.94 790 GLU A C 1
ATOM 6376 O O . GLU A 1 790 ? -3.566 40.399 -26.949 1.00 76.94 790 GLU A O 1
ATOM 6381 N N . VAL A 1 791 ? -2.422 38.639 -26.139 1.00 82.94 791 VAL A N 1
ATOM 6382 C CA . VAL A 1 791 ? -3.215 37.644 -26.871 1.00 82.94 791 VAL A CA 1
ATOM 6383 C C . VAL A 1 791 ? -4.667 37.767 -26.409 1.00 82.94 791 VAL A C 1
ATOM 6385 O O . VAL A 1 791 ? -4.919 37.998 -25.237 1.00 82.94 791 VAL A O 1
ATOM 6388 N N . GLN A 1 792 ? -5.617 37.708 -27.344 1.00 87.00 792 GLN A N 1
ATOM 6389 C CA . GLN A 1 792 ? -7.039 37.738 -27.008 1.00 87.00 792 GLN A CA 1
ATOM 6390 C C . GLN A 1 792 ? -7.627 36.328 -27.030 1.00 87.00 792 GLN A C 1
ATOM 6392 O O . GLN A 1 792 ? -7.387 35.599 -28.012 1.00 87.00 792 GLN A O 1
ATOM 6397 N N . PRO A 1 793 ? -8.493 35.989 -26.056 1.00 93.50 793 PRO A N 1
ATOM 6398 C CA . PRO A 1 793 ? -9.054 34.657 -25.960 1.00 93.50 793 PRO A CA 1
ATOM 6399 C C . PRO A 1 793 ? -10.045 34.419 -27.096 1.00 93.50 793 PRO A C 1
ATOM 6401 O O . PRO A 1 793 ? -10.603 35.339 -27.705 1.00 93.50 793 PRO A O 1
ATOM 6404 N N . ILE A 1 794 ? -10.310 33.151 -27.386 1.00 95.00 794 ILE A N 1
ATOM 6405 C CA . ILE A 1 794 ? -11.412 32.777 -28.270 1.00 95.00 794 ILE A CA 1
ATOM 6406 C C . ILE A 1 794 ? -12.703 32.933 -27.480 1.00 95.00 794 ILE A C 1
ATOM 6408 O O . ILE A 1 794 ? -12.969 32.136 -26.593 1.00 95.00 794 ILE A O 1
ATOM 6412 N N . VAL A 1 795 ? -13.525 33.927 -27.801 1.00 94.19 795 VAL A N 1
ATOM 6413 C CA . VAL A 1 795 ? -14.840 34.087 -27.168 1.00 94.19 795 VAL A CA 1
ATOM 6414 C C . VAL A 1 795 ? -15.917 33.583 -28.116 1.00 94.19 795 VAL A C 1
ATOM 6416 O O . VAL A 1 795 ? -16.061 34.088 -29.230 1.00 94.19 795 VAL A O 1
ATOM 6419 N N . VAL A 1 796 ? -16.687 32.594 -27.674 1.00 93.38 796 VAL A N 1
ATOM 6420 C CA . VAL A 1 796 ? -17.835 32.058 -28.407 1.00 93.38 796 VAL A CA 1
ATOM 6421 C C . VAL A 1 796 ? -19.088 32.111 -27.548 1.00 93.38 796 VAL A C 1
ATOM 6423 O O . VAL A 1 796 ? -19.044 31.970 -26.331 1.00 93.38 796 VAL A O 1
ATOM 6426 N N . THR A 1 797 ? -20.221 32.317 -28.205 1.00 90.44 797 THR A N 1
ATOM 6427 C CA . THR A 1 797 ? -21.555 32.315 -27.596 1.00 90.44 797 THR A CA 1
ATOM 6428 C C . THR A 1 797 ? -22.410 31.225 -28.236 1.00 90.44 797 THR A C 1
ATOM 6430 O O . THR A 1 797 ? -22.062 30.691 -29.297 1.00 90.44 797 THR A O 1
ATOM 6433 N N . SER A 1 798 ? -23.578 30.948 -27.660 1.00 83.94 798 SER A N 1
ATOM 6434 C CA . SER A 1 798 ? -24.584 30.060 -28.259 1.00 83.94 798 SER A CA 1
ATOM 6435 C C . SER A 1 798 ? -24.922 30.427 -29.712 1.00 83.94 798 SER A C 1
ATOM 6437 O O . SER A 1 798 ? -25.081 29.538 -30.546 1.00 83.94 798 SER A O 1
ATOM 6439 N N . SER A 1 799 ? -24.914 31.716 -30.071 1.00 81.88 799 SER A N 1
ATOM 6440 C CA . SER A 1 799 ? -25.137 32.175 -31.453 1.00 81.88 799 SER A CA 1
ATOM 6441 C C . SER A 1 799 ? -24.041 31.738 -32.438 1.00 81.88 799 SER A C 1
ATOM 6443 O O . SER A 1 799 ? -24.308 31.528 -33.621 1.00 81.88 799 SER A O 1
ATOM 6445 N N . ASN A 1 800 ? -22.803 31.561 -31.962 1.00 84.12 800 ASN A N 1
ATOM 6446 C CA . ASN A 1 800 ? -21.682 31.098 -32.779 1.00 84.12 800 ASN A CA 1
ATOM 6447 C C . ASN A 1 800 ? -21.642 29.569 -32.895 1.00 84.12 800 ASN A C 1
ATOM 6449 O O . ASN A 1 800 ? -21.168 29.052 -33.910 1.00 84.12 800 ASN A O 1
ATOM 6453 N N . LEU A 1 801 ? -22.112 28.867 -31.859 1.00 87.06 801 LEU A N 1
ATOM 6454 C CA . LEU A 1 801 ? -22.047 27.412 -31.737 1.00 87.06 801 LEU A CA 1
ATOM 6455 C C . LEU A 1 801 ? -23.285 26.718 -32.321 1.00 87.06 801 LEU A C 1
ATOM 6457 O O . LEU A 1 801 ? -23.133 25.742 -33.041 1.00 87.06 801 LEU A O 1
ATOM 6461 N N . ASN A 1 802 ? -24.493 27.255 -32.150 1.00 87.56 802 ASN A N 1
ATOM 6462 C CA . ASN A 1 802 ? -25.742 26.649 -32.640 1.00 87.56 802 ASN A CA 1
ATOM 6463 C C . ASN A 1 802 ? -26.036 26.933 -34.126 1.00 87.56 802 ASN A C 1
ATOM 6465 O O . ASN A 1 802 ? -27.191 27.044 -34.535 1.00 87.56 802 ASN A O 1
ATOM 6469 N N . SER A 1 803 ? -25.005 27.071 -34.961 1.00 87.50 803 SER A N 1
ATOM 6470 C CA . SER A 1 803 ? -25.210 27.194 -36.408 1.00 87.50 803 SER A CA 1
ATOM 6471 C C . SER A 1 803 ? -25.773 25.892 -36.992 1.00 87.50 803 SER A C 1
ATOM 6473 O O . SER A 1 803 ? -25.454 24.805 -36.516 1.00 87.50 803 SER A O 1
ATOM 6475 N N . GLU A 1 804 ? -26.551 25.979 -38.072 1.00 84.50 804 GLU A N 1
ATOM 6476 C CA . GLU A 1 804 ? -27.150 24.805 -38.732 1.00 84.50 804 GLU A CA 1
ATOM 6477 C C . GLU A 1 804 ? -26.099 23.742 -39.114 1.00 84.50 804 GLU A C 1
ATOM 6479 O O . GLU A 1 804 ? -26.318 22.539 -38.954 1.00 84.50 804 GLU A O 1
ATOM 6484 N N . LYS A 1 805 ? -24.903 24.191 -39.523 1.00 84.19 805 LYS A N 1
ATOM 6485 C CA . LYS A 1 805 ? -23.757 23.319 -39.822 1.00 84.19 805 LYS A CA 1
ATOM 6486 C C . LYS A 1 805 ? -23.222 22.608 -38.580 1.00 84.19 805 LYS A C 1
ATOM 6488 O O . LYS A 1 805 ? -22.974 21.413 -38.644 1.00 84.19 805 LYS A O 1
ATOM 6493 N N . ALA A 1 806 ? -23.085 23.321 -37.464 1.00 84.75 806 ALA A N 1
ATOM 6494 C CA . ALA A 1 806 ? -22.579 22.767 -36.210 1.00 84.75 806 ALA A CA 1
ATOM 6495 C C . ALA A 1 806 ? -23.569 21.802 -35.537 1.00 84.75 806 ALA A C 1
ATOM 6497 O O . ALA A 1 806 ? -23.150 20.820 -34.937 1.00 84.75 806 ALA A O 1
ATOM 6498 N N . ILE A 1 807 ? -24.878 22.055 -35.649 1.00 85.94 807 ILE A N 1
ATOM 6499 C CA . ILE A 1 807 ? -25.919 21.155 -35.119 1.00 85.94 807 ILE A CA 1
ATOM 6500 C C . ILE A 1 807 ? -25.970 19.844 -35.917 1.00 85.94 807 ILE A C 1
ATOM 6502 O O . ILE A 1 807 ? -26.278 18.791 -35.357 1.00 85.94 807 ILE A O 1
ATOM 6506 N N . THR A 1 808 ? -25.687 19.915 -37.221 1.00 86.44 808 THR A N 1
ATOM 6507 C CA . THR A 1 808 ? -25.645 18.743 -38.105 1.00 86.44 808 THR A CA 1
ATOM 6508 C C . THR A 1 808 ? -24.356 17.944 -37.920 1.00 86.44 808 THR A C 1
ATOM 6510 O O . THR A 1 808 ? -24.401 16.718 -37.881 1.00 86.44 808 THR A O 1
ATOM 6513 N N . ASP A 1 809 ? -23.222 18.633 -37.790 1.00 87.94 809 ASP A N 1
ATOM 6514 C CA . ASP A 1 809 ? -21.902 18.048 -37.572 1.00 87.94 809 ASP A CA 1
ATOM 6515 C C . ASP A 1 809 ? -21.110 18.907 -36.576 1.00 87.94 809 ASP A C 1
ATOM 6517 O O . ASP A 1 809 ? -20.563 19.960 -36.922 1.00 87.94 809 ASP A O 1
ATOM 6521 N N . TYR A 1 810 ? -21.013 18.443 -35.328 1.00 87.81 810 TYR A N 1
ATOM 6522 C CA . TYR A 1 810 ? -20.240 19.129 -34.291 1.00 87.81 810 TYR A CA 1
ATOM 6523 C C . TYR A 1 810 ? -18.731 19.136 -34.597 1.00 87.81 810 TYR A C 1
ATOM 6525 O O . TYR A 1 810 ? -18.003 19.991 -34.086 1.00 87.81 810 TYR A O 1
ATOM 6533 N N . GLY A 1 811 ? -18.255 18.264 -35.497 1.00 88.38 811 GLY A N 1
ATOM 6534 C CA . GLY A 1 811 ? -16.896 18.283 -36.038 1.00 88.38 811 GLY A CA 1
ATOM 6535 C C . GLY A 1 811 ? -16.558 19.588 -36.760 1.00 88.38 811 GLY A C 1
ATOM 6536 O O . GLY A 1 811 ? -15.391 19.983 -36.815 1.00 88.38 811 GLY A O 1
ATOM 6537 N N . TYR A 1 812 ? -17.564 20.333 -37.228 1.00 91.00 812 TYR A N 1
ATOM 6538 C CA . TYR A 1 812 ? -17.376 21.691 -37.730 1.00 91.00 812 TYR A CA 1
ATOM 6539 C C . TYR A 1 812 ? -16.793 22.629 -36.662 1.00 91.00 812 TYR A C 1
ATOM 6541 O O . TYR A 1 812 ? -15.900 23.415 -36.974 1.00 91.00 812 TYR A O 1
ATOM 6549 N N . VAL A 1 813 ? -17.255 22.540 -35.409 1.00 91.19 813 VAL A N 1
ATOM 6550 C CA . VAL A 1 813 ? -16.759 23.374 -34.297 1.00 91.19 813 VAL A CA 1
ATOM 6551 C C . VAL A 1 813 ? -15.308 23.026 -33.981 1.00 91.19 813 VAL A C 1
ATOM 6553 O O . VAL A 1 813 ? -14.473 23.927 -33.899 1.00 91.19 813 VAL A O 1
ATOM 6556 N N . ILE A 1 814 ? -15.000 21.729 -33.904 1.00 90.19 814 ILE A N 1
ATOM 6557 C CA . ILE A 1 814 ? -13.642 21.209 -33.695 1.00 90.19 814 ILE A CA 1
ATOM 6558 C C . ILE A 1 814 ? -12.702 21.775 -34.767 1.00 90.19 814 ILE A C 1
ATOM 6560 O O . ILE A 1 814 ? -11.723 22.447 -34.452 1.00 90.19 814 ILE A O 1
ATOM 6564 N N . ASN A 1 815 ? -13.032 21.578 -36.046 1.00 89.62 815 ASN A N 1
ATOM 6565 C CA . ASN A 1 815 ? -12.185 22.006 -37.161 1.00 89.62 815 ASN A CA 1
ATOM 6566 C C . ASN A 1 815 ? -12.048 23.529 -37.262 1.00 89.62 815 ASN A C 1
ATOM 6568 O O . ASN A 1 815 ? -10.987 24.025 -37.635 1.00 89.62 815 ASN A O 1
ATOM 6572 N N . LYS A 1 816 ? -13.107 24.276 -36.932 1.00 92.31 816 LYS A N 1
ATOM 6573 C CA . LYS A 1 816 ? -13.107 25.740 -36.992 1.00 92.31 816 LYS A CA 1
ATOM 6574 C C . LYS A 1 816 ? -12.172 26.357 -35.956 1.00 92.31 816 LYS A C 1
ATOM 6576 O O . LYS A 1 816 ? -11.464 27.302 -36.286 1.00 92.31 816 LYS A O 1
ATOM 6581 N N . TYR A 1 817 ? -12.186 25.849 -34.723 1.00 93.12 817 TYR A N 1
ATOM 6582 C CA . TYR A 1 817 ? -11.467 26.474 -33.611 1.00 93.12 817 TYR A CA 1
ATOM 6583 C C . TYR A 1 817 ? -10.126 25.818 -33.284 1.00 93.12 817 TYR A C 1
ATOM 6585 O O . TYR A 1 817 ? -9.340 26.431 -32.568 1.00 93.12 817 TYR A O 1
ATOM 6593 N N . LYS A 1 818 ? -9.808 24.642 -33.846 1.00 92.06 818 LYS A N 1
ATOM 6594 C CA . LYS A 1 818 ? -8.542 23.932 -33.597 1.00 92.06 818 LYS A CA 1
ATOM 6595 C C . LYS A 1 818 ? -7.306 24.823 -33.759 1.00 92.06 818 LYS A C 1
ATOM 6597 O O . LYS A 1 818 ? -6.551 25.000 -32.811 1.00 92.06 818 LYS A O 1
ATOM 6602 N N . SER A 1 819 ? -7.116 25.420 -34.936 1.00 89.62 819 SER A N 1
ATOM 6603 C CA . SER A 1 819 ? -5.920 26.231 -35.212 1.00 89.62 819 SER A CA 1
ATOM 6604 C C . SER A 1 819 ? -5.875 27.530 -34.405 1.00 89.62 819 SER A C 1
ATOM 6606 O O . SER A 1 819 ? -4.799 28.054 -34.127 1.00 89.62 819 SER A O 1
ATOM 6608 N N . GLU A 1 820 ? -7.033 28.072 -34.020 1.00 90.69 820 GLU A N 1
ATOM 6609 C CA . GLU A 1 820 ? -7.070 29.226 -33.122 1.00 90.69 820 GLU A CA 1
ATOM 6610 C C . GLU A 1 820 ? -6.709 28.834 -31.689 1.00 90.69 820 GLU A C 1
ATOM 6612 O O . GLU A 1 820 ? -6.011 29.601 -31.031 1.00 90.69 820 GLU A O 1
ATOM 6617 N N . LEU A 1 821 ? -7.133 27.657 -31.223 1.00 92.19 821 LEU A N 1
ATOM 6618 C CA . LEU A 1 821 ? -6.809 27.132 -29.897 1.00 92.19 821 LEU A CA 1
ATOM 6619 C C . LEU A 1 821 ? -5.318 26.848 -29.749 1.00 92.19 821 LEU A C 1
ATOM 6621 O O . LEU A 1 821 ? -4.727 27.278 -28.765 1.00 92.19 821 LEU A O 1
ATOM 6625 N N . GLU A 1 822 ? -4.697 26.236 -30.761 1.00 90.31 822 GLU A N 1
ATOM 6626 C CA . GLU A 1 822 ? -3.244 26.007 -30.812 1.00 90.31 822 GLU A CA 1
ATOM 6627 C C . GLU A 1 822 ? -2.442 27.312 -30.686 1.00 90.31 822 GLU A C 1
ATOM 6629 O O . GLU A 1 822 ? -1.324 27.310 -30.174 1.00 90.31 822 GLU A O 1
ATOM 6634 N N . ARG A 1 823 ? -3.008 28.436 -31.147 1.00 88.69 823 ARG A N 1
ATOM 6635 C CA . ARG A 1 823 ? -2.351 29.747 -31.114 1.00 88.69 823 ARG A CA 1
ATOM 6636 C C . ARG A 1 823 ? -2.673 30.563 -29.862 1.00 88.69 823 ARG A C 1
ATOM 6638 O O . ARG A 1 823 ? -1.804 31.280 -29.378 1.00 88.69 823 ARG A O 1
ATOM 6645 N N . LYS A 1 824 ? -3.930 30.554 -29.415 1.00 90.06 824 LYS A N 1
ATOM 6646 C CA . LYS A 1 824 ? -4.437 31.455 -28.366 1.00 90.06 824 LYS A CA 1
ATOM 6647 C C . LYS A 1 824 ? -4.448 30.815 -26.982 1.00 90.06 824 LYS A C 1
ATOM 6649 O O . LYS A 1 824 ? -4.351 31.539 -26.000 1.00 90.06 824 LYS A O 1
ATOM 6654 N N . SER A 1 825 ? -4.534 29.491 -26.879 1.00 93.00 825 SER A N 1
ATOM 6655 C CA . SER A 1 825 ? -4.497 28.734 -25.616 1.00 93.00 825 SER A CA 1
ATOM 6656 C C . SER A 1 825 ? -5.637 29.015 -24.620 1.00 93.00 825 SER A C 1
ATOM 6658 O O . SER A 1 825 ? -5.710 28.341 -23.601 1.00 93.00 825 SER A O 1
ATOM 6660 N N . VAL A 1 826 ? -6.540 29.972 -24.861 1.00 95.88 826 VAL A N 1
ATOM 6661 C CA . VAL A 1 826 ? -7.681 30.263 -23.974 1.00 95.88 826 VAL A CA 1
ATOM 6662 C C . VAL A 1 826 ? -8.966 30.393 -24.785 1.00 95.88 826 VAL A C 1
ATOM 6664 O O . VAL A 1 826 ? -9.017 31.121 -25.781 1.00 95.88 826 VAL A O 1
ATOM 6667 N N . MET A 1 827 ? -10.020 29.701 -24.349 1.00 96.62 827 MET A N 1
ATOM 6668 C CA . MET A 1 827 ? -11.349 29.751 -24.956 1.00 96.62 827 MET A CA 1
ATOM 6669 C C . MET A 1 827 ? -12.433 29.978 -23.905 1.00 96.62 827 MET A C 1
ATOM 6671 O O . MET A 1 827 ? -12.572 29.219 -22.954 1.00 96.62 827 MET A O 1
ATOM 6675 N N . ILE A 1 828 ? -13.227 31.024 -24.111 1.00 97.38 828 ILE A N 1
ATOM 6676 C CA . ILE A 1 828 ? -14.384 31.387 -23.302 1.00 97.38 828 ILE A CA 1
ATOM 6677 C C . ILE A 1 828 ? -15.649 30.995 -24.063 1.00 97.38 828 ILE A C 1
ATOM 6679 O O . ILE A 1 828 ? -15.909 31.504 -25.156 1.00 97.38 828 ILE A O 1
ATOM 6683 N N . VAL A 1 829 ? -16.460 30.129 -23.468 1.00 96.38 829 VAL A N 1
ATOM 6684 C CA . VAL A 1 829 ? -17.761 29.706 -23.986 1.00 96.38 829 VAL A CA 1
ATOM 6685 C C . VAL A 1 829 ? -18.846 30.291 -23.095 1.00 96.38 829 VAL A C 1
ATOM 6687 O O . VAL A 1 829 ? -19.040 29.855 -21.962 1.00 96.38 829 VAL A O 1
ATOM 6690 N N . LYS A 1 830 ? -19.549 31.298 -23.606 1.00 94.44 830 LYS A N 1
ATOM 6691 C CA . LYS A 1 830 ? -20.610 31.973 -22.863 1.00 94.44 830 LYS A CA 1
ATOM 6692 C C . LYS A 1 830 ? -21.955 31.286 -23.042 1.00 94.44 830 LYS A C 1
ATOM 6694 O O . LYS A 1 830 ? -22.275 30.837 -24.146 1.00 94.44 830 LYS A O 1
ATOM 6699 N N . ASP A 1 831 ? -22.739 31.311 -21.970 1.00 92.25 831 ASP A N 1
ATOM 6700 C CA . ASP A 1 831 ? -24.133 30.864 -21.922 1.00 92.25 831 ASP A CA 1
ATOM 6701 C C . ASP A 1 831 ? -24.273 29.401 -22.373 1.00 92.25 831 ASP A C 1
ATOM 6703 O O . ASP A 1 831 ? -25.004 29.072 -23.312 1.00 92.25 831 ASP A O 1
ATOM 6707 N N . LEU A 1 832 ? -23.508 28.513 -21.733 1.00 94.69 832 LEU A N 1
ATOM 6708 C CA . LEU A 1 832 ? -23.467 27.085 -22.041 1.00 94.69 832 LEU A CA 1
ATOM 6709 C C . LEU A 1 832 ? -24.848 26.428 -21.923 1.00 94.69 832 LEU A C 1
ATOM 6711 O O . LEU A 1 832 ? -25.162 25.540 -22.713 1.00 94.69 832 LEU A O 1
ATOM 6715 N N . ASP A 1 833 ? -25.696 26.913 -21.013 1.00 92.25 833 ASP A N 1
ATOM 6716 C CA . ASP A 1 833 ? -27.096 26.498 -20.877 1.00 92.25 833 ASP A CA 1
ATOM 6717 C C . ASP A 1 833 ? -27.906 26.698 -22.166 1.00 92.25 833 ASP A C 1
ATOM 6719 O O . ASP A 1 833 ? -28.880 25.984 -22.389 1.00 92.25 833 ASP A O 1
ATOM 6723 N N . GLN A 1 834 ? -27.491 27.618 -23.041 1.00 93.06 834 GLN A N 1
ATOM 6724 C CA . GLN A 1 834 ? -28.145 27.908 -24.318 1.00 93.06 834 GLN A CA 1
ATOM 6725 C C . GLN A 1 834 ? -27.505 27.177 -25.509 1.00 93.06 834 GLN A C 1
ATOM 6727 O O . GLN A 1 834 ? -27.970 27.307 -26.645 1.00 93.06 834 GLN A O 1
ATOM 6732 N N . VAL A 1 835 ? -26.421 26.425 -25.309 1.00 93.50 835 VAL A N 1
ATOM 6733 C CA . VAL A 1 835 ? -25.776 25.635 -26.369 1.00 93.50 835 VAL A CA 1
ATOM 6734 C C . VAL A 1 835 ? -26.553 24.334 -26.573 1.00 93.50 835 VAL A C 1
ATOM 6736 O O . VAL A 1 835 ? -26.968 23.685 -25.620 1.00 93.50 835 VAL A O 1
ATOM 6739 N N . SER A 1 836 ? -26.762 23.924 -27.824 1.00 92.38 836 SER A N 1
ATOM 6740 C CA . SER A 1 836 ? -27.422 22.656 -28.139 1.00 92.38 836 SER A CA 1
ATOM 6741 C C . SER A 1 836 ? -26.544 21.471 -27.737 1.00 92.38 836 SER A C 1
ATOM 6743 O O . SER A 1 836 ? -25.366 21.435 -28.098 1.00 92.38 836 SER A O 1
ATOM 6745 N N . GLY A 1 837 ? -27.128 20.450 -27.102 1.00 90.75 837 GLY A N 1
ATOM 6746 C CA . GLY A 1 837 ? -26.399 19.245 -26.688 1.00 90.75 837 GLY A CA 1
ATOM 6747 C C . GLY A 1 837 ? -25.651 18.564 -27.838 1.00 90.75 837 GLY A C 1
ATOM 6748 O O . GLY A 1 837 ? -24.514 18.130 -27.677 1.00 90.75 837 GLY A O 1
ATOM 6749 N N . LYS A 1 838 ? -26.224 18.565 -29.052 1.00 89.69 838 LYS A N 1
ATOM 6750 C CA . LYS A 1 838 ? -25.557 18.025 -30.252 1.00 89.69 838 LYS A CA 1
ATOM 6751 C C . LYS A 1 838 ? -24.241 18.729 -30.569 1.00 89.69 838 LYS A C 1
ATOM 6753 O O . LYS A 1 838 ? -23.292 18.074 -30.973 1.00 89.69 838 LYS A O 1
ATOM 6758 N N . VAL A 1 839 ? -24.188 20.045 -30.376 1.00 92.25 839 VAL A N 1
ATOM 6759 C CA . VAL A 1 839 ? -22.981 20.847 -30.605 1.00 92.25 839 VAL A CA 1
ATOM 6760 C C . VAL A 1 839 ? -22.006 20.700 -29.443 1.00 92.25 839 VAL A C 1
ATOM 6762 O O . VAL A 1 839 ? -20.799 20.635 -29.665 1.00 92.25 839 VAL A O 1
ATOM 6765 N N . ALA A 1 840 ? -22.524 20.610 -28.215 1.00 93.62 840 ALA A N 1
ATOM 6766 C CA . ALA A 1 840 ? -21.719 20.462 -27.009 1.00 93.62 840 ALA A CA 1
ATOM 6767 C C . ALA A 1 840 ? -20.817 19.215 -27.056 1.00 93.62 840 ALA A C 1
ATOM 6769 O O . ALA A 1 840 ? -19.723 19.245 -26.502 1.00 93.62 840 ALA A O 1
ATOM 6770 N N . GLN A 1 841 ? -21.192 18.177 -27.815 1.00 93.31 841 GLN A N 1
ATOM 6771 C CA . GLN A 1 841 ? -20.340 17.009 -28.080 1.00 93.31 841 GLN A CA 1
ATOM 6772 C C . GLN A 1 841 ? -18.960 17.351 -28.664 1.00 93.31 841 GLN A C 1
ATOM 6774 O O . GLN A 1 841 ? -18.025 16.581 -28.471 1.00 93.31 841 GLN A O 1
ATOM 6779 N N . ALA A 1 842 ? -18.775 18.502 -29.323 1.00 93.31 842 ALA A N 1
ATOM 6780 C CA . ALA A 1 842 ? -17.447 18.950 -29.754 1.00 93.31 842 ALA A CA 1
ATOM 6781 C C . ALA A 1 842 ? -16.456 19.038 -28.578 1.00 93.31 842 ALA A C 1
ATOM 6783 O O . ALA A 1 842 ? -15.279 18.686 -28.724 1.00 93.31 842 ALA A O 1
ATOM 6784 N N . PHE A 1 843 ? -16.950 19.431 -27.400 1.00 95.12 843 PHE A N 1
ATOM 6785 C CA . PHE A 1 843 ? -16.146 19.582 -26.195 1.00 95.12 843 PHE A CA 1
ATOM 6786 C C . PHE A 1 843 ? -15.682 18.251 -25.596 1.00 95.12 843 PHE A C 1
ATOM 6788 O O . PHE A 1 843 ? -14.728 18.275 -24.828 1.00 95.12 843 PHE A O 1
ATOM 6795 N N . HIS A 1 844 ? -16.222 17.095 -26.019 1.00 90.38 844 HIS A N 1
ATOM 6796 C CA . HIS A 1 844 ? -15.650 15.787 -25.655 1.00 90.38 844 HIS A CA 1
ATOM 6797 C C . HIS A 1 844 ? -14.170 15.712 -26.012 1.00 90.38 844 HIS A C 1
ATOM 6799 O O . HIS A 1 844 ? -13.353 15.369 -25.174 1.00 90.38 844 HIS A O 1
ATOM 6805 N N . SER A 1 845 ? -13.828 16.063 -27.254 1.00 88.88 845 SER A N 1
ATOM 6806 C CA . SER A 1 845 ? -12.444 16.001 -27.743 1.00 88.88 845 SER A CA 1
ATOM 6807 C C . SER A 1 845 ? -11.606 17.214 -27.340 1.00 88.88 845 SER A C 1
ATOM 6809 O O . SER A 1 845 ? -10.391 17.119 -27.207 1.00 88.88 845 SER A O 1
ATOM 6811 N N . MET A 1 846 ? -12.238 18.377 -27.168 1.00 91.69 846 MET A N 1
ATOM 6812 C CA . MET A 1 846 ? -11.525 19.621 -26.865 1.00 91.69 846 MET A CA 1
ATOM 6813 C C . MET A 1 846 ? -11.123 19.694 -25.389 1.00 91.69 846 MET A C 1
ATOM 6815 O O . MET A 1 846 ? -10.056 20.215 -25.086 1.00 91.69 846 MET A O 1
ATOM 6819 N N . CYS A 1 847 ? -11.954 19.146 -24.500 1.00 93.25 847 CYS A N 1
ATOM 6820 C CA . CYS A 1 847 ? -11.770 19.148 -23.051 1.00 93.25 847 CYS A CA 1
ATOM 6821 C C . CYS A 1 847 ? -11.343 17.774 -22.503 1.00 93.25 847 CYS A C 1
ATOM 6823 O O . CYS A 1 847 ? -11.456 17.539 -21.304 1.00 93.25 847 CYS A O 1
ATOM 6825 N N . ASP A 1 848 ? -10.901 16.850 -23.362 1.00 88.25 848 ASP A N 1
ATOM 6826 C CA . ASP A 1 848 ? -10.417 15.542 -22.919 1.00 88.25 848 ASP A CA 1
ATOM 6827 C C . ASP A 1 848 ? -9.108 15.686 -22.137 1.00 88.25 848 ASP A C 1
ATOM 6829 O O . ASP A 1 848 ? -8.194 16.371 -22.582 1.00 88.25 848 ASP A O 1
ATOM 6833 N N . GLU A 1 849 ? -8.989 15.029 -20.987 1.00 80.94 849 GLU A N 1
ATOM 6834 C CA . GLU A 1 849 ? -7.774 15.131 -20.172 1.00 80.94 849 GLU A CA 1
ATOM 6835 C C . GLU A 1 849 ? -6.614 14.290 -20.736 1.00 80.94 849 GLU A C 1
ATOM 6837 O O . GLU A 1 849 ? -5.453 14.671 -20.600 1.00 80.94 849 GLU A O 1
ATOM 6842 N N . TYR A 1 850 ? -6.918 13.173 -21.408 1.00 80.38 850 TYR A N 1
ATOM 6843 C CA . TYR A 1 850 ? -5.920 12.191 -21.853 1.00 80.38 850 TYR A CA 1
ATOM 6844 C C . TYR A 1 850 ? -5.488 12.371 -23.312 1.00 80.38 850 TYR A C 1
ATOM 6846 O O . TYR A 1 850 ? -4.336 12.134 -23.670 1.00 80.38 850 TYR A O 1
ATOM 6854 N N . THR A 1 851 ? -6.424 12.756 -24.172 1.00 84.00 851 THR A N 1
ATOM 6855 C CA . THR A 1 851 ? -6.266 12.945 -25.617 1.00 84.00 851 THR A CA 1
ATOM 6856 C C . THR A 1 851 ? -6.908 14.260 -26.082 1.00 84.00 851 THR A C 1
ATOM 6858 O O . THR A 1 851 ? -7.734 14.259 -27.002 1.00 84.00 851 THR A O 1
ATOM 6861 N N . PRO A 1 852 ? -6.553 15.403 -25.461 1.00 87.62 852 PRO A N 1
ATOM 6862 C CA . PRO A 1 852 ? -7.102 16.695 -25.843 1.00 87.62 852 PRO A CA 1
ATOM 6863 C C . PRO A 1 852 ? -6.767 17.040 -27.289 1.00 87.62 852 PRO A C 1
ATOM 6865 O O . PRO A 1 852 ? -5.668 16.785 -27.783 1.00 87.62 852 PRO A O 1
ATOM 6868 N N . LEU A 1 853 ? -7.689 17.734 -27.953 1.00 89.12 853 LEU A N 1
ATOM 6869 C CA . LEU A 1 853 ? -7.440 18.313 -29.270 1.00 89.12 853 LEU A CA 1
ATOM 6870 C C . LEU A 1 853 ? -6.232 19.266 -29.261 1.00 89.12 853 LEU A C 1
ATOM 6872 O O . LEU A 1 853 ? -5.488 19.312 -30.241 1.00 89.12 853 LEU A O 1
ATOM 6876 N N . VAL A 1 854 ? -6.077 20.031 -28.174 1.00 90.38 854 VAL A N 1
ATOM 6877 C CA . VAL A 1 854 ? -4.959 20.945 -27.916 1.00 90.38 854 VAL A CA 1
ATOM 6878 C C . VAL A 1 854 ? -4.597 20.861 -26.432 1.00 90.38 854 VAL A C 1
ATOM 6880 O O . VAL A 1 854 ? -5.382 21.238 -25.568 1.00 90.38 854 VAL A O 1
ATOM 6883 N N . GLU A 1 855 ? -3.396 20.363 -26.150 1.00 88.81 855 GLU A N 1
ATOM 6884 C CA . GLU A 1 855 ? -2.883 20.088 -24.800 1.00 88.81 855 GLU A CA 1
ATOM 6885 C C . GLU A 1 855 ? -2.768 21.347 -23.925 1.00 88.81 855 GLU A C 1
ATOM 6887 O O . GLU A 1 855 ? -3.208 21.376 -22.779 1.00 88.81 855 GLU A O 1
ATOM 6892 N N . LYS A 1 856 ? -2.222 22.433 -24.473 1.00 92.88 856 LYS A N 1
ATOM 6893 C CA . LYS A 1 856 ? -1.975 23.676 -23.735 1.00 92.88 856 LYS A CA 1
ATOM 6894 C C . LYS A 1 856 ? -3.159 24.632 -23.862 1.00 92.88 856 LYS A C 1
ATOM 6896 O O . LYS A 1 856 ? -3.086 25.614 -24.597 1.00 92.88 856 LYS A O 1
ATOM 6901 N N . THR A 1 857 ? -4.283 24.333 -23.215 1.00 94.44 857 THR A N 1
ATOM 6902 C CA . THR A 1 857 ? -5.500 25.154 -23.344 1.00 94.44 857 THR A CA 1
ATOM 6903 C C . THR A 1 857 ? -6.268 25.332 -22.032 1.00 94.44 857 THR A C 1
ATOM 6905 O O . THR A 1 857 ? -6.357 24.422 -21.221 1.00 94.44 857 THR A O 1
ATOM 6908 N N . VAL A 1 858 ? -6.866 26.505 -21.823 1.00 96.62 858 VAL A N 1
ATOM 6909 C CA . VAL A 1 858 ? -7.818 26.765 -20.734 1.00 96.62 858 VAL A CA 1
ATOM 6910 C C . VAL A 1 858 ? -9.200 27.044 -21.316 1.00 96.62 858 VAL A C 1
ATOM 6912 O O . VAL A 1 858 ? -9.349 27.893 -22.197 1.00 96.62 858 VAL A O 1
ATOM 6915 N N . PHE A 1 859 ? -10.212 26.348 -20.803 1.00 97.56 859 PHE A N 1
ATOM 6916 C CA . PHE A 1 859 ? -11.611 26.552 -21.159 1.00 97.56 859 PHE A CA 1
ATOM 6917 C C . PHE A 1 859 ? -12.365 27.208 -20.005 1.00 97.56 859 PHE A C 1
ATOM 6919 O O . PHE A 1 859 ? -12.401 26.687 -18.892 1.00 97.56 859 PHE A O 1
ATOM 6926 N N . PHE A 1 860 ? -13.006 28.336 -20.288 1.00 97.75 860 PHE A N 1
ATOM 6927 C CA . PHE A 1 860 ? -13.885 29.038 -19.363 1.00 97.75 860 PHE A CA 1
ATOM 6928 C C . PHE A 1 860 ? -15.320 28.987 -19.886 1.00 97.75 860 PHE A C 1
ATOM 6930 O O . PHE A 1 860 ? -15.679 29.701 -20.820 1.00 97.75 860 PHE A O 1
ATOM 6937 N N . PHE A 1 861 ? -16.153 28.152 -19.282 1.00 97.69 861 PHE A N 1
ATOM 6938 C CA . PHE A 1 861 ? -17.582 28.080 -19.549 1.00 97.69 861 PHE A CA 1
ATOM 6939 C C . PHE A 1 861 ? -18.346 28.996 -18.592 1.00 97.69 861 PHE A C 1
ATOM 6941 O O . PHE A 1 861 ? -18.031 29.049 -17.405 1.00 97.69 861 PHE A O 1
ATOM 6948 N N . THR A 1 862 ? -19.377 29.688 -19.074 1.00 96.50 862 THR A N 1
ATOM 6949 C CA . THR A 1 862 ? -20.342 30.382 -18.205 1.00 96.50 862 THR A CA 1
ATOM 6950 C C . THR A 1 862 ? -21.726 29.802 -18.380 1.00 96.50 862 THR A C 1
ATOM 6952 O O . THR A 1 862 ? -22.101 29.405 -19.481 1.00 96.50 862 THR A O 1
ATOM 6955 N N . MET A 1 863 ? -22.495 29.772 -17.298 1.00 94.81 863 MET A N 1
ATOM 6956 C CA . MET A 1 863 ? -23.871 29.309 -17.321 1.00 94.81 863 MET A CA 1
ATOM 6957 C C . MET A 1 863 ? -24.732 30.168 -16.403 1.00 94.81 863 MET A C 1
ATOM 6959 O O . MET A 1 863 ? -24.393 30.375 -15.230 1.00 94.81 863 MET A O 1
ATOM 6963 N N . LYS A 1 864 ? -25.855 30.652 -16.933 1.00 93.38 864 LYS A N 1
ATOM 6964 C CA . LYS A 1 864 ? -26.811 31.422 -16.144 1.00 93.38 864 LYS A CA 1
ATOM 6965 C C . LYS A 1 864 ? -27.691 30.477 -15.327 1.00 93.38 864 LYS A C 1
ATOM 6967 O O . LYS A 1 864 ? -28.235 29.511 -15.856 1.00 93.38 864 LYS A O 1
ATOM 6972 N N . VAL A 1 865 ? -27.868 30.783 -14.043 1.00 92.31 865 VAL A N 1
ATOM 6973 C CA . VAL A 1 865 ? -28.743 30.028 -13.139 1.00 92.31 865 VAL A CA 1
ATOM 6974 C C . VAL A 1 865 ? -29.653 30.972 -12.364 1.00 92.31 865 VAL A C 1
ATOM 6976 O O . VAL A 1 865 ? -29.181 31.884 -11.685 1.00 92.31 865 VAL A O 1
ATOM 6979 N N . ASP A 1 866 ? -30.961 30.726 -12.423 1.00 87.19 866 ASP A N 1
ATOM 6980 C CA . ASP A 1 866 ? -31.946 31.501 -11.670 1.00 87.19 866 ASP A CA 1
ATOM 6981 C C . ASP A 1 866 ? -32.016 31.038 -10.204 1.00 87.19 866 ASP A C 1
ATOM 6983 O O . ASP A 1 866 ? -32.052 29.844 -9.907 1.00 87.19 866 ASP A O 1
ATOM 6987 N N . ASN A 1 867 ? -32.081 31.997 -9.274 1.00 81.44 867 ASN A N 1
ATOM 6988 C CA . ASN A 1 867 ? -32.168 31.770 -7.824 1.00 81.44 867 ASN A CA 1
ATOM 6989 C C . ASN A 1 867 ? -31.040 30.896 -7.239 1.00 81.44 867 ASN A C 1
ATOM 6991 O O . ASN A 1 867 ? -31.256 30.176 -6.257 1.00 81.44 867 ASN A O 1
ATOM 6995 N N . LEU A 1 868 ? -29.836 30.975 -7.809 1.00 81.06 868 LEU A N 1
ATOM 6996 C CA . LEU A 1 868 ? -28.645 30.205 -7.442 1.00 81.06 868 LEU A CA 1
ATOM 6997 C C . LEU A 1 868 ? -28.347 30.234 -5.930 1.00 81.06 868 LEU A C 1
ATOM 6999 O O . LEU A 1 868 ? -27.897 29.236 -5.358 1.00 81.06 868 LEU A O 1
ATOM 7003 N N . ARG A 1 869 ? -28.638 31.347 -5.242 1.00 71.06 869 ARG A N 1
ATOM 7004 C CA . ARG A 1 869 ? -28.470 31.479 -3.777 1.00 71.06 869 ARG A CA 1
ATOM 7005 C C . ARG A 1 869 ? -29.448 30.652 -2.942 1.00 71.06 869 ARG A C 1
ATOM 7007 O O . ARG A 1 869 ? -29.134 30.328 -1.803 1.00 71.06 869 ARG A O 1
ATOM 7014 N N . SER A 1 870 ? -30.614 30.323 -3.487 1.00 71.38 870 SER A N 1
ATOM 7015 C CA . SER A 1 870 ? -31.696 29.639 -2.767 1.00 71.38 870 SER A CA 1
ATOM 7016 C C . SER A 1 870 ? -31.696 28.116 -2.934 1.00 71.38 870 SER A C 1
ATOM 7018 O O . SER A 1 870 ? -32.440 27.431 -2.236 1.00 71.38 870 SER A O 1
ATOM 7020 N N . ILE A 1 871 ? -30.872 27.579 -3.842 1.00 77.94 871 ILE A N 1
ATOM 7021 C CA . ILE A 1 871 ? -30.844 26.148 -4.163 1.00 77.94 871 ILE A CA 1
ATOM 7022 C C . ILE A 1 871 ? -29.915 25.417 -3.174 1.00 77.94 871 ILE A C 1
ATOM 7024 O O . ILE A 1 871 ? -28.707 25.660 -3.195 1.00 77.94 871 ILE A O 1
ATOM 7028 N N . PRO A 1 872 ? -30.420 24.484 -2.341 1.00 73.31 872 PRO A N 1
ATOM 7029 C CA . PRO A 1 872 ? -29.621 23.748 -1.359 1.00 73.31 872 PRO A CA 1
ATOM 7030 C C . PRO A 1 872 ? -28.905 22.539 -1.995 1.00 73.31 872 PRO A C 1
ATOM 7032 O O . PRO A 1 872 ? -28.951 21.430 -1.469 1.00 73.31 872 PRO A O 1
ATOM 7035 N N . LYS A 1 873 ? -28.275 22.731 -3.160 1.00 78.31 873 LYS A N 1
ATOM 7036 C CA . LYS A 1 873 ? -27.505 21.709 -3.891 1.00 78.31 873 LYS A CA 1
ATOM 7037 C C . LYS A 1 873 ? -26.091 22.226 -4.173 1.00 78.31 873 LYS A C 1
ATOM 7039 O O . LYS A 1 873 ? -25.872 23.433 -4.246 1.00 78.31 873 LYS A O 1
ATOM 7044 N N . SER A 1 874 ? -25.121 21.325 -4.344 1.00 87.06 874 SER A N 1
ATOM 7045 C CA . SER A 1 874 ? -23.759 21.714 -4.749 1.00 87.06 874 SER A CA 1
ATOM 7046 C C . SER A 1 874 ? -23.757 22.330 -6.155 1.00 87.06 874 SER A C 1
ATOM 7048 O O . SER A 1 874 ? -24.572 21.921 -6.981 1.00 87.06 874 SER A O 1
ATOM 7050 N N . ASN A 1 875 ? -22.785 23.190 -6.471 1.00 88.12 875 ASN A N 1
ATOM 7051 C CA . ASN A 1 875 ? -22.677 23.822 -7.793 1.00 88.12 875 ASN A CA 1
ATOM 7052 C C . ASN A 1 875 ? -22.642 22.807 -8.957 1.00 88.12 875 ASN A C 1
ATOM 7054 O O . ASN A 1 875 ? -23.287 23.042 -9.971 1.00 88.12 875 ASN A O 1
ATOM 7058 N N . VAL A 1 876 ? -21.968 21.660 -8.794 1.00 90.00 876 VAL A N 1
ATOM 7059 C CA . VAL A 1 876 ? -21.908 20.604 -9.827 1.00 90.00 876 VAL A CA 1
ATOM 7060 C C . VAL A 1 876 ? -23.301 20.042 -10.128 1.00 90.00 876 VAL A C 1
ATOM 7062 O O . VAL A 1 876 ? -23.739 20.113 -11.267 1.00 90.00 876 VAL A O 1
ATOM 7065 N N . HIS A 1 877 ? -24.041 19.596 -9.107 1.00 90.69 877 HIS A N 1
ATOM 7066 C CA . HIS A 1 877 ? -25.411 19.083 -9.278 1.00 90.69 877 HIS A CA 1
ATOM 7067 C C . HIS A 1 877 ? -26.374 20.127 -9.877 1.00 90.69 877 HIS A C 1
ATOM 7069 O O . HIS A 1 877 ? -27.265 19.777 -10.642 1.00 90.69 877 HIS A O 1
ATOM 7075 N N . ILE A 1 878 ? -26.205 21.417 -9.552 1.00 91.38 878 ILE A N 1
ATOM 7076 C CA . ILE A 1 878 ? -27.005 22.494 -10.166 1.00 91.38 878 ILE A CA 1
ATOM 7077 C C . ILE A 1 878 ? -26.725 22.575 -11.670 1.00 91.38 878 ILE A C 1
ATOM 7079 O O . ILE A 1 878 ? -27.656 22.699 -12.464 1.00 91.38 878 ILE A O 1
ATOM 7083 N N . ALA A 1 879 ? -25.450 22.505 -12.061 1.00 93.38 879 ALA A N 1
ATOM 7084 C CA . ALA A 1 879 ? -25.061 22.508 -13.463 1.00 93.38 879 ALA A CA 1
ATOM 7085 C C . ALA A 1 879 ? -25.568 21.270 -14.208 1.00 93.38 879 ALA A C 1
ATOM 7087 O O . ALA A 1 879 ? -26.083 21.387 -15.318 1.00 93.38 879 ALA A O 1
ATOM 7088 N N . GLU A 1 880 ? -25.467 20.108 -13.573 1.00 94.94 880 GLU A N 1
ATOM 7089 C CA . GLU A 1 880 ? -25.909 18.832 -14.118 1.00 94.94 880 GLU A CA 1
ATOM 7090 C C . GLU A 1 880 ? -27.411 18.823 -14.405 1.00 94.94 880 GLU A C 1
ATOM 7092 O O . GLU A 1 880 ? -27.803 18.546 -15.533 1.00 94.94 880 GLU A O 1
ATOM 7097 N N . ASP A 1 881 ? -28.250 19.205 -13.434 1.00 92.50 881 ASP A N 1
ATOM 7098 C CA . ASP A 1 881 ? -29.712 19.233 -13.586 1.00 92.50 881 ASP A CA 1
ATOM 7099 C C . ASP A 1 881 ? -30.144 20.108 -14.779 1.00 92.50 881 ASP A C 1
ATOM 7101 O O . ASP A 1 881 ? -31.006 19.726 -15.578 1.00 92.50 881 ASP A O 1
ATOM 7105 N N . ILE A 1 882 ? -29.531 21.288 -14.914 1.00 92.38 882 ILE A N 1
ATOM 7106 C CA . ILE A 1 882 ? -29.860 22.260 -15.964 1.00 92.38 882 ILE A CA 1
ATOM 7107 C C . ILE A 1 882 ? -29.398 21.756 -17.331 1.00 92.38 882 ILE A C 1
ATOM 7109 O O . ILE A 1 882 ? -30.181 21.755 -18.283 1.00 92.38 882 ILE A O 1
ATOM 7113 N N . LEU A 1 883 ? -28.150 21.292 -17.441 1.00 94.62 883 LEU A N 1
ATOM 7114 C CA . LEU A 1 883 ? -27.610 20.801 -18.707 1.00 94.62 883 LEU A CA 1
ATOM 7115 C C . LEU A 1 883 ? -28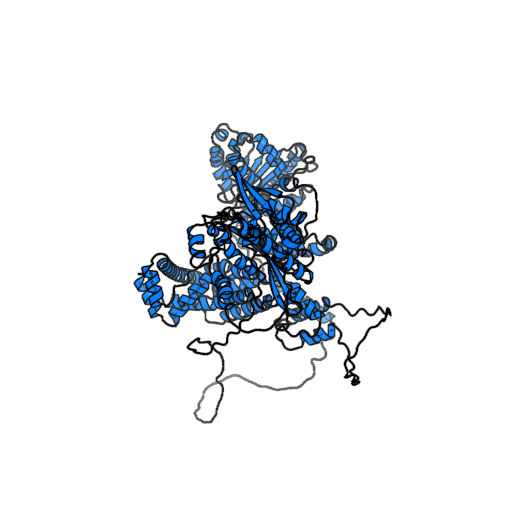.281 19.496 -19.137 1.00 94.62 883 LEU A C 1
ATOM 7117 O O . LEU A 1 883 ? -28.577 19.341 -20.316 1.00 94.62 883 LEU A O 1
ATOM 7121 N N . ARG A 1 884 ? -28.612 18.599 -18.206 1.00 93.31 884 ARG A N 1
ATOM 7122 C CA . ARG A 1 884 ? -29.356 17.361 -18.481 1.00 93.31 884 ARG A CA 1
ATOM 7123 C C . ARG A 1 884 ? -30.756 17.654 -19.013 1.00 93.31 884 ARG A C 1
ATOM 7125 O O . ARG A 1 884 ? -31.210 17.009 -19.955 1.00 93.31 884 ARG A O 1
ATOM 7132 N N . SER A 1 885 ? -31.425 18.668 -18.464 1.00 92.12 885 SER A N 1
ATOM 7133 C CA . SER A 1 885 ? -32.707 19.151 -18.986 1.00 92.12 885 SER A CA 1
ATOM 7134 C C . SER A 1 885 ? -32.559 19.744 -20.396 1.00 92.12 885 SER A C 1
ATOM 7136 O O . SER A 1 885 ? -33.290 19.369 -21.321 1.00 92.12 885 SER A O 1
ATOM 7138 N N . ASN A 1 886 ? -31.583 20.635 -20.592 1.00 91.25 886 ASN A N 1
ATOM 7139 C CA . ASN A 1 886 ? -31.382 21.345 -21.860 1.00 91.25 886 ASN A CA 1
ATOM 7140 C C . ASN A 1 886 ? -30.825 20.440 -22.973 1.00 91.25 886 ASN A C 1
ATOM 7142 O O . ASN A 1 886 ? -31.067 20.692 -24.156 1.00 91.25 886 ASN A O 1
ATOM 7146 N N . TRP A 1 887 ? -30.118 19.368 -22.614 1.00 94.12 887 TRP A N 1
ATOM 7147 C CA . TRP A 1 887 ? -29.532 18.370 -23.514 1.00 94.12 887 TRP A CA 1
ATOM 7148 C C . TRP A 1 887 ? -30.240 17.018 -23.431 1.00 94.12 887 TRP A C 1
ATOM 7150 O O . TRP A 1 887 ? -29.645 15.983 -23.706 1.00 94.12 887 TRP A O 1
ATOM 7160 N N . SER A 1 888 ? -31.540 17.029 -23.137 1.00 88.00 888 SER A N 1
ATOM 7161 C CA . SER A 1 888 ? -32.404 15.836 -23.103 1.00 88.00 888 SER A CA 1
ATOM 7162 C C . SER A 1 888 ? -32.462 15.038 -24.416 1.00 88.00 888 SER A C 1
ATOM 7164 O O . SER A 1 888 ? -33.041 13.957 -24.468 1.00 88.00 888 SER A O 1
ATOM 7166 N N . ASN A 1 889 ? -31.886 15.571 -25.495 1.00 83.62 889 ASN A N 1
ATOM 7167 C CA . ASN A 1 889 ? -31.746 14.919 -26.792 1.00 83.62 889 ASN A CA 1
ATOM 7168 C C . ASN A 1 889 ? -30.427 14.146 -26.971 1.00 83.62 889 ASN A C 1
ATOM 7170 O O . ASN A 1 889 ? -30.205 13.610 -28.060 1.00 83.62 889 ASN A O 1
ATOM 7174 N N . LEU A 1 890 ? -29.543 14.149 -25.973 1.00 89.44 890 LEU A N 1
ATOM 7175 C CA . LEU A 1 890 ? -28.358 13.301 -25.922 1.00 89.44 890 LEU A CA 1
ATOM 7176 C C . LEU A 1 890 ? -28.678 12.014 -25.169 1.00 89.44 890 LEU A C 1
ATOM 7178 O O . LEU A 1 890 ? -29.393 12.037 -24.170 1.00 89.44 890 LEU A O 1
ATOM 7182 N N . ASP A 1 891 ? -28.113 10.909 -25.644 1.00 90.38 891 ASP A N 1
ATOM 7183 C CA . ASP A 1 891 ? -28.131 9.663 -24.893 1.00 90.38 891 ASP A CA 1
ATOM 7184 C C . ASP A 1 891 ? -27.227 9.785 -23.652 1.00 90.38 891 ASP A C 1
ATOM 7186 O O . ASP A 1 891 ? -26.242 10.533 -23.634 1.00 90.38 891 ASP A O 1
ATOM 7190 N N . GLU A 1 892 ? -27.576 9.050 -22.599 1.00 86.94 892 GLU A N 1
ATOM 7191 C CA . GLU A 1 892 ? -26.920 9.119 -21.288 1.00 86.94 892 GLU A CA 1
ATOM 7192 C C . GLU A 1 892 ? -25.422 8.769 -21.355 1.00 86.94 892 GLU A C 1
ATOM 7194 O O . GLU A 1 892 ? -24.591 9.374 -20.683 1.00 86.94 892 GLU A O 1
ATOM 7199 N N . ASP A 1 893 ? -25.061 7.833 -22.232 1.00 87.06 893 ASP A N 1
ATOM 7200 C CA . ASP A 1 893 ? -23.684 7.411 -22.502 1.00 87.06 893 ASP A CA 1
ATOM 7201 C C . ASP A 1 893 ? -22.844 8.482 -23.217 1.00 87.06 893 ASP A C 1
ATOM 7203 O O . ASP A 1 893 ? -21.615 8.402 -23.211 1.00 87.06 893 ASP A O 1
ATOM 7207 N N . ILE A 1 894 ? -23.485 9.503 -23.794 1.00 86.75 894 ILE A N 1
ATOM 7208 C CA . ILE A 1 894 ? -22.834 10.679 -24.381 1.00 86.75 894 ILE A CA 1
ATOM 7209 C C . ILE A 1 894 ? -22.837 11.848 -23.395 1.00 86.75 894 ILE A C 1
ATOM 7211 O O . ILE A 1 894 ? -21.847 12.582 -23.335 1.00 86.75 894 ILE A O 1
ATOM 7215 N N . PHE A 1 895 ? -23.928 12.032 -22.648 1.00 92.62 895 PHE A N 1
ATOM 7216 C CA . PHE A 1 895 ? -24.073 13.115 -21.678 1.00 92.62 895 PHE A CA 1
ATOM 7217 C C . PHE A 1 895 ? -23.081 12.973 -20.523 1.00 92.62 895 PHE A C 1
ATOM 7219 O O . PHE A 1 895 ? -22.331 13.913 -20.270 1.00 92.62 895 PHE A O 1
ATOM 7226 N N . GLU A 1 896 ? -23.025 11.803 -19.877 1.00 90.06 896 GLU A N 1
ATOM 7227 C CA . GLU A 1 896 ? -22.199 11.590 -18.683 1.00 90.06 896 GLU A CA 1
ATOM 7228 C C . GLU A 1 896 ? -20.722 11.921 -18.928 1.00 90.06 896 GLU A C 1
ATOM 7230 O O . GLU A 1 896 ? -20.182 12.791 -18.240 1.00 90.06 896 GLU A O 1
ATOM 7235 N N . PRO A 1 897 ? -20.047 11.352 -19.950 1.00 87.06 897 PRO A N 1
ATOM 7236 C CA . PRO A 1 897 ? -18.633 11.637 -20.138 1.00 87.06 897 PRO A CA 1
ATOM 7237 C C . PRO A 1 897 ? -18.396 13.053 -20.691 1.00 87.06 897 PRO A C 1
ATOM 7239 O O . PRO A 1 897 ? -17.288 13.580 -20.569 1.00 87.06 897 PRO A O 1
ATOM 7242 N N . LEU A 1 898 ? -19.402 13.687 -21.310 1.00 91.50 898 LEU A N 1
ATOM 7243 C CA . LEU A 1 898 ? -19.297 15.082 -21.741 1.00 91.50 898 LEU A CA 1
ATOM 7244 C C . LEU A 1 898 ? -19.303 15.994 -20.522 1.00 91.50 898 LEU A C 1
ATOM 7246 O O . LEU A 1 898 ? -18.424 16.843 -20.388 1.00 91.50 898 LEU A O 1
ATOM 7250 N N . PHE A 1 899 ? -20.288 15.793 -19.644 1.00 94.62 899 PHE A N 1
ATOM 7251 C CA . PHE A 1 899 ? -20.489 16.580 -18.442 1.00 94.62 899 PHE A CA 1
ATOM 7252 C C . PHE A 1 899 ? -19.250 16.527 -17.550 1.00 94.62 899 PHE A C 1
ATOM 7254 O O . PHE A 1 899 ? -18.713 17.581 -17.219 1.00 94.62 899 PHE A O 1
ATOM 7261 N N . THR A 1 900 ? -18.695 15.334 -17.296 1.00 89.38 900 THR A N 1
ATOM 7262 C CA . THR A 1 900 ? -17.483 15.179 -16.472 1.00 89.38 900 THR A CA 1
ATOM 7263 C C . THR A 1 900 ? -16.293 16.002 -16.975 1.00 89.38 900 THR A C 1
ATOM 7265 O O . THR A 1 900 ? -15.514 16.499 -16.166 1.00 89.38 900 THR A O 1
ATOM 7268 N N . ARG A 1 901 ? -16.148 16.178 -18.299 1.00 90.50 901 ARG A N 1
ATOM 7269 C CA . ARG A 1 901 ? -15.052 16.952 -18.916 1.00 90.50 901 ARG A CA 1
ATOM 7270 C C . ARG A 1 901 ? -15.257 18.462 -18.814 1.00 90.50 901 ARG A C 1
ATOM 7272 O O . ARG A 1 901 ? -14.296 19.205 -18.654 1.00 90.50 901 ARG A O 1
ATOM 7279 N N . ILE A 1 902 ? -16.500 18.927 -18.917 1.00 92.06 902 ILE A N 1
ATOM 7280 C CA . ILE A 1 902 ? -16.830 20.362 -18.863 1.00 92.06 902 ILE A CA 1
ATOM 7281 C C . ILE A 1 902 ? -17.068 20.870 -17.434 1.00 92.06 902 ILE A C 1
ATOM 7283 O O . ILE A 1 902 ? -17.074 22.080 -17.211 1.00 92.06 902 ILE A O 1
ATOM 7287 N N . SER A 1 903 ? -17.263 19.967 -16.468 1.00 90.75 903 SER A N 1
ATOM 7288 C CA . SER A 1 903 ? -17.592 20.279 -15.074 1.00 90.75 903 SER A CA 1
ATOM 7289 C C . SER A 1 903 ? -16.466 19.951 -14.084 1.00 90.75 903 SER A C 1
ATOM 7291 O O . SER A 1 903 ? -16.745 19.745 -12.903 1.00 90.75 903 SER A O 1
ATOM 7293 N N . SER A 1 904 ? -15.204 19.887 -14.526 1.00 87.31 904 SER A N 1
ATOM 7294 C CA . SER A 1 904 ? -14.068 19.554 -13.648 1.00 87.31 904 SER A CA 1
ATOM 7295 C C . SER A 1 904 ? -13.921 20.525 -12.475 1.00 87.31 904 SER A C 1
ATOM 7297 O O . SER A 1 904 ? -13.639 20.111 -11.353 1.00 87.31 904 SER A O 1
ATOM 7299 N N . ILE A 1 905 ? -14.140 21.821 -12.720 1.00 94.25 905 ILE A N 1
ATOM 7300 C CA . ILE A 1 905 ? -14.113 22.874 -11.703 1.00 94.25 905 ILE A CA 1
ATOM 7301 C C . ILE A 1 905 ? -15.371 23.728 -11.877 1.00 94.25 905 ILE A C 1
ATOM 7303 O O . ILE A 1 905 ? -15.478 24.463 -12.856 1.00 94.25 905 ILE A O 1
ATOM 7307 N N . VAL A 1 906 ? -16.324 23.649 -10.940 1.00 95.56 906 VAL A N 1
ATOM 7308 C CA . VAL A 1 906 ? -17.585 24.414 -11.005 1.00 95.56 906 VAL A CA 1
ATOM 7309 C C . VAL A 1 906 ? -17.640 25.464 -9.899 1.00 95.56 906 VAL A C 1
ATOM 7311 O O . VAL A 1 906 ? -17.772 25.141 -8.716 1.00 95.56 906 VAL A O 1
ATOM 7314 N N . LEU A 1 907 ? -17.572 26.736 -10.287 1.00 94.62 907 LEU A N 1
ATOM 7315 C CA . LEU A 1 907 ? -17.431 27.873 -9.378 1.00 94.62 907 LEU A CA 1
ATOM 7316 C C . LEU A 1 907 ? -18.641 28.798 -9.461 1.00 94.62 907 LEU A C 1
ATOM 7318 O O . LEU A 1 907 ? -19.252 28.963 -10.513 1.00 94.62 907 LEU A O 1
ATOM 7322 N N . ARG A 1 908 ? -18.982 29.422 -8.334 1.00 92.12 908 ARG A N 1
ATOM 7323 C CA . ARG A 1 908 ? -20.082 30.385 -8.239 1.00 92.12 908 ARG A CA 1
ATOM 7324 C C . ARG A 1 908 ? -19.539 31.805 -8.280 1.00 92.12 908 ARG A C 1
ATOM 7326 O O . ARG A 1 908 ? -18.582 32.108 -7.577 1.00 92.12 908 ARG A O 1
ATOM 7333 N N . ILE A 1 909 ? -20.211 32.664 -9.038 1.00 94.00 909 ILE A N 1
ATOM 7334 C CA . ILE A 1 909 ? -19.905 34.090 -9.120 1.00 94.00 909 ILE A CA 1
ATOM 7335 C C . ILE A 1 909 ? -20.932 34.880 -8.333 1.00 94.00 909 ILE A C 1
ATOM 7337 O O . ILE A 1 909 ? -22.142 34.699 -8.494 1.00 94.00 909 ILE A O 1
ATOM 7341 N N . VAL A 1 910 ? -20.432 35.769 -7.488 1.00 91.56 910 VAL A N 1
ATOM 7342 C CA . VAL A 1 910 ? -21.238 36.724 -6.730 1.00 91.56 910 VAL A CA 1
ATOM 7343 C C . VAL A 1 910 ? -21.175 38.069 -7.462 1.00 91.56 910 VAL A C 1
ATOM 7345 O O . VAL A 1 910 ? -20.118 38.402 -7.992 1.00 91.56 910 VAL A O 1
ATOM 7348 N N . PRO A 1 911 ? -22.263 38.852 -7.548 1.00 90.56 911 PRO A N 1
ATOM 7349 C CA . PRO A 1 911 ? -22.177 40.199 -8.095 1.00 90.56 911 PRO A CA 1
ATOM 7350 C C . PRO A 1 911 ? -21.238 41.056 -7.239 1.00 90.56 911 PRO A C 1
ATOM 7352 O O . PRO A 1 911 ? -21.375 41.105 -6.016 1.00 90.56 911 PRO A O 1
ATOM 7355 N N . GLU A 1 912 ? -20.304 41.742 -7.889 1.00 88.19 912 GLU A N 1
ATOM 7356 C CA . GLU A 1 912 ? -19.625 42.886 -7.282 1.00 88.19 912 GLU A CA 1
ATOM 7357 C C . GLU A 1 912 ? -20.588 44.078 -7.299 1.00 88.19 912 GLU A C 1
ATOM 7359 O O . GLU A 1 912 ? -21.293 44.286 -8.289 1.00 88.19 912 GLU A O 1
ATOM 7364 N N . ASN A 1 913 ? -20.640 44.860 -6.217 1.00 69.75 913 ASN A N 1
ATOM 7365 C CA . ASN A 1 913 ? -21.399 46.112 -6.231 1.00 69.75 913 ASN A CA 1
ATOM 7366 C C . ASN A 1 913 ? -20.789 47.018 -7.310 1.00 69.75 913 ASN A C 1
ATOM 7368 O O . ASN A 1 913 ? -19.647 47.454 -7.162 1.00 69.75 913 ASN A O 1
ATOM 7372 N N . THR A 1 914 ? -21.531 47.252 -8.392 1.00 50.94 914 THR A N 1
ATOM 7373 C CA . THR A 1 914 ? -21.171 48.239 -9.418 1.00 50.94 914 THR A CA 1
ATOM 7374 C C . THR A 1 914 ? -21.463 49.652 -8.945 1.00 50.94 914 THR A C 1
ATOM 7376 O O . THR A 1 914 ? -22.467 49.848 -8.218 1.00 50.94 914 THR A O 1
#

Radius of gyration: 40.44 Å; chains: 1; bounding box: 132×125×99 Å

Secondary structure (DSSP, 8-state):
--------S-GGGTTTEEEEEEETTEEEEEESSSTTS-EEEEEETT--HHHHHHHHHH-HHHHHHHSPPPPPP-------SSHHHHHHHHHHGGGS----GGGGG-HHHHHHHHTTS-TTPPPPPHHHHHHHHHHHHHHHHHHHHHHHHT-S-EEEEEEEEE-SS-EEEEEEEEEE-TTT--EEEEEEEEEEE-S---HHHHHHHHHHHHHHTT-TTTEEEEEE---HHHHHHHHHHSGGG-GGGHHHHHHHHHHHHHHHHHHHHHHTTS----------GGGGTSS-S------PPPEEE-HHHHHHHIIIIIHHGGGGSHHHHHHHHHHHHHHHHHHHHHHH-HHHHHHHHHHHSSPPP---TT-THHHHHHHHHHHHHHHH-HHHHHHHHHHTT-PPPPHHHHHHHHHHHHHHHHHHHHHHHHT-SSS--GGGHHHHHHHHHHHHHHHHTS--SS-HHHHHHHHHHHHHTHHHH--HHHHHHHHT-TTTTTTT---HHHHHHHHHHHHHTSPP-----------------S-------------HHHHHHHHHHSPP--TT--S-HHHHHHHHHHHSS-S-SHHHHHHHHHHHHHHT-TT----HHHHHHHHS----------------------------------------------------------S-S-SSS---HHHHHHHHHHHHHHHHHHHHHH-----------------HHHHHHH-TTS-HHHHHHHHHHHHHHHHH-S-EEEEEEE-GGGHHHHHHHHHHHHHHHHHHHTS-TTPPPEEEEHHHHS-HHHHH-THHHHHHHHHHHHHH-EEEEE-GGGS-HHHHTHHHHHS-SSS-SSSS-EEEEEEE-TTGGG--S-HHHHHHHHHHHHTTTS-HHHHHHHHHHH-SEEEE-PPP--

Organism: Ignelater luminosus (NCBI:txid2038154)

InterPro domains:
  IPR003656 Zinc finger, BED-type [PF02892] (16-60)
  IPR003656 Zinc finger, BED-type [PS50808] (4-66)
  IPR012337 Ribonuclease H-like superfamily [SSF53098] (151-610)
  IPR038599 LAP1C-like, C-terminal domain superfamily [G3DSA:3.40.50.12190] (719-914)

Sequence (914 aa):
MAENNENIPWPLYNEYFSYHEKKGQNITVKCMLCLPVTKLLSTAVNSSSNLRKHLQRQHPAKLKILEPKKAEKRKYEDTPSTSTKIQKTSNTLTNWKIQPLQVVDNKSFIDLVMLGRDSALSVMCSKTLRSNLVQDAERMRNNICSTLEQIDFVATTADCWSNGKRSFLGVTAHWINPSTLERESAALACRRLKGKHTFDVLARQMYSIYLDYSIQNKIVCTTMDNGSKFCKAFRYYVINKNILSYILSTIWFSFFNRVYENQELEERENEDDNDEEFIELTSLLEGDDYSTEIILPPHHRCACHTLHLVATKDAEKAMINARYKQIFRSTVAKCHKLWAKQNQSTQAADKIKDVLGAYLKTPVVTRWNSLYDAMLQINNHITHVPDSINTCMDFCALPRFTDAEREFIKEYCQVMCPLSTALDILQGEKGIYMGYLLPVLYSLKDKLDAQIMKSLIYCKPLVQVLLEGIEYRQSIWWKKELVLARCVHPRFKLAWLKDSEKREQAENWVYEEIPSPNPKMQTSGAADLEYNDFFCLTFNADVHTKTPHEQVKIFLSEQPKETDSFSCSALRKLFIKHNTALPTSASAERLFRFAGNVLSQKRCQLTDDIEEITTTPERYKKKSHRSKSKLTENSESECSVSDCENDTAQSNSYSSSYSSDRIPYKKSKKVSLSNEEYKEFSRNPICCLMIAIAVIVLGCGLFFWTFPNSESVESLHYGNKVTIQDLQSNFPLQSEELWNALESGIQEVKKLNKPSVFLFLHEEEAKDTINNMLSDASKYAECILNGDCEVQPIVVTSSNLNSEKAITDYGYVINKYKSELERKSVMIVKDLDQVSGKVAQAFHSMCDEYTPLVEKTVFFFTMKVDNLRSIPKSNVHIAEDILRSNWSNLDEDIFEPLFTRISSIVLRIVPENT

pLDDT: mean 71.28, std 24.01, range [19.89, 97.75]

Foldseek 3Di:
DDDDQPAQLDNLCSVFWGWDDDDPQWTWIWGPPPPPDTDIDIDGSPDCVRVLVCCVPPPVVVNVVVDDDDDDDDDDDDDDDDPVVVVVVVVVCVPVQDDFLQCLVDPVSQCVVPVPDDPVDGRDHSVRVLVVLVVVLVVQLVVLLVVCVPAQAKEKEWEWDDQPPKIWIWMKIWFQDLVQRWIFIFTQWTFIDDDDLALVSVLVVVLVSCVSSVCQNRHLEYEYAPPPSPVVNQVPQQVPPCPPCVVVCPVVVVVVVVLVVVVVVVVVVDDPDDDPDDDDPVVVVPDDDDPPRRHHHHYAHQLLNLLLCLLPVLLCVLCVDVLLVVLVCVLVVLLVLLLVLLVPDPVLVVLLCVLLVDGQQAADPVDSCSVLRNLVSVLVCCPPPVVSVVVSCVVSVHDRDDPSSSLVSVLVNQLCVLSVVLSVQQLDPTPRWLLSNVLSLLVSLVSLVVVCVDPRDRCNSSSVSSNVSSVSCVVSQPDLLSLLLNLLALQGHLPRDPDPVVSVVSLVSNVVQFDDPDPDDDDDDDDDDDDDDDDPDPDPDPPPVDPPNRLSVVSNPDHRDHRRDDPDPRSSVSNRSSGRYGSRSVVSVVLCVSLSVVCPPPPHDDPSVVSTSVSGDHGDDDDDDPDDDDDDDDDDDDDDDDDDDDDDDDDDDDDDDDDDDDDDDDDDDDDDDDDDDPPDDPPDPVVVVVVVVVCVVVVVVCVVVVDDDDDDDPDDDDDDQQDLVNLCVVAVVFDPVVSVLLVVQLVCCQVVLAEGAEEEEEAPLQVVVVVVSVQSSLLNSQCRQVVDSPQDAAEEELVRQVDPVCLVPLVCVLVVCLVVCQVRQEYEYEAVLSHELSNLLNLLQCLPGPRHSGRRHYYYYYHYDPPPVPDPDDQLVSVLVSSCVRHVVDDPVSSVSSSCSNVVHYGYGDHDDD